Protein 5GNX (pdb70)

Secondary structure (DSSP, 8-state):
-----PPPTT-EEEEE--HHHH---TTGGGPPPBHHHHHHTSTTSSGGG--TTTTT-HHHHHHHHHHHHHHTT-SEEEEE--HHHHSTTSSS---HHHHHHHHHHHHHHHHTT-EEEEEEESS--BHHHHTTTGGGSTTHHHHHHHHHHHHHHHTTTT--EEEEEE-HHIIIIIIIIS-SSTT----HHHHHHHHHHHHHHHHHHHHHHHHH--SEEEEEEE---B----S-HHHHHHHHHHHIIIIITTHHHHTT--S-THHHHHHGGG-----HHHHHHHT---S-EEEE----B-EEE-TTSTTTTEEEPP-TTS-B-TTS-B--THHHHHHHHHHHHHTTT-S-EEEEEE-------SS-BTTB---HHHHHHHHHHHHHHHHHHHTT--EEEEEEE-SB----GGGGGGS---SEEE-TTT--EEE-HHHHHHHHHHHTTTGGGG-/---PPPTT-EEEEE--HHHH---TTGGGPPPBHHHHHHTSTTSSGGG--TTTTT-HHHHHHHHHHHHHHTT-SEEEEE--HHHHSTTSSS---HHHHHHHHHHHHHHHHTT-EEEEEEESS--BHHHHTTTGGGSTTHHHHHHHHHHHHHHHTTTT--EEEEEE-HHIIIIIIIIS-SSTT----HHHHHHHHHHHHHHHHHHHHHHHHH--SEEEEEEE---B--S-S-HHHHHHHHHHHIIIIITTHHHHTTS-S-THHHHHHGGG-----HHHHHHHT---S-EEEE----B-EEE-TTSTTTTEEEPP-TTS-B-TT--B--THHHHHHHHHHHHHHTS-S-EEEEEE-------SS-BTTB---HHHHHHHHHHHHHHHHHHHTT--EEEEEEE-SB----GGGGGGS---SEEE-TTT--EEE-HHHHHHHHHHHTTTGGG--

CATH classification: 3.20.20.80

Structure (mmCIF, N/CA/C/O backbone):
data_5GNX
#
_entry.id   5GNX
#
_cell.length_a   125.247
_cell.length_b   95.697
_cell.length_c   94.976
_cell.angle_alpha   90.00
_cell.angle_beta   125.61
_cell.angle_gamma   90.00
#
_symmetry.space_group_name_H-M   'C 1 2 1'
#
loop_
_entity.id
_entity.type
_entity.pdbx_description
1 polymer Beta-glucosidase
2 non-polymer 'PROPANOIC ACID'
3 non-polymer beta-D-glucopyranose
4 non-polymer GLYCEROL
5 water water
#
loop_
_atom_site.group_PDB
_atom_site.id
_atom_site.type_symbol
_atom_site.label_atom_id
_atom_site.label_alt_id
_atom_site.label_comp_id
_atom_site.label_asym_id
_atom_site.label_entity_id
_atom_site.label_seq_id
_atom_site.pdbx_PDB_ins_code
_atom_site.Cartn_x
_atom_site.Cartn_y
_atom_site.Cartn_z
_atom_site.occupancy
_atom_site.B_iso_or_equiv
_atom_site.auth_seq_id
_atom_site.auth_comp_id
_atom_site.auth_asym_id
_atom_site.auth_atom_id
_atom_site.pdbx_PDB_model_num
ATOM 1 N N . THR A 1 8 ? -34.610 8.100 -28.510 1.00 38.98 5 THR A N 1
ATOM 2 C CA . THR A 1 8 ? -35.817 8.033 -27.627 1.00 33.22 5 THR A CA 1
ATOM 3 C C . THR A 1 8 ? -36.756 9.221 -27.858 1.00 37.92 5 THR A C 1
ATOM 4 O O . THR A 1 8 ? -36.329 10.381 -27.883 1.00 33.42 5 THR A O 1
ATOM 8 N N . ALA A 1 9 ? -38.043 8.932 -28.042 1.00 30.13 6 ALA A N 1
ATOM 9 C CA . ALA A 1 9 ? -39.071 9.969 -28.198 1.00 31.47 6 ALA A CA 1
ATOM 10 C C . ALA A 1 9 ? -39.493 10.425 -26.794 1.00 39.43 6 ALA A C 1
ATOM 11 O O . ALA A 1 9 ? -40.207 9.700 -26.085 1.00 33.23 6 ALA A O 1
ATOM 13 N N . ARG A 1 10 ? -39.034 11.613 -26.400 1.00 35.01 7 ARG A N 1
ATOM 14 C CA . ARG A 1 10 ? -39.169 12.078 -25.029 1.00 33.65 7 ARG A CA 1
ATOM 15 C C . ARG A 1 10 ? -40.151 13.214 -24.925 1.00 35.69 7 ARG A C 1
ATOM 16 O O . ARG A 1 10 ? -40.083 14.166 -25.707 1.00 37.06 7 ARG A O 1
ATOM 24 N N . SER A 1 11 ? -41.047 13.150 -23.938 1.00 32.97 8 SER A N 1
ATOM 25 C CA . SER A 1 11 ? -41.964 14.258 -23.696 1.00 35.71 8 SER A CA 1
ATOM 26 C C . SER A 1 11 ? -41.922 14.667 -22.193 1.00 27.32 8 SER A C 1
ATOM 27 O O . SER A 1 11 ? -41.554 13.840 -21.360 1.00 26.99 8 SER A O 1
ATOM 30 N N . TYR A 1 12 ? -42.237 15.931 -21.895 1.00 23.61 9 TYR A N 1
ATOM 31 C CA . TYR A 1 12 ? -41.897 16.515 -20.582 1.00 21.64 9 TYR A CA 1
ATOM 32 C C . TYR A 1 12 ? -43.062 17.187 -19.885 1.00 21.41 9 TYR A C 1
ATOM 33 O O . TYR A 1 12 ? -42.880 18.103 -19.078 1.00 21.60 9 TYR A O 1
ATOM 42 N N . ARG A 1 13 ? -44.293 16.762 -20.171 1.00 21.11 10 ARG A N 1
ATOM 43 C CA . ARG A 1 13 ? -45.394 17.328 -19.404 1.00 21.05 10 ARG A CA 1
ATOM 44 C C . ARG A 1 13 ? -45.348 16.946 -17.948 1.00 19.93 10 ARG A C 1
ATOM 45 O O . ARG A 1 13 ? -45.178 15.764 -17.596 1.00 18.53 10 ARG A O 1
ATOM 53 N N . PHE A 1 14 ? -45.517 17.912 -17.042 1.00 17.10 11 PHE A N 1
ATOM 54 C CA . PHE A 1 14 ? -45.373 17.613 -15.622 1.00 18.14 11 PHE A CA 1
ATOM 55 C C . PHE A 1 14 ? -46.715 17.172 -14.996 1.00 18.52 11 PHE A C 1
ATOM 56 O O . PHE A 1 14 ? -47.751 17.298 -15.644 1.00 20.20 11 PHE A O 1
ATOM 64 N N . PRO A 1 15 ? -46.683 16.641 -13.773 1.00 18.77 12 PRO A N 1
ATOM 65 C CA . PRO A 1 15 ? -47.929 16.170 -13.144 1.00 19.26 12 PRO A CA 1
ATOM 66 C C . PRO A 1 15 ? -48.908 17.256 -12.820 1.00 23.28 12 PRO A C 1
ATOM 67 O O . PRO A 1 15 ? -48.543 18.430 -12.664 1.00 20.14 12 PRO A O 1
ATOM 71 N N . GLU A 1 16 ? -50.175 16.885 -12.661 1.00 22.17 13 GLU A N 1
ATOM 72 C CA . GLU A 1 16 ? -51.148 17.855 -12.265 1.00 27.00 13 GLU A CA 1
ATOM 73 C C . GLU A 1 16 ? -50.771 18.491 -10.932 1.00 21.94 13 GLU A C 1
ATOM 74 O O . GLU A 1 16 ? -50.320 17.807 -10.013 1.00 23.24 13 GLU A O 1
ATOM 80 N N . GLY A 1 17 ? -50.841 19.806 -10.881 1.00 22.11 14 GLY A N 1
ATOM 81 C CA . GLY A 1 17 ? -50.577 20.512 -9.637 1.00 22.49 14 GLY A CA 1
ATOM 82 C C . GLY A 1 17 ? -49.106 20.777 -9.358 1.00 22.54 14 GLY A C 1
ATOM 83 O O . GLY A 1 17 ? -48.773 21.417 -8.378 1.00 21.55 14 GLY A O 1
ATOM 84 N N . PHE A 1 18 ? -48.244 20.323 -10.237 1.00 18.51 15 PHE A N 1
ATOM 85 C CA . PHE A 1 18 ? -46.782 20.579 -10.052 1.00 18.13 15 PHE A CA 1
ATOM 86 C C . PHE A 1 18 ? -46.610 22.101 -10.058 1.00 16.07 15 PHE A C 1
ATOM 87 O O . PHE A 1 18 ? -47.106 22.777 -10.940 1.00 17.67 15 PHE A O 1
ATOM 95 N N . LEU A 1 19 ? -45.902 22.609 -9.046 1.00 15.22 16 LEU A N 1
ATOM 96 C CA . LEU A 1 19 ? -45.827 24.027 -8.750 1.00 14.62 16 LEU A CA 1
ATOM 97 C C . LEU A 1 19 ? -44.515 24.653 -9.246 1.00 17.11 16 LEU A C 1
ATOM 98 O O . LEU A 1 19 ? -43.439 24.192 -8.836 1.00 17.05 16 LEU A O 1
ATOM 103 N N . TRP A 1 20 ? -44.598 25.707 -10.056 1.00 15.07 17 TRP A N 1
ATOM 104 C CA . TRP A 1 20 ? -43.423 26.348 -10.625 1.00 13.65 17 TRP A CA 1
ATOM 105 C C . TRP A 1 20 ? -43.174 27.723 -9.987 1.00 15.27 17 TRP A C 1
ATOM 106 O O . TRP A 1 20 ? -44.058 28.581 -9.997 1.00 16.34 17 TRP A O 1
ATOM 117 N N . GLY A 1 21 ? -41.958 27.977 -9.510 1.00 14.44 18 GLY A N 1
ATOM 118 C CA . GLY A 1 21 ? -41.696 29.293 -8.986 1.00 14.33 18 GLY A CA 1
ATOM 119 C C . GLY A 1 21 ? -40.245 29.727 -9.098 1.00 15.80 18 GLY A C 1
ATOM 120 O O . GLY A 1 21 ? -39.485 29.178 -9.901 1.00 15.12 18 GLY A O 1
ATOM 121 N N . ALA A 1 22 ? -39.897 30.772 -8.356 1.00 16.01 19 ALA A N 1
ATOM 122 C CA . ALA A 1 22 ? -38.496 31.212 -8.296 1.00 15.24 19 ALA A CA 1
ATOM 123 C C . ALA A 1 22 ? -38.228 31.633 -6.867 1.00 16.40 19 ALA A C 1
ATOM 124 O O . ALA A 1 22 ? -39.159 31.884 -6.094 1.00 15.01 19 ALA A O 1
ATOM 126 N N . ALA A 1 23 ? -36.948 31.694 -6.518 1.00 14.21 20 ALA A N 1
ATOM 127 C CA . ALA A 1 23 ? -36.565 31.854 -5.113 1.00 12.49 20 ALA A CA 1
ATOM 128 C C . ALA A 1 23 ? -35.552 33.007 -4.945 1.00 14.90 20 ALA A C 1
ATOM 129 O O . ALA A 1 23 ? -34.758 33.279 -5.840 1.00 13.95 20 ALA A O 1
ATOM 131 N N . THR A 1 24 ? -35.579 33.614 -3.771 1.00 11.67 21 THR A N 1
ATOM 132 C CA . THR A 1 24 ? -34.597 34.599 -3.278 1.00 14.38 21 THR A CA 1
ATOM 133 C C . THR A 1 24 ? -34.336 34.399 -1.775 1.00 14.69 21 THR A C 1
ATOM 134 O O . THR A 1 24 ? -34.990 33.575 -1.131 1.00 14.87 21 THR A O 1
ATOM 138 N N . ALA A 1 25 ? -33.429 35.183 -1.220 1.00 13.33 22 ALA A N 1
ATOM 139 C CA . ALA A 1 25 ? -33.234 35.245 0.229 1.00 13.67 22 ALA A CA 1
ATOM 140 C C . ALA A 1 25 ? -33.134 36.725 0.664 1.00 13.27 22 ALA A C 1
ATOM 141 O O . ALA A 1 25 ? -32.595 37.537 -0.089 1.00 13.27 22 ALA A O 1
ATOM 143 N N . ALA A 1 26 ? -33.565 37.017 1.882 1.00 12.98 23 ALA A N 1
ATOM 144 C CA . ALA A 1 26 ? -33.682 38.401 2.329 1.00 14.70 23 ALA A CA 1
ATOM 145 C C . ALA A 1 26 ? -32.358 39.196 2.206 1.00 14.57 23 ALA A C 1
ATOM 146 O O . ALA A 1 26 ? -32.334 40.296 1.619 1.00 14.90 23 ALA A O 1
ATOM 148 N N . TYR A 1 27 ? -31.280 38.685 2.767 1.00 12.40 24 TYR A N 1
ATOM 149 C CA . TYR A 1 27 ? -30.047 39.494 2.785 1.00 13.18 24 TYR A CA 1
ATOM 150 C C . TYR A 1 27 ? -29.525 39.694 1.382 1.00 12.51 24 TYR A C 1
ATOM 151 O O . TYR A 1 27 ? -28.894 40.732 1.089 1.00 14.24 24 TYR A O 1
ATOM 160 N N . GLN A 1 28 ? -29.791 38.742 0.488 1.00 13.44 25 GLN A N 1
ATOM 161 C CA . GLN A 1 28 ? -29.190 38.825 -0.836 1.00 13.31 25 GLN A CA 1
ATOM 162 C C . GLN A 1 28 ? -29.892 39.851 -1.726 1.00 13.89 25 GLN A C 1
ATOM 163 O O . GLN A 1 28 ? -29.286 40.291 -2.713 1.00 13.03 25 GLN A O 1
ATOM 169 N N . ILE A 1 29 ? -31.121 40.232 -1.387 1.00 13.68 26 ILE A N 1
ATOM 170 C CA . ILE A 1 29 ? -31.838 41.150 -2.262 1.00 13.93 26 ILE A CA 1
ATOM 171 C C . ILE A 1 29 ? -32.377 42.444 -1.626 1.00 13.93 26 ILE A C 1
ATOM 172 O O . ILE A 1 29 ? -32.605 43.435 -2.343 1.00 14.43 26 ILE A O 1
ATOM 177 N N . GLU A 1 30 ? -32.619 42.457 -0.308 1.00 11.80 27 GLU A N 1
ATOM 178 C CA . GLU A 1 30 ? -33.477 43.500 0.262 1.00 14.39 27 GLU A CA 1
ATOM 179 C C . GLU A 1 30 ? -32.821 44.888 0.360 1.00 14.31 27 GLU A C 1
ATOM 180 O O . GLU A 1 30 ? -33.467 45.878 0.113 1.00 14.68 27 GLU A O 1
ATOM 186 N N . GLY A 1 31 ? -31.564 44.941 0.786 1.00 11.42 28 GLY A N 1
ATOM 187 C CA . GLY A 1 31 ? -30.995 46.243 1.157 1.00 12.85 28 GLY A CA 1
ATOM 188 C C . GLY A 1 31 ? -31.719 46.782 2.397 1.00 14.97 28 GLY A C 1
ATOM 189 O O . GLY A 1 31 ? -32.303 46.004 3.177 1.00 15.60 28 GLY A O 1
ATOM 190 N N . SER A 1 32 ? -31.714 48.093 2.588 1.00 15.55 29 SER A N 1
ATOM 191 C CA . SER A 1 32 ? -32.419 48.727 3.742 1.00 15.17 29 SER A CA 1
ATOM 192 C C . SER A 1 32 ? -32.163 48.023 5.056 1.00 15.91 29 SER A C 1
ATOM 193 O O . SER A 1 32 ? -33.107 47.698 5.796 1.00 16.47 29 SER A O 1
ATOM 196 N N . SER A 1 33 ? -30.881 47.808 5.374 1.00 15.51 30 SER A N 1
ATOM 197 C CA . SER A 1 33 ? -30.501 46.989 6.533 1.00 17.80 30 SER A CA 1
ATOM 198 C C . SER A 1 33 ? -30.894 47.605 7.865 1.00 16.54 30 SER A C 1
ATOM 199 O O . SER A 1 33 ? -31.052 46.901 8.844 1.00 18.54 30 SER A O 1
ATOM 202 N N . MET A 1 34 ? -31.034 48.947 7.897 1.00 16.03 31 MET A N 1
ATOM 203 C CA . MET A 1 34 ? -31.343 49.618 9.147 1.00 18.71 31 MET A CA 1
ATOM 204 C C . MET A 1 34 ? -32.694 50.291 9.096 1.00 19.78 31 MET A C 1
ATOM 205 O O . MET A 1 34 ? -33.022 51.048 9.984 1.00 23.20 31 MET A O 1
ATOM 210 N N . ALA A 1 35 ? -33.487 50.014 8.061 1.00 17.65 32 ALA A N 1
ATOM 211 C CA . ALA A 1 35 ? -34.735 50.725 7.890 1.00 19.08 32 ALA A CA 1
ATOM 212 C C . ALA A 1 35 ? -35.780 50.279 8.905 1.00 18.90 32 ALA A C 1
ATOM 213 O O . ALA A 1 35 ? -35.887 49.100 9.249 1.00 17.11 32 ALA A O 1
ATOM 215 N N . ASP A 1 36 ? -36.613 51.234 9.313 1.00 18.89 33 ASP A N 1
ATOM 216 C CA . ASP A 1 36 ? -37.827 50.943 10.041 1.00 18.36 33 ASP A CA 1
ATOM 217 C C . ASP A 1 36 ? -37.594 50.088 11.291 1.00 18.71 33 ASP A C 1
ATOM 218 O O . ASP A 1 36 ? -38.362 49.189 11.593 1.00 20.41 33 ASP A O 1
ATOM 223 N N . GLY A 1 37 ? -36.530 50.373 12.020 1.00 18.05 34 GLY A N 1
ATOM 224 C CA . GLY A 1 37 ? -36.314 49.687 13.256 1.00 18.87 34 GLY A CA 1
ATOM 225 C C . GLY A 1 37 ? -35.668 48.308 13.200 1.00 19.03 34 GLY A C 1
ATOM 226 O O . GLY A 1 37 ? -35.506 47.674 14.241 1.00 18.00 34 GLY A O 1
ATOM 227 N N . ALA A 1 38 ? -35.260 47.888 11.998 1.00 17.02 35 ALA A N 1
ATOM 228 C CA . ALA A 1 38 ? -34.618 46.577 11.829 1.00 14.53 35 ALA A CA 1
ATOM 229 C C . ALA A 1 38 ? -33.382 46.466 12.715 1.00 15.45 35 ALA A C 1
ATOM 230 O O . ALA A 1 38 ? -32.637 47.440 12.872 1.00 17.73 35 ALA A O 1
ATOM 232 N N . GLY A 1 39 ? -33.176 45.291 13.285 1.00 13.78 36 GLY A N 1
ATOM 233 C CA . GLY A 1 39 ? -31.990 45.015 14.108 1.00 15.04 36 GLY A CA 1
ATOM 234 C C . GLY A 1 39 ? -30.807 44.571 13.260 1.00 17.36 36 GLY A C 1
ATOM 235 O O . GLY A 1 39 ? -30.962 44.133 12.108 1.00 17.67 36 GLY A O 1
ATOM 236 N N . GLU A 1 40 ? -29.621 44.699 13.816 1.00 16.73 37 GLU A N 1
ATOM 237 C CA . GLU A 1 40 ? -28.393 44.293 13.177 1.00 16.03 37 GLU A CA 1
ATOM 238 C C . GLU A 1 40 ? -28.355 42.765 13.067 1.00 16.31 37 GLU A C 1
ATOM 239 O O . GLU A 1 40 ? -28.749 42.065 14.026 1.00 16.91 37 GLU A O 1
ATOM 245 N N . SER A 1 41 ? -27.934 42.239 11.919 1.00 14.08 38 SER A N 1
ATOM 246 C CA . SER A 1 41 ? -27.742 40.752 11.749 1.00 14.44 38 SER A CA 1
ATOM 247 C C . SER A 1 41 ? -26.282 40.394 11.669 1.00 16.09 38 SER A C 1
ATOM 248 O O . SER A 1 41 ? -25.427 41.295 11.542 1.00 15.50 38 SER A O 1
ATOM 251 N N . ILE A 1 42 ? -25.967 39.096 11.767 1.00 13.68 39 ILE A N 1
ATOM 252 C CA . ILE A 1 42 ? -24.561 38.703 11.655 1.00 12.77 39 ILE A CA 1
ATOM 253 C C . ILE A 1 42 ? -23.994 39.057 10.294 1.00 12.39 39 ILE A C 1
ATOM 254 O O . ILE A 1 42 ? -22.798 39.254 10.164 1.00 14.11 39 ILE A O 1
ATOM 259 N N . TRP A 1 43 ? -24.837 39.208 9.268 1.00 11.90 40 TRP A N 1
ATOM 260 C CA . TRP A 1 43 ? -24.307 39.520 7.950 1.00 13.79 40 TRP A CA 1
ATOM 261 C C . TRP A 1 43 ? -24.038 41.011 7.792 1.00 14.74 40 TRP A C 1
ATOM 262 O O . TRP A 1 43 ? -23.126 41.393 7.056 1.00 15.44 40 TRP A O 1
ATOM 273 N N . ASP A 1 44 ? -24.804 41.841 8.509 1.00 14.91 41 ASP A N 1
ATOM 274 C CA . ASP A 1 44 ? -24.518 43.239 8.558 1.00 14.27 41 ASP A CA 1
ATOM 275 C C . ASP A 1 44 ? -23.091 43.432 9.134 1.00 18.70 41 ASP A C 1
ATOM 276 O O . ASP A 1 44 ? -22.319 44.204 8.626 1.00 20.82 41 ASP A O 1
ATOM 281 N N . ARG A 1 45 ? -22.752 42.707 10.197 1.00 14.22 42 ARG A N 1
ATOM 282 C CA . ARG A 1 45 ? -21.433 42.810 10.753 1.00 15.58 42 ARG A CA 1
ATOM 283 C C . ARG A 1 45 ? -20.335 42.229 9.813 1.00 15.60 42 ARG A C 1
ATOM 284 O O . ARG A 1 45 ? -19.319 42.855 9.575 1.00 15.62 42 ARG A O 1
ATOM 292 N N . PHE A 1 46 ? -20.566 40.997 9.367 1.00 14.80 43 PHE A N 1
ATOM 293 C CA . PHE A 1 46 ? -19.603 40.254 8.566 1.00 14.99 43 PHE A CA 1
ATOM 294 C C . PHE A 1 46 ? -19.245 41.005 7.292 1.00 15.55 43 PHE A C 1
ATOM 295 O O . PHE A 1 46 ? -18.074 41.138 6.934 1.00 14.64 43 PHE A O 1
ATOM 303 N N . SER A 1 47 ? -20.258 41.528 6.582 1.00 14.70 44 SER A N 1
ATOM 304 C CA . SER A 1 47 ? -20.003 42.189 5.328 1.00 15.70 44 SER A CA 1
ATOM 305 C C . SER A 1 47 ? -19.275 43.543 5.495 1.00 17.60 44 SER A C 1
ATOM 306 O O . SER A 1 47 ? -18.663 44.039 4.549 1.00 16.74 44 SER A O 1
ATOM 309 N N . HIS A 1 48 ? -19.303 44.119 6.691 1.00 15.08 45 HIS A N 1
ATOM 310 C CA . HIS A 1 48 ? -18.642 45.362 6.953 1.00 17.69 45 HIS A CA 1
ATOM 311 C C . HIS A 1 48 ? -17.302 45.183 7.659 1.00 20.94 45 HIS A C 1
ATOM 312 O O . HIS A 1 48 ? -16.776 46.115 8.296 1.00 24.03 45 HIS A O 1
ATOM 319 N N . THR A 1 49 ? -16.760 43.999 7.533 1.00 17.45 46 THR A N 1
ATOM 320 C CA . THR A 1 49 ? -15.426 43.677 8.077 1.00 15.27 46 THR A CA 1
ATOM 321 C C . THR A 1 49 ? -14.498 43.467 6.863 1.00 18.65 46 THR A C 1
ATOM 322 O O . THR A 1 49 ? -14.789 42.655 5.991 1.00 18.08 46 THR A O 1
ATOM 326 N N . PRO A 1 50 ? -13.371 44.193 6.819 1.00 17.13 47 PRO A N 1
ATOM 327 C CA . PRO A 1 50 ? -12.527 44.133 5.626 1.00 17.76 47 PRO A CA 1
ATOM 328 C C . PRO A 1 50 ? -11.981 42.749 5.371 1.00 19.81 47 PRO A C 1
ATOM 329 O O . PRO A 1 50 ? -11.670 42.029 6.336 1.00 19.78 47 PRO A O 1
ATOM 333 N N . GLY A 1 51 ? -11.888 42.349 4.082 1.00 18.45 48 GLY A N 1
ATOM 334 C CA . GLY A 1 51 ? -11.361 41.063 3.715 1.00 18.82 48 GLY A CA 1
ATOM 335 C C . GLY A 1 51 ? -12.374 39.949 3.560 1.00 18.94 48 GLY A C 1
ATOM 336 O O . GLY A 1 51 ? -12.056 38.920 2.980 1.00 23.92 48 GLY A O 1
ATOM 337 N N . ASN A 1 52 ? -13.573 40.111 4.107 1.00 16.79 49 ASN A N 1
ATOM 338 C CA . ASN A 1 52 ? -14.550 39.004 4.129 1.00 14.93 49 ASN A CA 1
ATOM 339 C C . ASN A 1 52 ? -15.319 38.849 2.776 1.00 16.43 49 ASN A C 1
ATOM 340 O O . ASN A 1 52 ? -15.753 37.748 2.436 1.00 16.62 49 ASN A O 1
ATOM 345 N N . MET A 1 53 ? -15.551 39.970 2.134 1.00 14.96 50 MET A N 1
ATOM 346 C CA . MET A 1 53 ? -16.420 40.022 0.922 1.00 16.24 50 MET A CA 1
ATOM 347 C C . MET A 1 53 ? -15.620 40.385 -0.318 1.00 17.33 50 MET A C 1
ATOM 348 O O . MET A 1 53 ? -14.825 41.343 -0.288 1.00 16.72 50 MET A O 1
ATOM 353 N N . LYS A 1 54 ? -15.868 39.667 -1.410 1.00 17.38 51 LYS A N 1
ATOM 354 C CA . LYS A 1 54 ? -15.208 39.990 -2.695 1.00 19.04 51 LYS A CA 1
ATOM 355 C C . LYS A 1 54 ? -15.465 41.438 -3.027 1.00 19.77 51 LYS A C 1
ATOM 356 O O . LYS A 1 54 ? -16.617 41.921 -2.962 1.00 19.93 51 LYS A O 1
ATOM 362 N N . ASP A 1 55 ? -14.404 42.155 -3.356 1.00 18.64 52 ASP A N 1
ATOM 363 C CA . ASP A 1 55 ? -14.530 43.558 -3.757 1.00 21.49 52 ASP A CA 1
ATOM 364 C C . ASP A 1 55 ? -15.069 44.503 -2.695 1.00 22.43 52 ASP A C 1
ATOM 365 O O . ASP A 1 55 ? -15.370 45.659 -3.003 1.00 22.63 52 ASP A O 1
ATOM 370 N N . GLY A 1 56 ? -15.158 44.051 -1.457 1.00 18.96 53 GLY A N 1
ATOM 371 C CA . GLY A 1 56 ? -15.791 44.808 -0.399 1.00 19.49 53 GLY A CA 1
ATOM 372 C C . GLY A 1 56 ? -17.312 45.002 -0.555 1.00 22.09 53 GLY A C 1
ATOM 373 O O . GLY A 1 56 ? -17.922 45.915 0.061 1.00 18.34 53 GLY A O 1
ATOM 374 N N . ASP A 1 57 ? -17.919 44.162 -1.364 1.00 19.52 54 ASP A N 1
ATOM 375 C CA . ASP A 1 57 ? -19.371 44.225 -1.571 1.00 16.98 54 ASP A CA 1
ATOM 376 C C . ASP A 1 57 ? -20.107 43.987 -0.251 1.00 16.52 54 ASP A C 1
ATOM 377 O O . ASP A 1 57 ? -19.656 43.211 0.588 1.00 16.22 54 ASP A O 1
ATOM 382 N N . THR A 1 58 ? -21.262 44.636 -0.080 1.00 15.60 55 THR A N 1
ATOM 383 C CA . THR A 1 58 ? -22.133 44.420 1.107 1.00 13.24 55 THR A CA 1
ATOM 384 C C . THR A 1 58 ? -23.580 44.290 0.604 1.00 13.56 55 THR A C 1
ATOM 385 O O . THR A 1 58 ? -23.885 44.612 -0.574 1.00 15.03 55 THR A O 1
ATOM 389 N N . GLY A 1 59 ? -24.452 43.832 1.475 1.00 14.84 56 GLY A N 1
ATOM 390 C CA . GLY A 1 59 ? -25.890 43.840 1.183 1.00 16.04 56 GLY A CA 1
ATOM 391 C C . GLY A 1 59 ? -26.584 45.140 1.569 1.00 16.87 56 GLY A C 1
ATOM 392 O O . GLY A 1 59 ? -27.796 45.139 1.744 1.00 16.02 56 GLY A O 1
ATOM 393 N N . ASP A 1 60 ? -25.857 46.260 1.707 1.00 14.62 57 ASP A N 1
ATOM 394 C CA . ASP A 1 60 ? -26.500 47.497 2.191 1.00 16.04 57 ASP A CA 1
ATOM 395 C C . ASP A 1 60 ? -27.586 47.967 1.210 1.00 15.16 57 ASP A C 1
ATOM 396 O O . ASP A 1 60 ? -28.550 48.614 1.611 1.00 17.32 57 ASP A O 1
ATOM 401 N N . VAL A 1 61 ? -27.365 47.731 -0.062 1.00 14.86 58 VAL A N 1
ATOM 402 C CA . VAL A 1 61 ? -28.338 48.078 -1.080 1.00 15.18 58 VAL A CA 1
ATOM 403 C C . VAL A 1 61 ? -28.884 46.839 -1.828 1.00 15.44 58 VAL A C 1
ATOM 404 O O . VAL A 1 61 ? -30.118 46.698 -2.022 1.00 15.98 58 VAL A O 1
ATOM 408 N N . ALA A 1 62 ? -27.973 45.985 -2.269 1.00 14.51 59 ALA A N 1
ATOM 409 C CA . ALA A 1 62 ? -28.332 44.743 -3.011 1.00 15.40 59 ALA A CA 1
ATOM 410 C C . ALA A 1 62 ? -29.260 45.101 -4.219 1.00 13.08 59 ALA A C 1
ATOM 411 O O . ALA A 1 62 ? -28.905 45.952 -5.033 1.00 15.56 59 ALA A O 1
ATOM 413 N N . CYS A 1 63 ? -30.440 44.472 -4.297 1.00 13.21 60 CYS A N 1
ATOM 414 C CA . CYS A 1 63 ? -31.401 44.784 -5.347 1.00 13.94 60 CYS A CA 1
ATOM 415 C C . CYS A 1 63 ? -32.426 45.842 -4.915 1.00 14.97 60 CYS A C 1
ATOM 416 O O . CYS A 1 63 ? -33.407 46.081 -5.629 1.00 15.40 60 CYS A O 1
ATOM 419 N N . ASP A 1 64 ? -32.198 46.450 -3.763 1.00 14.32 61 ASP A N 1
ATOM 420 C CA . ASP A 1 64 ? -33.093 47.489 -3.202 1.00 15.18 61 ASP A CA 1
ATOM 421 C C . ASP A 1 64 ? -34.543 46.959 -3.170 1.00 15.68 61 ASP A C 1
ATOM 422 O O . ASP A 1 64 ? -35.517 47.700 -3.330 1.00 15.51 61 ASP A O 1
ATOM 427 N N . HIS A 1 65 ? -34.687 45.655 -2.959 1.00 14.77 62 HIS A N 1
ATOM 428 C CA . HIS A 1 65 ? -36.029 45.021 -2.996 1.00 14.57 62 HIS A CA 1
ATOM 429 C C . HIS A 1 65 ? -36.941 45.473 -1.874 1.00 16.12 62 HIS A C 1
ATOM 430 O O . HIS A 1 65 ? -38.182 45.495 -2.040 1.00 15.30 62 HIS A O 1
ATOM 437 N N . TYR A 1 66 ? -36.399 45.860 -0.720 1.00 12.96 63 TYR A N 1
ATOM 438 C CA . TYR A 1 66 ? -37.247 46.362 0.366 1.00 15.58 63 TYR A CA 1
ATOM 439 C C . TYR A 1 66 ? -38.086 47.543 -0.147 1.00 17.30 63 TYR A C 1
ATOM 440 O O . TYR A 1 66 ? -39.244 47.725 0.266 1.00 16.88 63 TYR A O 1
ATOM 449 N N . ASN A 1 67 ? -37.495 48.338 -1.019 1.00 16.61 64 ASN A N 1
ATOM 450 C CA . ASN A 1 67 ? -38.215 49.469 -1.613 1.00 17.19 64 ASN A CA 1
ATOM 451 C C . ASN A 1 67 ? -38.913 49.087 -2.901 1.00 17.36 64 ASN A C 1
ATOM 452 O O . ASN A 1 67 ? -39.970 49.657 -3.227 1.00 18.67 64 ASN A O 1
ATOM 457 N N . ARG A 1 68 ? -38.302 48.203 -3.687 1.00 15.40 65 ARG A N 1
ATOM 458 C CA . ARG A 1 68 ? -38.728 47.952 -5.049 1.00 16.04 65 ARG A CA 1
ATOM 459 C C . ARG A 1 68 ? -39.611 46.727 -5.246 1.00 16.95 65 ARG A C 1
ATOM 460 O O . ARG A 1 68 ? -39.843 46.311 -6.378 1.00 17.98 65 ARG A O 1
ATOM 468 N N . TRP A 1 69 ? -40.136 46.186 -4.155 1.00 16.86 66 TRP A N 1
ATOM 469 C CA . TRP A 1 69 ? -40.791 44.879 -4.197 1.00 16.77 66 TRP A CA 1
ATOM 470 C C . TRP A 1 69 ? -41.978 44.853 -5.189 1.00 17.35 66 TRP A C 1
ATOM 471 O O . TRP A 1 69 ? -42.225 43.825 -5.826 1.00 17.04 66 TRP A O 1
ATOM 482 N N . ARG A 1 70 ? -42.640 45.983 -5.345 1.00 16.49 67 ARG A N 1
ATOM 483 C CA . ARG A 1 70 ? -43.780 45.958 -6.283 1.00 18.67 67 ARG A CA 1
ATOM 484 C C . ARG A 1 70 ? -43.362 45.740 -7.712 1.00 19.45 67 ARG A C 1
ATOM 485 O O . ARG A 1 70 ? -44.019 45.023 -8.455 1.00 23.14 67 ARG A O 1
ATOM 493 N N . GLU A 1 71 ? -42.241 46.316 -8.101 1.00 17.32 68 GLU A N 1
ATOM 494 C CA . GLU A 1 71 ? -41.690 46.074 -9.425 1.00 19.40 68 GLU A CA 1
ATOM 495 C C . GLU A 1 71 ? -41.352 44.640 -9.599 1.00 18.34 68 GLU A C 1
ATOM 496 O O . GLU A 1 71 ? -41.537 44.089 -10.673 1.00 18.96 68 GLU A O 1
ATOM 502 N N . ASP A 1 72 ? -40.806 44.030 -8.560 1.00 16.94 69 ASP A N 1
ATOM 503 C CA . ASP A 1 72 ? -40.378 42.663 -8.658 1.00 17.15 69 ASP A CA 1
ATOM 504 C C . ASP A 1 72 ? -41.570 41.692 -8.774 1.00 17.74 69 ASP A C 1
ATOM 505 O O . ASP A 1 72 ? -41.478 40.689 -9.436 1.00 17.74 69 ASP A O 1
ATOM 510 N N . ILE A 1 73 ? -42.675 42.012 -8.150 1.00 16.35 70 ILE A N 1
ATOM 511 C CA . ILE A 1 73 ? -43.879 41.220 -8.311 1.00 15.14 70 ILE A CA 1
ATOM 512 C C . ILE A 1 73 ? -44.370 41.325 -9.739 1.00 18.85 70 ILE A C 1
ATOM 513 O O . ILE A 1 73 ? -44.818 40.322 -10.307 1.00 17.37 70 ILE A O 1
ATOM 518 N N . GLU A 1 74 ? -44.285 42.512 -10.342 1.00 17.09 71 GLU A N 1
ATOM 519 C CA . GLU A 1 74 ? -44.646 42.613 -11.773 1.00 20.19 71 GLU A CA 1
ATOM 520 C C . GLU A 1 74 ? -43.773 41.741 -12.629 1.00 19.29 71 GLU A C 1
ATOM 521 O O . GLU A 1 74 ? -44.238 41.195 -13.612 1.00 18.47 71 GLU A O 1
ATOM 527 N N . LEU A 1 75 ? -42.485 41.636 -12.296 1.00 16.72 72 LEU A N 1
ATOM 528 C CA . LEU A 1 75 ? -41.617 40.746 -13.004 1.00 18.52 72 LEU A CA 1
ATOM 529 C C . LEU A 1 75 ? -42.046 39.287 -12.830 1.00 16.78 72 LEU A C 1
ATOM 530 O O . LEU A 1 75 ? -42.037 38.515 -13.809 1.00 16.58 72 LEU A O 1
ATOM 535 N N . MET A 1 76 ? -42.480 38.905 -11.629 1.00 15.60 73 MET A N 1
ATOM 536 C CA . MET A 1 76 ? -42.959 37.527 -11.411 1.00 16.23 73 MET A CA 1
ATOM 537 C C . MET A 1 76 ? -44.135 37.188 -12.344 1.00 15.23 73 MET A C 1
ATOM 538 O O . MET A 1 76 ? -44.214 36.098 -12.883 1.00 16.44 73 MET A O 1
ATOM 543 N N . LYS A 1 77 ? -45.013 38.145 -12.477 1.00 17.20 74 LYS A N 1
ATOM 544 C CA . LYS A 1 77 ? -46.185 37.964 -13.335 1.00 18.24 74 LYS A CA 1
ATOM 545 C C . LYS A 1 77 ? -45.751 37.804 -14.781 1.00 17.19 74 LYS A C 1
ATOM 546 O O . LYS A 1 77 ? -46.328 36.993 -15.513 1.00 18.47 74 LYS A O 1
ATOM 552 N N . ARG A 1 78 ? -44.789 38.592 -15.231 1.00 19.14 75 ARG A N 1
ATOM 553 C CA . ARG A 1 78 ? -44.325 38.440 -16.604 1.00 20.00 75 ARG A CA 1
ATOM 554 C C . ARG A 1 78 ? -43.684 37.057 -16.842 1.00 18.79 75 ARG A C 1
ATOM 555 O O . ARG A 1 78 ? -43.697 36.555 -17.956 1.00 19.45 75 ARG A O 1
ATOM 563 N N . LEU A 1 79 ? -43.095 36.474 -15.774 1.00 17.39 76 LEU A N 1
ATOM 564 C CA . LEU A 1 79 ? -42.529 35.133 -15.826 1.00 16.18 76 LEU A CA 1
ATOM 565 C C . LEU A 1 79 ? -43.521 34.024 -15.636 1.00 16.59 76 LEU A C 1
ATOM 566 O O . LEU A 1 79 ? -43.140 32.837 -15.662 1.00 17.38 76 LEU A O 1
ATOM 571 N N . ASN A 1 80 ? -44.803 34.377 -15.450 1.00 15.75 77 ASN A N 1
ATOM 572 C CA . ASN A 1 80 ? -45.837 33.386 -15.181 1.00 17.64 77 ASN A CA 1
ATOM 573 C C . ASN A 1 80 ? -45.656 32.593 -13.884 1.00 17.68 77 ASN A C 1
ATOM 574 O O . ASN A 1 80 ? -46.186 31.482 -13.743 1.00 16.79 77 ASN A O 1
ATOM 579 N N . LEU A 1 81 ? -44.913 33.136 -12.919 1.00 16.54 78 LEU A N 1
ATOM 580 C CA . LEU A 1 81 ? -44.628 32.370 -11.723 1.00 16.50 78 LEU A CA 1
ATOM 581 C C . LEU A 1 81 ? -45.875 31.982 -10.975 1.00 16.04 78 LEU A C 1
ATOM 582 O O . LEU A 1 81 ? -46.816 32.785 -10.891 1.00 16.20 78 LEU A O 1
ATOM 587 N N . GLN A 1 82 ? -45.910 30.759 -10.451 1.00 14.65 79 GLN A N 1
ATOM 588 C CA . GLN A 1 82 ? -47.052 30.313 -9.647 1.00 17.05 79 GLN A CA 1
ATOM 589 C C . GLN A 1 82 ? -46.776 30.397 -8.174 1.00 15.31 79 GLN A C 1
ATOM 590 O O . GLN A 1 82 ? -47.684 30.255 -7.334 1.00 15.56 79 GLN A O 1
ATOM 596 N N . ALA A 1 83 ? -45.502 30.616 -7.851 1.00 15.26 80 ALA A N 1
ATOM 597 C CA . ALA A 1 83 ? -45.073 30.620 -6.465 1.00 14.15 80 ALA A CA 1
ATOM 598 C C . ALA A 1 83 ? -43.815 31.478 -6.356 1.00 15.40 80 ALA A C 1
ATOM 599 O O . ALA A 1 83 ? -43.069 31.611 -7.339 1.00 14.59 80 ALA A O 1
ATOM 601 N N . TYR A 1 84 ? -43.611 32.077 -5.180 1.00 13.96 81 TYR A N 1
ATOM 602 C CA . TYR A 1 84 ? -42.385 32.892 -4.957 1.00 13.84 81 TYR A CA 1
ATOM 603 C C . TYR A 1 84 ? -41.842 32.417 -3.589 1.00 15.21 81 TYR A C 1
ATOM 604 O O . TYR A 1 84 ? -42.549 32.495 -2.585 1.00 14.80 81 TYR A O 1
ATOM 613 N N . ARG A 1 85 ? -40.626 31.902 -3.600 1.00 14.13 82 ARG A N 1
ATOM 614 C CA . ARG A 1 85 ? -39.995 31.401 -2.405 1.00 15.05 82 ARG A CA 1
ATOM 615 C C . ARG A 1 85 ? -39.040 32.492 -1.886 1.00 16.16 82 ARG A C 1
ATOM 616 O O . ARG A 1 85 ? -38.118 32.938 -2.604 1.00 15.32 82 ARG A O 1
ATOM 624 N N . PHE A 1 86 ? -39.278 32.952 -0.664 1.00 13.47 83 PHE A N 1
ATOM 625 C CA . PHE A 1 86 ? -38.513 34.078 -0.102 1.00 13.01 83 PHE A CA 1
ATOM 626 C C . PHE A 1 86 ? -38.217 33.799 1.359 1.00 15.49 83 PHE A C 1
ATOM 627 O O . PHE A 1 86 ? -38.902 32.943 1.983 1.00 15.28 83 PHE A O 1
ATOM 635 N N . SER A 1 87 ? -37.239 34.490 1.925 1.00 13.31 84 SER A N 1
ATOM 636 C CA . SER A 1 87 ? -37.015 34.353 3.347 1.00 12.84 84 SER A CA 1
ATOM 637 C C . SER A 1 87 ? -37.431 35.602 4.114 1.00 15.97 84 SER A C 1
ATOM 638 O O . SER A 1 87 ? -37.491 36.709 3.577 1.00 13.53 84 SER A O 1
ATOM 641 N N . VAL A 1 88 ? -37.711 35.404 5.389 1.00 13.73 85 VAL A N 1
ATOM 642 C CA . VAL A 1 88 ? -38.038 36.499 6.270 1.00 13.33 85 VAL A CA 1
ATOM 643 C C . VAL A 1 88 ? -36.790 36.796 7.106 1.00 15.59 85 VAL A C 1
ATOM 644 O O . VAL A 1 88 ? -36.196 35.895 7.696 1.00 13.55 85 VAL A O 1
ATOM 648 N N . SER A 1 89 ? -36.404 38.060 7.154 1.00 13.36 86 SER A N 1
ATOM 649 C CA . SER A 1 89 ? -35.313 38.467 8.021 1.00 14.59 86 SER A CA 1
ATOM 650 C C . SER A 1 89 ? -35.767 38.531 9.513 1.00 15.55 86 SER A C 1
ATOM 651 O O . SER A 1 89 ? -36.532 39.427 9.903 1.00 15.31 86 SER A O 1
ATOM 654 N N . TRP A 1 90 ? -35.230 37.625 10.322 1.00 13.87 87 TRP A N 1
ATOM 655 C CA . TRP A 1 90 ? -35.537 37.560 11.743 1.00 14.13 87 TRP A CA 1
ATOM 656 C C . TRP A 1 90 ? -35.298 38.912 12.368 1.00 16.52 87 TRP A C 1
ATOM 657 O O . TRP A 1 90 ? -36.127 39.386 13.174 1.00 14.59 87 TRP A O 1
ATOM 668 N N . SER A 1 91 ? -34.163 39.522 12.057 1.00 16.44 88 SER A N 1
ATOM 669 C CA . SER A 1 91 ? -33.848 40.767 12.796 1.00 17.34 88 SER A CA 1
ATOM 670 C C . SER A 1 91 ? -34.689 41.955 12.337 1.00 16.86 88 SER A C 1
ATOM 671 O O . SER A 1 91 ? -34.749 42.967 13.032 1.00 16.62 88 SER A O 1
ATOM 674 N N . ARG A 1 92 ? -35.415 41.850 11.219 1.00 16.56 89 ARG A N 1
ATOM 675 C CA . ARG A 1 92 ? -36.430 42.870 10.898 1.00 18.55 89 ARG A CA 1
ATOM 676 C C . ARG A 1 92 ? -37.659 42.785 11.757 1.00 20.10 89 ARG A C 1
ATOM 677 O O . ARG A 1 92 ? -38.290 43.804 12.112 1.00 18.52 89 ARG A O 1
ATOM 685 N N . VAL A 1 93 ? -38.050 41.553 12.055 1.00 15.97 90 VAL A N 1
ATOM 686 C CA . VAL A 1 93 ? -39.297 41.268 12.749 1.00 15.38 90 VAL A CA 1
ATOM 687 C C . VAL A 1 93 ? -39.124 41.346 14.265 1.00 17.29 90 VAL A C 1
ATOM 688 O O . VAL A 1 93 ? -39.988 41.859 14.952 1.00 18.08 90 VAL A O 1
ATOM 692 N N . ILE A 1 94 ? -37.975 40.838 14.763 1.00 14.22 91 ILE A N 1
ATOM 693 C CA . ILE A 1 94 ? -37.667 40.825 16.195 1.00 13.30 91 ILE A CA 1
ATOM 694 C C . ILE A 1 94 ? -36.224 41.351 16.312 1.00 14.25 91 ILE A C 1
ATOM 695 O O . ILE A 1 94 ? -35.283 40.567 16.231 1.00 13.86 91 ILE A O 1
ATOM 700 N N . PRO A 1 95 ? -36.078 42.676 16.449 1.00 15.87 92 PRO A N 1
ATOM 701 C CA . PRO A 1 95 ? -34.742 43.259 16.245 1.00 16.34 92 PRO A CA 1
ATOM 702 C C . PRO A 1 95 ? -33.673 42.709 17.158 1.00 16.54 92 PRO A C 1
ATOM 703 O O . PRO A 1 95 ? -32.512 42.577 16.732 1.00 16.98 92 PRO A O 1
ATOM 707 N N . GLN A 1 96 ? -34.046 42.373 18.378 1.00 14.44 93 GLN A N 1
ATOM 708 C CA . GLN A 1 96 ? -33.079 41.775 19.322 1.00 16.62 93 GLN A CA 1
ATOM 709 C C . GLN A 1 96 ? -33.153 40.262 19.339 1.00 15.30 93 GLN A C 1
ATOM 710 O O . GLN A 1 96 ? -32.513 39.646 20.184 1.00 17.24 93 GLN A O 1
ATOM 716 N N . GLY A 1 97 ? -33.893 39.648 18.407 1.00 12.09 94 GLY A N 1
ATOM 717 C CA . GLY A 1 97 ? -33.909 38.193 18.281 1.00 12.32 94 GLY A CA 1
ATOM 718 C C . GLY A 1 97 ? -34.945 37.577 19.221 1.00 14.48 94 GLY A C 1
ATOM 719 O O . GLY A 1 97 ? -35.623 36.590 18.870 1.00 15.78 94 GLY A O 1
ATOM 720 N N . ARG A 1 98 ? -35.060 38.172 20.411 1.00 14.80 95 ARG A N 1
ATOM 721 C CA . ARG A 1 98 ? -36.084 37.858 21.412 1.00 13.80 95 ARG A CA 1
ATOM 722 C C . ARG A 1 98 ? -36.769 39.159 21.822 1.00 16.88 95 ARG A C 1
ATOM 723 O O . ARG A 1 98 ? -36.273 40.223 21.548 1.00 17.50 95 ARG A O 1
ATOM 731 N N . GLY A 1 99 ? -37.919 39.052 22.483 1.00 17.76 96 GLY A N 1
ATOM 732 C CA . GLY A 1 99 ? -38.578 40.227 23.019 1.00 17.68 96 GLY A CA 1
ATOM 733 C C . GLY A 1 99 ? -39.472 40.963 22.030 1.00 16.88 96 GLY A C 1
ATOM 734 O O . GLY A 1 99 ? -40.315 40.344 21.338 1.00 17.51 96 GLY A O 1
ATOM 735 N N . ALA A 1 100 ? -39.280 42.265 21.936 1.00 15.99 97 ALA A N 1
ATOM 736 C CA . ALA A 1 100 ? -40.221 43.114 21.232 1.00 16.07 97 ALA A CA 1
ATOM 737 C C . ALA A 1 100 ? -40.315 42.792 19.741 1.00 16.86 97 ALA A C 1
ATOM 738 O O . ALA A 1 100 ? -39.300 42.671 19.069 1.00 16.53 97 ALA A O 1
ATOM 740 N N . ILE A 1 101 ? -41.525 42.688 19.248 1.00 15.73 98 ILE A N 1
ATOM 741 C CA . ILE A 1 101 ? -41.786 42.542 17.840 1.00 16.22 98 ILE A CA 1
ATOM 742 C C . ILE A 1 101 ? -41.860 43.902 17.168 1.00 20.33 98 ILE A C 1
ATOM 743 O O . ILE A 1 101 ? -42.506 44.831 17.682 1.00 20.70 98 ILE A O 1
ATOM 748 N N . ASN A 1 102 ? -41.217 44.047 16.033 1.00 17.79 99 ASN A N 1
ATOM 749 C CA . ASN A 1 102 ? -41.164 45.303 15.316 1.00 18.36 99 ASN A CA 1
ATOM 750 C C . ASN A 1 102 ? -42.292 45.345 14.268 1.00 20.86 99 ASN A C 1
ATOM 751 O O . ASN A 1 102 ? -42.199 44.728 13.229 1.00 18.74 99 ASN A O 1
ATOM 756 N N . PRO A 1 103 ? -43.378 46.087 14.544 1.00 19.87 100 PRO A N 1
ATOM 757 C CA . PRO A 1 103 ? -44.505 46.015 13.612 1.00 19.08 100 PRO A CA 1
ATOM 758 C C . PRO A 1 103 ? -44.179 46.544 12.220 1.00 17.15 100 PRO A C 1
ATOM 759 O O . PRO A 1 103 ? -44.789 46.068 11.280 1.00 18.59 100 PRO A O 1
ATOM 763 N N . LYS A 1 104 ? -43.266 47.495 12.098 1.00 18.95 101 LYS A N 1
ATOM 764 C CA . LYS A 1 104 ? -42.931 48.060 10.761 1.00 21.02 101 LYS A CA 1
ATOM 765 C C . LYS A 1 104 ? -42.188 47.051 9.921 1.00 20.54 101 LYS A C 1
ATOM 766 O O . LYS A 1 104 ? -42.395 46.921 8.705 1.00 19.79 101 LYS A O 1
ATOM 772 N N . GLY A 1 105 ? -41.318 46.282 10.571 1.00 19.98 102 GLY A N 1
ATOM 773 C CA . GLY A 1 105 ? -40.589 45.251 9.878 1.00 20.15 102 GLY A CA 1
ATOM 774 C C . GLY A 1 105 ? -41.511 44.146 9.442 1.00 18.22 102 GLY A C 1
ATOM 775 O O . GLY A 1 105 ? -41.436 43.647 8.316 1.00 17.39 102 GLY A O 1
ATOM 776 N N . LEU A 1 106 ? -42.419 43.745 10.324 1.00 18.61 103 LEU A N 1
ATOM 777 C CA . LEU A 1 106 ? -43.361 42.678 9.990 1.00 18.26 103 LEU A CA 1
ATOM 778 C C . LEU A 1 106 ? -44.317 43.158 8.882 1.00 19.54 103 LEU A C 1
ATOM 779 O O . LEU A 1 106 ? -44.714 42.394 8.011 1.00 17.01 103 LEU A O 1
ATOM 784 N N . ALA A 1 107 ? -44.613 44.454 8.873 1.00 16.89 104 ALA A N 1
ATOM 785 C CA . ALA A 1 107 ? -45.519 45.028 7.863 1.00 18.32 104 ALA A CA 1
ATOM 786 C C . ALA A 1 107 ? -44.983 44.900 6.438 1.00 17.52 104 ALA A C 1
ATOM 787 O O . ALA A 1 107 ? -45.764 44.766 5.486 1.00 16.76 104 ALA A O 1
ATOM 789 N N . PHE A 1 108 ? -43.667 44.944 6.266 1.00 16.42 105 PHE A N 1
ATOM 790 C CA . PHE A 1 108 ? -43.103 44.779 4.946 1.00 16.52 105 PHE A CA 1
ATOM 791 C C . PHE A 1 108 ? -43.520 43.397 4.398 1.00 18.28 105 PHE A C 1
ATOM 792 O O . PHE A 1 108 ? -43.973 43.268 3.246 1.00 15.76 105 PHE A O 1
ATOM 800 N N . TYR A 1 109 ? -43.329 42.373 5.215 1.00 14.53 106 TYR A N 1
ATOM 801 C CA . TYR A 1 109 ? -43.676 41.003 4.767 1.00 15.69 106 TYR A CA 1
ATOM 802 C C . TYR A 1 109 ? -45.199 40.868 4.623 1.00 15.87 106 TYR A C 1
ATOM 803 O O . TYR A 1 109 ? -45.685 40.146 3.747 1.00 14.62 106 TYR A O 1
ATOM 812 N N . ASP A 1 110 ? -45.941 41.586 5.464 1.00 17.16 107 ASP A N 1
ATOM 813 C CA . ASP A 1 110 ? -47.404 41.579 5.394 1.00 18.77 107 ASP A CA 1
ATOM 814 C C . ASP A 1 110 ? -47.851 42.131 4.037 1.00 16.60 107 ASP A C 1
ATOM 815 O O . ASP A 1 110 ? -48.682 41.512 3.363 1.00 18.45 107 ASP A O 1
ATOM 820 N N . ARG A 1 111 ? -47.306 43.258 3.609 1.00 20.36 108 ARG A N 1
ATOM 821 C CA . ARG A 1 111 ? -47.705 43.847 2.287 1.00 18.89 108 ARG A CA 1
ATOM 822 C C . ARG A 1 111 ? -47.228 42.954 1.152 1.00 17.41 108 ARG A C 1
ATOM 823 O O . ARG A 1 111 ? -47.930 42.787 0.131 1.00 16.34 108 ARG A O 1
ATOM 831 N N . LEU A 1 112 ? -46.030 42.379 1.304 1.00 15.12 109 LEU A N 1
ATOM 832 C CA . LEU A 1 112 ? -45.460 41.525 0.257 1.00 14.80 109 LEU A CA 1
ATOM 833 C C . LEU A 1 112 ? -46.373 40.282 0.036 1.00 16.91 109 LEU A C 1
ATOM 834 O O . LEU A 1 112 ? -46.721 39.936 -1.105 1.00 16.40 109 LEU A O 1
ATOM 839 N N . VAL A 1 113 ? -46.774 39.654 1.135 1.00 15.61 110 VAL A N 1
ATOM 840 C CA . VAL A 1 113 ? -47.605 38.433 1.063 1.00 17.39 110 VAL A CA 1
ATOM 841 C C . VAL A 1 113 ? -48.952 38.799 0.434 1.00 16.82 110 VAL A C 1
ATOM 842 O O . VAL A 1 113 ? -49.461 38.074 -0.432 1.00 15.15 110 VAL A O 1
ATOM 846 N N . ASP A 1 114 ? -49.536 39.910 0.850 1.00 16.59 111 ASP A N 1
ATOM 847 C CA . ASP A 1 114 ? -50.812 40.323 0.213 1.00 17.64 111 ASP A CA 1
ATOM 848 C C . ASP A 1 114 ? -50.662 40.649 -1.262 1.00 20.04 111 ASP A C 1
ATOM 849 O O . ASP A 1 114 ? -51.545 40.331 -2.062 1.00 19.17 111 ASP A O 1
ATOM 854 N N . GLY A 1 115 ? -49.539 41.270 -1.628 1.00 17.45 112 GLY A N 1
ATOM 855 C CA . GLY A 1 115 ? -49.254 41.572 -3.023 1.00 17.43 112 GLY A CA 1
ATOM 856 C C . GLY A 1 115 ? -49.127 40.284 -3.839 1.00 17.93 112 GLY A C 1
ATOM 857 O O . GLY A 1 115 ? -49.631 40.180 -4.934 1.00 17.61 112 GLY A O 1
ATOM 858 N N . LEU A 1 116 ? -48.447 39.284 -3.276 1.00 14.30 113 LEU A N 1
ATOM 859 C CA . LEU A 1 116 ? -48.286 37.999 -3.965 1.00 16.24 113 LEU A CA 1
ATOM 860 C C . LEU A 1 116 ? -49.654 37.298 -4.170 1.00 16.96 113 LEU A C 1
ATOM 861 O O . LEU A 1 116 ? -49.973 36.929 -5.272 1.00 17.33 113 LEU A O 1
ATOM 866 N N . LEU A 1 117 ? -50.449 37.207 -3.109 1.00 16.33 114 LEU A N 1
ATOM 867 C CA . LEU A 1 117 ? -51.778 36.607 -3.185 1.00 17.34 114 LEU A CA 1
ATOM 868 C C . LEU A 1 117 ? -52.648 37.318 -4.191 1.00 19.28 114 LEU A C 1
ATOM 869 O O . LEU A 1 117 ? -53.348 36.665 -4.990 1.00 20.67 114 LEU A O 1
ATOM 874 N N . GLU A 1 118 ? -52.593 38.639 -4.219 1.00 17.42 115 GLU A N 1
ATOM 875 C CA . GLU A 1 118 ? -53.412 39.385 -5.173 1.00 22.70 115 GLU A CA 1
ATOM 876 C C . GLU A 1 118 ? -52.991 39.115 -6.628 1.00 24.32 115 GLU A C 1
ATOM 877 O O . GLU A 1 118 ? -53.834 39.117 -7.547 1.00 21.63 115 GLU A O 1
ATOM 883 N N . ALA A 1 119 ? -51.702 38.839 -6.846 1.00 21.35 116 ALA A N 1
ATOM 884 C CA . ALA A 1 119 ? -51.184 38.486 -8.147 1.00 21.69 116 ALA A CA 1
ATOM 885 C C . ALA A 1 119 ? -51.417 37.007 -8.521 1.00 18.88 116 ALA A C 1
ATOM 886 O O . ALA A 1 119 ? -51.047 36.598 -9.633 1.00 21.57 116 ALA A O 1
ATOM 888 N N . GLY A 1 120 ? -51.995 36.220 -7.639 1.00 20.08 117 GLY A N 1
ATOM 889 C CA . GLY A 1 120 ? -52.166 34.793 -7.888 1.00 22.25 117 GLY A CA 1
ATOM 890 C C . GLY A 1 120 ? -50.913 33.968 -7.712 1.00 21.80 117 GLY A C 1
ATOM 891 O O . GLY A 1 120 ? -50.789 32.883 -8.266 1.00 22.09 117 GLY A O 1
ATOM 892 N N . ILE A 1 121 ? -49.970 34.480 -6.906 1.00 17.36 118 ILE A N 1
ATOM 893 C CA . ILE A 1 121 ? -48.693 33.775 -6.701 1.00 15.04 118 ILE A CA 1
ATOM 894 C C . ILE A 1 121 ? -48.660 33.208 -5.288 1.00 18.89 118 ILE A C 1
ATOM 895 O O . ILE A 1 121 ? -48.905 33.955 -4.340 1.00 18.63 118 ILE A O 1
ATOM 900 N N . GLU A 1 122 ? -48.338 31.921 -5.115 1.00 16.46 119 GLU A N 1
ATOM 901 C CA . GLU A 1 122 ? -48.335 31.353 -3.783 1.00 17.10 119 GLU A CA 1
ATOM 902 C C . GLU A 1 122 ? -47.070 31.837 -3.035 1.00 16.93 119 GLU A C 1
ATOM 903 O O . GLU A 1 122 ? -45.983 31.599 -3.516 1.00 15.86 119 GLU A O 1
ATOM 909 N N . PRO A 1 123 ? -47.222 32.388 -1.834 1.00 16.40 120 PRO A N 1
ATOM 910 C CA . PRO A 1 123 ? -46.019 32.762 -1.036 1.00 15.07 120 PRO A CA 1
ATOM 911 C C . PRO A 1 123 ? -45.450 31.579 -0.266 1.00 17.31 120 PRO A C 1
ATOM 912 O O . PRO A 1 123 ? -46.137 31.006 0.589 1.00 19.42 120 PRO A O 1
ATOM 916 N N . LEU A 1 124 ? -44.197 31.228 -0.539 1.00 15.91 121 LEU A N 1
ATOM 917 C CA . LEU A 1 124 ? -43.509 30.135 0.131 1.00 16.54 121 LEU A CA 1
ATOM 918 C C . LEU A 1 124 ? -42.434 30.759 1.035 1.00 18.61 121 LEU A C 1
ATOM 919 O O . LEU A 1 124 ? -41.399 31.164 0.561 1.00 18.71 121 LEU A O 1
ATOM 924 N N . ALA A 1 125 ? -42.676 30.816 2.327 1.00 16.37 122 ALA A N 1
ATOM 925 C CA . ALA A 1 125 ? -41.750 31.524 3.220 1.00 14.69 122 ALA A CA 1
ATOM 926 C C . ALA A 1 125 ? -40.771 30.607 3.892 1.00 17.78 122 ALA A C 1
ATOM 927 O O . ALA A 1 125 ? -41.136 29.513 4.353 1.00 16.56 122 ALA A O 1
ATOM 929 N N . THR A 1 126 ? -39.526 31.077 3.975 1.00 15.13 123 THR A N 1
ATOM 930 C CA . THR A 1 126 ? -38.466 30.412 4.741 1.00 16.91 123 THR A CA 1
ATOM 931 C C . THR A 1 126 ? -38.179 31.232 5.995 1.00 17.12 123 THR A C 1
ATOM 932 O O . THR A 1 126 ? -37.901 32.447 5.908 1.00 14.67 123 THR A O 1
ATOM 936 N N . LEU A 1 127 ? -38.194 30.573 7.167 1.00 14.86 124 LEU A N 1
ATOM 937 C CA . LEU A 1 127 ? -37.915 31.297 8.404 1.00 13.74 124 LEU A CA 1
ATOM 938 C C . LEU A 1 127 ? -36.452 31.800 8.483 1.00 15.21 124 LEU A C 1
ATOM 939 O O . LEU A 1 127 ? -36.185 32.908 8.945 1.00 14.40 124 LEU A O 1
ATOM 944 N N . TYR A 1 128 ? -35.517 30.912 8.167 1.00 14.96 125 TYR A N 1
ATOM 945 C CA . TYR A 1 128 ? -34.102 31.214 8.372 1.00 13.37 125 TYR A CA 1
ATOM 946 C C . TYR A 1 128 ? -33.273 30.985 7.131 1.00 15.22 125 TYR A C 1
ATOM 947 O O . TYR A 1 128 ? -33.025 29.838 6.750 1.00 16.14 125 TYR A O 1
ATOM 956 N N . HIS A 1 129 ? -32.727 32.047 6.580 1.00 14.23 126 HIS A N 1
ATOM 957 C CA . HIS A 1 129 ? -31.813 31.927 5.469 1.00 14.07 126 HIS A CA 1
ATOM 958 C C . HIS A 1 129 ? -30.574 32.760 5.807 1.00 16.31 126 HIS A C 1
ATOM 959 O O . HIS A 1 129 ? -30.214 33.657 5.081 1.00 17.33 126 HIS A O 1
ATOM 966 N N . TRP A 1 130 ? -29.977 32.393 6.929 1.00 15.74 127 TRP A N 1
ATOM 967 C CA . TRP A 1 130 ? -28.581 32.662 7.290 1.00 16.74 127 TRP A CA 1
ATOM 968 C C . TRP A 1 130 ? -28.294 33.974 8.051 1.00 17.96 127 TRP A C 1
ATOM 969 O O . TRP A 1 130 ? -27.149 34.198 8.421 1.00 19.39 127 TRP A O 1
ATOM 980 N N . ASP A 1 131 ? -29.323 34.732 8.337 1.00 15.14 128 ASP A N 1
ATOM 981 C CA . ASP A 1 131 ? -29.232 36.060 8.875 1.00 17.45 128 ASP A CA 1
ATOM 982 C C . ASP A 1 131 ? -29.593 36.123 10.368 1.00 15.90 128 ASP A C 1
ATOM 983 O O . ASP A 1 131 ? -30.495 36.796 10.723 1.00 19.38 128 ASP A O 1
ATOM 988 N N . LEU A 1 132 ? -28.929 35.364 11.210 1.00 14.84 129 LEU A N 1
ATOM 989 C CA . LEU A 1 132 ? -29.154 35.445 12.631 1.00 14.55 129 LEU A CA 1
ATOM 990 C C . LEU A 1 132 ? -29.056 36.888 13.150 1.00 13.54 129 LEU A C 1
ATOM 991 O O . LEU A 1 132 ? -28.108 37.602 12.804 1.00 15.07 129 LEU A O 1
ATOM 996 N N . PRO A 1 133 ? -29.999 37.328 14.022 1.00 15.30 130 PRO A N 1
ATOM 997 C CA . PRO A 1 133 ? -29.820 38.624 14.689 1.00 14.97 130 PRO A CA 1
ATOM 998 C C . PRO A 1 133 ? -28.518 38.665 15.486 1.00 15.02 130 PRO A C 1
ATOM 999 O O . PRO A 1 133 ? -28.167 37.710 16.173 1.00 16.23 130 PRO A O 1
ATOM 1003 N N . ALA A 1 134 ? -27.814 39.770 15.396 1.00 15.07 131 ALA A N 1
ATOM 1004 C CA . ALA A 1 134 ? -26.541 39.873 16.076 1.00 17.46 131 ALA A CA 1
ATOM 1005 C C . ALA A 1 134 ? -26.681 39.815 17.579 1.00 14.33 131 ALA A C 1
ATOM 1006 O O . ALA A 1 134 ? -25.786 39.332 18.269 1.00 16.64 131 ALA A O 1
ATOM 1008 N N . ALA A 1 135 ? -27.799 40.306 18.106 1.00 15.81 132 ALA A N 1
ATOM 1009 C CA . ALA A 1 135 ? -28.074 40.176 19.555 1.00 16.77 132 ALA A CA 1
ATOM 1010 C C . ALA A 1 135 ? -28.065 38.708 19.989 1.00 17.43 132 ALA A C 1
ATOM 1011 O O . ALA A 1 135 ? -27.700 38.398 21.101 1.00 16.95 132 ALA A O 1
ATOM 1013 N N . LEU A 1 136 ? -28.461 37.783 19.105 1.00 14.27 133 LEU A N 1
ATOM 1014 C CA . LEU A 1 136 ? -28.427 36.379 19.477 1.00 15.01 133 LEU A CA 1
ATOM 1015 C C . LEU A 1 136 ? -27.040 35.762 19.273 1.00 14.87 133 LEU A C 1
ATOM 1016 O O . LEU A 1 136 ? -26.629 34.897 20.030 1.00 17.72 133 LEU A O 1
ATOM 1021 N N . ASP A 1 137 ? -26.322 36.225 18.275 1.00 16.47 134 ASP A N 1
ATOM 1022 C CA . ASP A 1 137 ? -24.927 35.825 18.121 1.00 16.69 134 ASP A CA 1
ATOM 1023 C C . ASP A 1 137 ? -24.102 36.222 19.350 1.00 15.42 134 ASP A C 1
ATOM 1024 O O . ASP A 1 137 ? -23.183 35.469 19.790 1.00 17.80 134 ASP A O 1
ATOM 1029 N N . ASP A 1 138 ? -24.399 37.378 19.907 1.00 15.33 135 ASP A N 1
ATOM 1030 C CA . ASP A 1 138 ? -23.733 37.837 21.136 1.00 15.98 135 ASP A CA 1
ATOM 1031 C C . ASP A 1 138 ? -24.087 36.956 22.346 1.00 17.40 135 ASP A C 1
ATOM 1032 O O . ASP A 1 138 ? -23.418 37.039 23.373 1.00 14.61 135 ASP A O 1
ATOM 1037 N N . ARG A 1 139 ? -25.077 36.062 22.199 1.00 15.41 136 ARG A N 1
ATOM 1038 C CA . ARG A 1 139 ? -25.464 35.115 23.233 1.00 13.84 136 ARG A CA 1
ATOM 1039 C C . ARG A 1 139 ? -25.128 33.678 22.772 1.00 17.85 136 ARG A C 1
ATOM 1040 O O . ARG A 1 139 ? -25.627 32.709 23.308 1.00 18.34 136 ARG A O 1
ATOM 1048 N N . GLY A 1 140 ? -24.222 33.591 21.783 1.00 14.73 137 GLY A N 1
ATOM 1049 C CA . GLY A 1 140 ? -23.679 32.305 21.364 1.00 16.32 137 GLY A CA 1
ATOM 1050 C C . GLY A 1 140 ? -24.208 31.794 20.038 1.00 17.35 137 GLY A C 1
ATOM 1051 O O . GLY A 1 140 ? -23.716 30.809 19.513 1.00 17.58 137 GLY A O 1
ATOM 1052 N N . GLY A 1 141 ? -25.276 32.426 19.559 1.00 15.17 138 GLY A N 1
ATOM 1053 C CA . GLY A 1 141 ? -25.873 32.020 18.310 1.00 15.68 138 GLY A CA 1
ATOM 1054 C C . GLY A 1 141 ? -26.206 30.561 18.268 1.00 14.70 138 GLY A C 1
ATOM 1055 O O . GLY A 1 141 ? -26.786 30.038 19.195 1.00 14.24 138 GLY A O 1
ATOM 1056 N N . TRP A 1 142 ? -25.822 29.875 17.199 1.00 14.07 139 TRP A N 1
ATOM 1057 C CA . TRP A 1 142 ? -26.161 28.445 17.062 1.00 13.34 139 TRP A CA 1
ATOM 1058 C C . TRP A 1 142 ? -25.401 27.545 18.023 1.00 14.51 139 TRP A C 1
ATOM 1059 O O . TRP A 1 142 ? -25.650 26.334 18.062 1.00 16.04 139 TRP A O 1
ATOM 1070 N N . LEU A 1 143 ? -24.462 28.085 18.818 1.00 12.56 140 LEU A N 1
ATOM 1071 C CA . LEU A 1 143 ? -23.836 27.305 19.856 1.00 12.22 140 LEU A CA 1
ATOM 1072 C C . LEU A 1 143 ? -24.635 27.228 21.157 1.00 15.64 140 LEU A C 1
ATOM 1073 O O . LEU A 1 143 ? -24.325 26.417 22.033 1.00 15.91 140 LEU A O 1
ATOM 1078 N N . ASN A 1 144 ? -25.606 28.094 21.310 1.00 14.04 141 ASN A N 1
ATOM 1079 C CA . ASN A 1 144 ? -26.387 28.136 22.536 1.00 14.72 141 ASN A CA 1
ATOM 1080 C C . ASN A 1 144 ? -27.628 27.273 22.391 1.00 14.29 141 ASN A C 1
ATOM 1081 O O . ASN A 1 144 ? -28.456 27.515 21.506 1.00 14.65 141 ASN A O 1
ATOM 1086 N N . PRO A 1 145 ? -27.751 26.237 23.219 1.00 15.41 142 PRO A N 1
ATOM 1087 C CA . PRO A 1 145 ? -28.906 25.334 23.067 1.00 15.66 142 PRO A CA 1
ATOM 1088 C C . PRO A 1 145 ? -30.250 26.054 23.146 1.00 17.88 142 PRO A C 1
ATOM 1089 O O . PRO A 1 145 ? -31.250 25.586 22.543 1.00 17.37 142 PRO A O 1
ATOM 1093 N N . ASP A 1 146 ? -30.304 27.194 23.808 1.00 14.05 143 ASP A N 1
ATOM 1094 C CA . ASP A 1 146 ? -31.564 27.918 23.912 1.00 16.50 143 ASP A CA 1
ATOM 1095 C C . ASP A 1 146 ? -32.051 28.449 22.560 1.00 15.78 143 ASP A C 1
ATOM 1096 O O . ASP A 1 146 ? -33.212 28.859 22.434 1.00 16.49 143 ASP A O 1
ATOM 1101 N N . ILE A 1 147 ? -31.188 28.445 21.552 1.00 14.14 144 ILE A N 1
ATOM 1102 C CA . ILE A 1 147 ? -31.574 28.966 20.239 1.00 15.03 144 ILE A CA 1
ATOM 1103 C C . ILE A 1 147 ? -32.751 28.176 19.676 1.00 13.74 144 ILE A C 1
ATOM 1104 O O . ILE A 1 147 ? -33.520 28.729 18.881 1.00 16.39 144 ILE A O 1
ATOM 1109 N N . ALA A 1 148 ? -32.912 26.917 20.057 1.00 15.57 145 ALA A N 1
ATOM 1110 C CA . ALA A 1 148 ? -34.058 26.165 19.505 1.00 14.09 145 ALA A CA 1
ATOM 1111 C C . ALA A 1 148 ? -35.346 26.844 19.967 1.00 17.56 145 ALA A C 1
ATOM 1112 O O . ALA A 1 148 ? -36.306 26.976 19.213 1.00 14.98 145 ALA A O 1
ATOM 1114 N N . ASP A 1 149 ? -35.386 27.247 21.223 1.00 15.21 146 ASP A N 1
ATOM 1115 C CA . ASP A 1 149 ? -36.569 27.907 21.788 1.00 16.90 146 ASP A CA 1
ATOM 1116 C C . ASP A 1 149 ? -36.742 29.296 21.211 1.00 15.20 146 ASP A C 1
ATOM 1117 O O . ASP A 1 149 ? -37.850 29.689 20.883 1.00 16.07 146 ASP A O 1
ATOM 1122 N N . TRP A 1 150 ? -35.635 30.041 21.090 1.00 14.76 147 TRP A N 1
ATOM 1123 C CA . TRP A 1 150 ? -35.700 31.381 20.503 1.00 13.58 147 TRP A CA 1
ATOM 1124 C C . TRP A 1 150 ? -36.258 31.300 19.050 1.00 14.75 147 TRP A C 1
ATOM 1125 O O . TRP A 1 150 ? -37.069 32.127 18.649 1.00 14.03 147 TRP A O 1
ATOM 1136 N N . PHE A 1 151 ? -35.802 30.308 18.320 1.00 13.90 148 PHE A N 1
ATOM 1137 C CA . PHE A 1 151 ? -36.245 30.131 16.939 1.00 13.88 148 PHE A CA 1
ATOM 1138 C C . PHE A 1 151 ? -37.705 29.772 16.853 1.00 13.14 148 PHE A C 1
ATOM 1139 O O . PHE A 1 151 ? -38.446 30.295 15.978 1.00 13.24 148 PHE A O 1
ATOM 1147 N N . ALA A 1 152 ? -38.143 28.865 17.693 1.00 15.04 149 ALA A N 1
ATOM 1148 C CA . ALA A 1 152 ? -39.601 28.497 17.755 1.00 14.71 149 ALA A CA 1
ATOM 1149 C C . ALA A 1 152 ? -40.456 29.719 18.078 1.00 14.90 149 ALA A C 1
ATOM 1150 O O . ALA A 1 152 ? -41.553 29.883 17.507 1.00 13.60 149 ALA A O 1
ATOM 1152 N N . ASP A 1 153 ? -40.013 30.574 19.012 1.00 13.66 150 ASP A N 1
ATOM 1153 C CA . ASP A 1 153 ? -40.778 31.797 19.331 1.00 15.73 150 ASP A CA 1
ATOM 1154 C C . ASP A 1 153 ? -40.856 32.752 18.152 1.00 16.54 150 ASP A C 1
ATOM 1155 O O . ASP A 1 153 ? -41.918 33.346 17.876 1.00 13.72 150 ASP A O 1
ATOM 1160 N N . TYR A 1 154 ? -39.769 32.857 17.385 1.00 13.93 151 TYR A N 1
ATOM 1161 C CA . TYR A 1 154 ? -39.784 33.659 16.191 1.00 14.32 151 TYR A CA 1
ATOM 1162 C C . TYR A 1 154 ? -40.734 33.068 15.161 1.00 13.72 151 TYR A C 1
ATOM 1163 O O . TYR A 1 154 ? -41.547 33.790 14.571 1.00 15.19 151 TYR A O 1
ATOM 1172 N N . GLY A 1 155 ? -40.634 31.763 14.940 1.00 14.10 152 GLY A N 1
ATOM 1173 C CA . GLY A 1 155 ? -41.561 31.060 14.024 1.00 15.48 152 GLY A CA 1
ATOM 1174 C C . GLY A 1 155 ? -43.005 31.349 14.352 1.00 15.28 152 GLY A C 1
ATOM 1175 O O . GLY A 1 155 ? -43.811 31.636 13.447 1.00 13.06 152 GLY A O 1
ATOM 1176 N N . GLN A 1 156 ? -43.347 31.239 15.637 1.00 14.27 153 GLN A N 1
ATOM 1177 C CA . GLN A 1 156 ? -44.725 31.517 16.074 1.00 14.40 153 GLN A CA 1
ATOM 1178 C C . GLN A 1 156 ? -45.222 32.873 15.630 1.00 15.77 153 GLN A C 1
ATOM 1179 O O . GLN A 1 156 ? -46.380 33.002 15.179 1.00 15.32 153 GLN A O 1
ATOM 1185 N N . VAL A 1 157 ? -44.369 33.891 15.709 1.00 13.66 154 VAL A N 1
ATOM 1186 C CA . VAL A 1 157 ? -44.782 35.237 15.284 1.00 14.52 154 VAL A CA 1
ATOM 1187 C C . VAL A 1 157 ? -45.268 35.175 13.843 1.00 15.26 154 VAL A C 1
ATOM 1188 O O . VAL A 1 157 ? -46.344 35.697 13.496 1.00 16.95 154 VAL A O 1
ATOM 1192 N N . LEU A 1 158 ? -44.501 34.509 12.995 1.00 14.09 155 LEU A N 1
ATOM 1193 C CA . LEU A 1 158 ? -44.857 34.419 11.580 1.00 13.26 155 LEU A CA 1
ATOM 1194 C C . LEU A 1 158 ? -46.021 33.465 11.326 1.00 14.46 155 LEU A C 1
ATOM 1195 O O . LEU A 1 158 ? -46.909 33.799 10.508 1.00 16.27 155 LEU A O 1
ATOM 1200 N N . PHE A 1 159 ? -46.014 32.298 11.965 1.00 14.37 156 PHE A N 1
ATOM 1201 C CA . PHE A 1 159 ? -47.117 31.317 11.778 1.00 16.29 156 PHE A CA 1
ATOM 1202 C C . PHE A 1 159 ? -48.458 31.981 12.075 1.00 16.82 156 PHE A C 1
ATOM 1203 O O . PHE A 1 159 ? -49.439 31.786 11.362 1.00 17.64 156 PHE A O 1
ATOM 1211 N N . GLU A 1 160 ? -48.516 32.760 13.153 1.00 15.77 157 GLU A N 1
ATOM 1212 C CA . GLU A 1 160 ? -49.756 33.419 13.505 1.00 16.80 157 GLU A CA 1
ATOM 1213 C C . GLU A 1 160 ? -50.110 34.599 12.604 1.00 18.27 157 GLU A C 1
ATOM 1214 O O . GLU A 1 160 ? -51.270 34.736 12.180 1.00 18.28 157 GLU A O 1
ATOM 1220 N N . LYS A 1 161 ? -49.125 35.411 12.240 1.00 14.86 158 LYS A N 1
ATOM 1221 C CA . LYS A 1 161 ? -49.359 36.604 11.437 1.00 16.46 158 LYS A CA 1
ATOM 1222 C C . LYS A 1 161 ? -49.866 36.216 10.058 1.00 19.18 158 LYS A C 1
ATOM 1223 O O . LYS A 1 161 ? -50.782 36.861 9.528 1.00 18.11 158 LYS A O 1
ATOM 1229 N N . PHE A 1 162 ? -49.333 35.130 9.497 1.00 17.15 159 PHE A N 1
ATOM 1230 C CA . PHE A 1 162 ? -49.651 34.786 8.123 1.00 18.33 159 PHE A CA 1
ATOM 1231 C C . PHE A 1 162 ? -50.566 33.585 8.030 1.00 18.11 159 PHE A C 1
ATOM 1232 O O . PHE A 1 162 ? -50.703 32.983 6.953 1.00 18.96 159 PHE A O 1
ATOM 1240 N N . LYS A 1 163 ? -51.260 33.262 9.117 1.00 17.99 160 LYS A N 1
ATOM 1241 C CA . LYS A 1 163 ? -52.115 32.078 9.161 1.00 18.29 160 LYS A CA 1
ATOM 1242 C C . LYS A 1 163 ? -53.185 32.191 8.052 1.00 19.01 160 LYS A C 1
ATOM 1243 O O . LYS A 1 163 ? -53.847 33.213 7.923 1.00 21.34 160 LYS A O 1
ATOM 1249 N N . GLY A 1 164 ? -53.277 31.165 7.238 1.00 20.89 161 GLY A N 1
ATOM 1250 C CA . GLY A 1 164 ? -54.215 31.112 6.133 1.00 20.22 161 GLY A CA 1
ATOM 1251 C C . GLY A 1 164 ? -53.750 31.778 4.857 1.00 23.20 161 GLY A C 1
ATOM 1252 O O . GLY A 1 164 ? -54.449 31.726 3.848 1.00 25.58 161 GLY A O 1
ATOM 1253 N N . ARG A 1 165 ? -52.597 32.454 4.900 1.00 17.91 162 ARG A N 1
ATOM 1254 C CA . ARG A 1 165 ? -52.055 33.171 3.751 1.00 16.87 162 ARG A CA 1
ATOM 1255 C C . ARG A 1 165 ? -50.786 32.513 3.250 1.00 18.36 162 ARG A C 1
ATOM 1256 O O . ARG A 1 165 ? -50.663 32.167 2.058 1.00 18.82 162 ARG A O 1
ATOM 1264 N N . VAL A 1 166 ? -49.820 32.321 4.154 1.00 17.18 163 VAL A N 1
ATOM 1265 C CA . VAL A 1 166 ? -48.677 31.479 3.828 1.00 14.97 163 VAL A CA 1
ATOM 1266 C C . VAL A 1 166 ? -49.008 30.088 4.339 1.00 15.82 163 VAL A C 1
ATOM 1267 O O . VAL A 1 166 ? -49.208 29.909 5.550 1.00 18.61 163 VAL A O 1
ATOM 1271 N N . LYS A 1 167 ? -49.070 29.116 3.432 1.00 17.88 164 LYS A N 1
ATOM 1272 C CA . LYS A 1 167 ? -49.454 27.773 3.771 1.00 20.38 164 LYS A CA 1
ATOM 1273 C C . LYS A 1 167 ? -48.358 26.734 3.606 1.00 23.49 164 LYS A C 1
ATOM 1274 O O . LYS A 1 167 ? -48.477 25.626 4.128 1.00 23.32 164 LYS A O 1
ATOM 1280 N N . THR A 1 168 ? -47.275 27.100 2.935 1.00 18.28 165 THR A N 1
ATOM 1281 C CA . THR A 1 168 ? -46.132 26.201 2.812 1.00 18.36 165 THR A CA 1
ATOM 1282 C C . THR A 1 168 ? -44.923 26.866 3.418 1.00 17.48 165 THR A C 1
ATOM 1283 O O . THR A 1 168 ? -44.498 27.901 2.931 1.00 18.79 165 THR A O 1
ATOM 1287 N N . TRP A 1 169 ? -44.367 26.246 4.434 1.00 17.69 166 TRP A N 1
ATOM 1288 C CA . TRP A 1 169 ? -43.325 26.854 5.235 1.00 17.10 166 TRP A CA 1
ATOM 1289 C C . TRP A 1 169 ? -42.051 26.055 5.216 1.00 17.33 166 TRP A C 1
ATOM 1290 O O . TRP A 1 169 ? -42.075 24.835 5.310 1.00 14.76 166 TRP A O 1
ATOM 1301 N N . GLY A 1 170 ? -40.920 26.761 5.170 1.00 15.32 167 GLY A N 1
ATOM 1302 C CA . GLY A 1 170 ? -39.633 26.152 5.368 1.00 16.39 167 GLY A CA 1
ATOM 1303 C C . GLY A 1 170 ? -39.000 26.694 6.636 1.00 16.23 167 GLY A C 1
ATOM 1304 O O . GLY A 1 170 ? -39.121 27.871 6.951 1.00 17.21 167 GLY A O 1
ATOM 1305 N N . THR A 1 171 ? -38.312 25.819 7.358 1.00 14.41 168 THR A N 1
ATOM 1306 C CA . THR A 1 171 ? -37.708 26.190 8.621 1.00 14.27 168 THR A CA 1
ATOM 1307 C C . THR A 1 171 ? -36.325 26.762 8.375 1.00 16.65 168 THR A C 1
ATOM 1308 O O . THR A 1 171 ? -36.137 27.971 8.400 1.00 16.44 168 THR A O 1
ATOM 1312 N N . ILE A 1 172 ? -35.380 25.877 8.121 1.00 17.18 169 ILE A N 1
ATOM 1313 C CA . ILE A 1 172 ? -33.973 26.223 7.945 1.00 15.77 169 ILE A CA 1
ATOM 1314 C C . ILE A 1 172 ? -33.574 25.990 6.508 1.00 15.80 169 ILE A C 1
ATOM 1315 O O . ILE A 1 172 ? -33.806 24.914 5.974 1.00 17.78 169 ILE A O 1
ATOM 1320 N N . ASN A 1 173 ? -32.976 26.986 5.878 1.00 13.27 170 ASN A N 1
ATOM 1321 C CA . ASN A 1 173 ? -32.437 26.791 4.542 1.00 14.19 170 ASN A CA 1
ATOM 1322 C C . ASN A 1 173 ? -30.999 26.287 4.612 1.00 17.79 170 ASN A C 1
ATOM 1323 O O . ASN A 1 173 ? -30.107 27.019 5.017 1.00 16.79 170 ASN A O 1
ATOM 1328 N N . GLN A 1 174 ? -30.775 25.031 4.283 1.00 17.52 171 GLN A N 1
ATOM 1329 C CA . GLN A 1 174 ? -29.397 24.474 4.154 1.00 16.66 171 GLN A CA 1
ATOM 1330 C C . GLN A 1 174 ? -28.529 24.492 5.426 1.00 16.24 171 GLN A C 1
ATOM 1331 O O . GLN A 1 174 ? -27.549 25.241 5.489 1.00 16.69 171 GLN A O 1
ATOM 1337 N N . PRO A 1 175 ? -28.838 23.646 6.387 1.00 14.32 172 PRO A N 1
ATOM 1338 C CA . PRO A 1 175 ? -28.013 23.496 7.610 1.00 15.02 172 PRO A CA 1
ATOM 1339 C C . PRO A 1 175 ? -26.545 23.324 7.306 1.00 14.25 172 PRO A C 1
ATOM 1340 O O . PRO A 1 175 ? -25.679 23.880 8.006 1.00 15.43 172 PRO A O 1
ATOM 1344 N N . TRP A 1 176 ? -26.220 22.535 6.270 1.00 14.65 173 TRP A N 1
ATOM 1345 C CA . TRP A 1 176 ? -24.804 22.299 5.998 1.00 15.25 173 TRP A CA 1
ATOM 1346 C C . TRP A 1 176 ? -24.036 23.577 5.624 1.00 16.03 173 TRP A C 1
ATOM 1347 O O . TRP A 1 176 ? -22.949 23.807 6.130 1.00 14.95 173 TRP A O 1
ATOM 1358 N N . VAL A 1 177 ? -24.624 24.435 4.777 1.00 14.20 174 VAL A N 1
ATOM 1359 C CA . VAL A 1 177 ? -23.957 25.692 4.427 1.00 15.48 174 VAL A CA 1
ATOM 1360 C C . VAL A 1 177 ? -23.832 26.606 5.644 1.00 15.36 174 VAL A C 1
ATOM 1361 O O . VAL A 1 177 ? -22.764 27.185 5.888 1.00 16.26 174 VAL A O 1
ATOM 1365 N N . ILE A 1 178 ? -24.892 26.690 6.439 1.00 14.33 175 ILE A N 1
ATOM 1366 C CA . ILE A 1 178 ? -24.888 27.503 7.657 1.00 15.18 175 ILE A CA 1
ATOM 1367 C C . ILE A 1 178 ? -23.704 27.083 8.548 1.00 15.79 175 ILE A C 1
ATOM 1368 O O . ILE A 1 178 ? -22.965 27.926 9.066 1.00 15.72 175 ILE A O 1
ATOM 1373 N N . VAL A 1 179 ? -23.543 25.786 8.745 1.00 14.52 176 VAL A N 1
ATOM 1374 C CA . VAL A 1 179 ? -22.554 25.269 9.689 1.00 13.27 176 VAL A CA 1
ATOM 1375 C C . VAL A 1 179 ? -21.179 25.085 9.069 1.00 15.69 176 VAL A C 1
ATOM 1376 O O . VAL A 1 179 ? -20.149 25.490 9.657 1.00 15.85 176 VAL A O 1
ATOM 1380 N N . ASP A 1 180 ? -21.132 24.468 7.892 1.00 14.75 177 ASP A N 1
ATOM 1381 C CA . ASP A 1 180 ? -19.838 24.273 7.227 1.00 16.61 177 ASP A CA 1
ATOM 1382 C C . ASP A 1 180 ? -19.176 25.616 6.885 1.00 19.14 177 ASP A C 1
ATOM 1383 O O . ASP A 1 180 ? -17.987 25.813 7.127 1.00 15.45 177 ASP A O 1
ATOM 1388 N N . GLY A 1 181 ? -19.955 26.557 6.354 1.00 16.51 178 GLY A N 1
ATOM 1389 C CA . GLY A 1 181 ? -19.450 27.853 6.045 1.00 15.48 178 GLY A CA 1
ATOM 1390 C C . GLY A 1 181 ? -19.282 28.797 7.199 1.00 17.11 178 GLY A C 1
ATOM 1391 O O . GLY A 1 181 ? -18.295 29.531 7.253 1.00 17.31 178 GLY A O 1
ATOM 1392 N N . GLY A 1 182 ? -20.239 28.814 8.128 1.00 15.10 179 GLY A N 1
ATOM 1393 C CA . GLY A 1 182 ? -20.265 29.795 9.215 1.00 14.45 179 GLY A CA 1
ATOM 1394 C C . GLY A 1 182 ? -19.446 29.408 10.442 1.00 16.98 179 GLY A C 1
ATOM 1395 O O . GLY A 1 182 ? -19.000 30.295 11.164 1.00 15.26 179 GLY A O 1
ATOM 1396 N N . TYR A 1 183 ? -19.295 28.106 10.704 1.00 14.12 180 TYR A N 1
ATOM 1397 C CA . TYR A 1 183 ? -18.644 27.614 11.924 1.00 13.48 180 TYR A CA 1
ATOM 1398 C C . TYR A 1 183 ? -17.443 26.712 11.724 1.00 15.90 180 TYR A C 1
ATOM 1399 O O . TYR A 1 183 ? -16.520 26.715 12.545 1.00 15.66 180 TYR A O 1
ATOM 1408 N N . LEU A 1 184 ? -17.450 25.916 10.651 1.00 14.43 181 LEU A N 1
ATOM 1409 C CA . LEU A 1 184 ? -16.351 24.995 10.418 1.00 14.77 181 LEU A CA 1
ATOM 1410 C C . LEU A 1 184 ? -15.190 25.686 9.728 1.00 16.79 181 LEU A C 1
ATOM 1411 O O . LEU A 1 184 ? -14.014 25.567 10.168 1.00 16.38 181 LEU A O 1
ATOM 1416 N N . HIS A 1 185 ? -15.482 26.368 8.636 1.00 14.79 182 HIS A N 1
ATOM 1417 C CA . HIS A 1 185 ? -14.443 27.002 7.841 1.00 15.10 182 HIS A CA 1
ATOM 1418 C C . HIS A 1 185 ? -14.362 28.518 7.933 1.00 17.16 182 HIS A C 1
ATOM 1419 O O . HIS A 1 185 ? -13.350 29.105 7.536 1.00 17.25 182 HIS A O 1
ATOM 1426 N N . GLY A 1 186 ? -15.414 29.149 8.419 1.00 16.68 183 GLY A N 1
ATOM 1427 C CA . GLY A 1 186 ? -15.433 30.601 8.584 1.00 15.26 183 GLY A CA 1
ATOM 1428 C C . GLY A 1 186 ? -15.579 31.474 7.375 1.00 18.63 183 GLY A C 1
ATOM 1429 O O . GLY A 1 186 ? -15.335 32.686 7.489 1.00 19.44 183 GLY A O 1
ATOM 1430 N N . ALA A 1 187 ? -15.964 30.936 6.214 1.00 14.57 184 ALA A N 1
ATOM 1431 C CA . ALA A 1 187 ? -16.031 31.726 5.012 1.00 22.26 184 ALA A CA 1
ATOM 1432 C C . ALA A 1 187 ? -17.325 32.547 4.916 1.00 18.20 184 ALA A C 1
ATOM 1433 O O . ALA A 1 187 ? -17.412 33.498 4.157 1.00 16.90 184 ALA A O 1
ATOM 1435 N N . LEU A 1 188 ? -18.292 32.193 5.751 1.00 14.00 185 LEU A N 1
ATOM 1436 C CA . LEU A 1 188 ? -19.575 32.862 5.841 1.00 15.11 185 LEU A CA 1
ATOM 1437 C C . LEU A 1 188 ? -19.791 33.331 7.301 1.00 14.14 185 LEU A C 1
ATOM 1438 O O . LEU A 1 188 ? -19.169 32.817 8.219 1.00 14.84 185 LEU A O 1
ATOM 1443 N N . ALA A 1 189 ? -20.668 34.307 7.471 1.00 13.55 186 ALA A N 1
ATOM 1444 C CA . ALA A 1 189 ? -21.076 34.743 8.815 1.00 13.82 186 ALA A CA 1
ATOM 1445 C C . ALA A 1 189 ? -21.567 33.571 9.653 1.00 14.29 186 ALA A C 1
ATOM 1446 O O . ALA A 1 189 ? -22.294 32.684 9.153 1.00 15.39 186 ALA A O 1
ATOM 1448 N N . PRO A 1 190 ? -21.186 33.517 10.929 1.00 13.08 187 PRO A N 1
ATOM 1449 C CA . PRO A 1 190 ? -20.470 34.546 11.710 1.00 13.70 187 PRO A CA 1
ATOM 1450 C C . PRO A 1 190 ? -18.964 34.420 11.679 1.00 17.05 187 PRO A C 1
ATOM 1451 O O . PRO A 1 190 ? -18.296 35.040 12.537 1.00 16.99 187 PRO A O 1
ATOM 1455 N N . GLY A 1 191 ? -18.405 33.631 10.746 1.00 15.12 188 GLY A N 1
ATOM 1456 C CA . GLY A 1 191 ? -16.955 33.582 10.559 1.00 17.29 188 GLY A CA 1
ATOM 1457 C C . GLY A 1 191 ? -16.141 32.840 11.599 1.00 18.29 188 GLY A C 1
ATOM 1458 O O . GLY A 1 191 ? -15.020 33.254 11.900 1.00 20.72 188 GLY A O 1
ATOM 1459 N N . HIS A 1 192 ? -16.683 31.778 12.166 1.00 15.07 189 HIS A N 1
ATOM 1460 C CA . HIS A 1 192 ? -15.898 30.935 13.068 1.00 14.93 189 HIS A CA 1
ATOM 1461 C C . HIS A 1 192 ? -15.253 29.803 12.309 1.00 16.09 189 HIS A C 1
ATOM 1462 O O . HIS A 1 192 ? -15.767 29.338 11.290 1.00 15.26 189 HIS A O 1
ATOM 1469 N N . ARG A 1 193 ? -14.116 29.314 12.818 1.00 14.57 190 ARG A N 1
ATOM 1470 C CA . ARG A 1 193 ? -13.441 28.186 12.227 1.00 14.88 190 ARG A CA 1
ATOM 1471 C C . ARG A 1 193 ? -13.053 27.167 13.321 1.00 16.62 190 ARG A C 1
ATOM 1472 O O . ARG A 1 193 ? -12.021 27.311 14.014 1.00 16.41 190 ARG A O 1
ATOM 1480 N N . SER A 1 194 ? -13.891 26.173 13.530 1.00 14.50 191 SER A N 1
ATOM 1481 C CA . SER A 1 194 ? -13.731 25.216 14.625 1.00 14.64 191 SER A CA 1
ATOM 1482 C C . SER A 1 194 ? -14.568 23.943 14.379 1.00 16.19 191 SER A C 1
ATOM 1483 O O . SER A 1 194 ? -15.793 24.047 14.210 1.00 15.61 191 SER A O 1
ATOM 1486 N N . ALA A 1 195 ? -13.959 22.772 14.395 1.00 14.54 192 ALA A N 1
ATOM 1487 C CA . ALA A 1 195 ? -14.741 21.536 14.310 1.00 15.15 192 ALA A CA 1
ATOM 1488 C C . ALA A 1 195 ? -15.604 21.360 15.559 1.00 16.39 192 ALA A C 1
ATOM 1489 O O . ALA A 1 195 ? -16.712 20.777 15.503 1.00 13.65 192 ALA A O 1
ATOM 1491 N N . TYR A 1 196 ? -15.107 21.826 16.720 1.00 14.85 193 TYR A N 1
ATOM 1492 C CA . TYR A 1 196 ? -15.830 21.692 17.973 1.00 16.30 193 TYR A CA 1
ATOM 1493 C C . TYR A 1 196 ? -17.123 22.438 17.877 1.00 15.48 193 TYR A C 1
ATOM 1494 O O . TYR A 1 196 ? -18.187 21.930 18.234 1.00 16.22 193 TYR A O 1
ATOM 1503 N N . GLU A 1 197 ? -17.042 23.674 17.388 1.00 15.56 194 GLU A N 1
ATOM 1504 C CA . GLU A 1 197 ? -18.209 24.475 17.238 1.00 15.69 194 GLU A CA 1
ATOM 1505 C C . GLU A 1 197 ? -19.097 23.939 16.148 1.00 15.78 194 GLU A C 1
ATOM 1506 O O . GLU A 1 197 ? -20.303 24.003 16.280 1.00 16.62 194 GLU A O 1
ATOM 1512 N N . ALA A 1 198 ? -18.516 23.436 15.074 1.00 14.10 195 ALA A N 1
ATOM 1513 C CA . ALA A 1 198 ? -19.371 22.980 13.950 1.00 16.12 195 ALA A CA 1
ATOM 1514 C C . ALA A 1 198 ? -20.276 21.824 14.410 1.00 13.65 195 ALA A C 1
ATOM 1515 O O . ALA A 1 198 ? -21.451 21.767 14.014 1.00 14.16 195 ALA A O 1
ATOM 1517 N N . VAL A 1 199 ? -19.736 20.904 15.207 1.00 13.33 196 VAL A N 1
ATOM 1518 C CA . VAL A 1 199 ? -20.502 19.776 15.720 1.00 13.28 196 VAL A CA 1
ATOM 1519 C C . VAL A 1 199 ? -21.666 20.251 16.563 1.00 16.18 196 VAL A C 1
ATOM 1520 O O . VAL A 1 199 ? -22.801 19.827 16.381 1.00 14.87 196 VAL A O 1
ATOM 1524 N N . ILE A 1 200 ? -21.410 21.195 17.442 1.00 14.50 197 ILE A N 1
ATOM 1525 C CA . ILE A 1 200 ? -22.465 21.762 18.294 1.00 14.75 197 ILE A CA 1
ATOM 1526 C C . ILE A 1 200 ? -23.503 22.573 17.504 1.00 14.64 197 ILE A C 1
ATOM 1527 O O . ILE A 1 200 ? -24.740 22.404 17.689 1.00 14.88 197 ILE A O 1
ATOM 1532 N N . ALA A 1 201 ? -23.046 23.432 16.601 1.00 14.57 198 ALA A N 1
ATOM 1533 C CA . ALA A 1 201 ? -23.975 24.244 15.813 1.00 14.25 198 ALA A CA 1
ATOM 1534 C C . ALA A 1 201 ? -24.886 23.375 14.978 1.00 15.29 198 ALA A C 1
ATOM 1535 O O . ALA A 1 201 ? -26.081 23.671 14.844 1.00 14.86 198 ALA A O 1
ATOM 1537 N N . GLY A 1 202 ? -24.349 22.315 14.373 1.00 14.48 199 GLY A N 1
ATOM 1538 C CA . GLY A 1 202 ? -25.175 21.461 13.526 1.00 14.45 199 GLY A CA 1
ATOM 1539 C C . GLY A 1 202 ? -26.260 20.842 14.345 1.00 14.99 199 GLY A C 1
ATOM 1540 O O . GLY A 1 202 ? -27.438 20.748 13.902 1.00 14.84 199 GLY A O 1
ATOM 1541 N N . HIS A 1 203 ? -25.913 20.448 15.558 1.00 13.04 200 HIS A N 1
ATOM 1542 C CA . HIS A 1 203 ? -26.890 19.820 16.426 1.00 14.73 200 HIS A CA 1
ATOM 1543 C C . HIS A 1 203 ? -27.987 20.803 16.823 1.00 14.88 200 HIS A C 1
ATOM 1544 O O . HIS A 1 203 ? -29.159 20.457 16.806 1.00 14.37 200 HIS A O 1
ATOM 1551 N N . ASN A 1 204 ? -27.624 22.044 17.140 1.00 13.63 201 ASN A N 1
ATOM 1552 C CA . ASN A 1 204 ? -28.610 23.020 17.513 1.00 14.10 201 ASN A CA 1
ATOM 1553 C C . ASN A 1 204 ? -29.456 23.508 16.347 1.00 14.11 201 ASN A C 1
ATOM 1554 O O . ASN A 1 204 ? -30.633 23.872 16.525 1.00 14.20 201 ASN A O 1
ATOM 1559 N N . VAL A 1 205 ? -28.893 23.544 15.141 1.00 12.12 202 VAL A N 1
ATOM 1560 C CA . VAL A 1 205 ? -29.724 23.876 13.968 1.00 12.98 202 VAL A CA 1
ATOM 1561 C C . VAL A 1 205 ? -30.799 22.812 13.808 1.00 13.45 202 VAL A C 1
ATOM 1562 O O . VAL A 1 205 ? -31.980 23.135 13.545 1.00 15.08 202 VAL A O 1
ATOM 1566 N N . LEU A 1 206 ? -30.426 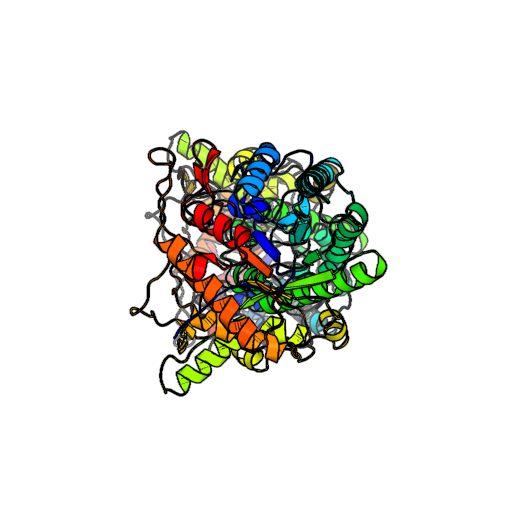21.548 13.930 1.00 11.75 203 LEU A N 1
ATOM 1567 C CA . LEU A 1 206 ? -31.420 20.474 13.872 1.00 13.60 203 LEU A CA 1
ATOM 1568 C C . LEU A 1 206 ? -32.476 20.587 14.962 1.00 13.37 203 LEU A C 1
ATOM 1569 O O . LEU A 1 206 ? -33.665 20.395 14.717 1.00 14.32 203 LEU A O 1
ATOM 1574 N N . ARG A 1 207 ? -32.053 20.865 16.193 1.00 11.82 204 ARG A N 1
ATOM 1575 C CA . ARG A 1 207 ? -32.982 20.986 17.309 1.00 13.70 204 ARG A CA 1
ATOM 1576 C C . ARG A 1 207 ? -33.941 22.139 17.067 1.00 14.45 204 ARG A C 1
ATOM 1577 O O . ARG A 1 207 ? -35.146 22.042 17.330 1.00 15.00 204 ARG A O 1
ATOM 1585 N N . ALA A 1 208 ? -33.434 23.252 16.534 1.00 12.91 205 ALA A N 1
ATOM 1586 C CA . ALA A 1 208 ? -34.250 24.418 16.267 1.00 14.38 205 ALA A CA 1
ATOM 1587 C C . ALA A 1 208 ? -35.302 24.111 15.200 1.00 14.29 205 ALA A C 1
ATOM 1588 O O . ALA A 1 208 ? -36.466 24.524 15.321 1.00 12.91 205 ALA A O 1
ATOM 1590 N N . HIS A 1 209 ? -34.898 23.402 14.162 1.00 13.83 206 HIS A N 1
ATOM 1591 C CA . HIS A 1 209 ? -35.876 22.921 13.161 1.00 13.76 206 HIS A CA 1
ATOM 1592 C C . HIS A 1 209 ? -37.012 22.135 13.852 1.00 14.89 206 HIS A C 1
ATOM 1593 O O . HIS A 1 209 ? -38.193 22.391 13.606 1.00 13.20 206 HIS A O 1
ATOM 1600 N N . GLY A 1 210 ? -36.641 21.198 14.706 1.00 14.64 207 GLY A N 1
ATOM 1601 C CA . GLY A 1 210 ? -37.607 20.306 15.354 1.00 13.87 207 GLY A CA 1
ATOM 1602 C C . GLY A 1 210 ? -38.522 21.141 16.234 1.00 14.88 207 GLY A C 1
ATOM 1603 O O . GLY A 1 210 ? -39.733 20.935 16.290 1.00 13.30 207 GLY A O 1
ATOM 1604 N N . ALA A 1 211 ? -37.945 22.110 16.944 1.00 15.07 208 ALA A N 1
ATOM 1605 C CA . ALA A 1 211 ? -38.746 22.958 17.829 1.00 14.60 208 ALA A CA 1
ATOM 1606 C C . ALA A 1 211 ? -39.729 23.817 17.076 1.00 14.54 208 ALA A C 1
ATOM 1607 O O . ALA A 1 211 ? -40.863 24.035 17.512 1.00 15.51 208 ALA A O 1
ATOM 1609 N N . ALA A 1 212 ? -39.328 24.313 15.910 1.00 14.18 209 ALA A N 1
ATOM 1610 C CA . ALA A 1 212 ? -40.228 25.088 15.055 1.00 13.29 209 ALA A CA 1
ATOM 1611 C C . ALA A 1 212 ? -41.369 24.235 14.502 1.00 12.93 209 ALA A C 1
ATOM 1612 O O . ALA A 1 212 ? -42.512 24.703 14.405 1.00 14.83 209 ALA A O 1
ATOM 1614 N N . VAL A 1 213 ? -41.076 22.994 14.168 1.00 13.91 210 VAL A N 1
ATOM 1615 C CA . VAL A 1 213 ? -42.136 22.112 13.683 1.00 14.07 210 VAL A CA 1
ATOM 1616 C C . VAL A 1 213 ? -43.122 21.826 14.810 1.00 14.98 210 VAL A C 1
ATOM 1617 O O . VAL A 1 213 ? -44.332 21.884 14.617 1.00 15.31 210 VAL A O 1
ATOM 1621 N N . ARG A 1 214 ? -42.621 21.543 16.007 1.00 14.12 211 ARG A N 1
ATOM 1622 C CA . ARG A 1 214 ? -43.513 21.342 17.146 1.00 16.29 211 ARG A CA 1
ATOM 1623 C C . ARG A 1 214 ? -44.399 22.528 17.375 1.00 17.33 211 ARG A C 1
ATOM 1624 O O . ARG A 1 214 ? -45.606 22.376 17.623 1.00 16.69 211 ARG A O 1
ATOM 1632 N N . ARG A 1 215 ? -43.836 23.733 17.253 1.00 13.69 212 ARG A N 1
ATOM 1633 C CA . ARG A 1 215 ? -44.602 24.965 17.465 1.00 15.03 212 ARG A CA 1
ATOM 1634 C C . ARG A 1 215 ? -45.641 25.147 16.352 1.00 16.48 212 ARG A C 1
ATOM 1635 O O . ARG A 1 215 ? -46.781 25.525 16.593 1.00 16.84 212 ARG A O 1
ATOM 1643 N N . PHE A 1 216 ? -45.238 24.815 15.142 1.00 13.96 213 PHE A N 1
ATOM 1644 C CA . PHE A 1 216 ? -46.164 24.864 14.014 1.00 14.22 213 PHE A CA 1
ATOM 1645 C C . PHE A 1 216 ? -47.393 23.952 14.224 1.00 15.98 213 PHE A C 1
ATOM 1646 O O . PHE A 1 216 ? -48.515 24.327 13.852 1.00 16.58 213 PHE A O 1
ATOM 1654 N N . ARG A 1 217 ? -47.194 22.789 14.804 1.00 15.31 214 ARG A N 1
ATOM 1655 C CA . ARG A 1 217 ? -48.317 21.881 15.122 1.00 16.03 214 ARG A CA 1
ATOM 1656 C C . ARG A 1 217 ? -49.275 22.587 16.102 1.00 19.87 214 ARG A C 1
ATOM 1657 O O . ARG A 1 217 ? -50.489 22.383 16.059 1.00 19.60 214 ARG A O 1
ATOM 1665 N N . GLU A 1 218 ? -48.742 23.401 16.996 1.00 17.39 215 GLU A N 1
ATOM 1666 C CA . GLU A 1 218 ? -49.579 24.059 18.022 1.00 19.59 215 GLU A CA 1
ATOM 1667 C C . GLU A 1 218 ? -50.322 25.280 17.513 1.00 21.32 215 GLU A C 1
ATOM 1668 O O . GLU A 1 218 ? -51.464 25.500 17.916 1.00 22.81 215 GLU A O 1
ATOM 1674 N N . VAL A 1 219 ? -49.718 26.089 16.637 1.00 16.85 216 VAL A N 1
ATOM 1675 C CA . VAL A 1 219 ? -50.272 27.381 16.280 1.00 18.00 216 VAL A CA 1
ATOM 1676 C C . VAL A 1 219 ? -50.403 27.657 14.785 1.00 20.93 216 VAL A C 1
ATOM 1677 O O . VAL A 1 219 ? -50.964 28.711 14.411 1.00 21.87 216 VAL A O 1
ATOM 1681 N N . GLY A 1 220 ? -49.837 26.790 13.939 1.00 18.63 217 GLY A N 1
ATOM 1682 C CA . GLY A 1 220 ? -49.743 27.067 12.520 1.00 18.93 217 GLY A CA 1
ATOM 1683 C C . GLY A 1 220 ? -50.820 26.384 11.700 1.00 21.50 217 GLY A C 1
ATOM 1684 O O . GLY A 1 220 ? -51.580 25.590 12.211 1.00 21.20 217 GLY A O 1
ATOM 1685 N N . GLU A 1 221 ? -50.874 26.700 10.412 1.00 18.05 218 GLU A N 1
ATOM 1686 C CA . GLU A 1 221 ? -51.785 26.057 9.460 1.00 21.09 218 GLU A CA 1
ATOM 1687 C C . GLU A 1 221 ? -51.047 25.868 8.144 1.00 19.37 218 GLU A C 1
ATOM 1688 O O . GLU A 1 221 ? -50.416 26.812 7.650 1.00 21.03 218 GLU A O 1
ATOM 1694 N N . GLY A 1 222 ? -51.067 24.660 7.619 1.00 19.92 219 GLY A N 1
ATOM 1695 C CA . GLY A 1 222 ? -50.402 24.368 6.378 1.00 20.78 219 GLY A CA 1
ATOM 1696 C C . GLY A 1 222 ? -49.393 23.218 6.480 1.00 21.61 219 GLY A C 1
ATOM 1697 O O . GLY A 1 222 ? -49.596 22.299 7.257 1.00 19.26 219 GLY A O 1
ATOM 1698 N N . GLN A 1 223 ? -48.317 23.300 5.672 1.00 19.16 220 GLN A N 1
ATOM 1699 C CA . GLN A 1 223 ? -47.300 22.271 5.567 1.00 20.81 220 GLN A CA 1
ATOM 1700 C C . GLN A 1 223 ? -45.921 22.862 5.872 1.00 17.83 220 GLN A C 1
ATOM 1701 O O . GLN A 1 223 ? -45.589 23.929 5.348 1.00 20.01 220 GLN A O 1
ATOM 1707 N N . ILE A 1 224 ? -45.160 22.179 6.677 1.00 15.52 221 ILE A N 1
ATOM 1708 C CA . ILE A 1 224 ? -43.852 22.651 7.096 1.00 13.14 221 ILE A CA 1
ATOM 1709 C C . ILE A 1 224 ? -42.746 21.609 6.832 1.00 16.81 221 ILE A C 1
ATOM 1710 O O . ILE A 1 224 ? -42.967 20.402 6.943 1.00 15.84 221 ILE A O 1
ATOM 1715 N N . GLY A 1 225 ? -41.552 22.100 6.491 1.00 15.92 222 GLY A N 1
ATOM 1716 C CA . GLY A 1 225 ? -40.436 21.195 6.258 1.00 15.86 222 GLY A CA 1
ATOM 1717 C C . GLY A 1 225 ? -39.087 21.905 6.306 1.00 15.16 222 GLY A C 1
ATOM 1718 O O . GLY A 1 225 ? -39.030 23.137 6.352 1.00 14.61 222 GLY A O 1
ATOM 1719 N N . ILE A 1 226 ? -38.027 21.138 6.249 1.00 11.94 223 ILE A N 1
ATOM 1720 C CA . ILE A 1 226 ? -36.684 21.694 6.180 1.00 12.87 223 ILE A CA 1
ATOM 1721 C C . ILE A 1 226 ? -36.230 21.702 4.721 1.00 14.48 223 ILE A C 1
ATOM 1722 O O . ILE A 1 226 ? -36.822 21.007 3.870 1.00 14.75 223 ILE A O 1
ATOM 1727 N N . VAL A 1 227 ? -35.188 22.486 4.421 1.00 12.00 224 VAL A N 1
ATOM 1728 C CA . VAL A 1 227 ? -34.559 22.506 3.095 1.00 13.13 224 VAL A CA 1
ATOM 1729 C C . VAL A 1 227 ? -33.129 22.092 3.194 1.00 14.72 224 VAL A C 1
ATOM 1730 O O . VAL A 1 227 ? -32.356 22.732 3.930 1.00 15.49 224 VAL A O 1
ATOM 1734 N N . LEU A 1 228 ? -32.763 21.011 2.499 1.00 13.64 225 LEU A N 1
ATOM 1735 C CA . LEU A 1 228 ? -31.383 20.498 2.542 1.00 14.62 225 LEU A CA 1
ATOM 1736 C C . LEU A 1 228 ? -30.707 20.718 1.200 1.00 16.03 225 LEU A C 1
ATOM 1737 O O . LEU A 1 228 ? -31.347 20.653 0.165 1.00 16.42 225 LEU A O 1
ATOM 1742 N N . ASN A 1 229 ? -29.396 20.971 1.230 1.00 15.23 226 ASN A N 1
ATOM 1743 C CA . ASN A 1 229 ? -28.632 20.923 -0.008 1.00 18.75 226 ASN A CA 1
ATOM 1744 C C . ASN A 1 229 ? -27.967 19.564 -0.043 1.00 20.11 226 ASN A C 1
ATOM 1745 O O . ASN A 1 229 ? -27.549 19.052 0.997 1.00 18.43 226 ASN A O 1
ATOM 1750 N N . ILE A 1 230 ? -27.898 18.945 -1.222 1.00 15.90 227 ILE A N 1
ATOM 1751 C CA . ILE A 1 230 ? -27.216 17.659 -1.354 1.00 17.79 227 ILE A CA 1
ATOM 1752 C C . ILE A 1 230 ? -26.284 17.809 -2.519 1.00 18.81 227 ILE A C 1
ATOM 1753 O O . ILE A 1 230 ? -26.681 18.344 -3.534 1.00 19.27 227 ILE A O 1
ATOM 1758 N N . GLU A 1 231 ? -25.055 17.367 -2.375 1.00 16.32 228 GLU A N 1
ATOM 1759 C CA . GLU A 1 231 ? -24.133 17.335 -3.508 1.00 16.24 228 GLU A CA 1
ATOM 1760 C C . GLU A 1 231 ? -23.606 15.885 -3.614 1.00 14.71 228 GLU A C 1
ATOM 1761 O O . GLU A 1 231 ? -22.697 15.466 -2.862 1.00 15.59 228 GLU A O 1
ATOM 1767 N N . PRO A 1 232 ? -24.177 15.107 -4.534 1.00 14.83 229 PRO A N 1
ATOM 1768 C CA . PRO A 1 232 ? -23.817 13.673 -4.563 1.00 15.82 229 PRO A CA 1
ATOM 1769 C C . PRO A 1 232 ? -22.336 13.457 -4.854 1.00 18.66 229 PRO A C 1
ATOM 1770 O O . PRO A 1 232 ? -21.755 14.241 -5.642 1.00 17.25 229 PRO A O 1
ATOM 1774 N N . LYS A 1 233 ? -21.729 12.475 -4.207 1.00 17.97 230 LYS A N 1
ATOM 1775 C CA . LYS A 1 233 ? -20.300 12.164 -4.370 1.00 15.41 230 LYS A CA 1
ATOM 1776 C C . LYS A 1 233 ? -20.081 10.885 -5.162 1.00 17.44 230 LYS A C 1
ATOM 1777 O O . LYS A 1 233 ? -20.580 9.826 -4.776 1.00 18.14 230 LYS A O 1
ATOM 1783 N N . TYR A 1 234 ? -19.371 11.023 -6.281 1.00 17.48 231 TYR A N 1
ATOM 1784 C CA . TYR A 1 234 ? -19.106 9.952 -7.222 1.00 18.80 231 TYR A CA 1
ATOM 1785 C C . TYR A 1 234 ? -17.649 9.511 -7.108 1.00 18.32 231 TYR A C 1
ATOM 1786 O O . TYR A 1 234 ? -16.771 10.287 -6.708 1.00 18.86 231 TYR A O 1
ATOM 1795 N N . PRO A 1 235 ? -17.386 8.247 -7.462 1.00 21.34 232 PRO A N 1
ATOM 1796 C CA . PRO A 1 235 ? -16.038 7.648 -7.347 1.00 24.98 232 PRO A CA 1
ATOM 1797 C C . PRO A 1 235 ? -14.965 8.265 -8.270 1.00 20.15 232 PRO A C 1
ATOM 1798 O O . PRO A 1 235 ? -15.222 8.466 -9.475 1.00 20.48 232 PRO A O 1
ATOM 1802 N N . ALA A 1 236 ? -13.802 8.569 -7.713 1.00 20.89 233 ALA A N 1
ATOM 1803 C CA . ALA A 1 236 ? -12.693 9.175 -8.428 1.00 21.41 233 ALA A CA 1
ATOM 1804 C C . ALA A 1 236 ? -11.759 8.120 -9.086 1.00 26.68 233 ALA A C 1
ATOM 1805 O O . ALA A 1 236 ? -10.936 8.477 -9.957 1.00 25.37 233 ALA A O 1
ATOM 1807 N N . SER A 1 237 ? -11.817 6.876 -8.588 1.00 22.48 234 SER A N 1
ATOM 1808 C CA . SER A 1 237 ? -10.852 5.818 -8.953 1.00 23.46 234 SER A CA 1
ATOM 1809 C C . SER A 1 237 ? -11.283 4.505 -8.330 1.00 30.81 234 SER A C 1
ATOM 1810 O O . SER A 1 237 ? -12.284 4.452 -7.636 1.00 28.93 234 SER A O 1
ATOM 1813 N N . ASP A 1 238 ? -10.491 3.450 -8.504 1.00 27.90 235 ASP A N 1
ATOM 1814 C CA . ASP A 1 238 ? -10.780 2.235 -7.758 1.00 32.00 235 ASP A CA 1
ATOM 1815 C C . ASP A 1 238 ? -9.957 2.039 -6.525 1.00 33.14 235 ASP A C 1
ATOM 1816 O O . ASP A 1 238 ? -9.967 0.953 -5.935 1.00 32.97 235 ASP A O 1
ATOM 1821 N N . LYS A 1 239 ? -9.237 3.070 -6.118 1.00 26.85 236 LYS A N 1
ATOM 1822 C CA . LYS A 1 239 ? -8.384 2.961 -4.930 1.00 25.81 236 LYS A CA 1
ATOM 1823 C C . LYS A 1 239 ? -9.245 2.972 -3.675 1.00 28.73 236 LYS A C 1
ATOM 1824 O O . LYS A 1 239 ? -10.156 3.828 -3.541 1.00 26.48 236 LYS A O 1
ATOM 1830 N N . PRO A 1 240 ? -8.980 2.049 -2.745 1.00 26.98 237 PRO A N 1
ATOM 1831 C CA . PRO A 1 240 ? -9.777 2.053 -1.529 1.00 25.63 237 PRO A CA 1
ATOM 1832 C C . PRO A 1 240 ? -9.675 3.382 -0.766 1.00 22.77 237 PRO A C 1
ATOM 1833 O O . PRO A 1 240 ? -10.660 3.763 -0.125 1.00 24.39 237 PRO A O 1
ATOM 1837 N N . GLU A 1 241 ? -8.516 4.051 -0.789 1.00 24.00 238 GLU A N 1
ATOM 1838 C CA . GLU A 1 241 ? -8.366 5.276 -0.029 1.00 24.54 238 GLU A CA 1
ATOM 1839 C C . GLU A 1 241 ? -9.334 6.341 -0.609 1.00 23.94 238 GLU A C 1
ATOM 1840 O O . GLU A 1 241 ? -9.802 7.221 0.120 1.00 22.60 238 GLU A O 1
ATOM 1846 N N . ASP A 1 242 ? -9.641 6.232 -1.897 1.00 20.45 239 ASP A N 1
ATOM 1847 C CA . ASP A 1 242 ? -10.541 7.203 -2.526 1.00 25.81 239 ASP A CA 1
ATOM 1848 C C . ASP A 1 242 ? -11.985 6.887 -2.209 1.00 25.65 239 ASP A C 1
ATOM 1849 O O . ASP A 1 242 ? -12.805 7.811 -2.068 1.00 20.33 239 ASP A O 1
ATOM 1854 N N . GLU A 1 243 ? -12.319 5.613 -2.078 1.00 20.52 240 GLU A N 1
ATOM 1855 C CA . GLU A 1 243 ? -13.676 5.278 -1.657 1.00 21.00 240 GLU A CA 1
ATOM 1856 C C . GLU A 1 243 ? -13.929 5.698 -0.221 1.00 20.91 240 GLU A C 1
ATOM 1857 O O . GLU A 1 243 ? -15.023 6.205 0.111 1.00 20.25 240 GLU A O 1
ATOM 1863 N N . ALA A 1 244 ? -12.917 5.542 0.642 1.00 18.96 241 ALA A N 1
ATOM 1864 C CA . ALA A 1 244 ? -13.074 5.977 2.026 1.00 18.55 241 ALA A CA 1
ATOM 1865 C C . ALA A 1 244 ? -13.239 7.510 2.029 1.00 17.05 241 ALA A C 1
ATOM 1866 O O . ALA A 1 244 ? -14.070 8.031 2.779 1.00 20.89 241 ALA A O 1
ATOM 1868 N N . ALA A 1 245 ? -12.509 8.185 1.168 1.00 14.21 242 ALA A N 1
ATOM 1869 C CA . ALA A 1 245 ? -12.646 9.662 1.066 1.00 18.23 242 ALA A CA 1
ATOM 1870 C C . ALA A 1 245 ? -14.049 10.079 0.617 1.00 19.05 242 ALA A C 1
ATOM 1871 O O . ALA A 1 245 ? -14.655 11.024 1.162 1.00 19.69 242 ALA A O 1
ATOM 1873 N N . ARG A 1 246 ? -14.554 9.400 -0.390 1.00 18.95 243 ARG A N 1
ATOM 1874 C CA . ARG A 1 246 ? -15.911 9.600 -0.852 1.00 18.38 243 ARG A CA 1
ATOM 1875 C C . ARG A 1 246 ? -16.914 9.422 0.269 1.00 19.42 243 ARG A C 1
ATOM 1876 O O . ARG A 1 246 ? -17.810 10.250 0.412 1.00 19.14 243 ARG A O 1
ATOM 1884 N N . ARG A 1 247 ? -16.791 8.353 1.040 1.00 18.49 244 ARG A N 1
ATOM 1885 C CA . ARG A 1 247 ? -17.701 8.145 2.172 1.00 20.69 244 ARG A CA 1
ATOM 1886 C C . ARG A 1 247 ? -17.626 9.265 3.241 1.00 16.75 244 ARG A C 1
ATOM 1887 O O . ARG A 1 247 ? -18.644 9.716 3.728 1.00 16.89 244 ARG A O 1
ATOM 1895 N N . ARG A 1 248 ? -16.426 9.702 3.610 1.00 18.20 245 ARG A N 1
ATOM 1896 C CA . ARG A 1 248 ? -16.306 10.838 4.499 1.00 17.80 245 ARG A CA 1
ATOM 1897 C C . ARG A 1 248 ? -16.962 12.101 3.964 1.00 16.60 245 ARG A C 1
ATOM 1898 O O . ARG A 1 248 ? -17.644 12.822 4.710 1.00 17.74 245 ARG A O 1
ATOM 1906 N N . ALA A 1 249 ? -16.734 12.405 2.697 1.00 14.81 246 ALA A N 1
ATOM 1907 C CA . ALA A 1 249 ? -17.289 13.617 2.085 1.00 17.14 246 ALA A CA 1
ATOM 1908 C C . ALA A 1 249 ? -18.803 13.526 2.039 1.00 18.43 246 ALA A C 1
ATOM 1909 O O . ALA A 1 249 ? -19.513 14.489 2.354 1.00 16.77 246 ALA A O 1
ATOM 1911 N N . GLU A 1 250 ? -19.283 12.378 1.653 1.00 15.00 247 GLU A N 1
ATOM 1912 C CA . GLU A 1 250 ? -20.727 12.165 1.561 1.00 17.46 247 GLU A CA 1
ATOM 1913 C C . GLU A 1 250 ? -21.420 12.190 2.960 1.00 17.61 247 GLU A C 1
ATOM 1914 O O . GLU A 1 250 ? -22.493 12.717 3.117 1.00 18.00 247 GLU A O 1
ATOM 1920 N N . ALA A 1 251 ? -20.787 11.616 3.967 1.00 16.39 248 ALA A N 1
ATOM 1921 C CA . ALA A 1 251 ? -21.374 11.593 5.299 1.00 16.29 248 ALA A CA 1
ATOM 1922 C C . ALA A 1 251 ? -21.475 13.042 5.800 1.00 17.70 248 ALA A C 1
ATOM 1923 O O . ALA A 1 251 ? -22.481 13.438 6.355 1.00 16.61 248 ALA A O 1
ATOM 1925 N N . GLN A 1 252 ? -20.397 13.804 5.642 1.00 14.65 249 GLN A N 1
ATOM 1926 C CA . GLN A 1 252 ? -20.324 15.136 6.228 1.00 16.39 249 GLN A CA 1
ATOM 1927 C C . GLN A 1 252 ? -21.235 16.116 5.512 1.00 20.92 249 GLN A C 1
ATOM 1928 O O . GLN A 1 252 ? -21.807 17.003 6.135 1.00 16.79 249 GLN A O 1
ATOM 1934 N N . MET A 1 253 ? -21.430 15.943 4.205 1.00 16.58 250 MET A N 1
ATOM 1935 C CA . MET A 1 253 ? -22.168 16.902 3.462 1.00 17.23 250 MET A CA 1
ATOM 1936 C C . MET A 1 253 ? -23.630 16.510 3.285 1.00 19.01 250 MET A C 1
ATOM 1937 O O . MET A 1 253 ? -24.471 17.343 3.363 1.00 17.35 250 MET A O 1
ATOM 1942 N N . ASN A 1 254 ? -23.881 15.256 3.022 1.00 14.93 251 ASN A N 1
ATOM 1943 C CA . ASN A 1 254 ? -25.224 14.802 2.610 1.00 14.79 251 ASN A CA 1
ATOM 1944 C C . ASN A 1 254 ? -26.023 14.004 3.629 1.00 17.49 251 ASN A C 1
ATOM 1945 O O . ASN A 1 254 ? -27.266 13.940 3.532 1.00 17.36 251 ASN A O 1
ATOM 1950 N N . ARG A 1 255 ? -25.373 13.386 4.604 1.00 13.83 252 ARG A N 1
ATOM 1951 C CA . ARG A 1 255 ? -26.051 12.598 5.580 1.00 14.27 252 ARG A CA 1
ATOM 1952 C C . ARG A 1 255 ? -26.074 13.162 6.998 1.00 17.88 252 ARG A C 1
ATOM 1953 O O . ARG A 1 255 ? -26.839 12.706 7.821 1.00 14.85 252 ARG A O 1
ATOM 1961 N N . TRP A 1 256 ? -25.205 14.150 7.247 1.00 13.90 253 TRP A N 1
ATOM 1962 C CA . TRP A 1 256 ? -25.073 14.721 8.597 1.00 14.75 253 TRP A CA 1
ATOM 1963 C C . TRP A 1 256 ? -26.400 15.161 9.157 1.00 15.43 253 TRP A C 1
ATOM 1964 O O . TRP A 1 256 ? -26.711 14.934 10.331 1.00 16.87 253 TRP A O 1
ATOM 1975 N N . PHE A 1 257 ? -27.221 15.796 8.306 1.00 14.82 254 PHE A N 1
ATOM 1976 C CA . PHE A 1 257 ? -28.507 16.315 8.729 1.00 14.14 254 PHE A CA 1
ATOM 1977 C C . PHE A 1 257 ? -29.628 15.366 8.361 1.00 14.40 254 PHE A C 1
ATOM 1978 O O . PHE A 1 257 ? -30.510 15.089 9.189 1.00 13.87 254 PHE A O 1
ATOM 1986 N N . LEU A 1 258 ? -29.579 14.837 7.146 1.00 14.57 255 LEU A N 1
ATOM 1987 C CA . LEU A 1 258 ? -30.666 13.964 6.710 1.00 15.10 255 LEU A CA 1
ATOM 1988 C C . LEU A 1 258 ? -30.863 12.734 7.639 1.00 15.08 255 LEU A C 1
ATOM 1989 O O . LEU A 1 258 ? -32.020 12.384 7.983 1.00 14.11 255 LEU A O 1
ATOM 1994 N N . ASP A 1 259 ? -29.813 12.063 8.050 1.00 13.76 256 ASP A N 1
ATOM 1995 C CA . ASP A 1 259 ? -29.990 10.823 8.820 1.00 14.93 256 ASP A CA 1
ATOM 1996 C C . ASP A 1 259 ? -30.715 11.066 10.161 1.00 14.75 256 ASP A C 1
ATOM 1997 O O . ASP A 1 259 ? -31.687 10.434 10.451 1.00 15.88 256 ASP A O 1
ATOM 2002 N N . PRO A 1 260 ? -30.217 12.087 10.961 1.00 16.27 257 PRO A N 1
ATOM 2003 C CA . PRO A 1 260 ? -30.982 12.360 12.210 1.00 15.57 257 PRO A CA 1
ATOM 2004 C C . PRO A 1 260 ? -32.424 12.845 11.957 1.00 14.56 257 PRO A C 1
ATOM 2005 O O . PRO A 1 260 ? -33.321 12.513 12.689 1.00 14.35 257 PRO A O 1
ATOM 2009 N N . LEU A 1 261 ? -32.646 13.605 10.915 1.00 13.24 258 LEU A N 1
ATOM 2010 C CA . LEU A 1 261 ? -33.982 14.040 10.574 1.00 13.95 258 LEU A CA 1
ATOM 2011 C C . LEU A 1 261 ? -34.897 12.834 10.373 1.00 16.12 258 LEU A C 1
ATOM 2012 O O . LEU A 1 261 ? -36.100 12.935 10.608 1.00 14.90 258 LEU A O 1
ATOM 2017 N N . MET A 1 262 ? -34.367 11.757 9.830 1.00 15.80 259 MET A N 1
ATOM 2018 C CA . MET A 1 262 ? -35.124 10.524 9.552 1.00 15.73 259 MET A CA 1
ATOM 2019 C C . MET A 1 262 ? -35.026 9.509 10.704 1.00 19.16 259 MET A C 1
ATOM 2020 O O . MET A 1 262 ? -35.420 8.351 10.536 1.00 20.19 259 MET A O 1
ATOM 2025 N N . GLY A 1 263 ? -34.458 9.910 11.849 1.00 15.74 260 GLY A N 1
ATOM 2026 C CA . GLY A 1 263 ? -34.415 9.039 13.000 1.00 18.37 260 GLY A CA 1
ATOM 2027 C C . GLY A 1 263 ? -33.304 8.009 12.997 1.00 19.42 260 GLY A C 1
ATOM 2028 O O . GLY A 1 263 ? -33.332 7.081 13.818 1.00 16.57 260 GLY A O 1
ATOM 2029 N N . ARG A 1 264 ? -32.314 8.185 12.111 1.00 16.45 261 ARG A N 1
ATOM 2030 C CA . ARG A 1 264 ? -31.209 7.235 11.944 1.00 15.91 261 ARG A CA 1
ATOM 2031 C C . ARG A 1 264 ? -29.950 7.621 12.741 1.00 15.80 261 ARG A C 1
ATOM 2032 O O . ARG A 1 264 ? -28.906 6.952 12.632 1.00 19.21 261 ARG A O 1
ATOM 2040 N N . GLY A 1 265 ? -30.056 8.629 13.571 1.00 16.56 262 GLY A N 1
ATOM 2041 C CA . GLY A 1 265 ? -28.867 9.085 14.307 1.00 16.34 262 GLY A CA 1
ATOM 2042 C C . GLY A 1 265 ? -27.895 9.756 13.360 1.00 18.69 262 GLY A C 1
ATOM 2043 O O . GLY A 1 265 ? -28.163 9.950 12.195 1.00 18.11 262 GLY A O 1
ATOM 2044 N N . TYR A 1 266 ? -26.725 10.112 13.863 1.00 15.12 263 TYR A N 1
ATOM 2045 C CA . TYR A 1 266 ? -25.719 10.658 13.020 1.00 14.55 263 TYR A CA 1
ATOM 2046 C C . TYR A 1 266 ? -24.924 9.578 12.283 1.00 15.31 263 TYR A C 1
ATOM 2047 O O . TYR A 1 266 ? -24.716 8.515 12.842 1.00 18.13 263 TYR A O 1
ATOM 2056 N N . PRO A 1 267 ? -24.441 9.877 11.057 1.00 16.78 264 PRO A N 1
ATOM 2057 C CA . PRO A 1 267 ? -23.579 8.928 10.345 1.00 17.30 264 PRO A CA 1
ATOM 2058 C C . PRO A 1 267 ? -22.371 8.509 11.189 1.00 19.81 264 PRO A C 1
ATOM 2059 O O . PRO A 1 267 ? -21.682 9.362 11.782 1.00 16.75 264 PRO A O 1
ATOM 2063 N N . GLU A 1 268 ? -22.065 7.204 11.210 1.00 19.71 265 GLU A N 1
ATOM 2064 C CA . GLU A 1 268 ? -20.874 6.706 11.951 1.00 22.65 265 GLU A CA 1
ATOM 2065 C C . GLU A 1 268 ? -19.579 7.338 11.457 1.00 20.50 265 GLU A C 1
ATOM 2066 O O . GLU A 1 268 ? -18.638 7.550 12.244 1.00 22.01 265 GLU A O 1
ATOM 2068 N N . GLU A 1 269 ? -19.524 7.696 10.171 1.00 19.81 266 GLU A N 1
ATOM 2069 C CA . GLU A 1 269 ? -18.337 8.278 9.600 1.00 19.97 266 GLU A CA 1
ATOM 2070 C C . GLU A 1 269 ? -17.941 9.616 10.267 1.00 19.50 266 GLU A C 1
ATOM 2071 O O . GLU A 1 269 ? -16.804 10.040 10.139 1.00 21.83 266 GLU A O 1
ATOM 2077 N N . LEU A 1 270 ? -18.861 10.265 10.968 1.00 18.89 267 LEU A N 1
ATOM 2078 C CA . LEU A 1 270 ? -18.560 11.557 11.509 1.00 17.03 267 LEU A CA 1
ATOM 2079 C C . LEU A 1 270 ? -17.587 11.448 12.689 1.00 20.11 267 LEU A C 1
ATOM 2080 O O . LEU A 1 270 ? -16.886 12.406 12.980 1.00 18.59 267 LEU A O 1
ATOM 2085 N N . THR A 1 271 ? -17.479 10.276 13.308 1.00 19.29 268 THR A N 1
ATOM 2086 C CA . THR A 1 271 ? -16.456 10.141 14.362 1.00 22.44 268 THR A CA 1
ATOM 2087 C C . THR A 1 271 ? -15.077 10.171 13.718 1.00 23.17 268 THR A C 1
ATOM 2088 O O . THR A 1 271 ? -14.101 10.640 14.303 1.00 24.02 268 THR A O 1
ATOM 2092 N N . ASP A 1 272 ? -14.965 9.670 12.501 1.00 20.67 269 ASP A N 1
ATOM 2093 C CA . ASP A 1 272 ? -13.709 9.688 11.778 1.00 25.12 269 ASP A CA 1
ATOM 2094 C C . ASP A 1 272 ? -13.404 11.110 11.247 1.00 27.40 269 ASP A C 1
ATOM 2095 O O . ASP A 1 272 ? -12.285 11.611 11.356 1.00 27.48 269 ASP A O 1
ATOM 2100 N N . VAL A 1 273 ? -14.407 11.784 10.696 1.00 18.87 270 VAL A N 1
ATOM 2101 C CA . VAL A 1 273 ? -14.214 13.156 10.190 1.00 16.96 270 VAL A CA 1
ATOM 2102 C C . VAL A 1 273 ? -13.898 14.152 11.307 1.00 19.20 270 VAL A C 1
ATOM 2103 O O . VAL A 1 273 ? -12.970 14.978 11.182 1.00 21.42 270 VAL A O 1
ATOM 2107 N N . TYR A 1 274 ? -14.645 14.105 12.417 1.00 17.55 271 TYR A N 1
ATOM 2108 C CA . TYR A 1 274 ? -14.522 15.177 13.408 1.00 19.09 271 TYR A CA 1
ATOM 2109 C C . TYR A 1 274 ? -13.647 14.770 14.583 1.00 20.75 271 TYR A C 1
ATOM 2110 O O . TYR A 1 274 ? -13.231 15.634 15.363 1.00 18.58 271 TYR A O 1
ATOM 2119 N N . GLY A 1 275 ? -13.343 13.476 14.689 1.00 19.26 272 GLY A N 1
ATOM 2120 C CA . GLY A 1 275 ? -12.387 13.036 15.702 1.00 20.46 272 GLY A CA 1
ATOM 2121 C C . GLY A 1 275 ? -12.739 13.508 17.082 1.00 19.83 272 GLY A C 1
ATOM 2122 O O . GLY A 1 275 ? -13.847 13.299 17.561 1.00 19.37 272 GLY A O 1
ATOM 2123 N N . ALA A 1 276 ? -11.797 14.176 17.753 1.00 21.65 273 ALA A N 1
ATOM 2124 C CA . ALA A 1 276 ? -11.972 14.533 19.130 1.00 22.94 273 ALA A CA 1
ATOM 2125 C C . ALA A 1 276 ? -13.007 15.660 19.351 1.00 19.42 273 ALA A C 1
ATOM 2126 O O . ALA A 1 276 ? -13.419 15.906 20.480 1.00 21.42 273 ALA A O 1
ATOM 2128 N N . ALA A 1 277 ? -13.442 16.314 18.269 1.00 17.93 274 ALA A N 1
ATOM 2129 C CA . ALA A 1 277 ? -14.501 17.325 18.329 1.00 17.53 274 ALA A CA 1
ATOM 2130 C C . ALA A 1 277 ? -15.892 16.687 18.349 1.00 20.80 274 ALA A C 1
ATOM 2131 O O . ALA A 1 277 ? -16.863 17.330 18.673 1.00 21.06 274 ALA A O 1
ATOM 2133 N N . TRP A 1 278 ? -15.971 15.415 17.990 1.00 18.09 275 TRP A N 1
ATOM 2134 C CA . TRP A 1 278 ? -17.269 14.717 17.963 1.00 18.15 275 TRP A CA 1
ATOM 2135 C C . TRP A 1 278 ? -17.796 14.553 19.375 1.00 20.45 275 TRP A C 1
ATOM 2136 O O . TRP A 1 278 ? -17.029 14.417 20.310 1.00 20.44 275 TRP A O 1
ATOM 2147 N N . ARG A 1 279 ? -19.111 14.623 19.524 1.00 18.80 276 ARG A N 1
ATOM 2148 C CA . ARG A 1 279 ? -19.771 14.567 20.834 1.00 23.69 276 ARG A CA 1
ATOM 2149 C C . ARG A 1 279 ? -20.985 13.651 20.755 1.00 26.06 276 ARG A C 1
ATOM 2150 O O . ARG A 1 279 ? -21.638 13.581 19.711 1.00 24.04 276 ARG A O 1
ATOM 2158 N N . GLU A 1 280 ? -21.324 13.011 21.870 1.00 23.74 277 GLU A N 1
ATOM 2159 C CA . GLU A 1 280 ? -22.592 12.314 21.962 1.00 27.77 277 GLU A CA 1
ATOM 2160 C C . GLU A 1 280 ? -23.603 13.288 22.596 1.00 29.00 277 GLU A C 1
ATOM 2161 O O . GLU A 1 280 ? -23.240 14.234 23.332 1.00 32.51 277 GLU A O 1
ATOM 2167 N N . PHE A 1 281 ? -24.853 13.168 22.198 1.00 23.35 278 PHE A N 1
ATOM 2168 C CA . PHE A 1 281 ? -25.885 14.072 22.688 1.00 22.53 278 PHE A CA 1
ATOM 2169 C C . PHE A 1 281 ? -27.002 13.265 23.330 1.00 23.22 278 PHE A C 1
ATOM 2170 O O . PHE A 1 281 ? -27.136 12.092 23.036 1.00 24.81 278 PHE A O 1
ATOM 2178 N N . PRO A 1 282 ? -27.809 13.898 24.186 1.00 27.89 279 PRO A N 1
ATOM 2179 C CA . PRO A 1 282 ? -28.911 13.196 24.870 1.00 28.23 279 PRO A CA 1
ATOM 2180 C C . PRO A 1 282 ? -29.923 12.593 23.903 1.00 27.96 279 PRO A C 1
ATOM 2181 O O . PRO A 1 282 ? -30.265 13.232 22.919 1.00 22.15 279 PRO A O 1
ATOM 2185 N N . LYS A 1 283 ? -30.455 11.408 24.201 1.00 25.88 280 LYS A N 1
ATOM 2186 C CA . LYS A 1 283 ? -31.531 10.824 23.387 1.00 23.54 280 LYS A CA 1
ATOM 2187 C C . LYS A 1 283 ? -32.733 11.683 23.118 1.00 24.55 280 LYS A C 1
ATOM 2188 O O . LYS A 1 283 ? -33.325 11.598 22.039 1.00 25.57 280 LYS A O 1
ATOM 2194 N N . GLU A 1 284 ? -33.155 12.494 24.088 1.00 21.34 281 GLU A N 1
ATOM 2195 C CA . GLU A 1 284 ? -34.358 13.301 23.892 1.00 22.86 281 GLU A CA 1
ATOM 2196 C C . GLU A 1 284 ? -34.150 14.319 22.761 1.00 22.08 281 GLU A C 1
ATOM 2197 O O . GLU A 1 284 ? -35.102 14.747 22.115 1.00 19.27 281 GLU A O 1
ATOM 2203 N N . ASP A 1 285 ? -32.900 14.713 22.533 1.00 20.54 282 ASP A N 1
ATOM 2204 C CA . ASP A 1 285 ? -32.579 15.642 21.462 1.00 20.32 282 ASP A CA 1
ATOM 2205 C C . ASP A 1 285 ? -32.941 15.038 20.121 1.00 18.41 282 ASP A C 1
ATOM 2206 O O . ASP A 1 285 ? -33.459 15.725 19.247 1.00 16.88 282 ASP A O 1
ATOM 2211 N N . PHE A 1 286 ? -32.678 13.755 19.944 1.00 15.53 283 PHE A N 1
ATOM 2212 C CA . PHE A 1 286 ? -32.949 13.122 18.664 1.00 16.16 283 PHE A CA 1
ATOM 2213 C C . PHE A 1 286 ? -34.424 12.990 18.424 1.00 16.34 283 PHE A C 1
ATOM 2214 O O . PHE A 1 286 ? -34.869 13.003 17.265 1.00 16.87 283 PHE A O 1
ATOM 2222 N N . GLU A 1 287 ? -35.203 12.860 19.493 1.00 18.77 284 GLU A N 1
ATOM 2223 C CA . GLU A 1 287 ? -36.671 12.859 19.386 1.00 19.89 284 GLU A CA 1
ATOM 2224 C C . GLU A 1 287 ? -37.183 14.174 18.841 1.00 18.27 284 GLU A C 1
ATOM 2225 O O . GLU A 1 287 ? -38.017 14.209 17.964 1.00 17.79 284 GLU A O 1
ATOM 2231 N N . LEU A 1 288 ? -36.616 15.256 19.362 1.00 16.24 285 LEU A N 1
ATOM 2232 C CA . LEU A 1 288 ? -36.955 16.588 18.922 1.00 16.50 285 LEU A CA 1
ATOM 2233 C C . LEU A 1 288 ? -36.599 16.794 17.432 1.00 16.24 285 LEU A C 1
ATOM 2234 O O . LEU A 1 288 ? -37.431 17.232 16.620 1.00 16.14 285 LEU A O 1
ATOM 2239 N N . ILE A 1 289 ? -35.394 16.394 17.085 1.00 15.09 286 ILE A N 1
ATOM 2240 C CA . ILE A 1 289 ? -34.860 16.577 15.723 1.00 12.61 286 ILE A CA 1
ATOM 2241 C C . ILE A 1 289 ? -35.717 15.885 14.674 1.00 15.70 286 ILE A C 1
ATOM 2242 O O . ILE A 1 289 ? -36.004 16.455 13.590 1.00 17.46 286 ILE A O 1
ATOM 2247 N N . ALA A 1 290 ? -36.194 14.693 15.029 1.00 17.36 287 ALA A N 1
ATOM 2248 C CA . ALA A 1 290 ? -36.962 13.851 14.128 1.00 18.15 287 ALA A CA 1
ATOM 2249 C C . ALA A 1 290 ? -38.459 14.132 14.102 1.00 19.71 287 ALA A C 1
ATOM 2250 O O . ALA A 1 290 ? -39.227 13.364 13.537 1.00 17.89 287 ALA A O 1
ATOM 2252 N N . GLU A 1 291 ? -38.903 15.217 14.717 1.00 16.28 288 GLU A N 1
ATOM 2253 C CA . GLU A 1 291 ? -40.325 15.619 14.668 1.00 19.16 288 GLU A CA 1
ATOM 2254 C C . GLU A 1 291 ? -40.854 15.555 13.222 1.00 18.19 288 GLU A C 1
ATOM 2255 O O . GLU A 1 291 ? -40.287 16.184 12.345 1.00 18.20 288 GLU A O 1
ATOM 2261 N N . PRO A 1 292 ? -41.932 14.814 12.990 1.00 17.45 289 PRO A N 1
ATOM 2262 C CA . PRO A 1 292 ? -42.404 14.580 11.606 1.00 19.48 289 PRO A CA 1
ATOM 2263 C C . PRO A 1 292 ? -42.738 15.839 10.836 1.00 18.11 289 PRO A C 1
ATOM 2264 O O . PRO A 1 292 ? -43.475 16.693 11.338 1.00 18.18 289 PRO A O 1
ATOM 2268 N N . THR A 1 293 ? -42.244 15.929 9.589 1.00 15.60 290 THR A N 1
ATOM 2269 C CA . THR A 1 293 ? -42.488 17.065 8.742 1.00 16.15 290 THR A CA 1
ATOM 2270 C C . THR A 1 293 ? -43.462 16.688 7.629 1.00 17.59 290 THR A C 1
ATOM 2271 O O . THR A 1 293 ? -43.812 15.502 7.477 1.00 17.25 290 THR A O 1
ATOM 2275 N N . ASP A 1 294 ? -43.931 17.683 6.886 1.00 14.26 291 ASP A N 1
ATOM 2276 C CA . ASP A 1 294 ? -44.892 17.485 5.829 1.00 14.61 291 ASP A CA 1
ATOM 2277 C C . ASP A 1 294 ? -44.302 17.363 4.444 1.00 15.94 291 ASP A C 1
ATOM 2278 O O . ASP A 1 294 ? -44.962 16.848 3.513 1.00 16.06 291 ASP A O 1
ATOM 2283 N N . TRP A 1 295 ? -43.147 17.972 4.245 1.00 13.85 292 TRP A N 1
ATOM 2284 C CA . TRP A 1 295 ? -42.501 18.013 2.929 1.00 14.69 292 TRP A CA 1
ATOM 2285 C C . TRP A 1 295 ? -41.036 18.276 3.182 1.00 13.69 292 TRP A C 1
ATOM 2286 O O . TRP A 1 295 ? -40.663 18.601 4.303 1.00 14.66 292 TRP A O 1
ATOM 2297 N N . MET A 1 296 ? -40.209 18.110 2.150 1.00 13.32 293 MET A N 1
ATOM 2298 C CA . MET A 1 296 ? -38.783 18.465 2.300 1.00 14.95 293 MET A CA 1
ATOM 2299 C C . MET A 1 296 ? -38.299 19.156 1.032 1.00 15.60 293 MET A C 1
ATOM 2300 O O . MET A 1 296 ? -38.680 18.739 -0.112 1.00 16.11 293 MET A O 1
ATOM 2305 N N . GLY A 1 297 ? -37.491 20.219 1.199 1.00 14.40 294 GLY A N 1
ATOM 2306 C CA . GLY A 1 297 ? -36.936 20.914 0.048 1.00 13.88 294 GLY A CA 1
ATOM 2307 C C . GLY A 1 297 ? -35.574 20.412 -0.305 1.00 13.28 294 GLY A C 1
ATOM 2308 O O . GLY A 1 297 ? -34.792 20.088 0.602 1.00 13.59 294 GLY A O 1
ATOM 2309 N N . LEU A 1 298 ? -35.275 20.282 -1.592 1.00 12.76 295 LEU A N 1
ATOM 2310 C CA . LEU A 1 298 ? -33.930 19.968 -2.040 1.00 15.46 295 LEU A CA 1
ATOM 2311 C C . LEU A 1 298 ? -33.363 21.189 -2.799 1.00 14.42 295 LEU A C 1
ATOM 2312 O O . LEU A 1 298 ? -33.962 21.639 -3.799 1.00 16.00 295 LEU A O 1
ATOM 2317 N N . ASN A 1 299 ? -32.226 21.700 -2.310 1.00 13.82 296 ASN A N 1
ATOM 2318 C CA . ASN A 1 299 ? -31.399 22.638 -3.043 1.00 14.08 296 ASN A CA 1
ATOM 2319 C C . ASN A 1 299 ? -30.303 21.889 -3.726 1.00 14.45 296 ASN A C 1
ATOM 2320 O O . ASN A 1 299 ? -29.508 21.209 -3.074 1.00 14.92 296 ASN A O 1
ATOM 2325 N N . TRP A 1 300 ? -30.212 21.990 -5.057 1.00 14.68 297 TRP A N 1
ATOM 2326 C CA . TRP A 1 300 ? -29.293 21.173 -5.797 1.00 13.50 297 TRP A CA 1
ATOM 2327 C C . TRP A 1 300 ? -28.665 21.944 -6.965 1.00 12.65 297 TRP A C 1
ATOM 2328 O O . TRP A 1 300 ? -29.365 22.572 -7.740 1.00 14.87 297 TRP A O 1
ATOM 2339 N N . TYR A 1 301 ? -27.343 21.830 -7.110 1.00 13.62 298 TYR A N 1
ATOM 2340 C CA . TYR A 1 301 ? -26.633 22.518 -8.207 1.00 14.59 298 TYR A CA 1
ATOM 2341 C C . TYR A 1 301 ? -25.663 21.648 -8.954 1.00 15.57 298 TYR A C 1
ATOM 2342 O O . TYR A 1 301 ? -25.455 21.871 -10.130 1.00 16.69 298 TYR A O 1
ATOM 2351 N N . THR A 1 302 ? -25.018 20.684 -8.262 1.00 14.80 299 THR A N 1
ATOM 2352 C CA . THR A 1 302 ? -23.906 19.982 -8.869 1.00 16.13 299 THR A CA 1
ATOM 2353 C C . THR A 1 302 ? -23.560 18.697 -8.117 1.00 16.38 299 THR A C 1
ATOM 2354 O O . THR A 1 302 ? -24.237 18.346 -7.119 1.00 14.58 299 THR A O 1
ATOM 2358 N N . ARG A 1 303 ? -22.582 17.948 -8.628 1.00 15.23 300 ARG A N 1
ATOM 2359 C CA . ARG A 1 303 ? -22.019 16.795 -7.939 1.00 16.77 300 ARG A CA 1
ATOM 2360 C C . ARG A 1 303 ? -20.541 17.061 -7.670 1.00 16.65 300 ARG A C 1
ATOM 2361 O O . ARG A 1 303 ? -19.987 18.078 -8.095 1.00 18.63 300 ARG A O 1
ATOM 2369 N N . ALA A 1 304 ? -19.889 16.114 -6.987 1.00 15.64 301 ALA A N 1
ATOM 2370 C CA . ALA A 1 304 ? -18.449 16.167 -6.823 1.00 17.23 301 ALA A CA 1
ATOM 2371 C C . ALA A 1 304 ? -17.851 14.755 -7.012 1.00 18.60 301 ALA A C 1
ATOM 2372 O O . ALA A 1 304 ? -18.550 13.758 -6.816 1.00 17.61 301 ALA A O 1
ATOM 2374 N N . VAL A 1 305 ? -16.559 14.700 -7.323 1.00 17.03 302 VAL A N 1
ATOM 2375 C CA . VAL A 1 305 ? -15.853 13.435 -7.483 1.00 17.63 302 VAL A CA 1
ATOM 2376 C C . VAL A 1 305 ? -14.637 13.449 -6.544 1.00 18.82 302 VAL A C 1
ATOM 2377 O O . VAL A 1 305 ? -13.566 13.850 -6.940 1.00 20.14 302 VAL A O 1
ATOM 2381 N N . PRO A 1 306 ? -14.848 13.104 -5.277 1.00 17.75 303 PRO A N 1
ATOM 2382 C CA . PRO A 1 306 ? -13.768 13.305 -4.301 1.00 17.97 303 PRO A CA 1
ATOM 2383 C C . PRO A 1 306 ? -12.673 12.249 -4.342 1.00 20.65 303 PRO A C 1
ATOM 2384 O O . PRO A 1 306 ? -12.942 11.094 -4.564 1.00 21.99 303 PRO A O 1
ATOM 2388 N N . GLU A 1 307 ? -11.441 12.686 -4.097 1.00 19.02 304 GLU A N 1
ATOM 2389 C CA . GLU A 1 307 ? -10.327 11.752 -3.836 1.00 18.73 304 GLU A CA 1
ATOM 2390 C C . GLU A 1 307 ? -9.759 12.008 -2.466 1.00 19.90 304 GLU A C 1
ATOM 2391 O O . GLU A 1 307 ? -10.024 13.051 -1.839 1.00 18.61 304 GLU A O 1
ATOM 2397 N N . ASN A 1 308 ? -8.939 11.070 -2.008 1.00 19.31 305 ASN A N 1
ATOM 2398 C CA . ASN A 1 308 ? -8.266 11.214 -0.732 1.00 20.33 305 ASN A CA 1
ATOM 2399 C C . ASN A 1 308 ? -7.323 12.413 -0.723 1.00 21.33 305 ASN A C 1
ATOM 2400 O O . ASN A 1 308 ? -6.641 12.670 -1.719 1.00 22.47 305 ASN A O 1
ATOM 2405 N N . ALA A 1 309 ? -7.320 13.162 0.383 1.00 19.57 306 ALA A N 1
ATOM 2406 C CA . ALA A 1 309 ? -6.525 14.390 0.512 1.00 20.87 306 ALA A CA 1
ATOM 2407 C C . ALA A 1 309 ? -6.240 14.593 1.986 1.00 23.57 306 ALA A C 1
ATOM 2408 O O . ALA A 1 309 ? -6.989 15.263 2.674 1.00 21.69 306 ALA A O 1
ATOM 2410 N N . PRO A 1 310 ? -5.194 13.941 2.488 1.00 25.16 307 PRO A N 1
ATOM 2411 C CA . PRO A 1 310 ? -4.951 13.875 3.927 1.00 26.33 307 PRO A CA 1
ATOM 2412 C C . PRO A 1 310 ? -4.837 15.210 4.634 1.00 26.89 307 PRO A C 1
ATOM 2413 O O . PRO A 1 310 ? -5.122 15.296 5.843 1.00 29.20 307 PRO A O 1
ATOM 2417 N N . ASP A 1 311 ? -4.511 16.256 3.900 1.00 25.43 308 ASP A N 1
ATOM 2418 C CA . ASP A 1 311 ? -4.363 17.554 4.509 1.00 29.08 308 ASP A CA 1
ATOM 2419 C C . ASP A 1 311 ? -5.599 18.444 4.394 1.00 29.31 308 ASP A C 1
ATOM 2420 O O . ASP A 1 311 ? -5.597 19.590 4.857 1.00 29.97 308 ASP A O 1
ATOM 2425 N N . ALA A 1 312 ? -6.639 17.936 3.729 1.00 21.24 309 ALA A N 1
ATOM 2426 C CA . ALA A 1 312 ? -7.834 18.698 3.496 1.00 21.09 309 ALA A CA 1
ATOM 2427 C C . ALA A 1 312 ? -8.804 18.585 4.691 1.00 24.31 309 ALA A C 1
ATOM 2428 O O . ALA A 1 312 ? -9.802 17.879 4.611 1.00 22.32 309 ALA A O 1
ATOM 2430 N N . TRP A 1 313 ? -8.588 19.379 5.730 1.00 22.20 310 TRP A N 1
ATOM 2431 C CA . TRP A 1 313 ? -9.337 19.236 6.990 1.00 20.20 310 TRP A CA 1
ATOM 2432 C C . TRP A 1 313 ? -10.795 19.724 6.866 1.00 18.08 310 TRP A C 1
ATOM 2433 O O . TRP A 1 313 ? -11.035 20.767 6.222 1.00 16.38 310 TRP A O 1
ATOM 2444 N N . PRO A 1 314 ? -11.765 19.017 7.488 1.00 16.23 311 PRO A N 1
ATOM 2445 C CA . PRO A 1 314 ? -11.632 17.769 8.245 1.00 16.76 311 PRO A CA 1
ATOM 2446 C C . PRO A 1 314 ? -12.019 16.499 7.460 1.00 17.43 311 PRO A C 1
ATOM 2447 O O . PRO A 1 314 ? -11.844 15.400 8.010 1.00 19.13 311 PRO A O 1
ATOM 2451 N N . THR A 1 315 ? -12.576 16.614 6.237 1.00 16.92 312 THR A N 1
ATOM 2452 C CA . THR A 1 315 ? -13.033 15.415 5.574 1.00 17.19 312 THR A CA 1
ATOM 2453 C C . THR A 1 315 ? -11.905 14.632 4.932 1.00 19.26 312 THR A C 1
ATOM 2454 O O . THR A 1 315 ? -12.089 13.471 4.567 1.00 18.73 312 THR A O 1
ATOM 2458 N N . ARG A 1 316 ? -10.732 15.268 4.812 1.00 17.64 313 ARG A N 1
ATOM 2459 C CA . ARG A 1 316 ? -9.577 14.634 4.129 1.00 19.07 313 ARG A CA 1
ATOM 2460 C C . ARG A 1 316 ? -9.952 14.158 2.741 1.00 20.92 313 ARG A C 1
ATOM 2461 O O . ARG A 1 316 ? -9.613 13.034 2.319 1.00 18.13 313 ARG A O 1
ATOM 2469 N N . SER A 1 317 ? -10.639 15.024 2.027 1.00 19.29 314 SER A N 1
ATOM 2470 C CA . SER A 1 317 ? -11.037 14.748 0.660 1.00 20.08 314 SER A CA 1
ATOM 2471 C C . SER A 1 317 ? -11.044 16.021 -0.145 1.00 20.47 314 SER A C 1
ATOM 2472 O O . SER A 1 317 ? -11.167 17.128 0.412 1.00 20.59 314 SER A O 1
ATOM 2475 N N . ARG A 1 318 ? -10.908 15.902 -1.475 1.00 19.98 315 ARG A N 1
ATOM 2476 C CA . ARG A 1 318 ? -10.988 17.077 -2.351 1.00 19.80 315 ARG A CA 1
ATOM 2477 C C . ARG A 1 318 ? -11.525 16.632 -3.691 1.00 19.12 315 ARG A C 1
ATOM 2478 O O . ARG A 1 318 ? -11.270 15.493 -4.130 1.00 18.85 315 ARG A O 1
ATOM 2486 N N . PRO A 1 319 ? -12.290 17.486 -4.343 1.00 21.86 316 PRO A N 1
ATOM 2487 C CA . PRO A 1 319 ? -12.921 17.120 -5.615 1.00 19.14 316 PRO A CA 1
ATOM 2488 C C . PRO A 1 319 ? -11.933 17.082 -6.786 1.00 21.10 316 PRO A C 1
ATOM 2489 O O . PRO A 1 319 ? -11.061 17.944 -6.887 1.00 22.74 316 PRO A O 1
ATOM 2493 N N . VAL A 1 320 ? -12.103 16.110 -7.661 1.00 19.56 317 VAL A N 1
ATOM 2494 C CA . VAL A 1 320 ? -11.271 15.969 -8.862 1.00 19.38 317 VAL A CA 1
ATOM 2495 C C . VAL A 1 320 ? -11.949 16.735 -10.019 1.00 18.88 317 VAL A C 1
ATOM 2496 O O . VAL A 1 320 ? -13.109 16.518 -10.309 1.00 19.96 317 VAL A O 1
ATOM 2500 N N . ARG A 1 321 ? -11.237 17.643 -10.671 1.00 17.99 318 ARG A N 1
ATOM 2501 C CA . ARG A 1 321 ? -11.903 18.437 -11.701 1.00 22.13 318 ARG A CA 1
ATOM 2502 C C . ARG A 1 321 ? -12.382 17.568 -12.868 1.00 19.47 318 ARG A C 1
ATOM 2503 O O . ARG A 1 321 ? -11.585 16.815 -13.469 1.00 21.39 318 ARG A O 1
ATOM 2511 N N . GLN A 1 322 ? -13.668 17.674 -13.221 1.00 19.35 319 GLN A N 1
ATOM 2512 C CA . GLN A 1 322 ? -14.243 16.871 -14.300 1.00 16.33 319 GLN A CA 1
ATOM 2513 C C . GLN A 1 322 ? -14.204 17.641 -15.636 1.00 19.13 319 GLN A C 1
ATOM 2514 O O . GLN A 1 322 ? -15.198 18.253 -16.046 1.00 18.22 319 GLN A O 1
ATOM 2520 N N . THR A 1 323 ? -13.066 17.592 -16.313 1.00 19.83 320 THR A N 1
ATOM 2521 C CA . THR A 1 323 ? -12.807 18.484 -17.429 1.00 21.64 320 THR A CA 1
ATOM 2522 C C . THR A 1 323 ? -13.666 18.167 -18.646 1.00 21.46 320 THR A C 1
ATOM 2523 O O . THR A 1 323 ? -13.728 18.959 -19.582 1.00 19.91 320 THR A O 1
ATOM 2527 N N . GLN A 1 324 ? -14.356 17.025 -18.619 1.00 19.06 321 GLN A N 1
ATOM 2528 C CA . GLN A 1 324 ? -15.211 16.620 -19.734 1.00 18.35 321 GLN A CA 1
ATOM 2529 C C . GLN A 1 324 ? -16.517 17.395 -19.817 1.00 18.46 321 GLN A C 1
ATOM 2530 O O . GLN A 1 324 ? -17.237 17.328 -20.831 1.00 16.58 321 GLN A O 1
ATOM 2536 N N . HIS A 1 325 ? -16.858 18.127 -18.758 1.00 16.45 322 HIS A N 1
ATOM 2537 C CA . HIS A 1 325 ? -18.141 18.826 -18.709 1.00 14.00 322 HIS A CA 1
ATOM 2538 C C . HIS A 1 325 ? -17.974 20.323 -18.503 1.00 16.14 322 HIS A C 1
ATOM 2539 O O . HIS A 1 325 ? -16.946 20.787 -18.014 1.00 15.14 322 HIS A O 1
ATOM 2546 N N . ALA A 1 326 ? -19.013 21.069 -18.842 1.00 14.64 323 ALA A N 1
ATOM 2547 C CA . ALA A 1 326 ? -19.002 22.511 -18.609 1.00 16.40 323 ALA A CA 1
ATOM 2548 C C . ALA A 1 326 ? -18.969 22.789 -17.113 1.00 16.39 323 ALA A C 1
ATOM 2549 O O . ALA A 1 326 ? -19.397 21.951 -16.325 1.00 15.27 323 ALA A O 1
ATOM 2551 N N . HIS A 1 327 ? -18.426 23.942 -16.738 1.00 15.09 324 HIS A N 1
ATOM 2552 C CA . HIS A 1 327 ? -18.454 24.393 -15.381 1.00 14.04 324 HIS A CA 1
ATOM 2553 C C . HIS A 1 327 ? -19.005 25.827 -15.345 1.00 14.86 324 HIS A C 1
ATOM 2554 O O . HIS A 1 327 ? -18.655 26.647 -16.184 1.00 16.96 324 HIS A O 1
ATOM 2561 N N . THR A 1 328 ? -19.768 26.133 -14.301 1.00 14.86 325 THR A N 1
ATOM 2562 C CA . THR A 1 328 ? -20.328 27.480 -14.116 1.00 14.81 325 THR A CA 1
ATOM 2563 C C . THR A 1 328 ? -19.287 28.468 -13.606 1.00 16.13 325 THR A C 1
ATOM 2564 O O . THR A 1 328 ? -18.173 28.069 -13.239 1.00 16.16 325 THR A O 1
ATOM 2568 N N . GLU A 1 329 ? -19.701 29.725 -13.439 1.00 17.66 326 GLU A N 1
ATOM 2569 C CA . GLU A 1 329 ? -18.785 30.736 -12.947 1.00 20.35 326 GLU A CA 1
ATOM 2570 C C . GLU A 1 329 ? -18.403 30.515 -11.487 1.00 20.95 326 GLU A C 1
ATOM 2571 O O . GLU A 1 329 ? -17.363 31.059 -11.039 1.00 23.45 326 GLU A O 1
ATOM 2577 N N . THR A 1 330 ? -19.169 29.720 -10.738 1.00 16.58 327 THR A N 1
ATOM 2578 C CA . THR A 1 330 ? -18.778 29.364 -9.396 1.00 17.81 327 THR A CA 1
ATOM 2579 C C . THR A 1 330 ? -17.879 28.137 -9.345 1.00 20.04 327 THR A C 1
ATOM 2580 O O . THR A 1 330 ? -17.535 27.635 -8.254 1.00 19.81 327 THR A O 1
ATOM 2584 N N . GLY A 1 331 ? -17.535 27.619 -10.509 1.00 17.07 328 GLY A N 1
ATOM 2585 C CA . GLY A 1 331 ? -16.679 26.442 -10.594 1.00 19.21 328 GLY A CA 1
ATOM 2586 C C . GLY A 1 331 ? -17.373 25.129 -10.440 1.00 19.29 328 GLY A C 1
ATOM 2587 O O . GLY A 1 331 ? -16.713 24.121 -10.132 1.00 19.75 328 GLY A O 1
ATOM 2588 N N . TRP A 1 332 ? -18.697 25.102 -10.618 1.00 15.51 329 TRP A N 1
ATOM 2589 C CA . TRP A 1 332 ? -19.453 23.885 -10.377 1.00 16.48 329 TRP A CA 1
ATOM 2590 C C . TRP A 1 332 ? -19.721 23.118 -11.652 1.00 15.02 329 TRP A C 1
ATOM 2591 O O . TRP A 1 332 ? -20.198 23.693 -12.650 1.00 16.09 329 TRP A O 1
ATOM 2602 N N . GLU A 1 333 ? -19.488 21.814 -11.615 1.00 13.55 330 GLU A N 1
ATOM 2603 C CA . GLU A 1 333 ? -19.692 20.995 -12.795 1.00 14.73 330 GLU A CA 1
ATOM 2604 C C . GLU A 1 333 ? -21.162 21.010 -13.213 1.00 15.27 330 GLU A C 1
ATOM 2605 O O . GLU A 1 333 ? -22.066 20.990 -12.337 1.00 16.15 330 GLU A O 1
ATOM 2611 N N . VAL A 1 334 ? -21.403 20.998 -14.515 1.00 11.59 331 VAL A N 1
ATOM 2612 C CA . VAL A 1 334 ? -22.748 20.871 -15.071 1.00 13.79 331 VAL A CA 1
ATOM 2613 C C . VAL A 1 334 ? -22.981 19.388 -15.430 1.00 15.50 331 VAL A C 1
ATOM 2614 O O . VAL A 1 334 ? -22.366 18.885 -16.370 1.00 14.45 331 VAL A O 1
ATOM 2618 N N . TYR A 1 335 ? -23.849 18.708 -14.673 1.00 14.10 332 TYR A N 1
ATOM 2619 C CA . TYR A 1 335 ? -24.082 17.267 -14.885 1.00 14.81 332 TYR A CA 1
ATOM 2620 C C . TYR A 1 335 ? -25.504 16.843 -14.435 1.00 15.67 332 TYR A C 1
ATOM 2621 O O . TYR A 1 335 ? -25.708 16.306 -13.339 1.00 15.65 332 TYR A O 1
ATOM 2630 N N . PRO A 1 336 ? -26.493 17.100 -15.294 1.00 16.41 333 PRO A N 1
ATOM 2631 C CA . PRO A 1 336 ? -27.903 16.928 -14.950 1.00 17.53 333 PRO A CA 1
ATOM 2632 C C . PRO A 1 336 ? -28.288 15.502 -14.552 1.00 16.10 333 PRO A C 1
ATOM 2633 O O . PRO A 1 336 ? -29.175 15.353 -13.707 1.00 15.91 333 PRO A O 1
ATOM 2637 N N . PRO A 1 337 ? -27.634 14.454 -15.090 1.00 16.29 334 PRO A N 1
ATOM 2638 C CA . PRO A 1 337 ? -28.061 13.118 -14.583 1.00 15.47 334 PRO A CA 1
ATOM 2639 C C . PRO A 1 337 ? -27.927 12.960 -13.059 1.00 16.50 334 PRO A C 1
ATOM 2640 O O . PRO A 1 337 ? -28.681 12.208 -12.420 1.00 16.90 334 PRO A O 1
ATOM 2644 N N . ALA A 1 338 ? -26.968 13.662 -12.447 1.00 15.50 335 ALA A N 1
ATOM 2645 C CA . ALA A 1 338 ? -26.787 13.527 -11.007 1.00 14.57 335 ALA A CA 1
ATOM 2646 C C . ALA A 1 338 ? -27.942 14.151 -10.206 1.00 15.19 335 ALA A C 1
ATOM 2647 O O . ALA A 1 338 ? -28.166 13.763 -9.048 1.00 16.97 335 ALA A O 1
ATOM 2649 N N . LEU A 1 339 ? -28.693 15.078 -10.829 1.00 13.63 336 LEU A N 1
ATOM 2650 C CA . LEU A 1 339 ? -29.928 15.577 -10.207 1.00 15.84 336 LEU A CA 1
ATOM 2651 C C . LEU A 1 339 ? -30.966 14.436 -10.118 1.00 15.13 336 LEU A C 1
ATOM 2652 O O . LEU A 1 339 ? -31.591 14.217 -9.078 1.00 13.53 336 LEU A O 1
ATOM 2657 N N . THR A 1 340 ? -31.167 13.749 -11.228 1.00 13.82 337 THR A N 1
ATOM 2658 C CA . THR A 1 340 ? -32.071 12.588 -11.216 1.00 16.35 337 THR A CA 1
ATOM 2659 C C . THR A 1 340 ? -31.610 11.590 -10.154 1.00 17.11 337 THR A C 1
ATOM 2660 O O . THR A 1 340 ? -32.412 11.151 -9.327 1.00 17.53 337 THR A O 1
ATOM 2664 N N . ASP A 1 341 ? -30.316 11.249 -10.157 1.00 16.60 338 ASP A N 1
ATOM 2665 C CA . ASP A 1 341 ? -29.778 10.300 -9.213 1.00 19.92 338 ASP A CA 1
ATOM 2666 C C . ASP A 1 341 ? -30.020 10.719 -7.766 1.00 16.09 338 ASP A C 1
ATOM 2667 O O . ASP A 1 341 ? -30.362 9.891 -6.914 1.00 15.35 338 ASP A O 1
ATOM 2672 N N . THR A 1 342 ? -29.814 12.000 -7.476 1.00 15.45 339 THR A N 1
ATOM 2673 C CA . THR A 1 342 ? -29.980 12.508 -6.119 1.00 13.78 339 THR A CA 1
ATOM 2674 C C . THR A 1 342 ? -31.412 12.472 -5.680 1.00 13.63 339 THR A C 1
ATOM 2675 O O . THR A 1 342 ? -31.707 12.211 -4.536 1.00 14.39 339 THR A O 1
ATOM 2679 N N . LEU A 1 343 ? -32.327 12.811 -6.595 1.00 13.98 340 LEU A N 1
ATOM 2680 C CA . LEU A 1 343 ? -33.730 12.779 -6.246 1.00 13.54 340 LEU A CA 1
ATOM 2681 C C . LEU A 1 343 ? -34.186 11.339 -5.931 1.00 15.83 340 LEU A C 1
ATOM 2682 O O . LEU A 1 343 ? -34.959 11.104 -4.996 1.00 15.41 340 LEU A O 1
ATOM 2687 N N . VAL A 1 344 ? -33.713 10.376 -6.705 1.00 14.52 341 VAL A N 1
ATOM 2688 C CA . VAL A 1 344 ? -33.988 8.968 -6.399 1.00 13.55 341 VAL A CA 1
ATOM 2689 C C . VAL A 1 344 ? -33.469 8.569 -5.034 1.00 14.78 341 VAL A C 1
ATOM 2690 O O . VAL A 1 344 ? -34.194 7.966 -4.178 1.00 15.59 341 VAL A O 1
ATOM 2694 N N . TRP A 1 345 ? -32.215 8.890 -4.799 1.00 14.66 342 TRP A N 1
ATOM 2695 C CA . TRP A 1 345 ? -31.602 8.640 -3.477 1.00 16.81 342 TRP A CA 1
ATOM 2696 C C . TRP A 1 345 ? -32.378 9.320 -2.323 1.00 15.97 342 TRP A C 1
ATOM 2697 O O . TRP A 1 345 ? -32.592 8.705 -1.271 1.00 15.40 342 TRP A O 1
ATOM 2708 N N . LEU A 1 346 ? -32.741 10.597 -2.485 1.00 14.54 343 LEU A N 1
ATOM 2709 C CA . LEU A 1 346 ? -33.437 11.316 -1.428 1.00 14.27 343 LEU A CA 1
ATOM 2710 C C . LEU A 1 346 ? -34.811 10.707 -1.147 1.00 15.26 343 LEU A C 1
ATOM 2711 O O . LEU A 1 346 ? -35.223 10.557 0.006 1.00 14.58 343 LEU A O 1
ATOM 2716 N N . SER A 1 347 ? -35.491 10.310 -2.204 1.00 14.89 344 SER A N 1
ATOM 2717 C CA . SER A 1 347 ? -36.776 9.616 -2.069 1.00 18.03 344 SER A CA 1
ATOM 2718 C C . SER A 1 347 ? -36.593 8.317 -1.275 1.00 17.90 344 SER A C 1
ATOM 2719 O O . SER A 1 347 ? -37.279 8.079 -0.280 1.00 16.78 344 SER A O 1
ATOM 2722 N N . GLU A 1 348 ? -35.628 7.507 -1.655 1.00 15.83 345 GLU A N 1
ATOM 2723 C CA . GLU A 1 348 ? -35.343 6.272 -0.919 1.00 16.43 345 GLU A CA 1
ATOM 2724 C C . GLU A 1 348 ? -35.014 6.543 0.550 1.00 18.82 345 GLU A C 1
ATOM 2725 O O . GLU A 1 348 ? -35.524 5.862 1.463 1.00 17.09 345 GLU A O 1
ATOM 2731 N N . GLN A 1 349 ? -34.157 7.534 0.756 1.00 15.43 346 GLN A N 1
ATOM 2732 C CA . GLN A 1 349 ? -33.616 7.829 2.087 1.00 16.69 346 GLN A CA 1
ATOM 2733 C C . GLN A 1 349 ? -34.605 8.612 2.951 1.00 17.54 346 GLN A C 1
ATOM 2734 O O . GLN A 1 349 ? -34.330 8.887 4.135 1.00 18.57 346 GLN A O 1
ATOM 2740 N N . THR A 1 350 ? -35.770 8.920 2.405 1.00 15.16 347 THR A N 1
ATOM 2741 C CA . THR A 1 350 ? -36.868 9.476 3.190 1.00 17.91 347 THR A CA 1
ATOM 2742 C C . THR A 1 350 ? -38.076 8.532 3.216 1.00 20.67 347 THR A C 1
ATOM 2743 O O . THR A 1 350 ? -39.143 8.893 3.686 1.00 21.05 347 THR A O 1
ATOM 2747 N N . GLY A 1 351 ? -37.908 7.328 2.680 1.00 17.84 348 GLY A N 1
ATOM 2748 C CA . GLY A 1 351 ? -38.956 6.298 2.720 1.00 19.90 348 GLY A CA 1
ATOM 2749 C C . GLY A 1 351 ? -39.993 6.365 1.647 1.00 23.70 348 GLY A C 1
ATOM 2750 O O . GLY A 1 351 ? -40.939 5.558 1.635 1.00 20.81 348 GLY A O 1
ATOM 2751 N N . GLY A 1 352 ? -39.873 7.338 0.750 1.00 19.06 349 GLY A N 1
ATOM 2752 C CA . GLY A 1 352 ? -40.751 7.510 -0.395 1.00 20.53 349 GLY A CA 1
ATOM 2753 C C . GLY A 1 352 ? -42.078 8.137 -0.085 1.00 24.14 349 GLY A C 1
ATOM 2754 O O . GLY A 1 352 ? -42.863 8.359 -0.969 1.00 30.22 349 GLY A O 1
ATOM 2755 N N . LYS A 1 353 ? -42.283 8.470 1.168 1.00 21.48 350 LYS A N 1
ATOM 2756 C CA . LYS A 1 353 ? -43.572 8.971 1.635 1.00 26.21 350 LYS A CA 1
ATOM 2757 C C . LYS A 1 353 ? -43.519 10.436 2.074 1.00 26.05 350 LYS A C 1
ATOM 2758 O O . LYS A 1 353 ? -44.486 10.924 2.628 1.00 26.68 350 LYS A O 1
ATOM 2764 N N . LEU A 1 354 ? -42.417 11.122 1.792 1.00 18.74 351 LEU A N 1
ATOM 2765 C CA . LEU A 1 354 ? -42.288 12.522 2.156 1.00 17.91 351 LEU A CA 1
ATOM 2766 C C . LEU A 1 354 ? -42.298 13.328 0.861 1.00 17.99 351 LEU A C 1
ATOM 2767 O O . LEU A 1 354 ? -41.366 13.174 0.057 1.00 19.15 351 LEU A O 1
ATOM 2772 N N . PRO A 1 355 ? -43.332 14.133 0.623 1.00 18.29 352 PRO A N 1
ATOM 2773 C CA . PRO A 1 355 ? -43.326 14.960 -0.608 1.00 17.08 352 PRO A CA 1
ATOM 2774 C C . PRO A 1 355 ? -42.053 15.844 -0.696 1.00 17.51 352 PRO A C 1
ATOM 2775 O O . PRO A 1 355 ? -41.654 16.454 0.311 1.00 17.23 352 PRO A O 1
ATOM 2779 N N . LEU A 1 356 ? -41.454 15.905 -1.884 1.00 16.43 353 LEU A N 1
ATOM 2780 C CA . LEU A 1 356 ? -40.242 16.708 -2.122 1.00 13.79 353 LEU A CA 1
ATOM 2781 C C . LEU A 1 356 ? -40.564 17.847 -3.045 1.00 15.61 353 LEU A C 1
ATOM 2782 O O . LEU A 1 356 ? -41.461 17.766 -3.887 1.00 16.48 353 LEU A O 1
ATOM 2787 N N . MET A 1 357 ? -39.791 18.953 -2.925 1.00 15.13 354 MET A N 1
ATOM 2788 C CA . MET A 1 357 ? -39.797 20.018 -3.921 1.00 15.02 354 MET A CA 1
ATOM 2789 C C . MET A 1 357 ? -38.334 20.429 -4.140 1.00 15.00 354 MET A C 1
ATOM 2790 O O . MET A 1 357 ? -37.526 20.416 -3.179 1.00 15.59 354 MET A O 1
ATOM 2795 N N . VAL A 1 358 ? -37.991 20.752 -5.371 1.00 15.27 355 VAL A N 1
ATOM 2796 C CA . VAL A 1 358 ? -36.678 21.364 -5.602 1.00 14.01 355 VAL A CA 1
ATOM 2797 C C . VAL A 1 358 ? -36.886 22.841 -5.325 1.00 15.70 355 VAL A C 1
ATOM 2798 O O . VAL A 1 358 ? -37.559 23.547 -6.055 1.00 16.74 355 VAL A O 1
ATOM 2802 N N . THR A 1 359 ? -36.321 23.287 -4.219 1.00 13.05 356 THR A N 1
ATOM 2803 C CA . THR A 1 359 ? -36.538 24.624 -3.747 1.00 12.82 356 THR A CA 1
ATOM 2804 C C . THR A 1 359 ? -35.475 25.608 -4.230 1.00 13.96 356 THR A C 1
ATOM 2805 O O . THR A 1 359 ? -35.669 26.818 -4.146 1.00 14.99 356 THR A O 1
ATOM 2809 N N . GLU A 1 360 ? -34.352 25.097 -4.724 1.00 13.10 357 GLU A N 1
ATOM 2810 C CA . GLU A 1 360 ? -33.372 25.909 -5.436 1.00 15.62 357 GLU A CA 1
ATOM 2811 C C . GLU A 1 360 ? -32.629 25.075 -6.446 1.00 14.64 357 GLU A C 1
ATOM 2812 O O . GLU A 1 360 ? -32.124 23.991 -6.121 1.00 16.25 357 GLU A O 1
ATOM 2818 N N . ASN A 1 361 ? -32.555 25.586 -7.666 1.00 15.50 358 ASN A N 1
ATOM 2819 C CA . ASN A 1 361 ? -31.701 25.005 -8.684 1.00 13.11 358 ASN A CA 1
ATOM 2820 C C . ASN A 1 361 ? -31.455 26.100 -9.690 1.00 13.86 358 ASN A C 1
ATOM 2821 O O . ASN A 1 361 ? -32.382 26.847 -10.035 1.00 13.73 358 ASN A O 1
ATOM 2826 N N . GLY A 1 362 ? -30.231 26.191 -10.211 1.00 14.95 359 GLY A N 1
ATOM 2827 C CA . GLY A 1 362 ? -29.908 27.287 -11.117 1.00 15.21 359 GLY A CA 1
ATOM 2828 C C . GLY A 1 362 ? -28.431 27.361 -11.366 1.00 14.08 359 GLY A C 1
ATOM 2829 O O . GLY A 1 362 ? -27.696 26.450 -10.975 1.00 15.53 359 GLY A O 1
ATOM 2830 N N . SER A 1 363 ? -27.964 28.408 -12.047 1.00 14.18 360 SER A N 1
ATOM 2831 C CA . SER A 1 363 ? -26.570 28.455 -12.425 1.00 13.53 360 SER A CA 1
ATOM 2832 C C . SER A 1 363 ? -26.089 29.885 -12.653 1.00 13.43 360 SER A C 1
ATOM 2833 O O . SER A 1 363 ? -26.853 30.732 -13.077 1.00 13.68 360 SER A O 1
ATOM 2836 N N . ALA A 1 364 ? -24.810 30.071 -12.355 1.00 14.04 361 ALA A N 1
ATOM 2837 C CA . ALA A 1 364 ? -24.108 31.352 -12.522 1.00 13.32 361 ALA A CA 1
ATOM 2838 C C . ALA A 1 364 ? -23.243 31.342 -13.749 1.00 13.86 361 ALA A C 1
ATOM 2839 O O . ALA A 1 364 ? -22.443 30.430 -13.894 1.00 14.67 361 ALA A O 1
ATOM 2841 N N . TRP A 1 365 ? -23.369 32.382 -14.584 1.00 14.37 362 TRP A N 1
ATOM 2842 C CA . TRP A 1 365 ? -22.580 32.552 -15.786 1.00 14.12 362 TRP A CA 1
ATOM 2843 C C . TRP A 1 365 ? -22.292 34.042 -15.874 1.00 15.19 362 TRP A C 1
ATOM 2844 O O . TRP A 1 365 ? -23.026 34.835 -15.307 1.00 14.30 362 TRP A O 1
ATOM 2855 N N . TYR A 1 366 ? -21.244 34.423 -16.588 1.00 16.12 363 TYR A N 1
ATOM 2856 C CA . TYR A 1 366 ? -20.985 35.845 -16.747 1.00 15.58 363 TYR A CA 1
ATOM 2857 C C . TYR A 1 366 ? -22.087 36.500 -17.568 1.00 15.21 363 TYR A C 1
ATOM 2858 O O . TYR A 1 366 ? -22.416 36.002 -18.636 1.00 15.17 363 TYR A O 1
ATOM 2867 N N . ASP A 1 367 ? -22.622 37.623 -17.101 1.00 13.56 364 ASP A N 1
ATOM 2868 C CA . ASP A 1 367 ? -23.477 38.479 -17.921 1.00 14.16 364 ASP A CA 1
ATOM 2869 C C . ASP A 1 367 ? -22.844 39.872 -17.872 1.00 14.08 364 ASP A C 1
ATOM 2870 O O . ASP A 1 367 ? -22.230 40.206 -16.856 1.00 13.73 364 ASP A O 1
ATOM 2875 N N . PRO A 1 368 ? -22.978 40.681 -18.930 1.00 14.48 365 PRO A N 1
ATOM 2876 C CA . PRO A 1 368 ? -22.485 42.073 -18.863 1.00 13.58 365 PRO A CA 1
ATOM 2877 C C . PRO A 1 368 ? -23.206 42.840 -17.752 1.00 15.27 365 PRO A C 1
ATOM 2878 O O . PRO A 1 368 ? -24.278 42.417 -17.325 1.00 14.09 365 PRO A O 1
ATOM 2882 N N . PRO A 1 369 ? -22.637 43.964 -17.278 1.00 14.88 366 PRO A N 1
ATOM 2883 C CA . PRO A 1 369 ? -23.239 44.653 -16.120 1.00 14.90 366 PRO A CA 1
ATOM 2884 C C . PRO A 1 369 ? -24.520 45.461 -16.496 1.00 15.97 366 PRO A C 1
ATOM 2885 O O . PRO A 1 369 ? -25.276 45.889 -15.607 1.00 15.52 366 PRO A O 1
ATOM 2889 N N . HIS A 1 370 ? -24.739 45.616 -17.793 1.00 15.90 367 HIS A N 1
ATOM 2890 C CA . HIS A 1 370 ? -25.938 46.283 -18.299 1.00 16.21 367 HIS A CA 1
ATOM 2891 C C . HIS A 1 370 ? -26.545 45.445 -19.434 1.00 15.53 367 HIS A C 1
ATOM 2892 O O . HIS A 1 370 ? -25.866 44.676 -20.073 1.00 16.75 367 HIS A O 1
ATOM 2899 N N . ALA A 1 371 ? -27.843 45.592 -19.668 1.00 14.58 368 ALA A N 1
ATOM 2900 C CA . ALA A 1 371 ? -28.503 44.957 -20.807 1.00 15.29 368 ALA A CA 1
ATOM 2901 C C . ALA A 1 371 ? -27.951 45.509 -22.104 1.00 17.51 368 ALA A C 1
ATOM 2902 O O . ALA A 1 371 ? -27.423 46.636 -22.133 1.00 18.87 368 ALA A O 1
ATOM 2904 N N . ILE A 1 372 ? -28.005 44.694 -23.161 1.00 15.64 369 ILE A N 1
ATOM 2905 C CA . ILE A 1 372 ? -27.543 45.105 -24.482 1.00 19.90 369 ILE A CA 1
ATOM 2906 C C . ILE A 1 372 ? -28.777 45.066 -25.382 1.00 22.00 369 ILE A C 1
ATOM 2907 O O . ILE A 1 372 ? -29.366 44.023 -25.611 1.00 21.03 369 ILE A O 1
ATOM 2912 N N . ASP A 1 373 ? -29.194 46.261 -25.787 1.00 24.09 370 ASP A N 1
ATOM 2913 C CA . ASP A 1 373 ? -30.447 46.450 -26.557 1.00 27.99 370 ASP A CA 1
ATOM 2914 C C . ASP A 1 373 ? -31.636 45.793 -25.879 1.00 27.48 370 ASP A C 1
ATOM 2915 O O . ASP A 1 373 ? -32.474 45.178 -26.512 1.00 26.95 370 ASP A O 1
ATOM 2920 N N . GLY A 1 374 ? -31.715 45.927 -24.546 1.00 21.10 371 GLY A N 1
ATOM 2921 C CA . GLY A 1 374 ? -32.848 45.499 -23.814 1.00 22.50 371 GLY A CA 1
ATOM 2922 C C . GLY A 1 374 ? -32.904 44.019 -23.577 1.00 21.30 371 GLY A C 1
ATOM 2923 O O . GLY A 1 374 ? -33.913 43.498 -23.091 1.00 21.26 371 GLY A O 1
ATOM 2924 N N . ARG A 1 375 ? -31.789 43.338 -23.850 1.00 18.63 372 ARG A N 1
ATOM 2925 C CA . ARG A 1 375 ? -31.727 41.902 -23.688 1.00 17.01 372 ARG A CA 1
ATOM 2926 C C . ARG A 1 375 ? -30.492 41.451 -22.918 1.00 16.98 372 ARG A C 1
ATOM 2927 O O . ARG A 1 375 ? -29.516 42.172 -22.846 1.00 17.38 372 ARG A O 1
ATOM 2935 N N . ILE A 1 376 ? -30.562 40.236 -22.380 1.00 14.19 373 ILE A N 1
ATOM 2936 C CA . ILE A 1 376 ? -29.410 39.542 -21.842 1.00 14.77 373 ILE A CA 1
ATOM 2937 C C . ILE A 1 376 ? -29.460 38.131 -22.389 1.00 15.98 373 ILE A C 1
ATOM 2938 O O . ILE A 1 376 ? -30.354 37.324 -22.030 1.00 17.24 373 ILE A O 1
ATOM 2943 N N . HIS A 1 377 ? -28.539 37.827 -23.295 1.00 15.69 374 HIS A N 1
ATOM 2944 C CA . HIS A 1 377 ? -28.462 36.503 -23.917 1.00 17.16 374 HIS A CA 1
ATOM 2945 C C . HIS A 1 377 ? -27.548 35.589 -23.121 1.00 15.44 374 HIS A C 1
ATOM 2946 O O . HIS A 1 377 ? -26.313 35.781 -23.127 1.00 16.40 374 HIS A O 1
ATOM 2953 N N . ASP A 1 378 ? -28.138 34.593 -22.457 1.00 14.42 375 ASP A N 1
ATOM 2954 C CA . ASP A 1 378 ? -27.412 33.734 -21.530 1.00 14.68 375 ASP A CA 1
ATOM 2955 C C . ASP A 1 378 ? -27.600 32.261 -21.881 1.00 14.79 375 ASP A C 1
ATOM 2956 O O . ASP A 1 378 ? -28.217 31.504 -21.117 1.00 14.54 375 ASP A O 1
ATOM 2961 N N . PRO A 1 379 ? -27.037 31.849 -23.027 1.00 14.50 376 PRO A N 1
ATOM 2962 C CA . PRO A 1 379 ? -27.349 30.491 -23.545 1.00 14.82 376 PRO A CA 1
ATOM 2963 C C . PRO A 1 379 ? -26.891 29.366 -22.634 1.00 15.60 376 PRO A C 1
ATOM 2964 O O . PRO A 1 379 ? -27.496 28.277 -22.686 1.00 15.88 376 PRO A O 1
ATOM 2968 N N . MET A 1 380 ? -25.808 29.528 -21.861 1.00 14.80 377 MET A N 1
ATOM 2969 C CA . MET A 1 380 ? -25.465 28.430 -21.001 1.00 15.38 377 MET A CA 1
ATOM 2970 C C . MET A 1 380 ? -26.412 28.320 -19.815 1.00 15.63 377 MET A C 1
ATOM 2971 O O . MET A 1 380 ? -26.667 27.224 -19.304 1.00 13.24 377 MET A O 1
ATOM 2976 N N . ARG A 1 381 ? -26.954 29.450 -19.385 1.00 12.32 378 ARG A N 1
ATOM 2977 C CA . ARG A 1 381 ? -27.922 29.419 -18.273 1.00 13.93 378 ARG A CA 1
ATOM 2978 C C . ARG A 1 381 ? -29.243 28.809 -18.794 1.00 12.46 378 ARG A C 1
ATOM 2979 O O . ARG A 1 381 ? -29.911 28.011 -18.100 1.00 12.99 378 ARG A O 1
ATOM 2987 N N . VAL A 1 382 ? -29.571 29.141 -20.024 1.00 13.76 379 VAL A N 1
ATOM 2988 C CA . VAL A 1 382 ? -30.717 28.517 -20.738 1.00 14.20 379 VAL A CA 1
ATOM 2989 C C . VAL A 1 382 ? -30.515 26.990 -20.827 1.00 14.64 379 VAL A C 1
ATOM 2990 O O . VAL A 1 382 ? -31.418 26.196 -20.481 1.00 15.91 379 VAL A O 1
ATOM 2994 N N . HIS A 1 383 ? -29.345 26.571 -21.271 1.00 14.80 380 HIS A N 1
ATOM 2995 C CA . HIS A 1 383 ? -29.013 25.151 -21.378 1.00 15.11 380 HIS A CA 1
ATOM 2996 C C . HIS A 1 383 ? -29.143 24.438 -20.042 1.00 16.12 380 HIS A C 1
ATOM 2997 O O . HIS A 1 383 ? -29.717 23.330 -19.928 1.00 16.14 380 HIS A O 1
ATOM 3004 N N . TYR A 1 384 ? -28.569 25.036 -19.013 1.00 14.61 381 TYR A N 1
ATOM 3005 C CA . TYR A 1 384 ? -28.615 24.458 -17.696 1.00 15.38 381 TYR A CA 1
ATOM 3006 C C . TYR A 1 384 ? -30.076 24.262 -17.232 1.00 14.80 381 TYR A C 1
ATOM 3007 O O . TYR A 1 384 ? -30.467 23.204 -16.690 1.00 15.79 381 TYR A O 1
ATOM 3016 N N . LEU A 1 385 ? -30.836 25.301 -17.452 1.00 14.82 382 LEU A N 1
ATOM 3017 C CA . LEU A 1 385 ? -32.218 25.318 -17.029 1.00 16.99 382 LEU A CA 1
ATOM 3018 C C . LEU A 1 385 ? -32.985 24.184 -17.694 1.00 17.58 382 LEU A C 1
ATOM 3019 O O . LEU A 1 385 ? -33.615 23.360 -17.017 1.00 16.18 382 LEU A O 1
ATOM 3024 N N . GLN A 1 386 ? -32.921 24.107 -19.008 1.00 15.85 383 GLN A N 1
ATOM 3025 C CA . GLN A 1 386 ? -33.782 23.157 -19.682 1.00 17.71 383 GLN A CA 1
ATOM 3026 C C . GLN A 1 386 ? -33.308 21.738 -19.415 1.00 18.17 383 GLN A C 1
ATOM 3027 O O . GLN A 1 386 ? -34.150 20.850 -19.178 1.00 17.61 383 GLN A O 1
ATOM 3033 N N . THR A 1 387 ? -31.992 21.485 -19.327 1.00 15.47 384 THR A N 1
ATOM 3034 C CA . THR A 1 387 ? -31.536 20.101 -19.069 1.00 15.92 384 THR A CA 1
ATOM 3035 C C . THR A 1 387 ? -31.839 19.659 -17.631 1.00 17.30 384 THR A C 1
ATOM 3036 O O . THR A 1 387 ? -32.119 18.474 -17.380 1.00 15.67 384 THR A O 1
ATOM 3040 N N . HIS A 1 388 ? -31.800 20.582 -16.671 1.00 15.50 385 HIS A N 1
ATOM 3041 C CA . HIS A 1 388 ? -32.106 20.207 -15.291 1.00 14.85 385 HIS A CA 1
ATOM 3042 C C . HIS A 1 388 ? -33.608 20.051 -15.055 1.00 15.82 385 HIS A C 1
ATOM 3043 O O . HIS A 1 388 ? -34.037 19.166 -14.298 1.00 15.32 385 HIS A O 1
ATOM 3050 N N . ILE A 1 389 ? -34.415 20.839 -15.742 1.00 14.57 386 ILE A N 1
ATOM 3051 C CA . ILE A 1 389 ? -35.866 20.620 -15.651 1.00 16.09 386 ILE A CA 1
ATOM 3052 C C . ILE A 1 389 ? -36.200 19.219 -16.251 1.00 15.69 386 ILE A C 1
ATOM 3053 O O . ILE A 1 389 ? -37.004 18.448 -15.672 1.00 16.65 386 ILE A O 1
ATOM 3058 N N . LYS A 1 390 ? -35.583 18.874 -17.372 1.00 13.75 387 LYS A N 1
ATOM 3059 C CA . LYS A 1 390 ? -35.785 17.506 -17.925 1.00 15.52 387 LYS A CA 1
ATOM 3060 C C . LYS A 1 390 ? -35.386 16.401 -16.933 1.00 15.29 387 LYS A C 1
ATOM 3061 O O . LYS A 1 390 ? -36.080 15.395 -16.798 1.00 16.12 387 LYS A O 1
ATOM 3067 N N . ALA A 1 391 ? -34.275 16.586 -16.240 1.00 15.32 388 ALA A N 1
ATOM 3068 C CA . ALA A 1 391 ? -33.818 15.654 -15.262 1.00 14.87 388 ALA A CA 1
ATOM 3069 C C . ALA A 1 391 ? -34.799 15.468 -14.108 1.00 16.09 388 ALA A C 1
ATOM 3070 O O . ALA A 1 391 ? -34.901 14.367 -13.561 1.00 16.92 388 ALA A O 1
ATOM 3072 N N . LEU A 1 392 ? -35.521 16.536 -13.739 1.00 15.54 389 LEU A N 1
ATOM 3073 C CA . LEU A 1 392 ? -36.587 16.426 -12.753 1.00 17.24 389 LEU A CA 1
ATOM 3074 C C . LEU A 1 392 ? -37.648 15.480 -13.260 1.00 17.61 389 LEU A C 1
ATOM 3075 O O . LEU A 1 392 ? -38.174 14.656 -12.499 1.00 16.60 389 LEU A O 1
ATOM 3080 N N . HIS A 1 393 ? -38.027 15.673 -14.515 1.00 16.96 390 HIS A N 1
ATOM 3081 C CA . HIS A 1 393 ? -39.077 14.856 -15.130 1.00 16.74 390 HIS A CA 1
ATOM 3082 C C . HIS A 1 393 ? -38.646 13.388 -15.127 1.00 18.21 390 HIS A C 1
ATOM 3083 O O . HIS A 1 393 ? -39.448 12.491 -14.807 1.00 20.21 390 HIS A O 1
ATOM 3090 N N . ASP A 1 394 ? -37.381 13.124 -15.423 1.00 18.72 391 ASP A N 1
ATOM 3091 C CA . ASP A 1 394 ? -36.836 11.769 -15.375 1.00 19.41 391 ASP A CA 1
ATOM 3092 C C . ASP A 1 394 ? -36.997 11.164 -13.946 1.00 18.73 391 ASP A C 1
ATOM 3093 O O . ASP A 1 394 ? -37.329 9.985 -13.796 1.00 17.38 391 ASP A O 1
ATOM 3098 N N . ALA A 1 395 ? -36.777 11.972 -12.913 1.00 15.93 392 ALA A N 1
ATOM 3099 C CA . ALA A 1 395 ? -36.911 11.490 -11.534 1.00 15.05 392 ALA A CA 1
ATOM 3100 C C . ALA A 1 395 ? -38.351 11.124 -11.207 1.00 17.30 392 ALA A C 1
ATOM 3101 O O . ALA A 1 395 ? -38.589 10.102 -10.562 1.00 15.89 392 ALA A O 1
ATOM 3103 N N . ILE A 1 396 ? -39.273 11.983 -11.618 1.00 16.17 393 ILE A N 1
ATOM 3104 C CA . ILE A 1 396 ? -40.704 11.694 -11.433 1.00 17.76 393 ILE A CA 1
ATOM 3105 C C . ILE A 1 396 ? -41.055 10.364 -12.088 1.00 19.47 393 ILE A C 1
ATOM 3106 O O . ILE A 1 396 ? -41.817 9.559 -11.512 1.00 17.89 393 ILE A O 1
ATOM 3111 N N . GLY A 1 397 ? -40.491 10.126 -13.253 1.00 16.13 394 GLY A N 1
ATOM 3112 C CA . GLY A 1 397 ? -40.693 8.848 -13.947 1.00 17.84 394 GLY A CA 1
ATOM 3113 C C . GLY A 1 397 ? -40.136 7.631 -13.270 1.00 19.03 394 GLY A C 1
ATOM 3114 O O . GLY A 1 397 ? -40.488 6.498 -13.608 1.00 20.52 394 GLY A O 1
ATOM 3115 N N . LYS A 1 398 ? -39.228 7.818 -12.304 1.00 16.02 395 LYS A N 1
ATOM 3116 C CA . LYS A 1 398 ? -38.680 6.739 -11.528 1.00 18.48 395 LYS A CA 1
ATOM 3117 C C . LYS A 1 398 ? -39.404 6.556 -10.209 1.00 20.53 395 LYS A C 1
ATOM 3118 O O . LYS A 1 398 ? -38.976 5.748 -9.356 1.00 19.98 395 LYS A O 1
ATOM 3124 N N . GLY A 1 399 ? -40.474 7.294 -10.033 1.00 17.34 396 GLY A N 1
ATOM 3125 C CA . GLY A 1 399 ? -41.307 7.188 -8.854 1.00 17.66 396 GLY A CA 1
ATOM 3126 C C . GLY A 1 399 ? -41.110 8.187 -7.733 1.00 20.45 396 GLY A C 1
ATOM 3127 O O . GLY A 1 399 ? -41.707 8.063 -6.683 1.00 19.10 396 GLY A O 1
ATOM 3128 N N . VAL A 1 400 ? -40.274 9.198 -7.963 1.00 19.04 397 VAL A N 1
ATOM 3129 C CA . VAL A 1 400 ? -40.057 10.218 -6.926 1.00 16.55 397 VAL A CA 1
ATOM 3130 C C . VAL A 1 400 ? -41.254 11.149 -6.804 1.00 17.90 397 VAL A C 1
ATOM 3131 O O . VAL A 1 400 ? -41.756 11.650 -7.796 1.00 17.38 397 VAL A O 1
ATOM 3135 N N . ASP A 1 401 ? -41.717 11.375 -5.568 1.00 17.17 398 ASP A N 1
ATOM 3136 C CA . ASP A 1 401 ? -42.874 12.245 -5.337 1.00 17.71 398 ASP A CA 1
ATOM 3137 C C . ASP A 1 401 ? -42.437 13.723 -5.274 1.00 18.17 398 ASP A C 1
ATOM 3138 O O . ASP A 1 401 ? -42.352 14.327 -4.202 1.00 18.45 398 ASP A O 1
ATOM 3143 N N . LEU A 1 402 ? -42.133 14.278 -6.431 1.00 16.05 399 LEU A N 1
ATOM 3144 C CA . LEU A 1 402 ? -41.704 15.673 -6.559 1.00 15.71 399 LEU A CA 1
ATOM 3145 C C . LEU A 1 402 ? -42.889 16.552 -6.925 1.00 20.87 399 LEU A C 1
ATOM 3146 O O . LEU A 1 402 ? -43.624 16.266 -7.878 1.00 20.66 399 LEU A O 1
ATOM 3151 N N . ARG A 1 403 ? -43.072 17.641 -6.185 1.00 17.41 400 ARG A N 1
ATOM 3152 C CA . ARG A 1 403 ? -44.240 18.480 -6.307 1.00 17.17 400 ARG A CA 1
ATOM 3153 C C . ARG A 1 403 ? -44.005 19.906 -6.775 1.00 16.87 400 ARG A C 1
ATOM 3154 O O . ARG A 1 403 ? -44.972 20.699 -6.938 1.00 15.60 400 ARG A O 1
ATOM 3162 N N . GLY A 1 404 ? -42.760 20.263 -7.028 1.00 15.13 401 GLY A N 1
ATOM 3163 C CA . GLY A 1 404 ? -42.499 21.566 -7.561 1.00 15.54 401 GLY A CA 1
ATOM 3164 C C . GLY A 1 404 ? -41.027 21.846 -7.799 1.00 13.76 401 GLY A C 1
ATOM 3165 O O . GLY A 1 404 ? -40.159 21.049 -7.436 1.00 14.40 401 GLY A O 1
ATOM 3166 N N . TYR A 1 405 ? -40.783 23.006 -8.387 1.00 14.61 402 TYR A N 1
ATOM 3167 C CA . TYR A 1 405 ? -39.440 23.457 -8.774 1.00 14.03 402 TYR A CA 1
ATOM 3168 C C . TYR A 1 405 ? -39.398 24.974 -8.637 1.00 14.90 402 TYR A C 1
ATOM 3169 O O . TYR A 1 405 ? -40.226 25.670 -9.231 1.00 13.72 402 TYR A O 1
ATOM 3178 N N . MET A 1 406 ? -38.405 25.470 -7.879 1.00 12.29 403 MET A N 1
ATOM 3179 C CA . MET A 1 406 ? -38.155 26.932 -7.736 1.00 14.39 403 MET A CA 1
ATOM 3180 C C . MET A 1 406 ? -36.792 27.266 -8.343 1.00 16.05 403 MET A C 1
ATOM 3181 O O . MET A 1 406 ? -35.730 26.712 -7.900 1.00 16.23 403 MET A O 1
ATOM 3186 N N . ALA A 1 407 ? -36.772 28.143 -9.329 1.00 15.81 404 ALA A N 1
ATOM 3187 C CA . ALA A 1 407 ? -35.493 28.550 -9.913 1.00 16.24 404 ALA A CA 1
ATOM 3188 C C . ALA A 1 407 ? -34.708 29.442 -8.955 1.00 14.43 404 ALA A C 1
ATOM 3189 O O . ALA A 1 407 ? -35.249 30.452 -8.430 1.00 15.44 404 ALA A O 1
ATOM 3191 N N . TRP A 1 408 ? -33.445 29.092 -8.696 1.00 13.45 405 TRP A N 1
ATOM 3192 C CA . TRP A 1 408 ? -32.544 30.052 -7.993 1.00 14.04 405 TRP A CA 1
ATOM 3193 C C . TRP A 1 408 ? -31.802 30.801 -9.084 1.00 12.83 405 TRP A C 1
ATOM 3194 O O . TRP A 1 408 ? -30.993 30.170 -9.795 1.00 14.48 405 TRP A O 1
ATOM 3205 N N . SER A 1 409 ? -31.975 32.112 -9.225 1.00 12.44 406 SER A N 1
ATOM 3206 C CA . SER A 1 409 ? -32.768 33.000 -8.395 1.00 12.06 406 SER A CA 1
ATOM 3207 C C . SER A 1 409 ? -33.665 33.827 -9.295 1.00 14.18 406 SER A C 1
ATOM 3208 O O . SER A 1 409 ? -33.373 33.983 -10.483 1.00 15.87 406 SER A O 1
ATOM 3211 N N . LEU A 1 410 ? -34.705 34.426 -8.728 1.00 15.04 407 LEU A N 1
ATOM 3212 C CA . LEU A 1 410 ? -35.516 35.369 -9.503 1.00 15.15 407 LEU A CA 1
ATOM 3213 C C . LEU A 1 410 ? -34.621 36.494 -10.038 1.00 14.72 407 LEU A C 1
ATOM 3214 O O . LEU A 1 410 ? -34.771 36.903 -11.185 1.00 13.87 407 LEU A O 1
ATOM 3219 N N . LEU A 1 411 ? -33.697 36.987 -9.200 1.00 12.02 408 LEU A N 1
ATOM 3220 C CA . LEU A 1 411 ? -32.919 38.162 -9.499 1.00 13.42 408 LEU A CA 1
ATOM 3221 C C . LEU A 1 411 ? -31.450 37.916 -9.306 1.00 13.89 408 LEU A C 1
ATOM 3222 O O . LEU A 1 411 ? -31.109 37.175 -8.397 1.00 14.50 408 LEU A O 1
ATOM 3227 N N . ASP A 1 412 ? -30.598 38.543 -10.133 1.00 11.62 409 ASP A N 1
ATOM 3228 C CA . ASP A 1 412 ? -29.178 38.623 -9.794 1.00 11.53 409 ASP A CA 1
ATOM 3229 C C . ASP A 1 412 ? -29.117 39.277 -8.418 1.00 13.55 409 ASP A C 1
ATOM 3230 O O . ASP A 1 412 ? -29.847 40.253 -8.160 1.00 14.44 409 ASP A O 1
ATOM 3235 N N . ASN A 1 413 ? -28.175 38.837 -7.572 1.00 13.81 410 ASN A N 1
ATOM 3236 C CA . ASN A 1 413 ? -28.182 39.300 -6.217 1.00 14.14 410 ASN A CA 1
ATOM 3237 C C . ASN A 1 413 ? -26.815 39.160 -5.562 1.00 15.72 410 ASN A C 1
ATOM 3238 O O . ASN A 1 413 ? -25.825 38.880 -6.239 1.00 13.33 410 ASN A O 1
ATOM 3243 N N . LEU A 1 414 ? -26.730 39.476 -4.283 1.00 14.24 411 LEU A N 1
ATOM 3244 C CA . LEU A 1 414 ? -25.447 39.351 -3.590 1.00 13.69 411 LEU A CA 1
ATOM 3245 C C . LEU A 1 414 ? -25.182 37.860 -3.292 1.00 14.65 411 LEU A C 1
ATOM 3246 O O . LEU A 1 414 ? -25.835 37.279 -2.440 1.00 15.30 411 LEU A O 1
ATOM 3251 N N . GLU A 1 415 ? -24.171 37.282 -3.927 1.00 12.76 412 GLU A N 1
ATOM 3252 C CA . GLU A 1 415 ? -23.840 35.870 -3.690 1.00 13.45 412 GLU A CA 1
ATOM 3253 C C . GLU A 1 415 ? -22.942 35.779 -2.459 1.00 16.76 412 GLU A C 1
ATOM 3254 O O . GLU A 1 415 ? -21.770 35.417 -2.546 1.00 14.36 412 GLU A O 1
ATOM 3260 N N . TRP A 1 416 ? -23.492 36.210 -1.329 1.00 14.21 413 TRP A N 1
ATOM 3261 C CA . TRP A 1 416 ? -22.758 36.132 -0.048 1.00 13.15 413 TRP A CA 1
ATOM 3262 C C . TRP A 1 416 ? -21.325 36.655 -0.200 1.00 14.23 413 TRP A C 1
ATOM 3263 O O . TRP A 1 416 ? -21.124 37.784 -0.703 1.00 15.11 413 TRP A O 1
ATOM 3274 N N A SER A 1 417 ? -20.336 35.876 0.251 0.50 16.15 414 SER A N 1
ATOM 3275 N N B SER A 1 417 ? -20.334 35.876 0.263 0.50 16.21 414 SER A N 1
ATOM 3276 C CA A SER A 1 417 ? -18.970 36.377 0.307 0.50 16.70 414 SER A CA 1
ATOM 3277 C CA B SER A 1 417 ? -18.953 36.360 0.308 0.50 16.92 414 SER A CA 1
ATOM 3278 C C A SER A 1 417 ? -18.313 36.514 -1.075 0.50 17.70 414 SER A C 1
ATOM 3279 C C B SER A 1 417 ? -18.347 36.568 -1.085 0.50 17.75 414 SER A C 1
ATOM 3280 O O A SER A 1 417 ? -17.215 37.090 -1.217 0.50 16.65 414 SER A O 1
ATOM 3281 O O B SER A 1 417 ? -17.306 37.235 -1.241 0.50 16.78 414 SER A O 1
ATOM 3286 N N . LEU A 1 418 ? -18.976 35.965 -2.097 1.00 17.41 415 LEU A N 1
ATOM 3287 C CA . LEU A 1 418 ? -18.526 36.133 -3.468 1.00 17.58 415 LEU A CA 1
ATOM 3288 C C . LEU A 1 418 ? -19.052 37.433 -4.084 1.00 19.48 415 LEU A C 1
ATOM 3289 O O . LEU A 1 418 ? -18.653 37.840 -5.184 1.00 20.13 415 LEU A O 1
ATOM 3294 N N . GLY A 1 419 ? -19.950 38.090 -3.378 1.00 16.94 416 GLY A N 1
ATOM 3295 C CA . GLY A 1 419 ? -20.407 39.415 -3.783 1.00 17.95 416 GLY A CA 1
ATOM 3296 C C . GLY A 1 419 ? -21.296 39.387 -5.030 1.00 16.77 416 GLY A C 1
ATOM 3297 O O . GLY A 1 419 ? -21.900 38.355 -5.320 1.00 16.61 416 GLY A O 1
ATOM 3298 N N . TYR A 1 420 ? -21.327 40.481 -5.748 1.00 14.08 417 TYR A N 1
ATOM 3299 C CA . TYR A 1 420 ? -22.283 40.662 -6.885 1.00 14.66 417 TYR A CA 1
ATOM 3300 C C . TYR A 1 420 ? -21.712 40.026 -8.147 1.00 18.66 417 TYR A C 1
ATOM 3301 O O . TYR A 1 420 ? -22.415 39.988 -9.175 1.00 21.24 417 TYR A O 1
ATOM 3310 N N . SER A 1 421 ? -20.508 39.462 -8.047 1.00 20.94 418 SER A N 1
ATOM 3311 C CA . SER A 1 421 ? -19.786 38.921 -9.217 1.00 25.21 418 SER A CA 1
ATOM 3312 C C . SER A 1 421 ? -20.378 37.624 -9.756 1.00 22.97 418 SER A C 1
ATOM 3313 O O . SER A 1 421 ? -20.117 37.242 -10.907 1.00 27.09 418 SER A O 1
ATOM 3316 N N . LYS A 1 422 ? -21.167 36.928 -8.962 1.00 16.62 419 LYS A N 1
ATOM 3317 C CA . LYS A 1 422 ? -21.723 35.661 -9.396 1.00 15.83 419 LYS A CA 1
ATOM 3318 C C . LYS A 1 422 ? -23.221 35.862 -9.600 1.00 16.11 419 LYS A C 1
ATOM 3319 O O . LYS A 1 422 ? -23.956 35.980 -8.625 1.00 19.69 419 LYS A O 1
ATOM 3325 N N . ARG A 1 423 ? -23.645 35.878 -10.838 1.00 15.08 420 ARG A N 1
ATOM 3326 C CA . ARG A 1 423 ? -25.035 36.113 -11.184 1.00 12.82 420 ARG A CA 1
ATOM 3327 C C . ARG A 1 423 ? -25.859 34.843 -11.375 1.00 13.81 420 ARG A C 1
ATOM 3328 O O . ARG A 1 423 ? -25.591 34.108 -12.295 1.00 13.17 420 ARG A O 1
ATOM 3336 N N . PHE A 1 424 ? -26.863 34.597 -10.508 1.00 13.28 421 PHE A N 1
ATOM 3337 C CA . PHE A 1 424 ? -27.754 33.463 -10.645 1.00 13.92 421 PHE A CA 1
ATOM 3338 C C . PHE A 1 424 ? -29.140 33.825 -11.162 1.00 14.39 421 PHE A C 1
ATOM 3339 O O . PHE A 1 424 ? -29.990 32.954 -11.314 1.00 14.69 421 PHE A O 1
ATOM 3347 N N . GLY A 1 425 ? -29.387 35.093 -11.443 1.00 13.01 422 GLY A N 1
ATOM 3348 C CA . GLY A 1 425 ? -30.731 35.521 -11.818 1.00 13.10 422 GLY A CA 1
ATOM 3349 C C . GLY A 1 425 ? -31.192 34.985 -13.145 1.00 13.33 422 GLY A C 1
ATOM 3350 O O . GLY A 1 425 ? -30.394 34.863 -14.085 1.00 13.88 422 GLY A O 1
ATOM 3351 N N . ILE A 1 426 ? -32.484 34.676 -13.257 1.00 12.35 423 ILE A N 1
ATOM 3352 C CA . ILE A 1 426 ? -33.156 34.583 -14.550 1.00 13.02 423 ILE A CA 1
ATOM 3353 C C . ILE A 1 426 ? -33.668 35.963 -14.991 1.00 13.89 423 ILE A C 1
ATOM 3354 O O . ILE A 1 426 ? -34.061 36.153 -16.135 1.00 14.95 423 ILE A O 1
ATOM 3359 N N . VAL A 1 427 ? -33.618 36.922 -14.080 1.00 13.47 424 VAL A N 1
ATOM 3360 C CA . VAL A 1 427 ? -33.804 38.359 -14.365 1.00 12.68 424 VAL A CA 1
ATOM 3361 C C . VAL A 1 427 ? -32.483 39.043 -14.029 1.00 12.18 424 VAL A C 1
ATOM 3362 O O . VAL A 1 427 ? -31.982 38.864 -12.920 1.00 13.85 424 VAL A O 1
ATOM 3366 N N . HIS A 1 428 ? -31.968 39.811 -14.979 1.00 12.68 425 HIS A N 1
ATOM 3367 C CA . HIS A 1 428 ? -30.734 40.554 -14.800 1.00 13.69 425 HIS A CA 1
ATOM 3368 C C . HIS A 1 428 ? -30.982 41.779 -13.960 1.00 13.25 425 HIS A C 1
ATOM 3369 O O . HIS A 1 428 ? -31.994 42.452 -14.161 1.00 13.52 425 HIS A O 1
ATOM 3376 N N . VAL A 1 429 ? -30.072 42.090 -13.036 1.00 11.74 426 VAL A N 1
ATOM 3377 C CA . VAL A 1 429 ? -30.135 43.381 -12.327 1.00 13.51 426 VAL A CA 1
ATOM 3378 C C . VAL A 1 429 ? -28.877 44.149 -12.642 1.00 15.11 426 VAL A C 1
ATOM 3379 O O . VAL A 1 429 ? -27.770 43.654 -12.415 1.00 13.93 426 VAL A O 1
ATOM 3383 N N . ASN A 1 430 ? -29.063 45.359 -13.140 1.00 14.55 427 ASN A N 1
ATOM 3384 C CA . ASN A 1 430 ? -27.961 46.316 -13.339 1.00 13.75 427 ASN A CA 1
ATOM 3385 C C . ASN A 1 430 ? -27.719 46.987 -11.996 1.00 15.19 427 ASN A C 1
ATOM 3386 O O . ASN A 1 430 ? -28.508 47.771 -11.553 1.00 14.84 427 ASN A O 1
ATOM 3391 N N . PHE A 1 431 ? -26.655 46.603 -11.285 1.00 14.23 428 PHE A N 1
ATOM 3392 C CA . PHE A 1 431 ? -26.532 47.127 -9.948 1.00 15.76 428 PHE A CA 1
ATOM 3393 C C . PHE A 1 431 ? -26.172 48.589 -9.935 1.00 16.54 428 PHE A C 1
ATOM 3394 O O . PHE A 1 431 ? -26.346 49.244 -8.904 1.00 17.65 428 PHE A O 1
ATOM 3402 N N . ALA A 1 432 ? -25.718 49.120 -11.063 1.00 15.47 429 ALA A N 1
ATOM 3403 C CA . ALA A 1 432 ? -25.431 50.557 -11.134 1.00 17.06 429 ALA A CA 1
ATOM 3404 C C . ALA A 1 432 ? -26.703 51.389 -11.275 1.00 18.45 429 ALA A C 1
ATOM 3405 O O . ALA A 1 432 ? -26.702 52.577 -10.954 1.00 18.62 429 ALA A O 1
ATOM 3407 N N . THR A 1 433 ? -27.768 50.798 -11.768 1.00 15.23 430 THR A N 1
ATOM 3408 C CA . THR A 1 433 ? -29.009 51.555 -12.093 1.00 16.07 430 THR A CA 1
ATOM 3409 C C . THR A 1 433 ? -30.287 50.997 -11.499 1.00 15.49 430 THR A C 1
ATOM 3410 O O . THR A 1 433 ? -31.340 51.657 -11.588 1.00 15.39 430 THR A O 1
ATOM 3414 N N . GLN A 1 434 ? -30.219 49.769 -10.957 1.00 15.23 431 GLN A N 1
ATOM 3415 C CA . GLN A 1 434 ? -31.330 48.993 -10.468 1.00 14.33 431 GLN A CA 1
ATOM 3416 C C . GLN A 1 434 ? -32.334 48.576 -11.571 1.00 15.54 431 GLN A C 1
ATOM 3417 O O . GLN A 1 434 ? -33.376 47.987 -11.290 1.00 16.34 431 GLN A O 1
ATOM 3423 N N . GLU A 1 435 ? -31.967 48.777 -12.819 1.00 14.11 432 GLU A N 1
ATOM 3424 C CA . GLU A 1 435 ? -32.819 48.315 -13.907 1.00 16.52 432 GLU A CA 1
ATOM 3425 C C . GLU A 1 435 ? -32.858 46.763 -13.955 1.00 15.49 432 GLU A C 1
ATOM 3426 O O . GLU A 1 435 ? -31.826 46.143 -13.907 1.00 15.72 432 GLU A O 1
ATOM 3432 N N . ARG A 1 436 ? -34.049 46.203 -14.084 1.00 14.51 433 ARG A N 1
ATOM 3433 C CA . ARG A 1 436 ? -34.217 44.741 -14.279 1.00 14.46 433 ARG A CA 1
ATOM 3434 C C . ARG A 1 436 ? -34.518 44.412 -15.718 1.00 15.02 433 ARG A C 1
ATOM 3435 O O . ARG A 1 436 ? -35.319 45.094 -16.361 1.00 16.70 433 ARG A O 1
ATOM 3443 N N . THR A 1 437 ? -33.903 43.352 -16.218 1.00 15.52 434 THR A N 1
ATOM 3444 C CA . THR A 1 437 ? -34.072 42.919 -17.597 1.00 14.32 434 THR A CA 1
ATOM 3445 C C . THR A 1 437 ? -34.228 41.404 -17.604 1.00 12.27 434 THR A C 1
ATOM 3446 O O . THR A 1 437 ? -33.364 40.693 -17.106 1.00 14.48 434 THR A O 1
ATOM 3450 N N . ILE A 1 438 ? -35.330 40.864 -18.126 1.00 12.25 435 ILE A N 1
ATOM 3451 C CA . ILE A 1 438 ? -35.520 39.412 -18.075 1.00 12.77 435 ILE A CA 1
ATOM 3452 C C . ILE A 1 438 ? -34.513 38.769 -19.012 1.00 14.06 435 ILE A C 1
ATOM 3453 O O . ILE A 1 438 ? -34.352 39.207 -20.181 1.00 16.15 435 ILE A O 1
ATOM 3458 N N . LYS A 1 439 ? -33.788 37.775 -18.609 1.00 13.62 436 LYS A N 1
ATOM 3459 C CA . LYS A 1 439 ? -32.780 37.151 -19.428 1.00 14.93 436 LYS A CA 1
ATOM 3460 C C . LYS A 1 439 ? -33.434 36.094 -20.367 1.00 15.86 436 LYS A C 1
ATOM 3461 O O . LYS A 1 439 ? -34.593 35.725 -20.184 1.00 16.28 436 LYS A O 1
ATOM 3467 N N . ASP A 1 440 ? -32.695 35.621 -21.356 1.00 15.03 437 ASP A N 1
ATOM 3468 C CA . ASP A 1 440 ? -33.258 34.567 -22.215 1.00 16.35 437 ASP A CA 1
ATOM 3469 C C . ASP A 1 440 ? -33.663 33.349 -21.388 1.00 14.05 437 ASP A 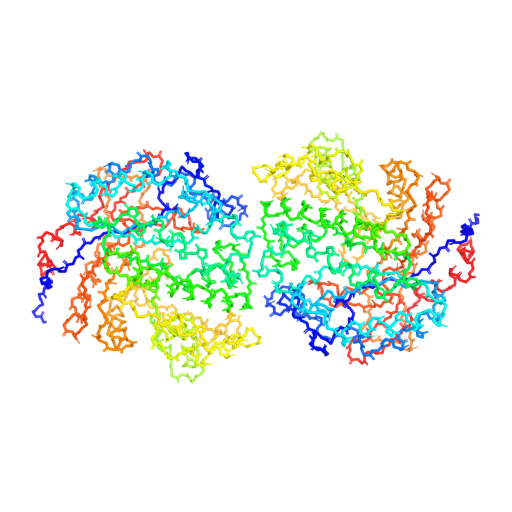C 1
ATOM 3470 O O . ASP A 1 440 ? -34.611 32.651 -21.724 1.00 15.09 437 ASP A O 1
ATOM 3475 N N . SER A 1 441 ? -32.917 33.065 -20.317 1.00 13.54 438 SER A N 1
ATOM 3476 C CA . SER A 1 441 ? -33.287 31.992 -19.414 1.00 14.49 438 SER A CA 1
ATOM 3477 C C . SER A 1 441 ? -34.643 32.235 -18.763 1.00 15.05 438 SER A C 1
ATOM 3478 O O . SER A 1 441 ? -35.467 31.298 -18.695 1.00 16.80 438 SER A O 1
ATOM 3481 N N . GLY A 1 442 ? -34.913 33.462 -18.323 1.00 13.62 439 GLY A N 1
ATOM 3482 C CA . GLY A 1 442 ? -36.229 33.772 -17.783 1.00 14.35 439 GLY A CA 1
ATOM 3483 C C . GLY A 1 442 ? -37.313 33.674 -18.835 1.00 15.31 439 GLY A C 1
ATOM 3484 O O . GLY A 1 442 ? -38.442 33.221 -18.550 1.00 14.97 439 GLY A O 1
ATOM 3485 N N . LEU A 1 443 ? -36.989 34.066 -20.069 1.00 15.84 440 LEU A N 1
ATOM 3486 C CA . LEU A 1 443 ? -38.005 34.006 -21.126 1.00 16.16 440 LEU A CA 1
ATOM 3487 C C . LEU A 1 443 ? -38.388 32.546 -21.427 1.00 17.18 440 LEU A C 1
ATOM 3488 O O . LEU A 1 443 ? -39.569 32.260 -21.652 1.00 18.01 440 LEU A O 1
ATOM 3493 N N . LEU A 1 444 ? -37.415 31.650 -21.417 1.00 14.41 441 LEU A N 1
ATOM 3494 C CA . LEU A 1 444 ? -37.680 30.221 -21.616 1.00 17.51 441 LEU A CA 1
ATOM 3495 C C . LEU A 1 444 ? -38.458 29.717 -20.434 1.00 16.37 441 LEU A C 1
ATOM 3496 O O . LEU A 1 444 ? -39.462 29.004 -20.602 1.00 18.51 441 LEU A O 1
ATOM 3501 N N . TYR A 1 445 ? -37.991 30.017 -19.209 1.00 14.47 442 TYR A N 1
ATOM 3502 C CA . TYR A 1 445 ? -38.699 29.552 -18.027 1.00 15.23 442 TYR A CA 1
ATOM 3503 C C . TYR A 1 445 ? -40.171 29.910 -18.055 1.00 16.00 442 TYR A C 1
ATOM 3504 O O . TYR A 1 445 ? -41.026 29.061 -17.722 1.00 15.71 442 TYR A O 1
ATOM 3513 N N . ALA A 1 446 ? -40.503 31.133 -18.454 1.00 14.81 443 ALA A N 1
ATOM 3514 C CA . ALA A 1 446 ? -41.896 31.565 -18.517 1.00 16.20 443 ALA A CA 1
ATOM 3515 C C . ALA A 1 446 ? -42.722 30.624 -19.430 1.00 18.82 443 ALA A C 1
ATOM 3516 O O . ALA A 1 446 ? -43.901 30.316 -19.146 1.00 18.61 443 ALA A O 1
ATOM 3518 N N . GLU A 1 447 ? -42.101 30.197 -20.508 1.00 19.41 444 GLU A N 1
ATOM 3519 C CA . GLU A 1 447 ? -42.768 29.290 -21.473 1.00 18.85 444 GLU A CA 1
ATOM 3520 C C . GLU A 1 447 ? -42.845 27.888 -20.942 1.00 18.85 444 GLU A C 1
ATOM 3521 O O . GLU A 1 447 ? -43.812 27.161 -21.210 1.00 19.61 444 GLU A O 1
ATOM 3527 N N . VAL A 1 448 ? -41.825 27.446 -20.191 1.00 15.84 445 VAL A N 1
ATOM 3528 C CA . VAL A 1 448 ? -41.912 26.155 -19.535 1.00 16.55 445 VAL A CA 1
ATOM 3529 C C . VAL A 1 448 ? -43.134 26.127 -18.628 1.00 17.08 445 VAL A C 1
ATOM 3530 O O . VAL A 1 448 ? -43.872 25.148 -18.599 1.00 17.90 445 VAL A O 1
ATOM 3534 N N . ILE A 1 449 ? -43.332 27.173 -17.844 1.00 16.52 446 ILE A N 1
ATOM 3535 C CA . ILE A 1 449 ? -44.429 27.207 -16.923 1.00 14.59 446 ILE A CA 1
ATOM 3536 C C . ILE A 1 449 ? -45.751 27.223 -17.735 1.00 16.83 446 ILE A C 1
ATOM 3537 O O . ILE A 1 449 ? -46.686 26.472 -17.439 1.00 18.26 446 ILE A O 1
ATOM 3542 N N . LYS A 1 450 ? -45.790 28.052 -18.735 1.00 17.54 447 LYS A N 1
ATOM 3543 C CA . LYS A 1 450 ? -47.086 28.257 -19.459 1.00 20.68 447 LYS A CA 1
ATOM 3544 C C . LYS A 1 450 ? -47.517 26.920 -20.077 1.00 20.54 447 LYS A C 1
ATOM 3545 O O . LYS A 1 450 ? -48.717 26.602 -20.109 1.00 22.07 447 LYS A O 1
ATOM 3551 N N . THR A 1 451 ? -46.564 26.139 -20.552 1.00 18.64 448 THR A N 1
ATOM 3552 C CA . THR A 1 451 ? -46.838 24.908 -21.271 1.00 20.03 448 THR A CA 1
ATOM 3553 C C . THR A 1 451 ? -46.723 23.703 -20.375 1.00 20.10 448 THR A C 1
ATOM 3554 O O . THR A 1 451 ? -46.797 22.539 -20.833 1.00 19.01 448 THR A O 1
ATOM 3558 N N . HIS A 1 452 ? -46.497 23.953 -19.086 1.00 18.42 449 HIS A N 1
ATOM 3559 C CA . HIS A 1 452 ? -46.315 22.885 -18.103 1.00 19.24 449 HIS A CA 1
ATOM 3560 C C . HIS A 1 452 ? -45.324 21.815 -18.565 1.00 18.27 449 HIS A C 1
ATOM 3561 O O . HIS A 1 452 ? -45.492 20.618 -18.306 1.00 19.26 449 HIS A O 1
ATOM 3568 N N . GLY A 1 453 ? -44.251 22.262 -19.219 1.00 16.27 450 GLY A N 1
ATOM 3569 C CA . GLY A 1 453 ? -43.179 21.395 -19.629 1.00 18.24 450 GLY A CA 1
ATOM 3570 C C . GLY A 1 453 ? -43.134 21.077 -21.130 1.00 19.05 450 GLY A C 1
ATOM 3571 O O . GLY A 1 453 ? -42.077 20.708 -21.646 1.00 20.78 450 GLY A O 1
ATOM 3572 N N . ASP A 1 454 ? -44.273 21.223 -21.809 1.00 18.70 451 ASP A N 1
ATOM 3573 C CA . ASP A 1 454 ? -44.399 20.766 -23.186 1.00 20.29 451 ASP A CA 1
ATOM 3574 C C . ASP A 1 454 ? -43.381 21.404 -24.134 1.00 20.88 451 ASP A C 1
ATOM 3575 O O . ASP A 1 454 ? -43.000 20.794 -25.120 1.00 24.27 451 ASP A O 1
ATOM 3580 N N . VAL A 1 455 ? -42.989 22.663 -23.863 1.00 22.38 452 VAL A N 1
ATOM 3581 C CA . VAL A 1 455 ? -42.055 23.385 -24.704 1.00 21.49 452 VAL A CA 1
ATOM 3582 C C . VAL A 1 455 ? -40.745 22.627 -24.808 1.00 21.17 452 VAL A C 1
ATOM 3583 O O . VAL A 1 455 ? -40.033 22.724 -25.814 1.00 25.49 452 VAL A O 1
ATOM 3587 N N . LEU A 1 456 ? -40.423 21.817 -23.797 1.00 21.03 453 LEU A N 1
ATOM 3588 C CA . LEU A 1 456 ? -39.124 21.126 -23.760 1.00 19.89 453 LEU A CA 1
ATOM 3589 C C . LEU A 1 456 ? -39.114 19.932 -24.739 1.00 21.65 453 LEU A C 1
ATOM 3590 O O . LEU A 1 456 ? -38.068 19.328 -24.986 1.00 28.15 453 LEU A O 1
ATOM 3595 N N . ASN A 1 457 ? -40.273 19.598 -25.277 1.00 23.76 454 ASN A N 1
ATOM 3596 C CA . ASN A 1 457 ? -40.399 18.422 -26.148 1.00 29.00 454 ASN A CA 1
ATOM 3597 C C . ASN A 1 457 ? -39.607 18.712 -27.455 1.00 29.74 454 ASN A C 1
ATOM 3598 O O . ASN A 1 457 ? -38.957 17.834 -27.980 1.00 40.32 454 ASN A O 1
ATOM 3603 N N . THR A 1 458 ? -39.693 19.964 -27.932 1.00 35.49 455 THR A N 1
ATOM 3604 C CA . THR A 1 458 ? -39.143 20.434 -29.227 1.00 48.14 455 THR A CA 1
ATOM 3605 C C . THR A 1 458 ? -37.845 21.280 -29.085 1.00 51.17 455 THR A C 1
ATOM 3606 O O . THR A 1 458 ? -37.739 22.185 -28.225 1.00 51.84 455 THR A O 1
ATOM 3608 N N . ARG B 1 10 ? 26.396 54.226 41.821 1.00 46.51 7 ARG B N 1
ATOM 3609 C CA . ARG B 1 10 ? 24.934 54.058 41.894 1.00 49.13 7 ARG B CA 1
ATOM 3610 C C . ARG B 1 10 ? 24.563 52.811 42.736 1.00 36.51 7 ARG B C 1
ATOM 3611 O O . ARG B 1 10 ? 25.040 51.722 42.484 1.00 44.48 7 ARG B O 1
ATOM 3613 N N . SER B 1 11 ? 23.722 53.019 43.742 1.00 38.89 8 SER B N 1
ATOM 3614 C CA . SER B 1 11 ? 23.126 51.930 44.529 1.00 33.27 8 SER B CA 1
ATOM 3615 C C . SER B 1 11 ? 21.819 51.507 43.851 1.00 30.26 8 SER B C 1
ATOM 3616 O O . SER B 1 11 ? 21.031 52.354 43.486 1.00 28.00 8 SER B O 1
ATOM 3619 N N . TYR B 1 12 ? 21.628 50.218 43.669 1.00 25.73 9 TYR B N 1
ATOM 3620 C CA . TYR B 1 12 ? 20.328 49.725 43.162 1.00 25.42 9 TYR B CA 1
ATOM 3621 C C . TYR B 1 12 ? 19.548 48.990 44.241 1.00 24.83 9 TYR B C 1
ATOM 3622 O O . TYR B 1 12 ? 18.758 48.096 43.957 1.00 23.63 9 TYR B O 1
ATOM 3631 N N . ARG B 1 13 ? 19.756 49.351 45.521 1.00 25.30 10 ARG B N 1
ATOM 3632 C CA . ARG B 1 13 ? 18.974 48.738 46.569 1.00 23.08 10 ARG B CA 1
ATOM 3633 C C . ARG B 1 13 ? 17.518 49.168 46.479 1.00 21.85 10 ARG B C 1
ATOM 3634 O O . ARG B 1 13 ? 17.241 50.356 46.320 1.00 22.22 10 ARG B O 1
ATOM 3642 N N . PHE B 1 14 ? 16.593 48.221 46.559 1.00 20.68 11 PHE B N 1
ATOM 3643 C CA . PHE B 1 14 ? 15.197 48.543 46.403 1.00 20.85 11 PHE B CA 1
ATOM 3644 C C . PHE B 1 14 ? 14.549 48.917 47.758 1.00 23.57 11 PHE B C 1
ATOM 3645 O O . PHE B 1 14 ? 15.153 48.717 48.817 1.00 20.49 11 PHE B O 1
ATOM 3653 N N . PRO B 1 15 ? 13.331 49.468 47.717 1.00 21.88 12 PRO B N 1
ATOM 3654 C CA . PRO B 1 15 ? 12.679 49.916 48.952 1.00 22.67 12 PRO B CA 1
ATOM 3655 C C . PRO B 1 15 ? 12.380 48.763 49.894 1.00 23.88 12 PRO B C 1
ATOM 3656 O O . PRO B 1 15 ? 12.201 47.595 49.468 1.00 18.72 12 PRO B O 1
ATOM 3660 N N . GLU B 1 16 ? 12.263 49.090 51.175 1.00 22.46 13 GLU B N 1
ATOM 3661 C CA . GLU B 1 16 ? 11.793 48.122 52.168 1.00 26.09 13 GLU B CA 1
ATOM 3662 C C . GLU B 1 16 ? 10.464 47.533 51.732 1.00 23.29 13 GLU B C 1
ATOM 3663 O O . GLU B 1 16 ? 9.562 48.266 51.342 1.00 23.66 13 GLU B O 1
ATOM 3665 N N . GLY B 1 17 ? 10.378 46.208 51.777 1.00 23.50 14 GLY B N 1
ATOM 3666 C CA . GLY B 1 17 ? 9.133 45.504 51.476 1.00 22.11 14 GLY B CA 1
ATOM 3667 C C . GLY B 1 17 ? 8.839 45.264 49.991 1.00 20.92 14 GLY B C 1
ATOM 3668 O O . GLY B 1 17 ? 7.845 44.626 49.670 1.00 20.16 14 GLY B O 1
ATOM 3669 N N . PHE B 1 18 ? 9.715 45.777 49.118 1.00 19.44 15 PHE B N 1
ATOM 3670 C CA . PHE B 1 18 ? 9.577 45.523 47.665 1.00 17.36 15 PHE B CA 1
ATOM 3671 C C . PHE B 1 18 ? 9.553 44.024 47.432 1.00 17.26 15 PHE B C 1
ATOM 3672 O O . PHE B 1 18 ? 10.445 43.306 47.885 1.00 16.90 15 PHE B O 1
ATOM 3680 N N . LEU B 1 19 ? 8.562 43.535 46.708 1.00 16.07 16 LEU B N 1
ATOM 3681 C CA . LEU B 1 19 ? 8.323 42.106 46.603 1.00 16.58 16 LEU B CA 1
ATOM 3682 C C . LEU B 1 19 ? 8.833 41.528 45.276 1.00 15.79 16 LEU B C 1
ATOM 3683 O O . LEU B 1 19 ? 8.451 42.024 44.204 1.00 16.69 16 LEU B O 1
ATOM 3688 N N . TRP B 1 20 ? 9.634 40.478 45.326 1.00 15.11 17 TRP B N 1
ATOM 3689 C CA . TRP B 1 20 ? 10.198 39.848 44.127 1.00 15.50 17 TRP B CA 1
ATOM 3690 C C . TRP B 1 20 ? 9.574 38.498 43.857 1.00 16.28 17 TRP B C 1
ATOM 3691 O O . TRP B 1 20 ? 9.577 37.642 44.744 1.00 16.66 17 TRP B O 1
ATOM 3702 N N . GLY B 1 21 ? 9.081 38.272 42.636 1.00 14.00 18 GLY B N 1
ATOM 3703 C CA . GLY B 1 21 ? 8.584 36.981 42.283 1.00 15.61 18 GLY B CA 1
ATOM 3704 C C . GLY B 1 21 ? 8.724 36.597 40.823 1.00 12.93 18 GLY B C 1
ATOM 3705 O O . GLY B 1 21 ? 9.542 37.176 40.080 1.00 13.46 18 GLY B O 1
ATOM 3706 N N . ALA B 1 22 ? 7.964 35.565 40.424 1.00 15.01 19 ALA B N 1
ATOM 3707 C CA . ALA B 1 22 ? 7.938 35.133 39.033 1.00 12.89 19 ALA B CA 1
ATOM 3708 C C . ALA B 1 22 ? 6.489 34.738 38.704 1.00 15.22 19 ALA B C 1
ATOM 3709 O O . ALA B 1 22 ? 5.724 34.457 39.606 1.00 15.45 19 ALA B O 1
ATOM 3711 N N . ALA B 1 23 ? 6.162 34.729 37.433 1.00 13.94 20 ALA B N 1
ATOM 3712 C CA . ALA B 1 23 ? 4.768 34.605 37.005 1.00 12.42 20 ALA B CA 1
ATOM 3713 C C . ALA B 1 23 ? 4.606 33.490 35.957 1.00 14.76 20 ALA B C 1
ATOM 3714 O O . ALA B 1 23 ? 5.530 33.213 35.183 1.00 14.38 20 ALA B O 1
ATOM 3716 N N . THR B 1 24 ? 3.421 32.892 35.941 1.00 13.62 21 THR B N 1
ATOM 3717 C CA . THR B 1 24 ? 2.986 31.947 34.942 1.00 12.41 21 THR B CA 1
ATOM 3718 C C . THR B 1 24 ? 1.496 32.134 34.667 1.00 12.45 21 THR B C 1
ATOM 3719 O O . THR B 1 24 ? 0.826 32.958 35.347 1.00 12.90 21 THR B O 1
ATOM 3723 N N . ALA B 1 25 ? 0.981 31.350 33.749 1.00 13.91 22 ALA B N 1
ATOM 3724 C CA . ALA B 1 25 ? -0.485 31.287 33.503 1.00 14.46 22 ALA B CA 1
ATOM 3725 C C . ALA B 1 25 ? -0.901 29.827 33.354 1.00 13.04 22 ALA B C 1
ATOM 3726 O O . ALA B 1 25 ? -0.124 29.029 32.834 1.00 14.23 22 ALA B O 1
ATOM 3728 N N . ALA B 1 26 ? -2.145 29.506 33.732 1.00 12.81 23 ALA B N 1
ATOM 3729 C CA . ALA B 1 26 ? -2.614 28.115 33.811 1.00 13.72 23 ALA B CA 1
ATOM 3730 C C . ALA B 1 26 ? -2.475 27.358 32.471 1.00 15.71 23 ALA B C 1
ATOM 3731 O O . ALA B 1 26 ? -1.837 26.276 32.408 1.00 14.48 23 ALA B O 1
ATOM 3733 N N . TYR B 1 27 ? -3.031 27.899 31.388 1.00 14.60 24 TYR B N 1
ATOM 3734 C CA . TYR B 1 27 ? -2.996 27.155 30.132 1.00 13.34 24 TYR B CA 1
ATOM 3735 C C . TYR B 1 27 ? -1.558 26.983 29.634 1.00 13.78 24 TYR B C 1
ATOM 3736 O O . TYR B 1 27 ? -1.234 25.986 28.978 1.00 14.27 24 TYR B O 1
ATOM 3745 N N . GLN B 1 28 ? -0.687 27.926 29.958 1.00 13.59 25 GLN B N 1
ATOM 3746 C CA . GLN B 1 28 ? 0.663 27.893 29.410 1.00 12.97 25 GLN B CA 1
ATOM 3747 C C . GLN B 1 28 ? 1.553 26.867 30.083 1.00 15.05 25 GLN B C 1
ATOM 3748 O O . GLN B 1 28 ? 2.522 26.444 29.452 1.00 14.33 25 GLN B O 1
ATOM 3754 N N . ILE B 1 29 ? 1.219 26.431 31.309 1.00 12.93 26 ILE B N 1
ATOM 3755 C CA . ILE B 1 29 ? 2.071 25.495 31.979 1.00 13.23 26 ILE B CA 1
ATOM 3756 C C . ILE B 1 29 ? 1.444 24.204 32.460 1.00 14.04 26 ILE B C 1
ATOM 3757 O O . ILE B 1 29 ? 2.168 23.209 32.719 1.00 14.05 26 ILE B O 1
ATOM 3762 N N . GLU B 1 30 ? 0.130 24.152 32.653 1.00 13.21 27 GLU B N 1
ATOM 3763 C CA . GLU B 1 30 ? -0.409 23.084 33.506 1.00 14.96 27 GLU B CA 1
ATOM 3764 C C . GLU B 1 30 ? -0.479 21.726 32.838 1.00 15.46 27 GLU B C 1
ATOM 3765 O O . GLU B 1 30 ? -0.234 20.685 33.517 1.00 15.92 27 GLU B O 1
ATOM 3771 N N . GLY B 1 31 ? -0.869 21.686 31.559 1.00 13.64 28 GLY B N 1
ATOM 3772 C CA . GLY B 1 31 ? -1.235 20.432 30.927 1.00 13.97 28 GLY B CA 1
ATOM 3773 C C . GLY B 1 31 ? -2.448 19.828 31.639 1.00 16.43 28 GLY B C 1
ATOM 3774 O O . GLY B 1 31 ? -3.259 20.556 32.215 1.00 15.40 28 GLY B O 1
ATOM 3775 N N . SER B 1 32 ? -2.567 18.489 31.612 1.00 18.06 29 SER B N 1
ATOM 3776 C CA . SER B 1 32 ? -3.674 17.830 32.309 1.00 18.91 29 SER B CA 1
ATOM 3777 C C . SER B 1 32 ? -5.029 18.472 32.007 1.00 18.83 29 SER B C 1
ATOM 3778 O O . SER B 1 32 ? -5.802 18.767 32.895 1.00 17.47 29 SER B O 1
ATOM 3781 N N . SER B 1 33 ? -5.324 18.646 30.726 1.00 19.44 30 SER B N 1
ATOM 3782 C CA . SER B 1 33 ? -6.455 19.462 30.335 1.00 21.13 30 SER B CA 1
ATOM 3783 C C . SER B 1 33 ? -7.815 18.830 30.674 1.00 24.99 30 SER B C 1
ATOM 3784 O O . SER B 1 33 ? -8.791 19.543 30.839 1.00 23.71 30 SER B O 1
ATOM 3787 N N . MET B 1 34 ? -7.850 17.501 30.821 1.00 24.07 31 MET B N 1
ATOM 3788 C CA . MET B 1 34 ? -9.101 16.804 31.166 1.00 26.02 31 MET B CA 1
ATOM 3789 C C . MET B 1 34 ? -9.125 16.223 32.546 1.00 29.52 31 MET B C 1
ATOM 3790 O O . MET B 1 34 ? -10.162 15.653 32.959 1.00 30.20 31 MET B O 1
ATOM 3795 N N . ALA B 1 35 ? -8.035 16.384 33.288 1.00 23.82 32 ALA B N 1
ATOM 3796 C CA . ALA B 1 35 ? -7.867 15.741 34.549 1.00 26.11 32 ALA B CA 1
ATOM 3797 C C . ALA B 1 35 ? -8.888 16.170 35.590 1.00 28.12 32 ALA B C 1
ATOM 3798 O O . ALA B 1 35 ? -9.284 17.322 35.628 1.00 24.98 32 ALA B O 1
ATOM 3800 N N . ASP B 1 36 ? -9.291 15.229 36.455 1.00 27.43 33 ASP B N 1
ATOM 3801 C CA . ASP B 1 36 ? -10.078 15.568 37.612 1.00 26.64 33 ASP B CA 1
ATOM 3802 C C . ASP B 1 36 ? -11.340 16.307 37.276 1.00 22.41 33 ASP B C 1
ATOM 3803 O O . ASP B 1 36 ? -11.752 17.190 38.023 1.00 28.41 33 ASP B O 1
ATOM 3808 N N . GLY B 1 37 ? -11.963 15.962 36.171 1.00 20.15 34 GLY B N 1
ATOM 3809 C CA . GLY B 1 37 ? -13.265 16.504 35.827 1.00 20.82 34 GLY B CA 1
ATOM 3810 C C . GLY B 1 37 ? -13.260 17.951 35.339 1.00 22.76 34 GLY B C 1
ATOM 3811 O O . GLY B 1 37 ? -14.306 18.539 35.216 1.00 20.68 34 GLY B O 1
ATOM 3812 N N . ALA B 1 38 ? -12.083 18.469 35.019 1.00 21.67 35 ALA B N 1
ATOM 3813 C CA . ALA B 1 38 ? -11.965 19.790 34.369 1.00 21.55 35 ALA B CA 1
ATOM 3814 C C . ALA B 1 38 ? -12.811 19.892 33.117 1.00 22.35 35 ALA B C 1
ATOM 3815 O O . ALA B 1 38 ? -12.893 18.940 32.328 1.00 21.23 35 ALA B O 1
ATOM 3817 N N . GLY B 1 39 ? -13.449 21.052 32.932 1.00 18.16 36 GLY B N 1
ATOM 3818 C CA . GLY B 1 39 ? -14.213 21.357 31.733 1.00 16.75 36 GLY B CA 1
ATOM 3819 C C . GLY B 1 39 ? -13.332 21.819 30.567 1.00 17.83 36 GLY B C 1
ATOM 3820 O O . GLY B 1 39 ? -12.202 22.241 30.738 1.00 20.38 36 GLY B O 1
ATOM 3821 N N . GLU B 1 40 ? -13.861 21.713 29.365 1.00 16.34 37 GLU B N 1
ATOM 3822 C CA . GLU B 1 40 ? -13.202 22.197 28.156 1.00 17.78 37 GLU B CA 1
ATOM 3823 C C . GLU B 1 40 ? -13.127 23.761 28.176 1.00 18.23 37 GLU B C 1
ATOM 3824 O O . GLU B 1 40 ? -14.124 24.423 28.494 1.00 18.23 37 GLU B O 1
ATOM 3830 N N . SER B 1 41 ? -11.967 24.332 27.833 1.00 16.16 38 SER B N 1
ATOM 3831 C CA . SER B 1 41 ? -11.822 25.813 27.677 1.00 13.68 38 SER B CA 1
ATOM 3832 C C . SER B 1 41 ? -11.765 26.201 26.212 1.00 14.55 38 SER B C 1
ATOM 3833 O O . SER B 1 41 ? -11.564 25.315 25.332 1.00 15.88 38 SER B O 1
ATOM 3836 N N . ILE B 1 42 ? -11.887 27.509 25.913 1.00 13.38 39 ILE B N 1
ATOM 3837 C CA . ILE B 1 42 ? -11.697 27.964 24.557 1.00 13.57 39 ILE B CA 1
ATOM 3838 C C . ILE B 1 42 ? -10.334 27.619 23.972 1.00 15.35 39 ILE B C 1
ATOM 3839 O O . ILE B 1 42 ? -10.203 27.508 22.752 1.00 16.48 39 ILE B O 1
ATOM 3844 N N . TRP B 1 43 ? -9.298 27.470 24.809 1.00 12.53 40 TRP B N 1
ATOM 3845 C CA . TRP B 1 43 ? -7.989 27.181 24.314 1.00 14.28 40 TRP B CA 1
ATOM 3846 C C . TRP B 1 43 ? -7.815 25.700 23.996 1.00 15.24 40 TRP B C 1
ATOM 3847 O O . TRP B 1 43 ? -7.038 25.329 23.110 1.00 17.10 40 TRP B O 1
ATOM 3858 N N . ASP B 1 44 ? -8.534 24.839 24.700 1.00 16.56 41 ASP B N 1
ATOM 3859 C CA . ASP B 1 44 ? -8.570 23.435 24.336 1.00 16.19 41 ASP B CA 1
ATOM 3860 C C . ASP B 1 44 ? -9.098 23.300 22.904 1.00 19.41 41 ASP B C 1
ATOM 3861 O O . ASP B 1 44 ? -8.519 22.572 22.112 1.00 20.37 41 ASP B O 1
ATOM 3866 N N . ARG B 1 45 ? -10.169 24.011 22.568 1.00 16.29 42 ARG B N 1
ATOM 3867 C CA . ARG B 1 45 ? -10.665 23.950 21.216 1.00 18.00 42 ARG B CA 1
ATOM 3868 C C . ARG B 1 45 ? -9.712 24.579 20.177 1.00 17.20 42 ARG B C 1
ATOM 3869 O O . ARG B 1 45 ? -9.373 23.981 19.147 1.00 17.03 42 ARG B O 1
ATOM 3877 N N . PHE B 1 46 ? -9.309 25.818 20.461 1.00 15.70 43 PHE B N 1
ATOM 3878 C CA . PHE B 1 46 ? -8.511 26.602 19.559 1.00 15.71 43 PHE B CA 1
ATOM 3879 C C . PHE B 1 46 ? -7.196 25.912 19.224 1.00 17.62 43 PHE B C 1
ATOM 3880 O O . PHE B 1 46 ? -6.778 25.912 18.056 1.00 16.21 43 PHE B O 1
ATOM 3888 N N . SER B 1 47 ? -6.554 25.298 20.215 1.00 16.21 44 SER B N 1
ATOM 3889 C CA . SER B 1 47 ? -5.232 24.762 19.959 1.00 18.08 44 SER B CA 1
ATOM 3890 C C . SER B 1 47 ? -5.312 23.452 19.182 1.00 20.09 44 SER B C 1
ATOM 3891 O O . SER B 1 47 ? -4.333 23.013 18.599 1.00 18.26 44 SER B O 1
ATOM 3894 N N . HIS B 1 48 ? -6.489 22.844 19.131 1.00 17.44 45 HIS B N 1
ATOM 3895 C CA . HIS B 1 48 ? -6.663 21.591 18.364 1.00 21.42 45 HIS B CA 1
ATOM 3896 C C . HIS B 1 48 ? -7.310 21.815 17.009 1.00 21.38 45 HIS B C 1
ATOM 3897 O O . HIS B 1 48 ? -7.781 20.881 16.392 1.00 21.94 45 HIS B O 1
ATOM 3904 N N . THR B 1 49 ? -7.248 23.027 16.528 1.00 17.59 46 THR B N 1
ATOM 3905 C CA . THR B 1 49 ? -7.750 23.368 15.208 1.00 17.69 46 THR B CA 1
ATOM 3906 C C . THR B 1 49 ? -6.532 23.622 14.319 1.00 17.63 46 THR B C 1
ATOM 3907 O O . THR B 1 49 ? -5.683 24.451 14.649 1.00 19.17 46 THR B O 1
ATOM 3911 N N . PRO B 1 50 ? -6.418 22.926 13.184 1.00 18.67 47 PRO B N 1
ATOM 3912 C CA . PRO B 1 50 ? -5.183 23.071 12.374 1.00 19.21 47 PRO B CA 1
ATOM 3913 C C . PRO B 1 50 ? -4.993 24.458 11.823 1.00 21.42 47 PRO B C 1
ATOM 3914 O O . PRO B 1 50 ? -5.948 25.114 11.425 1.00 22.62 47 PRO B O 1
ATOM 3918 N N . GLY B 1 51 ? -3.747 24.927 11.846 1.00 19.20 48 GLY B N 1
ATOM 3919 C CA . GLY B 1 51 ? -3.448 26.212 11.310 1.00 19.96 48 GLY B CA 1
ATOM 3920 C C . GLY B 1 51 ? -3.339 27.294 12.374 1.00 19.71 48 GLY B C 1
ATOM 3921 O O . GLY B 1 51 ? -2.742 28.330 12.132 1.00 21.20 48 GLY B O 1
ATOM 3922 N N . ASN B 1 52 ? -3.932 27.067 13.542 1.00 17.23 49 ASN B N 1
ATOM 3923 C CA . ASN B 1 52 ? -3.998 28.086 14.584 1.00 17.64 49 ASN B CA 1
ATOM 3924 C C . ASN B 1 52 ? -2.691 28.221 15.382 1.00 16.93 49 ASN B C 1
ATOM 3925 O O . ASN B 1 52 ? -2.391 29.323 15.825 1.00 18.60 49 ASN B O 1
ATOM 3930 N N . MET B 1 53 ? -1.994 27.102 15.594 1.00 15.00 50 MET B N 1
ATOM 3931 C CA . MET B 1 53 ? -0.831 27.086 16.502 1.00 15.59 50 MET B CA 1
ATOM 3932 C C . MET B 1 53 ? 0.451 26.785 15.712 1.00 18.11 50 MET B C 1
ATOM 3933 O O . MET B 1 53 ? 0.435 25.866 14.881 1.00 18.92 50 MET B O 1
ATOM 3938 N N . LYS B 1 54 ? 1.523 27.534 15.975 1.00 16.62 51 LYS B N 1
ATOM 3939 C CA . LYS B 1 54 ? 2.820 27.237 15.382 1.00 19.24 51 LYS B CA 1
ATOM 3940 C C . LYS B 1 54 ? 3.169 25.759 15.615 1.00 21.75 51 LYS B C 1
ATOM 3941 O O . LYS B 1 54 ? 3.084 25.242 16.735 1.00 20.59 51 LYS B O 1
ATOM 3947 N N . ASP B 1 55 ? 3.529 25.078 14.546 1.00 19.33 52 ASP B N 1
ATOM 3948 C CA . ASP B 1 55 ? 3.916 23.660 14.600 1.00 23.88 52 ASP B CA 1
ATOM 3949 C C . ASP B 1 55 ? 2.856 22.698 15.126 1.00 22.69 52 ASP B C 1
ATOM 3950 O O . ASP B 1 55 ? 3.156 21.540 15.434 1.00 23.44 52 ASP B O 1
ATOM 3955 N N . GLY B 1 56 ? 1.612 23.144 15.205 1.00 21.94 53 GLY B N 1
ATOM 3956 C CA . GLY B 1 56 ? 0.547 22.350 15.723 1.00 21.44 53 GLY B CA 1
ATOM 3957 C C . GLY B 1 56 ? 0.703 22.114 17.225 1.00 24.94 53 GLY B C 1
ATOM 3958 O O . GLY B 1 56 ? 0.103 21.186 17.774 1.00 23.81 53 GLY B O 1
ATOM 3959 N N . ASP B 1 57 ? 1.503 22.943 17.888 1.00 20.75 54 ASP B N 1
ATOM 3960 C CA . ASP B 1 57 ? 1.692 22.821 19.330 1.00 20.24 54 ASP B CA 1
ATOM 3961 C C . ASP B 1 57 ? 0.356 22.995 20.079 1.00 21.67 54 ASP B C 1
ATOM 3962 O O . ASP B 1 57 ? -0.484 23.792 19.656 1.00 20.16 54 ASP B O 1
ATOM 3967 N N . THR B 1 58 ? 0.166 22.276 21.191 1.00 19.94 55 THR B N 1
ATOM 3968 C CA . THR B 1 58 ? -1.019 22.496 22.062 1.00 18.96 55 THR B CA 1
ATOM 3969 C C . THR B 1 58 ? -0.569 22.576 23.512 1.00 17.68 55 THR B C 1
ATOM 3970 O O . THR B 1 58 ? 0.546 22.215 23.830 1.00 17.95 55 THR B O 1
ATOM 3974 N N . GLY B 1 59 ? -1.472 23.014 24.393 1.00 16.89 56 GLY B N 1
ATOM 3975 C CA . GLY B 1 59 ? -1.219 22.928 25.830 1.00 15.52 56 GLY B CA 1
ATOM 3976 C C . GLY B 1 59 ? -1.628 21.629 26.498 1.00 17.90 56 GLY B C 1
ATOM 3977 O O . GLY B 1 59 ? -1.766 21.592 27.712 1.00 16.68 56 GLY B O 1
ATOM 3978 N N . ASP B 1 60 ? -1.771 20.530 25.751 1.00 17.14 57 ASP B N 1
ATOM 3979 C CA . ASP B 1 60 ? -2.181 19.303 26.389 1.00 16.74 57 ASP B CA 1
ATOM 3980 C C . ASP B 1 60 ? -1.205 18.820 27.453 1.00 18.89 57 ASP B C 1
ATOM 3981 O O . ASP B 1 60 ? -1.621 18.303 28.495 1.00 19.43 57 ASP B O 1
ATOM 3986 N N . VAL B 1 61 ? 0.080 19.026 27.217 1.00 15.92 58 VAL B N 1
ATOM 3987 C CA . VAL B 1 61 ? 1.083 18.648 28.208 1.00 18.32 58 VAL B CA 1
ATOM 3988 C C . VAL B 1 61 ? 1.780 19.884 28.779 1.00 16.22 58 VAL B C 1
ATOM 3989 O O . VAL B 1 61 ? 1.903 19.993 30.013 1.00 19.25 58 VAL B O 1
ATOM 3993 N N . ALA B 1 62 ? 2.279 20.778 27.914 1.00 16.07 59 ALA B N 1
ATOM 3994 C CA . ALA B 1 62 ? 2.948 22.003 28.373 1.00 15.79 59 ALA B CA 1
ATOM 3995 C C . ALA B 1 62 ? 4.101 21.646 29.315 1.00 15.02 59 ALA B C 1
ATOM 3996 O O . ALA B 1 62 ? 4.930 20.811 28.941 1.00 15.82 59 ALA B O 1
ATOM 3998 N N . CYS B 1 63 ? 4.155 22.276 30.485 1.00 14.81 60 CYS B N 1
ATOM 3999 C CA . CYS B 1 63 ? 5.201 21.933 31.484 1.00 14.03 60 CYS B CA 1
ATOM 4000 C C . CYS B 1 63 ? 4.753 20.868 32.458 1.00 14.16 60 CYS B C 1
ATOM 4001 O O . CYS B 1 63 ? 5.437 20.637 33.458 1.00 15.41 60 CYS B O 1
ATOM 4004 N N . ASP B 1 64 ? 3.578 20.258 32.222 1.00 15.96 61 ASP B N 1
ATOM 4005 C CA . ASP B 1 64 ? 3.066 19.199 33.098 1.00 15.70 61 ASP B CA 1
ATOM 4006 C C . ASP B 1 64 ? 3.002 19.673 34.550 1.00 16.26 61 ASP B C 1
ATOM 4007 O O . ASP B 1 64 ? 3.199 18.908 35.526 1.00 16.04 61 ASP B O 1
ATOM 4012 N N . HIS B 1 65 ? 2.713 20.968 34.736 1.00 15.26 62 HIS B N 1
ATOM 4013 C CA . HIS B 1 65 ? 2.820 21.556 36.078 1.00 14.32 62 HIS B CA 1
ATOM 4014 C C . HIS B 1 65 ? 1.702 21.085 37.000 1.00 15.48 62 HIS B C 1
ATOM 4015 O O . HIS B 1 65 ? 1.877 20.999 38.178 1.00 14.78 62 HIS B O 1
ATOM 4022 N N . TYR B 1 66 ? 0.523 20.747 36.449 1.00 14.21 63 TYR B N 1
ATOM 4023 C CA . TYR B 1 66 ? -0.549 20.187 37.275 1.00 16.09 63 TYR B CA 1
ATOM 4024 C C . TYR B 1 66 ? -0.051 18.940 38.065 1.00 19.77 63 TYR B C 1
ATOM 4025 O O . TYR B 1 66 ? -0.437 18.722 39.225 1.00 18.59 63 TYR B O 1
ATOM 4034 N N . ASN B 1 67 ? 0.799 18.154 37.434 1.00 16.44 64 ASN B N 1
ATOM 4035 C CA . ASN B 1 67 ? 1.396 16.967 38.073 1.00 20.72 64 ASN B CA 1
ATOM 4036 C C . ASN B 1 67 ? 2.724 17.247 38.719 1.00 18.39 64 ASN B C 1
ATOM 4037 O O . ASN B 1 67 ? 3.135 16.516 39.618 1.00 23.29 64 ASN B O 1
ATOM 4042 N N . ARG B 1 68 ? 3.443 18.268 38.288 1.00 15.99 65 ARG B N 1
ATOM 4043 C CA . ARG B 1 68 ? 4.790 18.538 38.787 1.00 14.85 65 ARG B CA 1
ATOM 4044 C C . ARG B 1 68 ? 4.921 19.735 39.743 1.00 14.67 65 ARG B C 1
ATOM 4045 O O . ARG B 1 68 ? 6.034 20.231 39.987 1.00 17.20 65 ARG B O 1
ATOM 4053 N N . TRP B 1 69 ? 3.806 20.180 40.305 1.00 16.28 66 TRP B N 1
ATOM 4054 C CA . TRP B 1 69 ? 3.806 21.413 41.108 1.00 16.29 66 TRP B CA 1
ATOM 4055 C C . TRP B 1 69 ? 4.764 21.356 42.320 1.00 18.15 66 TRP B C 1
ATOM 4056 O O . TRP B 1 69 ? 5.396 22.347 42.665 1.00 18.15 66 TRP B O 1
ATOM 4067 N N . ARG B 1 70 ? 4.887 20.180 42.928 1.00 16.70 67 ARG B N 1
ATOM 4068 C CA . ARG B 1 70 ? 5.805 20.073 44.071 1.00 17.28 67 ARG B CA 1
ATOM 4069 C C . ARG B 1 70 ? 7.234 20.419 43.711 1.00 17.89 67 ARG B C 1
ATOM 4070 O O . ARG B 1 70 ? 7.896 21.193 44.402 1.00 16.67 67 ARG B O 1
ATOM 4078 N N . GLU B 1 71 ? 7.728 19.837 42.610 1.00 19.49 68 GLU B N 1
ATOM 4079 C CA . GLU B 1 71 ? 9.066 20.121 42.157 1.00 18.26 68 GLU B CA 1
ATOM 4080 C C . GLU B 1 71 ? 9.193 21.611 41.806 1.00 18.37 68 GLU B C 1
ATOM 4081 O O . GLU B 1 71 ? 10.216 22.235 42.032 1.00 18.45 68 GLU B O 1
ATOM 4087 N N . ASP B 1 72 ? 8.134 22.185 41.252 1.00 15.08 69 ASP B N 1
ATOM 4088 C CA . ASP B 1 72 ? 8.236 23.572 40.815 1.00 16.48 69 ASP B CA 1
ATOM 4089 C C . ASP B 1 72 ? 8.299 24.500 42.033 1.00 17.81 69 ASP B C 1
ATOM 4090 O O . ASP B 1 72 ? 8.985 25.507 42.007 1.00 17.07 69 ASP B O 1
ATOM 4095 N N . ILE B 1 73 ? 7.654 24.131 43.137 1.00 16.31 70 ILE B N 1
ATOM 4096 C CA . ILE B 1 73 ? 7.777 24.974 44.299 1.00 16.66 70 ILE B CA 1
ATOM 4097 C C . ILE B 1 73 ? 9.224 24.862 44.846 1.00 19.05 70 ILE B C 1
ATOM 4098 O O . ILE B 1 73 ? 9.792 25.842 45.305 1.00 16.25 70 ILE B O 1
ATOM 4103 N N . GLU B 1 74 ? 9.823 23.690 44.790 1.00 17.96 71 GLU B N 1
ATOM 4104 C CA . GLU B 1 74 ? 11.245 23.596 45.172 1.00 20.45 71 GLU B CA 1
ATOM 4105 C C . GLU B 1 74 ? 12.132 24.477 44.323 1.00 19.92 71 GLU B C 1
ATOM 4106 O O . GLU B 1 74 ? 13.091 25.099 44.827 1.00 18.41 71 GLU B O 1
ATOM 4112 N N . LEU B 1 75 ? 11.840 24.576 43.039 1.00 18.78 72 LEU B N 1
ATOM 4113 C CA . LEU B 1 75 ? 12.581 25.469 42.158 1.00 18.88 72 LEU B CA 1
ATOM 4114 C C . LEU B 1 75 ? 12.428 26.923 42.564 1.00 17.69 72 LEU B C 1
ATOM 4115 O O . LEU B 1 75 ? 13.397 27.679 42.557 1.00 18.35 72 LEU B O 1
ATOM 4120 N N . MET B 1 76 ? 11.191 27.305 42.944 1.00 17.72 73 MET B N 1
ATOM 4121 C CA . MET B 1 76 ? 10.957 28.656 43.418 1.00 17.96 73 MET B CA 1
ATOM 4122 C C . MET B 1 76 ? 11.843 28.999 44.607 1.00 17.43 73 MET B C 1
ATOM 4123 O O . MET B 1 76 ? 12.398 30.099 44.718 1.00 16.07 73 MET B O 1
ATOM 4128 N N . LYS B 1 77 ? 11.948 28.060 45.522 1.00 17.90 74 LYS B N 1
ATOM 4129 C CA . LYS B 1 77 ? 12.802 28.283 46.687 1.00 20.81 74 LYS B CA 1
ATOM 4130 C C . LYS B 1 77 ? 14.251 28.437 46.307 1.00 19.09 74 LYS B C 1
ATOM 4131 O O . LYS B 1 77 ? 14.995 29.270 46.892 1.00 19.63 74 LYS B O 1
ATOM 4137 N N . ARG B 1 78 ? 14.721 27.615 45.363 1.00 17.64 75 ARG B N 1
ATOM 4138 C CA . ARG B 1 78 ? 16.113 27.758 44.848 1.00 20.48 75 ARG B CA 1
ATOM 4139 C C . ARG B 1 78 ? 16.385 29.124 44.237 1.00 22.26 75 ARG B C 1
ATOM 4140 O O . ARG B 1 78 ? 17.489 29.625 44.305 1.00 19.50 75 ARG B O 1
ATOM 4148 N N . LEU B 1 79 ? 15.344 29.729 43.640 1.00 18.21 76 LEU B N 1
ATOM 4149 C CA . LEU B 1 79 ? 15.434 31.084 43.084 1.00 17.25 76 LEU B CA 1
ATOM 4150 C C . LEU B 1 79 ? 15.215 32.195 44.092 1.00 17.19 76 LEU B C 1
ATOM 4151 O O . LEU B 1 79 ? 15.249 33.356 43.741 1.00 15.85 76 LEU B O 1
ATOM 4156 N N . ASN B 1 80 ? 14.949 31.845 45.352 1.00 16.92 77 ASN B N 1
ATOM 4157 C CA . ASN B 1 80 ? 14.717 32.805 46.438 1.00 18.42 77 ASN B CA 1
ATOM 4158 C C . ASN B 1 80 ? 13.418 33.597 46.236 1.00 16.06 77 ASN B C 1
ATOM 4159 O O . ASN B 1 80 ? 13.261 34.665 46.799 1.00 16.06 77 ASN B O 1
ATOM 4164 N N . LEU B 1 81 ? 12.487 33.069 45.453 1.00 15.61 78 LEU B N 1
ATOM 4165 C CA . LEU B 1 81 ? 11.288 33.855 45.175 1.00 14.76 78 LEU B CA 1
ATOM 4166 C C . LEU B 1 81 ? 10.514 34.188 46.432 1.00 14.00 78 LEU B C 1
ATOM 4167 O O . LEU B 1 81 ? 10.415 33.340 47.313 1.00 15.96 78 LEU B O 1
ATOM 4172 N N . GLN B 1 82 ? 9.981 35.402 46.517 1.00 14.92 79 GLN B N 1
ATOM 4173 C CA . GLN B 1 82 ? 9.152 35.846 47.638 1.00 15.26 79 GLN B CA 1
ATOM 4174 C C . GLN B 1 82 ? 7.655 35.775 47.327 1.00 16.66 79 GLN B C 1
ATOM 4175 O O . GLN B 1 82 ? 6.802 35.908 48.223 1.00 16.58 79 GLN B O 1
ATOM 4181 N N . ALA B 1 83 ? 7.352 35.581 46.068 1.00 14.41 80 ALA B N 1
ATOM 4182 C CA . ALA B 1 83 ? 5.964 35.584 45.600 1.00 13.98 80 ALA B CA 1
ATOM 4183 C C . ALA B 1 83 ? 5.892 34.762 44.351 1.00 15.09 80 ALA B C 1
ATOM 4184 O O . ALA B 1 83 ? 6.872 34.680 43.577 1.00 14.72 80 ALA B O 1
ATOM 4186 N N . TYR B 1 84 ? 4.735 34.144 44.096 1.00 14.22 81 TYR B N 1
ATOM 4187 C CA . TYR B 1 84 ? 4.543 33.450 42.851 1.00 14.48 81 TYR B CA 1
ATOM 4188 C C . TYR B 1 84 ? 3.180 33.877 42.284 1.00 15.05 81 TYR B C 1
ATOM 4189 O O . TYR B 1 84 ? 2.162 33.742 42.964 1.00 14.85 81 TYR B O 1
ATOM 4198 N N . ARG B 1 85 ? 3.207 34.412 41.086 1.00 12.92 82 ARG B N 1
ATOM 4199 C CA . ARG B 1 85 ? 1.970 34.894 40.431 1.00 13.26 82 ARG B CA 1
ATOM 4200 C C . ARG B 1 85 ? 1.499 33.852 39.427 1.00 13.79 82 ARG B C 1
ATOM 4201 O O . ARG B 1 85 ? 2.240 33.434 38.551 1.00 15.26 82 ARG B O 1
ATOM 4209 N N . PHE B 1 86 ? 0.257 33.398 39.559 1.00 13.78 83 PHE B N 1
ATOM 4210 C CA . PHE B 1 86 ? -0.242 32.289 38.790 1.00 13.38 83 PHE B CA 1
ATOM 4211 C C . PHE B 1 86 ? -1.698 32.570 38.473 1.00 13.29 83 PHE B C 1
ATOM 4212 O O . PHE B 1 86 ? -2.328 33.410 39.160 1.00 14.06 83 PHE B O 1
ATOM 4220 N N . SER B 1 87 ? -2.223 31.915 37.472 1.00 13.58 84 SER B N 1
ATOM 4221 C CA . SER B 1 87 ? -3.655 32.012 37.221 1.00 12.93 84 SER B CA 1
ATOM 4222 C C . SER B 1 87 ? -4.391 30.735 37.576 1.00 14.70 84 SER B C 1
ATOM 4223 O O . SER B 1 87 ? -3.836 29.645 37.569 1.00 15.04 84 SER B O 1
ATOM 4226 N N . VAL B 1 88 ? -5.678 30.912 37.835 1.00 14.35 85 VAL B N 1
ATOM 4227 C CA . VAL B 1 88 ? -6.576 29.814 38.125 1.00 14.06 85 VAL B CA 1
ATOM 4228 C C . VAL B 1 88 ? -7.396 29.524 36.877 1.00 15.65 85 VAL B C 1
ATOM 4229 O O . VAL B 1 88 ? -7.932 30.453 36.277 1.00 15.63 85 VAL B O 1
ATOM 4233 N N . SER B 1 89 ? -7.428 28.282 36.469 1.00 14.19 86 SER B N 1
ATOM 4234 C CA . SER B 1 89 ? -8.246 27.882 35.308 1.00 14.49 86 SER B CA 1
ATOM 4235 C C . SER B 1 89 ? -9.719 27.788 35.707 1.00 16.53 86 SER B C 1
ATOM 4236 O O . SER B 1 89 ? -10.136 26.873 36.408 1.00 14.41 86 SER B O 1
ATOM 4239 N N . TRP B 1 90 ? -10.522 28.720 35.197 1.00 15.76 87 TRP B N 1
ATOM 4240 C CA . TRP B 1 90 ? -11.948 28.761 35.439 1.00 14.73 87 TRP B CA 1
ATOM 4241 C C . TRP B 1 90 ? -12.603 27.386 35.147 1.00 15.67 87 TRP B C 1
ATOM 4242 O O . TRP B 1 90 ? -13.417 26.919 35.944 1.00 15.95 87 TRP B O 1
ATOM 4253 N N A SER B 1 91 ? -12.213 26.779 34.022 0.50 15.85 88 SER B N 1
ATOM 4254 N N B SER B 1 91 ? -12.247 26.755 34.034 0.50 15.83 88 SER B N 1
ATOM 4255 C CA A SER B 1 91 ? -12.753 25.499 33.567 0.50 16.95 88 SER B CA 1
ATOM 4256 C CA B SER B 1 91 ? -12.910 25.514 33.660 0.50 16.92 88 SER B CA 1
ATOM 4257 C C A SER B 1 91 ? -12.492 24.359 34.545 0.50 17.21 88 SER B C 1
ATOM 4258 C C B SER B 1 91 ? -12.485 24.318 34.531 0.50 17.19 88 SER B C 1
ATOM 4259 O O A SER B 1 91 ? -13.238 23.388 34.594 0.50 17.58 88 SER B O 1
ATOM 4260 O O B SER B 1 91 ? -13.128 23.274 34.512 0.50 17.50 88 SER B O 1
ATOM 4265 N N . ARG B 1 92 ? -11.406 24.458 35.309 1.00 14.67 89 ARG B N 1
ATOM 4266 C CA . ARG B 1 92 ? -11.138 23.452 36.342 1.00 18.10 89 ARG B CA 1
ATOM 4267 C C . ARG B 1 92 ? -12.050 23.556 37.518 1.00 21.03 89 ARG B C 1
ATOM 4268 O O . ARG B 1 92 ? -12.408 22.552 38.154 1.00 22.09 89 ARG B O 1
ATOM 4276 N N . VAL B 1 93 ? -12.371 24.797 37.862 1.00 17.94 90 VAL B N 1
ATOM 4277 C CA . VAL B 1 93 ? -13.055 25.084 39.096 1.00 18.42 90 VAL B CA 1
ATOM 4278 C C . VAL B 1 93 ? -14.556 24.982 38.894 1.00 17.57 90 VAL B C 1
ATOM 4279 O O . VAL B 1 93 ? -15.256 24.454 39.764 1.00 19.23 90 VAL B O 1
ATOM 4283 N N . ILE B 1 94 ? -15.051 25.503 37.768 1.00 15.98 91 ILE B N 1
ATOM 4284 C CA . ILE B 1 94 ? -16.476 25.442 37.438 1.00 16.86 91 ILE B CA 1
ATOM 4285 C C . ILE B 1 94 ? -16.549 24.949 35.974 1.00 18.04 91 ILE B C 1
ATOM 4286 O O . ILE B 1 94 ? -16.499 25.754 35.045 1.00 16.50 91 ILE B O 1
ATOM 4291 N N . PRO B 1 95 ? -16.649 23.637 35.786 1.00 17.25 92 PRO B N 1
ATOM 4292 C CA . PRO B 1 95 ? -16.448 23.081 34.437 1.00 18.00 92 PRO B CA 1
ATOM 4293 C C . PRO B 1 95 ? -17.399 23.622 33.383 1.00 17.91 92 PRO B C 1
ATOM 4294 O O . PRO B 1 95 ? -16.989 23.768 32.223 1.00 18.67 92 PRO B O 1
ATOM 4298 N N . GLN B 1 96 ? -18.625 23.952 33.770 1.00 16.04 93 GLN B N 1
ATOM 4299 C CA . GLN B 1 96 ? -19.569 24.517 32.838 1.00 16.67 93 GLN B CA 1
ATOM 4300 C C . GLN B 1 96 ? -19.576 26.057 32.916 1.00 18.37 93 GLN B C 1
ATOM 4301 O O . GLN B 1 96 ? -20.467 26.719 32.329 1.00 17.71 93 GLN B O 1
ATOM 4307 N N . GLY B 1 97 ? -18.622 26.627 33.649 1.00 16.28 94 GLY B N 1
ATOM 4308 C CA . GLY B 1 97 ? -18.531 28.097 33.727 1.00 14.65 94 GLY B CA 1
ATOM 4309 C C . GLY B 1 97 ? -19.434 28.717 34.783 1.00 17.55 94 GLY B C 1
ATOM 4310 O O . GLY B 1 97 ? -19.045 29.543 35.582 1.00 17.30 94 GLY B O 1
ATOM 4311 N N . ARG B 1 98 ? -20.698 28.292 34.770 1.00 19.71 95 ARG B N 1
ATOM 4312 C CA . ARG B 1 98 ? -21.608 28.583 35.864 1.00 20.48 95 ARG B CA 1
ATOM 4313 C C . ARG B 1 98 ? -22.229 27.258 36.309 1.00 22.29 95 ARG B C 1
ATOM 4314 O O . ARG B 1 98 ? -22.275 26.288 35.511 1.00 26.68 95 ARG B O 1
ATOM 4322 N N . GLY B 1 99 ? -22.694 27.194 37.550 1.00 22.20 96 GLY B N 1
ATOM 4323 C CA . GLY B 1 99 ? -23.267 25.983 38.120 1.00 26.10 96 GLY B CA 1
ATOM 4324 C C . GLY B 1 99 ? -22.338 25.297 39.095 1.00 22.62 96 GLY B C 1
ATOM 4325 O O . GLY B 1 99 ? -21.787 25.935 39.976 1.00 25.22 96 GLY B O 1
ATOM 4326 N N . ALA B 1 100 ? -22.165 23.982 38.952 1.00 23.31 97 ALA B N 1
ATOM 4327 C CA . ALA B 1 100 ? -21.518 23.182 39.972 1.00 23.43 97 ALA B CA 1
ATOM 4328 C C . ALA B 1 100 ? -20.016 23.437 40.063 1.00 21.57 97 ALA B C 1
ATOM 4329 O O . ALA B 1 100 ? -19.321 23.481 39.055 1.00 20.32 97 ALA B O 1
ATOM 4331 N N . ILE B 1 101 ? -19.519 23.595 41.274 1.00 21.36 98 ILE B N 1
ATOM 4332 C CA . ILE B 1 101 ? -18.107 23.645 41.515 1.00 22.33 98 ILE B CA 1
ATOM 4333 C C . ILE B 1 101 ? -17.502 22.250 41.449 1.00 26.74 98 ILE B C 1
ATOM 4334 O O . ILE B 1 101 ? -18.127 21.275 41.830 1.00 28.02 98 ILE B O 1
ATOM 4339 N N . ASN B 1 102 ? -16.295 22.139 40.925 1.00 22.20 99 ASN B N 1
ATOM 4340 C CA . ASN B 1 102 ? -15.590 20.883 40.818 1.00 21.93 99 ASN B CA 1
ATOM 4341 C C . ASN B 1 102 ? -14.553 20.811 41.934 1.00 21.86 99 ASN B C 1
ATOM 4342 O O . ASN B 1 102 ? -13.483 21.368 41.823 1.00 19.48 99 ASN B O 1
ATOM 4347 N N . PRO B 1 103 ? -14.867 20.097 43.021 1.00 22.71 100 PRO B N 1
ATOM 4348 C CA . PRO B 1 103 ? -13.967 20.068 44.174 1.00 23.07 100 PRO B CA 1
ATOM 4349 C C . PRO B 1 103 ? -12.560 19.575 43.860 1.00 21.02 100 PRO B C 1
ATOM 4350 O O . PRO B 1 103 ? -11.604 20.069 44.446 1.00 22.06 100 PRO B O 1
ATOM 4354 N N . LYS B 1 104 ? -12.427 18.587 42.979 1.00 21.63 101 LYS B N 1
ATOM 4355 C CA . LYS B 1 104 ? -11.132 18.081 42.597 1.00 22.98 101 LYS B CA 1
ATOM 4356 C C . LYS B 1 104 ? -10.226 19.093 41.905 1.00 23.37 101 LYS B C 1
ATOM 4357 O O . LYS B 1 104 ? -9.035 19.177 42.200 1.00 21.66 101 LYS B O 1
ATOM 4363 N N . GLY B 1 105 ? -10.794 19.871 40.994 1.00 20.98 102 GLY B N 1
ATOM 4364 C CA . GLY B 1 105 ? -10.078 20.938 40.331 1.00 20.75 102 GLY B CA 1
ATOM 4365 C C . GLY B 1 105 ? -9.704 22.092 41.235 1.00 19.41 102 GLY B C 1
ATOM 4366 O O . GLY B 1 105 ? -8.575 22.603 41.214 1.00 21.13 102 GLY B O 1
ATOM 4367 N N . LEU B 1 106 ? -10.631 22.470 42.116 1.00 18.72 103 LEU B N 1
ATOM 4368 C CA . LEU B 1 106 ? -10.330 23.492 43.097 1.00 17.18 103 LEU B CA 1
ATOM 4369 C C . LEU B 1 106 ? -9.258 23.005 44.075 1.00 19.81 103 LEU B C 1
ATOM 4370 O O . LEU B 1 106 ? -8.437 23.795 44.553 1.00 18.87 103 LEU B O 1
ATOM 4375 N N . ALA B 1 107 ? -9.212 21.690 44.335 1.00 18.04 104 ALA B N 1
ATOM 4376 C CA . ALA B 1 107 ? -8.267 21.138 45.310 1.00 21.25 104 ALA B CA 1
ATOM 4377 C C . ALA B 1 107 ? -6.839 21.301 44.854 1.00 19.04 104 ALA B C 1
ATOM 4378 O O . ALA B 1 107 ? -5.911 21.396 45.672 1.00 18.56 104 ALA B O 1
ATOM 4380 N N . PHE B 1 108 ? -6.636 21.236 43.537 1.00 19.21 105 PHE B N 1
ATOM 4381 C CA . PHE B 1 108 ? -5.305 21.471 43.006 1.00 17.08 105 PHE B CA 1
ATOM 4382 C C . PHE B 1 108 ? -4.773 22.802 43.478 1.00 18.24 105 PHE B C 1
ATOM 4383 O O . PHE B 1 108 ? -3.646 22.899 43.976 1.00 16.23 105 PHE B O 1
ATOM 4391 N N . TYR B 1 109 ? -5.576 23.849 43.326 1.00 15.74 106 TYR B N 1
ATOM 4392 C CA . TYR B 1 109 ? -5.139 25.194 43.723 1.00 16.24 106 TYR B CA 1
ATOM 4393 C C . TYR B 1 109 ? -5.031 25.326 45.244 1.00 16.13 106 TYR B C 1
ATOM 4394 O O . TYR B 1 109 ? -4.151 26.012 45.768 1.00 16.38 106 TYR B O 1
ATOM 4403 N N . ASP B 1 110 ? -5.896 24.588 45.937 1.00 19.03 107 ASP B N 1
ATOM 4404 C CA . ASP B 1 110 ? -5.862 24.591 47.400 1.00 18.61 107 ASP B CA 1
ATOM 4405 C C . ASP B 1 110 ? -4.537 24.034 47.887 1.00 18.37 107 ASP B C 1
ATOM 4406 O O . ASP B 1 110 ? -3.916 24.635 48.756 1.00 17.83 107 ASP B O 1
ATOM 4411 N N . ARG B 1 111 ? -4.090 22.887 47.334 1.00 17.76 108 ARG B N 1
ATOM 4412 C CA . ARG B 1 111 ? -2.791 22.316 47.741 1.00 19.58 108 ARG B CA 1
ATOM 4413 C C . ARG B 1 111 ? -1.620 23.178 47.287 1.00 20.15 108 ARG B C 1
ATOM 4414 O O . ARG B 1 111 ? -0.604 23.288 47.982 1.00 16.73 108 ARG B O 1
ATOM 4422 N N . LEU B 1 112 ? -1.736 23.739 46.079 1.00 17.11 109 LEU B N 1
ATOM 4423 C CA . LEU B 1 112 ? -0.696 24.636 45.584 1.00 16.57 109 LEU B CA 1
ATOM 4424 C C . LEU B 1 112 ? -0.491 25.827 46.508 1.00 16.33 109 LEU B C 1
ATOM 4425 O O . LEU B 1 112 ? 0.651 26.166 46.871 1.00 14.86 109 LEU B O 1
ATOM 4430 N N . VAL B 1 113 ? -1.597 26.495 46.844 1.00 16.88 110 VAL B N 1
ATOM 4431 C CA . VAL B 1 113 ? -1.516 27.647 47.731 1.00 15.06 110 VAL B CA 1
ATOM 4432 C C . VAL B 1 113 ? -0.916 27.268 49.113 1.00 16.73 110 VAL B C 1
ATOM 4433 O O . VAL B 1 113 ? -0.021 27.946 49.619 1.00 16.04 110 VAL B O 1
ATOM 4437 N N . ASP B 1 114 ? -1.379 26.178 49.705 1.00 17.29 111 ASP B N 1
ATOM 4438 C CA . ASP B 1 114 ? -0.774 25.739 50.959 1.00 19.15 111 ASP B CA 1
ATOM 4439 C C . ASP B 1 114 ? 0.719 25.460 50.824 1.00 19.12 111 ASP B C 1
ATOM 4440 O O . ASP B 1 114 ? 1.523 25.821 51.728 1.00 18.97 111 ASP B O 1
ATOM 4445 N N . GLY B 1 115 ? 1.116 24.873 49.693 1.00 17.35 112 GLY B N 1
ATOM 4446 C CA . GLY B 1 115 ? 2.538 24.588 49.450 1.00 19.64 112 GLY B CA 1
ATOM 4447 C C . GLY B 1 115 ? 3.355 25.849 49.377 1.00 18.05 112 GLY B C 1
ATOM 4448 O O . GLY B 1 115 ? 4.474 25.971 49.934 1.00 18.90 112 GLY B O 1
ATOM 4449 N N . LEU B 1 116 ? 2.801 26.855 48.711 1.00 16.39 113 LEU B N 1
ATOM 4450 C CA . LEU B 1 116 ? 3.491 28.113 48.599 1.00 16.38 113 LEU B CA 1
ATOM 4451 C C . LEU B 1 116 ? 3.632 28.784 49.958 1.00 17.68 113 LEU B C 1
ATOM 4452 O O . LEU B 1 116 ? 4.723 29.246 50.303 1.00 19.21 113 LEU B O 1
ATOM 4457 N N . LEU B 1 117 ? 2.546 28.807 50.739 1.00 16.12 114 LEU B N 1
ATOM 4458 C CA . LEU B 1 117 ? 2.600 29.456 52.040 1.00 20.70 114 LEU B CA 1
ATOM 4459 C C . LEU B 1 117 ? 3.599 28.749 52.954 1.00 19.21 114 LEU B C 1
ATOM 4460 O O . LEU B 1 117 ? 4.328 29.390 53.693 1.00 19.72 114 LEU B O 1
ATOM 4465 N N . GLU B 1 118 ? 3.616 27.433 52.879 1.00 20.53 115 GLU B N 1
ATOM 4466 C CA . GLU B 1 118 ? 4.552 26.634 53.685 1.00 23.68 115 GLU B CA 1
ATOM 4467 C C . GLU B 1 118 ? 5.987 26.937 53.328 1.00 24.70 115 GLU B C 1
ATOM 4468 O O . GLU B 1 118 ? 6.878 26.916 54.193 1.00 22.49 115 GLU B O 1
ATOM 4474 N N . ALA B 1 119 ? 6.243 27.235 52.052 1.00 21.05 116 ALA B N 1
ATOM 4475 C CA . ALA B 1 119 ? 7.560 27.617 51.575 1.00 19.22 116 ALA B CA 1
ATOM 4476 C C . ALA B 1 119 ? 7.933 29.073 51.849 1.00 21.01 116 ALA B C 1
ATOM 4477 O O . ALA B 1 119 ? 9.032 29.499 51.523 1.00 22.84 116 ALA B O 1
ATOM 4479 N N . GLY B 1 120 ? 7.017 29.858 52.416 1.00 19.59 117 GLY B N 1
ATOM 4480 C CA . GLY B 1 120 ? 7.255 31.260 52.645 1.00 20.69 117 GLY B CA 1
ATOM 4481 C C . GLY B 1 120 ? 7.150 32.118 51.401 1.00 20.67 117 GLY B C 1
ATOM 4482 O O . GLY B 1 120 ? 7.787 33.161 51.299 1.00 21.15 117 GLY B O 1
ATOM 4483 N N . ILE B 1 121 ? 6.289 31.703 50.480 1.00 18.05 118 ILE B N 1
ATOM 4484 C CA . ILE B 1 121 ? 6.141 32.391 49.190 1.00 17.91 118 ILE B CA 1
ATOM 4485 C C . ILE B 1 121 ? 4.742 32.942 49.088 1.00 19.65 118 ILE B C 1
ATOM 4486 O O . ILE B 1 121 ? 3.765 32.190 49.301 1.00 20.85 118 ILE B O 1
ATOM 4491 N N . GLU B 1 122 ? 4.599 34.236 48.783 1.00 16.77 119 GLU B N 1
ATOM 4492 C CA . GLU B 1 122 ? 3.275 34.848 48.749 1.00 19.41 119 GLU B CA 1
ATOM 4493 C C . GLU B 1 122 ? 2.526 34.456 47.455 1.00 16.64 119 GLU B C 1
ATOM 4494 O O . GLU B 1 122 ? 3.058 34.656 46.369 1.00 18.66 119 GLU B O 1
ATOM 4500 N N . PRO B 1 123 ? 1.316 33.888 47.576 1.00 16.43 120 PRO B N 1
ATOM 4501 C CA . PRO B 1 123 ? 0.586 33.505 46.382 1.00 17.31 120 PRO B CA 1
ATOM 4502 C C . PRO B 1 123 ? -0.225 34.685 45.828 1.00 19.33 120 PRO B C 1
ATOM 4503 O O . PRO B 1 123 ? -1.027 35.280 46.537 1.00 19.61 120 PRO B O 1
ATOM 4507 N N . LEU B 1 124 ? 0.010 35.012 44.574 1.00 15.98 121 LEU B N 1
ATOM 4508 C CA . LEU B 1 124 ? -0.637 36.127 43.891 1.00 15.84 121 LEU B CA 1
ATOM 4509 C C . LEU B 1 124 ? -1.480 35.482 42.796 1.00 17.20 121 LEU B C 1
ATOM 4510 O O . LEU B 1 124 ? -0.960 35.068 41.784 1.00 16.35 121 LEU B O 1
ATOM 4515 N N . ALA B 1 125 ? -2.784 35.423 42.997 1.00 16.49 122 ALA B N 1
ATOM 4516 C CA . ALA B 1 125 ? -3.663 34.758 42.051 1.00 15.45 122 ALA B CA 1
ATOM 4517 C C . ALA B 1 125 ? -4.353 35.719 41.085 1.00 15.46 122 ALA B C 1
ATOM 4518 O O . ALA B 1 125 ? -4.796 36.826 41.448 1.00 15.67 122 ALA B O 1
ATOM 4520 N N . THR B 1 126 ? -4.407 35.280 39.824 1.00 15.47 123 THR B N 1
ATOM 4521 C CA . THR B 1 126 ? -5.126 35.938 38.775 1.00 16.56 123 THR B CA 1
ATOM 4522 C C . THR B 1 126 ? -6.379 35.133 38.424 1.00 14.79 123 THR B C 1
ATOM 4523 O O . THR B 1 126 ? -6.259 33.938 38.130 1.00 15.59 123 THR B O 1
ATOM 4527 N N . LEU B 1 127 ? -7.543 35.775 38.404 1.00 13.63 124 LEU B N 1
ATOM 4528 C CA . LEU B 1 127 ? -8.776 35.058 38.122 1.00 13.89 124 LEU B CA 1
ATOM 4529 C C . LEU B 1 127 ? -8.852 34.632 36.658 1.00 15.85 124 LEU B C 1
ATOM 4530 O O . LEU B 1 127 ? -9.249 33.495 36.356 1.00 15.10 124 LEU B O 1
ATOM 4535 N N . TYR B 1 128 ? -8.523 35.547 35.739 1.00 13.68 125 TYR B N 1
ATOM 4536 C CA . TYR B 1 128 ? -8.692 35.250 34.324 1.00 14.59 125 TYR B CA 1
ATOM 4537 C C . TYR B 1 128 ? -7.433 35.544 33.486 1.00 14.91 125 TYR B C 1
ATOM 4538 O O . TYR B 1 128 ? -7.084 36.699 33.293 1.00 16.34 125 TYR B O 1
ATOM 4547 N N . HIS B 1 129 ? -6.808 34.483 32.990 1.00 14.30 126 HIS B N 1
ATOM 4548 C CA . HIS B 1 129 ? -5.686 34.595 32.094 1.00 14.24 126 HIS B CA 1
ATOM 4549 C C . HIS B 1 129 ? -5.986 33.802 30.802 1.00 15.47 126 HIS B C 1
ATOM 4550 O O . HIS B 1 129 ? -5.288 32.879 30.408 1.00 16.68 126 HIS B O 1
ATOM 4557 N N . TRP B 1 130 ? -7.115 34.184 30.198 1.00 16.81 127 TRP B N 1
ATOM 4558 C CA . TRP B 1 130 ? -7.475 33.987 28.816 1.00 14.89 127 TRP B CA 1
ATOM 4559 C C . TRP B 1 130 ? -8.177 32.662 28.487 1.00 17.43 127 TRP B C 1
ATOM 4560 O O . TRP B 1 130 ? -8.508 32.430 27.319 1.00 20.58 127 TRP B O 1
ATOM 4571 N N . ASP B 1 131 ? -8.467 31.862 29.494 1.00 16.12 128 ASP B N 1
ATOM 4572 C CA . ASP B 1 131 ? -8.976 30.511 29.298 1.00 16.26 128 ASP B CA 1
ATOM 4573 C C . ASP B 1 131 ? -10.468 30.376 29.659 1.00 17.75 128 ASP B C 1
ATOM 4574 O O . ASP B 1 131 ? -10.849 29.608 30.541 1.00 18.97 128 ASP B O 1
ATOM 4579 N N . LEU B 1 132 ? -11.317 31.159 28.982 1.00 15.39 129 LEU B N 1
ATOM 4580 C CA . LEU B 1 132 ? -12.743 31.070 29.173 1.00 14.08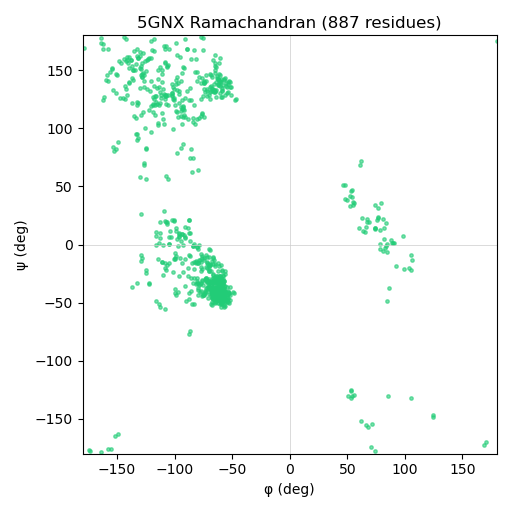 129 LEU B CA 1
ATOM 4581 C C . LEU B 1 132 ? -13.248 29.637 29.046 1.00 14.30 129 LEU B C 1
ATOM 4582 O O . LEU B 1 132 ? -12.893 28.950 28.096 1.00 15.42 129 LEU B O 1
ATOM 4587 N N . PRO B 1 133 ? -14.143 29.202 29.963 1.00 16.21 130 PRO B N 1
ATOM 4588 C CA . PRO B 1 133 ? -14.754 27.875 29.724 1.00 15.28 130 PRO B CA 1
ATOM 4589 C C . PRO B 1 133 ? -15.544 27.848 28.419 1.00 16.11 130 PRO B C 1
ATOM 4590 O O . PRO B 1 133 ? -16.260 28.776 28.096 1.00 17.05 130 PRO B O 1
ATOM 4594 N N . ALA B 1 134 ? -15.391 26.787 27.675 1.00 15.32 131 ALA B N 1
ATOM 4595 C CA . ALA B 1 134 ? -16.066 26.665 26.376 1.00 17.92 131 ALA B CA 1
ATOM 4596 C C . ALA B 1 134 ? -17.585 26.725 26.525 1.00 15.75 131 ALA B C 1
ATOM 4597 O O . ALA B 1 134 ? -18.267 27.232 25.623 1.00 15.78 131 ALA B O 1
ATOM 4599 N N . ALA B 1 135 ? -18.132 26.251 27.656 1.00 14.94 132 ALA B N 1
ATOM 4600 C CA . ALA B 1 135 ? -19.561 26.325 27.873 1.00 18.87 132 ALA B CA 1
ATOM 4601 C C . ALA B 1 135 ? -20.067 27.782 27.913 1.00 16.44 132 ALA B C 1
ATOM 4602 O O . ALA B 1 135 ? -21.212 28.064 27.533 1.00 16.61 132 ALA B O 1
ATOM 4604 N N . LEU B 1 136 ? -19.238 28.701 28.389 1.00 15.58 133 LEU B N 1
ATOM 4605 C CA . LEU B 1 136 ? -19.629 30.098 28.373 1.00 15.10 133 LEU B CA 1
ATOM 4606 C C . LEU B 1 136 ? -19.419 30.746 27.008 1.00 15.93 133 LEU B C 1
ATOM 4607 O O . LEU B 1 136 ? -20.200 31.595 26.594 1.00 17.56 133 LEU B O 1
ATOM 4612 N N . ASP B 1 137 ? -18.397 30.308 26.285 1.00 17.09 134 ASP B N 1
ATOM 4613 C CA . ASP B 1 137 ? -18.200 30.745 24.908 1.00 17.63 134 ASP B CA 1
ATOM 4614 C C . ASP B 1 137 ? -19.388 30.362 24.032 1.00 17.98 134 ASP B C 1
ATOM 4615 O O . ASP B 1 137 ? -19.779 31.129 23.143 1.00 18.76 134 ASP B O 1
ATOM 4620 N N . ASP B 1 138 ? -19.939 29.193 24.293 1.00 15.88 135 ASP B N 1
ATOM 4621 C CA . ASP B 1 138 ? -21.138 28.729 23.566 1.00 15.84 135 ASP B CA 1
ATOM 4622 C C . ASP B 1 138 ? -22.345 29.573 23.909 1.00 15.94 135 ASP B C 1
ATOM 4623 O O . ASP B 1 138 ? -23.357 29.525 23.192 1.00 16.52 135 ASP B O 1
ATOM 4628 N N . ARG B 1 139 ? -22.261 30.370 24.959 1.00 13.63 136 ARG B N 1
ATOM 4629 C CA . ARG B 1 139 ? -23.298 31.307 25.309 1.00 15.46 136 ARG B CA 1
ATOM 4630 C C . ARG B 1 139 ? -22.880 32.761 25.037 1.00 17.00 136 ARG B C 1
ATOM 4631 O O . ARG B 1 139 ? -23.477 33.662 25.542 1.00 15.14 136 ARG B O 1
ATOM 4639 N N . GLY B 1 140 ? -21.892 32.906 24.174 1.00 16.00 137 GLY B N 1
ATOM 4640 C CA . GLY B 1 140 ? -21.473 34.193 23.661 1.00 15.68 137 GLY B CA 1
ATOM 4641 C C . GLY B 1 140 ? -20.189 34.751 24.221 1.00 16.06 137 GLY B C 1
ATOM 4642 O O . GLY B 1 140 ? -19.657 35.752 23.711 1.00 15.94 137 GLY B O 1
ATOM 4643 N N . GLY B 1 141 ? -19.689 34.078 25.255 1.00 14.91 138 GLY B N 1
ATOM 4644 C CA . GLY B 1 141 ? -18.473 34.511 25.910 1.00 15.15 138 GLY B CA 1
ATOM 4645 C C . GLY B 1 141 ? -18.475 35.978 26.290 1.00 14.29 138 GLY B C 1
ATOM 4646 O O . GLY B 1 141 ? -19.423 36.459 26.926 1.00 14.26 138 GLY B O 1
ATOM 4647 N N . TRP B 1 142 ? -17.419 36.701 25.930 1.00 12.42 139 TRP B N 1
ATOM 4648 C CA . TRP B 1 142 ? -17.316 38.095 26.308 1.00 13.31 139 TRP B CA 1
ATOM 4649 C C . TRP B 1 142 ? -18.315 38.976 25.595 1.00 14.93 139 TRP B C 1
ATOM 4650 O O . TRP B 1 142 ? -18.398 40.209 25.852 1.00 13.66 139 TRP B O 1
ATOM 4661 N N . LEU B 1 143 ? -19.075 38.396 24.672 1.00 12.20 140 LEU B N 1
ATOM 4662 C CA . LEU B 1 143 ? -20.110 39.184 23.999 1.00 13.71 140 LEU B CA 1
ATOM 4663 C C . LEU B 1 143 ? -21.439 39.249 24.768 1.00 14.34 140 LEU B C 1
ATOM 4664 O O . LEU B 1 143 ? -22.303 40.088 24.460 1.00 16.29 140 LEU B O 1
ATOM 4669 N N . ASN B 1 144 ? -21.604 38.361 25.716 1.00 14.77 141 ASN B N 1
ATOM 4670 C CA . ASN B 1 144 ? -22.829 38.260 26.498 1.00 13.43 141 ASN B CA 1
ATOM 4671 C C . ASN B 1 144 ? -22.685 39.092 27.734 1.00 13.93 141 ASN B C 1
ATOM 4672 O O . ASN B 1 144 ? -21.803 38.829 28.562 1.00 15.81 141 ASN B O 1
ATOM 4677 N N . PRO B 1 145 ? -23.515 40.124 27.879 1.00 14.11 142 PRO B N 1
ATOM 4678 C CA . PRO B 1 145 ? -23.372 40.989 29.063 1.00 14.17 142 PRO B CA 1
ATOM 4679 C C . PRO B 1 145 ? -23.531 40.245 30.404 1.00 15.03 142 PRO B C 1
ATOM 4680 O O . PRO B 1 145 ? -22.986 40.724 31.435 1.00 16.84 142 PRO B O 1
ATOM 4684 N N . ASP B 1 146 ? -24.189 39.095 30.415 1.00 14.72 143 ASP B N 1
ATOM 4685 C CA . ASP B 1 146 ? -24.292 38.302 31.635 1.00 14.61 143 ASP B CA 1
ATOM 4686 C C . ASP B 1 146 ? -22.933 37.822 32.144 1.00 13.22 143 ASP B C 1
ATOM 4687 O O . ASP B 1 146 ? -22.837 37.365 33.305 1.00 15.73 143 ASP B O 1
ATOM 4692 N N . ILE B 1 147 ? -21.911 37.886 31.299 1.00 13.98 144 ILE B N 1
ATOM 4693 C CA . ILE B 1 147 ? -20.589 37.387 31.750 1.00 13.65 144 ILE B CA 1
ATOM 4694 C C . ILE B 1 147 ? -20.076 38.172 32.935 1.00 14.96 144 ILE B C 1
ATOM 4695 O O . ILE B 1 147 ? -19.233 37.660 33.699 1.00 14.41 144 ILE B O 1
ATOM 4700 N N . ALA B 1 148 ? -20.470 39.441 33.085 1.00 13.91 145 ALA B N 1
ATOM 4701 C CA . ALA B 1 148 ? -20.066 40.179 34.304 1.00 15.67 145 ALA B CA 1
ATOM 4702 C C . ALA B 1 148 ? -20.483 39.408 35.557 1.00 16.41 145 ALA B C 1
ATOM 4703 O O . ALA B 1 148 ? -19.698 39.268 36.501 1.00 15.70 145 ALA B O 1
ATOM 4705 N N . ASP B 1 149 ? -21.711 38.909 35.559 1.00 16.29 146 ASP B N 1
ATOM 4706 C CA . ASP B 1 149 ? -22.243 38.144 36.702 1.00 18.14 146 ASP B CA 1
ATOM 4707 C C . ASP B 1 149 ? -21.621 36.769 36.804 1.00 16.40 146 ASP B C 1
ATOM 4708 O O . ASP B 1 149 ? -21.315 36.298 37.906 1.00 17.22 146 ASP B O 1
ATOM 4713 N N . TRP B 1 150 ? -21.427 36.096 35.650 1.00 15.09 147 TRP B N 1
ATOM 4714 C CA . TRP B 1 150 ? -20.794 34.778 35.674 1.00 14.46 147 TRP B CA 1
ATOM 4715 C C . TRP B 1 150 ? -19.373 34.928 36.277 1.00 14.15 147 TRP B C 1
ATOM 4716 O O . TRP B 1 150 ? -18.940 34.104 37.083 1.00 13.47 147 TRP B O 1
ATOM 4727 N N . PHE B 1 151 ? -18.683 35.960 35.851 1.00 13.05 148 PHE B N 1
ATOM 4728 C CA . PHE B 1 151 ? -17.311 36.172 36.337 1.00 12.92 148 PHE B CA 1
ATOM 4729 C C . PHE B 1 151 ? -17.284 36.540 37.808 1.00 13.69 148 PHE B C 1
ATOM 4730 O O . PHE B 1 151 ? -16.436 36.062 38.569 1.00 14.28 148 PHE B O 1
ATOM 4738 N N . ALA B 1 152 ? -18.210 37.398 38.250 1.00 13.98 149 ALA B N 1
ATOM 4739 C CA . ALA B 1 152 ? -18.251 37.717 39.688 1.00 13.39 149 ALA B CA 1
ATOM 4740 C C . ALA B 1 152 ? -18.522 36.474 40.537 1.00 14.95 149 ALA B C 1
ATOM 4741 O O . ALA B 1 152 ? -17.908 36.268 41.588 1.00 14.30 149 ALA B O 1
ATOM 4743 N N . ASP B 1 153 ? -19.418 35.605 40.073 1.00 15.62 150 ASP B N 1
ATOM 4744 C CA . ASP B 1 153 ? -19.726 34.355 40.797 1.00 16.04 150 ASP B CA 1
ATOM 4745 C C . ASP B 1 153 ? -18.534 33.421 40.876 1.00 16.16 150 ASP B C 1
ATOM 4746 O O . ASP B 1 153 ? -18.285 32.770 41.894 1.00 15.20 150 ASP B O 1
ATOM 4751 N N . TYR B 1 154 ? -17.765 33.337 39.789 1.00 13.01 151 TYR B N 1
ATOM 4752 C CA . TYR B 1 154 ? -16.547 32.553 39.781 1.00 13.22 151 TYR B CA 1
ATOM 4753 C C . TYR B 1 154 ? -15.525 33.142 40.737 1.00 15.19 151 TYR B C 1
ATOM 4754 O O . TYR B 1 154 ? -14.953 32.417 41.547 1.00 14.76 151 TYR B O 1
ATOM 4763 N N . GLY B 1 155 ? -15.344 34.454 40.677 1.00 14.02 152 GLY B N 1
ATOM 4764 C CA . GLY B 1 155 ? -14.434 35.114 41.607 1.00 14.60 152 GLY B CA 1
ATOM 4765 C C . GLY B 1 155 ? -14.814 34.831 43.043 1.00 14.39 152 GLY B C 1
ATOM 4766 O O . GLY B 1 155 ? -13.948 34.543 43.887 1.00 13.61 152 GLY B O 1
ATOM 4767 N N . GLN B 1 156 ? -16.094 34.894 43.347 1.00 13.79 153 GLN B N 1
ATOM 4768 C CA . GLN B 1 156 ? -16.557 34.596 44.708 1.00 15.15 153 GLN B CA 1
ATOM 4769 C C . GLN B 1 156 ? -16.102 33.217 45.201 1.00 16.27 153 GLN B C 1
ATOM 4770 O O . GLN B 1 156 ? -15.692 33.077 46.369 1.00 17.50 153 GLN B O 1
ATOM 4776 N N . VAL B 1 157 ? -16.143 32.213 44.334 1.00 15.51 154 VAL B N 1
ATOM 4777 C CA . VAL B 1 157 ? -15.686 30.866 44.709 1.00 14.54 154 VAL B CA 1
ATOM 4778 C C . VAL B 1 157 ? -14.268 30.922 45.203 1.00 15.20 154 VAL B C 1
ATOM 4779 O O . VAL B 1 157 ? -13.929 30.393 46.280 1.00 15.58 154 VAL B O 1
ATOM 4783 N N . LEU B 1 158 ? -13.417 31.616 44.464 1.00 13.94 155 LEU B N 1
ATOM 4784 C CA . LEU B 1 158 ? -12.003 31.708 44.836 1.00 14.71 155 LEU B CA 1
ATOM 4785 C C . LEU B 1 158 ? -11.779 32.631 46.017 1.00 14.16 155 LEU B C 1
ATOM 4786 O O . LEU B 1 158 ? -10.948 32.313 46.898 1.00 15.60 155 LEU B O 1
ATOM 4791 N N . PHE B 1 159 ? -12.443 33.782 46.048 1.00 14.58 156 PHE B N 1
ATOM 4792 C CA . PHE B 1 159 ? -12.269 34.712 47.178 1.00 15.11 156 PHE B CA 1
ATOM 4793 C C . PHE B 1 159 ? -12.590 34.005 48.487 1.00 16.29 156 PHE B C 1
ATOM 4794 O O . PHE B 1 159 ? -11.947 34.270 49.510 1.00 17.10 156 PHE B O 1
ATOM 4802 N N . GLU B 1 160 ? -13.636 33.194 48.488 1.00 14.96 157 GLU B N 1
ATOM 4803 C CA . GLU B 1 160 ? -14.016 32.492 49.703 1.00 18.05 157 GLU B CA 1
ATOM 4804 C C . GLU B 1 160 ? -13.077 31.314 49.994 1.00 19.14 157 GLU B C 1
ATOM 4805 O O . GLU B 1 160 ? -12.612 31.129 51.143 1.00 18.52 157 GLU B O 1
ATOM 4811 N N . LYS B 1 161 ? -12.735 30.541 48.982 1.00 16.11 158 LYS B N 1
ATOM 4812 C CA . LYS B 1 161 ? -11.891 29.360 49.216 1.00 16.49 158 LYS B CA 1
ATOM 4813 C C . LYS B 1 161 ? -10.528 29.719 49.751 1.00 17.16 158 LYS B C 1
ATOM 4814 O O . LYS B 1 161 ? -9.971 28.988 50.575 1.00 16.62 158 LYS B O 1
ATOM 4820 N N . PHE B 1 162 ? -9.974 30.836 49.286 1.00 17.71 159 PHE B N 1
ATOM 4821 C CA . PHE B 1 162 ? -8.610 31.269 49.627 1.00 15.51 159 PHE B CA 1
ATOM 4822 C C . PHE B 1 162 ? -8.578 32.450 50.588 1.00 15.82 159 PHE B C 1
ATOM 4823 O O . PHE B 1 162 ? -7.550 33.122 50.757 1.00 16.97 159 PHE B O 1
ATOM 4831 N N . LYS B 1 163 ? -9.700 32.663 51.280 1.00 15.67 160 LYS B N 1
ATOM 4832 C CA . LYS B 1 163 ? -9.813 33.809 52.180 1.00 16.71 160 LYS B CA 1
ATOM 4833 C C . LYS B 1 163 ? -8.738 33.715 53.234 1.00 16.89 160 LYS B C 1
ATOM 4834 O O . LYS B 1 163 ? -8.596 32.664 53.875 1.00 18.84 160 LYS B O 1
ATOM 4840 N N . GLY B 1 164 ? -7.970 34.780 53.382 1.00 18.34 161 GLY B N 1
ATOM 4841 C CA . GLY B 1 164 ? -6.884 34.836 54.340 1.00 20.07 161 GLY B CA 1
ATOM 4842 C C . GLY B 1 164 ? -5.598 34.184 53.919 1.00 19.81 161 GLY B C 1
ATOM 4843 O O . GLY B 1 164 ? -4.585 34.308 54.622 1.00 23.13 161 GLY B O 1
ATOM 4844 N N . ARG B 1 165 ? -5.599 33.511 52.752 1.00 15.90 162 ARG B N 1
ATOM 4845 C CA . ARG B 1 165 ? -4.406 32.865 52.225 1.00 15.90 162 ARG B CA 1
ATOM 4846 C C . ARG B 1 165 ? -3.855 33.596 51.031 1.00 18.80 162 ARG B C 1
ATOM 4847 O O . ARG B 1 165 ? -2.699 33.980 51.000 1.00 20.91 162 ARG B O 1
ATOM 4855 N N . VAL B 1 166 ? -4.698 33.785 50.020 1.00 15.19 163 VAL B N 1
ATOM 4856 C CA . VAL B 1 166 ? -4.325 34.681 48.901 1.00 15.65 163 VAL B CA 1
ATOM 4857 C C . VAL B 1 166 ? -4.889 36.071 49.264 1.00 16.30 163 VAL B C 1
ATOM 4858 O O . VAL B 1 166 ? -6.095 36.228 49.460 1.00 17.08 163 VAL B O 1
ATOM 4862 N N . LYS B 1 167 ? -3.993 37.046 49.391 1.00 16.15 164 LYS B N 1
ATOM 4863 C CA . LYS B 1 167 ? -4.387 38.365 49.774 1.00 17.81 164 LYS B CA 1
ATOM 4864 C C . LYS B 1 167 ? -4.245 39.414 48.662 1.00 18.15 164 LYS B C 1
ATOM 4865 O O . LYS B 1 167 ? -4.788 40.507 48.793 1.00 21.21 164 LYS B O 1
ATOM 4871 N N . THR B 1 168 ? -3.511 39.082 47.606 1.00 16.06 165 THR B N 1
ATOM 4872 C CA . THR B 1 168 ? -3.330 40.017 46.499 1.00 19.40 165 THR B CA 1
ATOM 4873 C C . THR B 1 168 ? -3.890 39.400 45.261 1.00 16.62 165 THR B C 1
ATOM 4874 O O . THR B 1 168 ? -3.434 38.334 44.835 1.00 18.69 165 THR B O 1
ATOM 4878 N N . TRP B 1 169 ? -4.950 39.998 44.740 1.00 15.72 166 TRP B N 1
ATOM 4879 C CA . TRP B 1 169 ? -5.772 39.405 43.686 1.00 13.99 166 TRP B CA 1
ATOM 4880 C C . TRP B 1 169 ? -5.752 40.241 42.412 1.00 13.41 166 TRP B C 1
ATOM 4881 O O . TRP B 1 169 ? -5.854 41.476 42.491 1.00 14.23 166 TRP B O 1
ATOM 4892 N N . GLY B 1 170 ? -5.629 39.579 41.248 1.00 13.27 167 GLY B N 1
ATOM 4893 C CA . GLY B 1 170 ? -5.806 40.215 39.958 1.00 14.22 167 GLY B CA 1
ATOM 4894 C C . GLY B 1 170 ? -7.077 39.666 39.344 1.00 13.73 167 GLY B C 1
ATOM 4895 O O . GLY B 1 170 ? -7.357 38.464 39.416 1.00 16.98 167 GLY B O 1
ATOM 4896 N N . THR B 1 171 ? -7.838 40.535 38.702 1.00 13.33 168 THR B N 1
ATOM 4897 C CA . THR B 1 171 ? -9.075 40.138 38.080 1.00 13.65 168 THR B CA 1
ATOM 4898 C C . THR B 1 171 ? -8.821 39.626 36.656 1.00 15.46 168 THR B C 1
ATOM 4899 O O . THR B 1 171 ? -8.855 38.419 36.394 1.00 16.52 168 THR B O 1
ATOM 4903 N N . ILE B 1 172 ? -8.553 40.549 35.752 1.00 15.15 169 ILE B N 1
ATOM 4904 C CA . ILE B 1 172 ? -8.370 40.220 34.359 1.00 15.79 169 ILE B CA 1
ATOM 4905 C C . ILE B 1 172 ? -6.917 40.471 34.000 1.00 15.26 169 ILE B C 1
ATOM 4906 O O . ILE B 1 172 ? -6.380 41.544 34.311 1.00 16.22 169 ILE B O 1
ATOM 4911 N N . ASN B 1 173 ? -6.255 39.524 33.341 1.00 14.40 170 ASN B N 1
ATOM 4912 C CA . ASN B 1 173 ? -4.909 39.750 32.854 1.00 15.50 170 ASN B CA 1
ATOM 4913 C C . ASN B 1 173 ? -4.940 40.282 31.419 1.00 15.79 170 ASN B C 1
ATOM 4914 O O . ASN B 1 173 ? -5.343 39.561 30.508 1.00 16.79 170 ASN B O 1
ATOM 4919 N N . GLN B 1 174 ? -4.564 41.534 31.222 1.00 15.87 171 GLN B N 1
ATOM 4920 C CA . GLN B 1 174 ? -4.402 42.077 29.836 1.00 16.51 171 GLN B CA 1
ATOM 4921 C C . GLN B 1 174 ? -5.692 42.056 28.992 1.00 15.83 171 GLN B C 1
ATOM 4922 O O . GLN B 1 174 ? -5.756 41.355 27.983 1.00 15.48 171 GLN B O 1
ATOM 4928 N N . PRO B 1 175 ? -6.675 42.875 29.361 1.00 15.11 172 PRO B N 1
ATOM 4929 C CA . PRO B 1 175 ? -7.909 43.061 28.548 1.00 15.59 172 PRO B CA 1
ATOM 4930 C C . PRO B 1 175 ? -7.574 43.317 27.068 1.00 14.36 172 PRO B C 1
ATOM 4931 O O . PRO B 1 175 ? -8.275 42.782 26.191 1.00 13.34 172 PRO B O 1
ATOM 4935 N N . TRP B 1 176 ? -6.568 44.123 26.769 1.00 14.42 173 TRP B N 1
ATOM 4936 C CA . TRP B 1 176 ? -6.230 44.374 25.342 1.00 16.88 173 TRP B CA 1
ATOM 4937 C C . TRP B 1 176 ? -5.891 43.118 24.541 1.00 15.90 173 TRP B C 1
ATOM 4938 O O . TRP B 1 176 ? -6.422 42.908 23.427 1.00 15.86 173 TRP B O 1
ATOM 4949 N N . VAL B 1 177 ? -5.053 42.225 25.089 1.00 13.95 174 VAL B N 1
ATOM 4950 C CA . VAL B 1 177 ? -4.728 41.011 24.336 1.00 16.57 174 VAL B CA 1
ATOM 4951 C C . VAL B 1 177 ? -5.934 40.107 24.189 1.00 17.74 174 VAL B C 1
ATOM 4952 O O . VAL B 1 177 ? -6.182 39.578 23.121 1.00 15.18 174 VAL B O 1
ATOM 4956 N N . ILE B 1 178 ? -6.718 39.987 25.249 1.00 14.41 175 ILE B N 1
ATOM 4957 C CA . ILE B 1 178 ? -7.930 39.186 25.197 1.00 13.81 175 ILE B CA 1
ATOM 4958 C C . ILE B 1 178 ? -8.808 39.618 24.034 1.00 15.04 175 ILE B C 1
ATOM 4959 O O . ILE B 1 178 ? -9.343 38.793 23.290 1.00 14.56 175 ILE B O 1
ATOM 4964 N N . VAL B 1 179 ? -8.970 40.921 23.913 1.00 13.98 176 VAL B N 1
ATOM 4965 C CA . VAL B 1 179 ? -9.970 41.458 22.957 1.00 13.40 176 VAL B CA 1
ATOM 4966 C C . VAL B 1 179 ? -9.306 41.680 21.606 1.00 13.96 176 VAL B C 1
ATOM 4967 O O . VAL B 1 179 ? -9.848 41.245 20.550 1.00 15.89 176 VAL B O 1
ATOM 4971 N N . ASP B 1 180 ? -8.160 42.334 21.584 1.00 12.35 177 ASP B N 1
ATOM 4972 C CA . ASP B 1 180 ? -7.482 42.563 20.290 1.00 15.20 177 ASP B CA 1
ATOM 4973 C C . ASP B 1 180 ? -7.127 41.239 19.604 1.00 16.35 177 ASP B C 1
ATOM 4974 O O . ASP B 1 180 ? -7.298 41.081 18.378 1.00 15.49 177 ASP B O 1
ATOM 4979 N N . GLY B 1 181 ? -6.603 40.288 20.372 1.00 13.97 178 GLY B N 1
ATOM 4980 C CA . GLY B 1 181 ? -6.208 39.014 19.813 1.00 14.55 178 GLY B CA 1
ATOM 4981 C C . GLY B 1 181 ? -7.376 38.046 19.593 1.00 14.93 178 GLY B C 1
ATOM 4982 O O . GLY B 1 181 ? -7.409 37.298 18.614 1.00 16.28 178 GLY B O 1
ATOM 4983 N N . GLY B 1 182 ? -8.310 38.023 20.531 1.00 12.95 179 GLY B N 1
ATOM 4984 C CA . GLY B 1 182 ? -9.374 37.031 20.490 1.00 14.46 179 GLY B CA 1
ATOM 4985 C C . GLY B 1 182 ? -10.621 37.411 19.683 1.00 14.84 179 GLY B C 1
ATOM 4986 O O . GLY B 1 182 ? -11.316 36.524 19.188 1.00 16.17 179 GLY B O 1
ATOM 4987 N N . TYR B 1 183 ? -10.893 38.714 19.563 1.00 14.46 180 TYR B N 1
ATOM 4988 C CA . TYR B 1 183 ? -12.104 39.203 18.941 1.00 13.33 180 TYR B CA 1
ATOM 4989 C C . TYR B 1 183 ? -11.877 40.123 17.756 1.00 15.94 180 TYR B C 1
ATOM 4990 O O . TYR B 1 183 ? -12.700 40.151 16.829 1.00 14.34 180 TYR B O 1
ATOM 4999 N N . LEU B 1 184 ? -10.825 40.926 17.789 1.00 13.55 181 LEU B N 1
ATOM 5000 C CA . LEU B 1 184 ? -10.611 41.908 16.710 1.00 12.19 181 LEU B CA 1
ATOM 5001 C C . LEU B 1 184 ? -9.879 41.269 15.528 1.00 14.81 181 LEU B C 1
ATOM 5002 O O . LEU B 1 184 ? -10.332 41.360 14.404 1.00 16.01 181 LEU B O 1
ATOM 5007 N N . HIS B 1 185 ? -8.754 40.590 15.785 1.00 15.34 182 HIS B N 1
ATOM 5008 C CA . HIS B 1 185 ? -7.952 40.004 14.710 1.00 13.57 182 HIS B CA 1
ATOM 5009 C C . HIS B 1 185 ? -8.025 38.474 14.627 1.00 16.56 182 HIS B C 1
ATOM 5010 O O . HIS B 1 185 ? -7.647 37.890 13.622 1.00 17.42 182 HIS B O 1
ATOM 5017 N N . GLY B 1 186 ? -8.426 37.844 15.711 1.00 15.92 183 GLY B N 1
ATOM 5018 C CA . GLY B 1 186 ? -8.619 36.410 15.713 1.00 16.23 183 GLY B CA 1
ATOM 5019 C C . GLY B 1 186 ? -7.376 35.534 15.757 1.00 18.17 183 GLY B C 1
ATOM 5020 O O . GLY B 1 186 ? -7.460 34.327 15.514 1.00 19.10 183 GLY B O 1
ATOM 5021 N N . ALA B 1 187 ? -6.259 36.080 16.203 1.00 15.31 184 ALA B N 1
ATOM 5022 C CA . ALA B 1 187 ? -5.032 35.298 16.318 1.00 18.37 184 ALA B CA 1
ATOM 5023 C C . ALA B 1 187 ? -4.979 34.428 17.568 1.00 16.85 184 ALA B C 1
ATOM 5024 O O . ALA B 1 187 ? -4.182 33.496 17.643 1.00 18.07 184 ALA B O 1
ATOM 5026 N N . LEU B 1 188 ? -5.844 34.709 18.518 1.00 15.57 185 LEU B N 1
ATOM 5027 C CA . LEU B 1 188 ? -5.947 34.001 19.799 1.00 16.63 185 LEU B CA 1
ATOM 5028 C C . LEU B 1 188 ? -7.378 33.499 20.008 1.00 14.70 185 LEU B C 1
ATOM 5029 O O . LEU B 1 188 ? -8.302 34.003 19.370 1.00 15.96 185 LEU B O 1
ATOM 5034 N N . ALA B 1 189 ? -7.556 32.491 20.842 1.00 14.51 186 ALA B N 1
ATOM 5035 C CA . ALA B 1 189 ? -8.894 32.048 21.194 1.00 13.23 186 ALA B CA 1
ATOM 5036 C C . ALA B 1 189 ? -9.768 33.200 21.699 1.00 15.43 186 ALA B C 1
ATOM 5037 O O . ALA B 1 189 ? -9.288 34.074 22.443 1.00 14.49 186 ALA B O 1
ATOM 5039 N N . PRO B 1 190 ? -11.063 33.234 21.316 1.00 14.04 187 PRO B N 1
ATOM 5040 C CA . PRO B 1 190 ? -11.812 32.214 20.532 1.00 16.47 187 PRO B CA 1
ATOM 5041 C C . PRO B 1 190 ? -11.722 32.392 19.018 1.00 17.59 187 PRO B C 1
ATOM 5042 O O . PRO B 1 190 ? -12.511 31.774 18.292 1.00 17.90 187 PRO B O 1
ATOM 5046 N N . GLY B 1 191 ? -10.856 33.280 18.531 1.00 14.47 188 GLY B N 1
ATOM 5047 C CA . GLY B 1 191 ? -10.513 33.326 17.113 1.00 14.78 188 GLY B CA 1
ATOM 5048 C C . GLY B 1 191 ? -11.571 34.025 16.268 1.00 17.53 188 GLY B C 1
ATOM 5049 O O . GLY B 1 191 ? -11.826 33.609 15.128 1.00 20.44 188 GLY B O 1
ATOM 5050 N N . HIS B 1 192 ? -12.194 35.061 16.817 1.00 15.63 189 HIS B N 1
ATOM 5051 C CA . HIS B 1 192 ? -13.108 35.917 16.071 1.00 15.79 189 HIS B CA 1
ATOM 5052 C C . HIS B 1 192 ? -12.372 37.107 15.474 1.00 17.13 189 HIS B C 1
ATOM 5053 O O . HIS B 1 192 ? -11.345 37.544 16.017 1.00 15.10 189 HIS B O 1
ATOM 5060 N N . ARG B 1 193 ? -12.885 37.641 14.343 1.00 13.51 190 ARG B N 1
ATOM 5061 C CA . ARG B 1 193 ? -12.313 38.807 13.717 1.00 12.90 190 ARG B CA 1
ATOM 5062 C C . ARG B 1 193 ? -13.422 39.785 13.364 1.00 14.48 190 ARG B C 1
ATOM 5063 O O . ARG B 1 193 ? -14.092 39.674 12.311 1.00 15.34 190 ARG B O 1
ATOM 5071 N N . SER B 1 194 ? -13.654 40.726 14.233 1.00 14.35 191 SER B N 1
ATOM 5072 C CA . SER B 1 194 ? -14.772 41.651 14.051 1.00 14.47 191 SER B CA 1
ATOM 5073 C C . SER B 1 194 ? -14.548 42.880 14.915 1.00 15.33 191 SER B C 1
ATOM 5074 O O . SER B 1 194 ? -14.392 42.730 16.123 1.00 15.26 191 SER B O 1
ATOM 5077 N N . ALA B 1 195 ? -14.596 44.061 14.338 1.00 14.78 192 ALA B N 1
ATOM 5078 C CA . ALA B 1 195 ? -14.562 45.300 15.163 1.00 15.58 192 ALA B CA 1
ATOM 5079 C C . ALA B 1 195 ? -15.814 45.416 15.980 1.00 14.65 192 ALA B C 1
ATOM 5080 O O . ALA B 1 195 ? -15.794 45.919 17.103 1.00 11.89 192 ALA B O 1
ATOM 5082 N N . TYR B 1 196 ? -16.979 45.017 15.398 1.00 14.20 193 TYR B N 1
ATOM 5083 C CA . TYR B 1 196 ? -18.218 45.083 16.132 1.00 16.73 193 TYR B CA 1
ATOM 5084 C C . TYR B 1 196 ? -18.124 44.290 17.434 1.00 15.11 193 TYR B C 1
ATOM 5085 O O . TYR B 1 196 ? -18.534 44.761 18.497 1.00 12.75 193 TYR B O 1
ATOM 5094 N N . GLU B 1 197 ? -17.613 43.055 17.335 1.00 13.67 194 GLU B N 1
ATOM 5095 C CA . GLU B 1 197 ? -17.452 42.241 18.501 1.00 13.89 194 GLU B CA 1
ATOM 5096 C C . GLU B 1 197 ? -16.410 42.762 19.466 1.00 14.31 194 GLU B C 1
ATOM 5097 O O . GLU B 1 197 ? -16.598 42.672 20.688 1.00 15.79 194 GLU B O 1
ATOM 5103 N N . ALA B 1 198 ? -15.319 43.270 18.924 1.00 12.53 195 ALA B N 1
ATOM 5104 C CA . ALA B 1 198 ? -14.212 43.763 19.772 1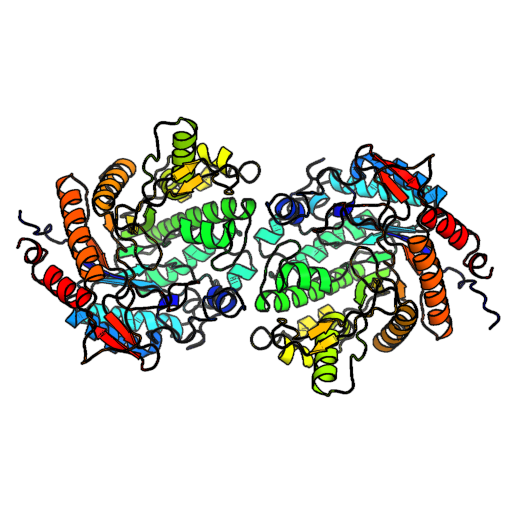.00 13.94 195 ALA B CA 1
ATOM 5105 C C . ALA B 1 198 ? -14.684 44.880 20.706 1.00 14.95 195 ALA B C 1
ATOM 5106 O O . ALA B 1 198 ? -14.305 44.945 21.867 1.00 13.51 195 ALA B O 1
ATOM 5108 N N . VAL B 1 199 ? -15.527 45.750 20.186 1.00 12.71 196 VAL B N 1
ATOM 5109 C CA . VAL B 1 199 ? -16.023 46.876 20.969 1.00 12.87 196 VAL B CA 1
ATOM 5110 C C . VAL B 1 199 ? -16.847 46.391 22.122 1.00 14.52 196 VAL B C 1
ATOM 5111 O O . VAL B 1 199 ? -16.736 46.875 23.263 1.00 13.74 196 VAL B O 1
ATOM 5115 N N . ILE B 1 200 ? -17.722 45.438 21.835 1.00 12.24 197 ILE B N 1
ATOM 5116 C CA . ILE B 1 200 ? -18.573 44.861 22.863 1.00 12.50 197 ILE B CA 1
ATOM 5117 C C . ILE B 1 200 ? -17.760 44.050 23.866 1.00 15.21 197 ILE B C 1
ATOM 5118 O O . ILE B 1 200 ? -17.972 44.163 25.102 1.00 14.99 197 ILE B O 1
ATOM 5123 N N . ALA B 1 201 ? -16.837 43.226 23.385 1.00 13.08 198 ALA B N 1
ATOM 5124 C CA . ALA B 1 201 ? -16.091 42.333 24.283 1.00 14.01 198 ALA B CA 1
ATOM 5125 C C . ALA B 1 201 ? -15.226 43.163 25.250 1.00 14.31 198 ALA B C 1
ATOM 5126 O O . ALA B 1 201 ? -15.184 42.878 26.463 1.00 15.36 198 ALA B O 1
ATOM 5128 N N . GLY B 1 202 ? -14.634 44.233 24.749 1.00 12.35 199 GLY B N 1
ATOM 5129 C CA . GLY B 1 202 ? -13.836 45.126 25.603 1.00 12.78 199 GLY B CA 1
ATOM 5130 C C . GLY B 1 202 ? -14.698 45.725 26.724 1.00 12.18 199 GLY B C 1
ATOM 5131 O O . GLY B 1 202 ? -14.286 45.813 27.887 1.00 13.39 199 GLY B O 1
ATOM 5132 N N . HIS B 1 203 ? -15.923 46.071 26.374 1.00 11.51 200 HIS B N 1
ATOM 5133 C CA . HIS B 1 203 ? -16.815 46.641 27.351 1.00 13.07 200 HIS B CA 1
ATOM 5134 C C . HIS B 1 203 ? -17.202 45.621 28.414 1.00 14.74 200 HIS B C 1
ATOM 5135 O O . HIS B 1 203 ? -17.245 45.949 29.603 1.00 15.22 200 HIS B O 1
ATOM 5142 N N . ASN B 1 204 ? -17.494 44.396 28.027 1.00 12.62 201 ASN B N 1
ATOM 5143 C CA . ASN B 1 204 ? -17.891 43.397 28.996 1.00 13.25 201 ASN B CA 1
ATOM 5144 C C . ASN B 1 204 ? -16.731 42.922 29.845 1.00 13.17 201 ASN B C 1
ATOM 5145 O O . ASN B 1 204 ? -16.918 42.625 31.024 1.00 13.94 201 ASN B O 1
ATOM 5150 N N . VAL B 1 205 ? -15.531 42.910 29.286 1.00 13.79 202 VAL B N 1
ATOM 5151 C CA . VAL B 1 205 ? -14.341 42.603 30.094 1.00 13.58 202 VAL B CA 1
ATOM 5152 C C . VAL B 1 205 ? -14.207 43.626 31.218 1.00 14.42 202 VAL B C 1
ATOM 5153 O O . VAL B 1 205 ? -13.966 43.261 32.386 1.00 13.97 202 VAL B O 1
ATOM 5157 N N . LEU B 1 206 ? -14.352 44.911 30.894 1.00 12.74 203 LEU B N 1
ATOM 5158 C CA . LEU B 1 206 ? -14.302 45.994 31.895 1.00 13.41 203 LEU B CA 1
ATOM 5159 C C . LEU B 1 206 ? -15.421 45.818 32.960 1.00 14.48 203 LEU B C 1
ATOM 5160 O O . LEU B 1 206 ? -15.191 45.906 34.139 1.00 13.64 203 LEU B O 1
ATOM 5165 N N . ARG B 1 207 ? -16.658 45.530 32.499 1.00 13.00 204 ARG B N 1
ATOM 5166 C CA . ARG B 1 207 ? -17.768 45.334 33.422 1.00 14.15 204 ARG B CA 1
ATOM 5167 C C . ARG B 1 207 ? -17.530 44.151 34.333 1.00 14.62 204 ARG B C 1
ATOM 5168 O O . ARG B 1 207 ? -17.835 44.215 35.549 1.00 14.61 204 ARG B O 1
ATOM 5176 N N . ALA B 1 208 ? -16.986 43.057 33.798 1.00 12.55 205 ALA B N 1
ATOM 5177 C CA . ALA B 1 208 ? -16.705 41.885 34.609 1.00 13.00 205 ALA B CA 1
ATOM 5178 C C . ALA B 1 208 ? -15.651 42.208 35.687 1.00 13.44 205 ALA B C 1
ATOM 5179 O O . ALA B 1 208 ? -15.780 41.783 36.828 1.00 14.30 205 ALA B O 1
ATOM 5181 N N . HIS B 1 209 ? -14.622 42.947 35.306 1.00 12.71 206 HIS B N 1
ATOM 5182 C CA . HIS B 1 209 ? -13.644 43.407 36.274 1.00 11.65 206 HIS B CA 1
ATOM 5183 C C . HIS B 1 209 ? -14.349 44.129 37.441 1.00 13.58 206 HIS B C 1
ATOM 5184 O O . HIS B 1 209 ? -14.136 43.810 38.608 1.00 14.41 206 HIS B O 1
ATOM 5191 N N . GLY B 1 210 ? -15.233 45.095 37.111 1.00 13.15 207 GLY B N 1
ATOM 5192 C CA . GLY B 1 210 ? -15.845 45.873 38.138 1.00 13.62 207 GLY B CA 1
ATOM 5193 C C . GLY B 1 210 ? -16.794 45.045 38.984 1.00 14.48 207 GLY B C 1
ATOM 5194 O O . GLY B 1 210 ? -16.916 45.248 40.203 1.00 14.05 207 GLY B O 1
ATOM 5195 N N . ALA B 1 211 ? -17.474 44.089 38.353 1.00 14.06 208 ALA B N 1
ATOM 5196 C CA . ALA B 1 211 ? -18.380 43.215 39.102 1.00 15.48 208 ALA B CA 1
ATOM 5197 C C . ALA B 1 211 ? -17.617 42.309 40.058 1.00 15.90 208 ALA B C 1
ATOM 5198 O O . ALA B 1 211 ? -18.063 42.069 41.195 1.00 15.19 208 ALA B O 1
ATOM 5200 N N . ALA B 1 212 ? -16.446 41.852 39.636 1.00 13.22 209 ALA B N 1
ATOM 5201 C CA . ALA B 1 212 ? -15.608 41.075 40.526 1.00 13.65 209 ALA B CA 1
ATOM 5202 C C . ALA B 1 212 ? -15.101 41.910 41.690 1.00 13.91 209 ALA B C 1
ATOM 5203 O O . ALA B 1 212 ? -15.013 41.406 42.807 1.00 15.62 209 ALA B O 1
ATOM 5205 N N . VAL B 1 213 ? -14.759 43.164 41.458 1.00 12.38 210 VAL B N 1
ATOM 5206 C CA . VAL B 1 213 ? -14.293 44.005 42.550 1.00 13.13 210 VAL B CA 1
ATOM 5207 C C . VAL B 1 213 ? -15.446 44.203 43.549 1.00 14.10 210 VAL B C 1
ATOM 5208 O O . VAL B 1 213 ? -15.289 44.124 44.756 1.00 14.41 210 VAL B O 1
ATOM 5212 N N . ARG B 1 214 ? -16.644 44.435 43.042 1.00 12.59 211 ARG B N 1
ATOM 5213 C CA . ARG B 1 214 ? -17.769 44.609 43.935 1.00 14.91 211 ARG B CA 1
ATOM 5214 C C . ARG B 1 214 ? -18.010 43.380 44.771 1.00 16.36 211 ARG B C 1
ATOM 5215 O O . ARG B 1 214 ? -18.303 43.473 45.968 1.00 15.12 211 ARG B O 1
ATOM 5223 N N . ARG B 1 215 ? -17.868 42.211 44.165 1.00 14.66 212 ARG B N 1
ATOM 5224 C CA . ARG B 1 215 ? -18.098 40.947 44.868 1.00 12.55 212 ARG B CA 1
ATOM 5225 C C . ARG B 1 215 ? -17.000 40.765 45.909 1.00 14.92 212 ARG B C 1
ATOM 5226 O O . ARG B 1 215 ? -17.231 40.299 47.031 1.00 16.19 212 ARG B O 1
ATOM 5234 N N . PHE B 1 216 ? -15.803 41.176 45.557 1.00 14.58 213 PHE B N 1
ATOM 5235 C CA . PHE B 1 216 ? -14.681 41.125 46.511 1.00 13.31 213 PHE B CA 1
ATOM 5236 C C . PHE B 1 216 ? -14.932 41.960 47.761 1.00 15.62 213 PHE B C 1
ATOM 5237 O O . PHE B 1 216 ? -14.591 41.539 48.897 1.00 16.46 213 PHE B O 1
ATOM 5245 N N . ARG B 1 217 ? -15.531 43.122 47.584 1.00 14.34 214 ARG B N 1
ATOM 5246 C CA . ARG B 1 217 ? -15.859 43.963 48.751 1.00 16.44 214 ARG B CA 1
ATOM 5247 C C . ARG B 1 217 ? -16.892 43.267 49.645 1.00 18.49 214 ARG B C 1
ATOM 5248 O O . ARG B 1 217 ? -16.863 43.433 50.860 1.00 19.47 214 ARG B O 1
ATOM 5256 N N . GLU B 1 218 ? -17.772 42.463 49.056 1.00 17.34 215 GLU B N 1
ATOM 5257 C CA . GLU B 1 218 ? -18.793 41.736 49.826 1.00 17.09 215 GLU B CA 1
ATOM 5258 C C . GLU B 1 218 ? -18.241 40.563 50.622 1.00 19.27 215 GLU B C 1
ATOM 5259 O O . GLU B 1 218 ? -18.713 40.321 51.721 1.00 16.82 215 GLU B O 1
ATOM 5265 N N . VAL B 1 219 ? -17.295 39.789 50.072 1.00 15.33 216 VAL B N 1
ATOM 5266 C CA . VAL B 1 219 ? -16.907 38.513 50.676 1.00 17.16 216 VAL B CA 1
ATOM 5267 C C . VAL B 1 219 ? -15.424 38.288 50.893 1.00 16.05 216 VAL B C 1
ATOM 5268 O O . VAL B 1 219 ? -15.048 37.353 51.589 1.00 16.46 216 VAL B O 1
ATOM 5272 N N . GLY B 1 220 ? -14.595 39.125 50.259 1.00 17.24 217 GLY B N 1
ATOM 5273 C CA . GLY B 1 220 ? -13.164 38.899 50.215 1.00 16.53 217 GLY B CA 1
ATOM 5274 C C . GLY B 1 220 ? -12.359 39.526 51.316 1.00 18.11 217 GLY B C 1
ATOM 5275 O O . GLY B 1 220 ? -12.858 40.237 52.174 1.00 18.05 217 GLY B O 1
ATOM 5276 N N . GLU B 1 221 ? -11.056 39.246 51.278 1.00 14.78 218 GLU B N 1
ATOM 5277 C CA . GLU B 1 221 ? -10.107 39.820 52.219 1.00 16.96 218 GLU B CA 1
ATOM 5278 C C . GLU B 1 221 ? -8.794 40.109 51.473 1.00 15.89 218 GLU B C 1
ATOM 5279 O O . GLU B 1 221 ? -8.255 39.211 50.846 1.00 16.68 218 GLU B O 1
ATOM 5285 N N . GLY B 1 222 ? -8.319 41.343 51.528 1.00 15.76 219 GLY B N 1
ATOM 5286 C CA . GLY B 1 222 ? -7.072 41.675 50.858 1.00 16.55 219 GLY B CA 1
ATOM 5287 C C . GLY B 1 222 ? -7.194 42.814 49.877 1.00 18.02 219 GLY B C 1
ATOM 5288 O O . GLY B 1 222 ? -8.014 43.701 50.082 1.00 17.71 219 GLY B O 1
ATOM 5289 N N . GLN B 1 223 ? -6.419 42.750 48.799 1.00 17.09 220 GLN B N 1
ATOM 5290 C CA . GLN B 1 223 ? -6.313 43.851 47.843 1.00 15.88 220 GLN B CA 1
ATOM 5291 C C . GLN B 1 223 ? -6.599 43.297 46.444 1.00 16.76 220 GLN B C 1
ATOM 5292 O O . GLN B 1 223 ? -6.073 42.238 46.067 1.00 18.48 220 GLN B O 1
ATOM 5298 N N . ILE B 1 224 ? -7.395 44.012 45.684 1.00 14.50 221 ILE B N 1
ATOM 5299 C CA . ILE B 1 224 ? -7.749 43.544 44.324 1.00 12.87 221 ILE B CA 1
ATOM 5300 C C . ILE B 1 224 ? -7.482 44.602 43.269 1.00 14.67 221 ILE B C 1
ATOM 5301 O O . ILE B 1 224 ? -7.588 45.812 43.541 1.00 14.87 221 ILE B O 1
ATOM 5306 N N . GLY B 1 225 ? -7.111 44.163 42.052 1.00 12.52 222 GLY B N 1
ATOM 5307 C CA . GLY B 1 225 ? -6.884 45.105 40.991 1.00 13.12 222 GLY B CA 1
ATOM 5308 C C . GLY B 1 225 ? -6.859 44.416 39.641 1.00 13.36 222 GLY B C 1
ATOM 5309 O O . GLY B 1 225 ? -6.894 43.170 39.574 1.00 15.53 222 GLY B O 1
ATOM 5310 N N . ILE B 1 226 ? -6.783 45.205 38.584 1.00 13.88 223 ILE B N 1
ATOM 5311 C CA . ILE B 1 226 ? -6.638 44.695 37.222 1.00 13.16 223 ILE B CA 1
ATOM 5312 C C . ILE B 1 226 ? -5.186 44.676 36.802 1.00 14.33 223 ILE B C 1
ATOM 5313 O O . ILE B 1 226 ? -4.344 45.342 37.436 1.00 15.07 223 ILE B O 1
ATOM 5318 N N . VAL B 1 227 ? -4.861 43.904 35.764 1.00 12.70 224 VAL B N 1
ATOM 5319 C CA . VAL B 1 227 ? -3.484 43.904 35.202 1.00 13.97 224 VAL B CA 1
ATOM 5320 C C . VAL B 1 227 ? -3.547 44.364 33.771 1.00 14.71 224 VAL B C 1
ATOM 5321 O O . VAL B 1 227 ? -4.265 43.760 32.970 1.00 14.87 224 VAL B O 1
ATOM 5325 N N . LEU B 1 228 ? -2.843 45.452 33.449 1.00 13.89 225 LEU B N 1
ATOM 5326 C CA . LEU B 1 228 ? -2.836 45.963 32.097 1.00 14.07 225 LEU B CA 1
ATOM 5327 C C . LEU B 1 228 ? -1.493 45.772 31.445 1.00 15.66 225 LEU B C 1
ATOM 5328 O O . LEU B 1 228 ? -0.457 45.883 32.086 1.00 15.30 225 LEU B O 1
ATOM 5333 N N . ASN B 1 229 ? -1.504 45.613 30.130 1.00 14.19 226 ASN B N 1
ATOM 5334 C CA . ASN B 1 229 ? -0.266 45.785 29.361 1.00 16.86 226 ASN B CA 1
ATOM 5335 C C . ASN B 1 229 ? -0.271 47.145 28.728 1.00 17.47 226 ASN B C 1
ATOM 5336 O O . ASN B 1 229 ? -1.310 47.602 28.224 1.00 19.36 226 ASN B O 1
ATOM 5341 N N . ILE B 1 230 ? 0.837 47.853 28.835 1.00 16.97 227 ILE B N 1
ATOM 5342 C CA . ILE B 1 230 ? 0.982 49.152 28.143 1.00 17.75 227 ILE B CA 1
ATOM 5343 C C . ILE B 1 230 ? 2.197 49.022 27.229 1.00 20.21 227 ILE B C 1
ATOM 5344 O O . ILE B 1 230 ? 3.249 48.574 27.679 1.00 22.46 227 ILE B O 1
ATOM 5349 N N . GLU B 1 231 ? 2.086 49.424 25.977 1.00 15.78 228 GLU B N 1
ATOM 5350 C CA . GLU B 1 231 ? 3.233 49.456 25.059 1.00 14.73 228 GLU B CA 1
ATOM 5351 C C . GLU B 1 231 ? 3.385 50.923 24.594 1.00 14.01 228 GLU B C 1
ATOM 5352 O O . GLU B 1 231 ? 2.613 51.369 23.717 1.00 14.71 228 GLU B O 1
ATOM 5358 N N . PRO B 1 232 ? 4.264 51.673 25.218 1.00 14.12 229 PRO B N 1
ATOM 5359 C CA . PRO B 1 232 ? 4.306 53.126 24.996 1.00 13.95 229 PRO B CA 1
ATOM 5360 C C . PRO B 1 232 ? 4.573 53.420 23.516 1.00 16.63 229 PRO B C 1
ATOM 5361 O O . PRO B 1 232 ? 5.367 52.715 22.883 1.00 14.17 229 PRO B O 1
ATOM 5365 N N . LYS B 1 233 ? 3.892 54.419 22.965 1.00 16.13 230 LYS B N 1
ATOM 5366 C CA . LYS B 1 233 ? 4.033 54.749 21.555 1.00 15.11 230 LYS B CA 1
ATOM 5367 C C . LYS B 1 233 ? 4.848 56.025 21.397 1.00 17.21 230 LYS B C 1
ATOM 5368 O O . LYS B 1 233 ? 4.470 57.073 21.929 1.00 19.06 230 LYS B O 1
ATOM 5374 N N . TYR B 1 234 ? 5.983 55.933 20.699 1.00 16.57 231 TYR B N 1
ATOM 5375 C CA . TYR B 1 234 ? 6.886 57.063 20.465 1.00 19.07 231 TYR B CA 1
ATOM 5376 C C . TYR B 1 234 ? 6.770 57.568 18.996 1.00 18.79 231 TYR B C 1
ATOM 5377 O O . TYR B 1 234 ? 6.361 56.819 18.105 1.00 17.40 231 TYR B O 1
ATOM 5386 N N . PRO B 1 235 ? 7.094 58.847 18.779 1.00 20.92 232 PRO B N 1
ATOM 5387 C CA . PRO B 1 235 ? 6.960 59.486 17.449 1.00 23.55 232 PRO B CA 1
ATOM 5388 C C . PRO B 1 235 ? 7.885 58.895 16.392 1.00 20.92 232 PRO B C 1
ATOM 5389 O O . PRO B 1 235 ? 9.091 58.755 16.623 1.00 21.45 232 PRO B O 1
ATOM 5393 N N . ALA B 1 236 ? 7.341 58.576 15.233 1.00 18.34 233 ALA B N 1
ATOM 5394 C CA . ALA B 1 236 ? 8.140 58.126 14.106 1.00 19.33 233 ALA B CA 1
ATOM 5395 C C . ALA B 1 236 ? 8.735 59.303 13.305 1.00 23.34 233 ALA B C 1
ATOM 5396 O O . ALA B 1 236 ? 9.698 59.119 12.570 1.00 23.82 233 ALA B O 1
ATOM 5398 N N . SER B 1 237 ? 8.124 60.472 13.455 1.00 21.65 234 SER B N 1
ATOM 5399 C CA . SER B 1 237 ? 8.476 61.651 12.666 1.00 25.54 234 SER B CA 1
ATOM 5400 C C . SER B 1 237 ? 7.721 62.849 13.189 1.00 30.13 234 SER B C 1
ATOM 5401 O O . SER B 1 237 ? 6.956 62.723 14.130 1.00 29.66 234 SER B O 1
ATOM 5404 N N . ASP B 1 238 ? 7.870 64.015 12.557 1.00 28.45 235 ASP B N 1
ATOM 5405 C CA . ASP B 1 238 ? 7.103 65.165 13.011 1.00 33.35 235 ASP B CA 1
ATOM 5406 C C . ASP B 1 238 ? 5.938 65.451 12.058 1.00 31.87 235 ASP B C 1
ATOM 5407 O O . ASP B 1 238 ? 5.281 66.476 12.158 1.00 34.76 235 ASP B O 1
ATOM 5412 N N . LYS B 1 239 ? 5.663 64.517 11.163 1.00 27.07 236 LYS B N 1
ATOM 5413 C CA . LYS B 1 239 ? 4.550 64.675 10.264 1.00 25.44 236 LYS B CA 1
ATOM 5414 C C . LYS B 1 239 ? 3.231 64.580 10.997 1.00 31.10 236 LYS B C 1
ATOM 5415 O O . LYS B 1 239 ? 3.025 63.663 11.819 1.00 26.72 236 LYS B O 1
ATOM 5421 N N . PRO B 1 240 ? 2.304 65.486 10.694 1.00 26.92 237 PRO B N 1
ATOM 5422 C CA . PRO B 1 240 ? 1.017 65.418 11.373 1.00 25.92 237 PRO B CA 1
ATOM 5423 C C . PRO B 1 240 ? 0.303 64.066 11.190 1.00 24.75 237 PRO B C 1
ATOM 5424 O O . PRO B 1 240 ? -0.324 63.600 12.147 1.00 25.54 237 PRO B O 1
ATOM 5428 N N . GLU B 1 241 ? 0.373 63.462 10.026 1.00 24.12 238 GLU B N 1
ATOM 5429 C CA . GLU B 1 241 ? -0.341 62.205 9.817 1.00 26.74 238 GLU B CA 1
ATOM 5430 C C . GLU B 1 241 ? 0.261 61.080 10.688 1.00 24.60 238 GLU B C 1
ATOM 5431 O O . GLU B 1 241 ? -0.445 60.125 11.017 1.00 24.08 238 GLU B O 1
ATOM 5437 N N . ASP B 1 242 ? 1.537 61.196 11.044 1.00 22.08 239 ASP B N 1
ATOM 5438 C CA . ASP B 1 242 ? 2.161 60.183 11.909 1.00 23.65 239 ASP B CA 1
ATOM 5439 C C . ASP B 1 242 ? 1.813 60.405 13.351 1.00 22.81 239 ASP B C 1
ATOM 5440 O O . ASP B 1 242 ? 1.667 59.442 14.111 1.00 21.07 239 ASP B O 1
ATOM 5445 N N . GLU B 1 243 ? 1.622 61.660 13.741 1.00 21.06 240 GLU B N 1
ATOM 5446 C CA . GLU B 1 243 ? 1.212 61.940 15.111 1.00 21.26 240 GLU B CA 1
ATOM 5447 C C . GLU B 1 243 ? -0.218 61.483 15.328 1.00 20.51 240 GLU B C 1
ATOM 5448 O O . GLU B 1 243 ? -0.578 61.002 16.408 1.00 20.31 240 GLU B O 1
ATOM 5454 N N . ALA B 1 244 ? -1.066 61.643 14.307 1.00 18.24 241 ALA B N 1
ATOM 5455 C CA . ALA B 1 244 ? -2.414 61.186 14.423 1.00 18.20 241 ALA B CA 1
ATOM 5456 C C . ALA B 1 244 ? -2.425 59.649 14.558 1.00 20.66 241 ALA B C 1
ATOM 5457 O O . ALA B 1 244 ? -3.192 59.102 15.352 1.00 19.59 241 ALA B O 1
ATOM 5459 N N . ALA B 1 245 ? -1.602 58.984 13.762 1.00 17.97 242 ALA B N 1
ATOM 5460 C CA . ALA B 1 245 ? -1.438 57.521 13.810 1.00 16.04 242 ALA B CA 1
ATOM 5461 C C . ALA B 1 245 ? -0.956 57.060 15.179 1.00 16.85 242 ALA B C 1
ATOM 5462 O O . ALA B 1 245 ? -1.504 56.093 15.737 1.00 15.27 242 ALA B O 1
ATOM 5464 N N . ARG B 1 246 ? -0.005 57.780 15.748 1.00 17.74 243 ARG B N 1
ATOM 5465 C CA . ARG B 1 246 ? 0.500 57.500 17.108 1.00 19.09 243 ARG B CA 1
ATOM 5466 C C . ARG B 1 246 ? -0.615 57.622 18.122 1.00 18.47 243 ARG B C 1
ATOM 5467 O O . ARG B 1 246 ? -0.808 56.737 19.000 1.00 16.85 243 ARG B O 1
ATOM 5475 N N . ARG B 1 247 ? -1.416 58.681 17.988 1.00 16.07 244 ARG B N 1
ATOM 5476 C CA . ARG B 1 247 ? -2.541 58.841 18.896 1.00 18.36 244 ARG B CA 1
ATOM 5477 C C . ARG B 1 247 ? -3.562 57.720 18.776 1.00 15.66 244 ARG B C 1
ATOM 5478 O O . ARG B 1 247 ? -4.158 57.322 19.799 1.00 14.78 244 ARG B O 1
ATOM 5486 N N . ARG B 1 248 ? -3.874 57.293 17.546 1.00 17.21 245 ARG B N 1
ATOM 5487 C CA . ARG B 1 248 ? -4.797 56.194 17.336 1.00 17.72 245 ARG B CA 1
ATOM 5488 C C . ARG B 1 248 ? -4.277 54.889 17.970 1.00 15.60 245 ARG B C 1
ATOM 5489 O O . ARG B 1 248 ? -5.004 54.156 18.642 1.00 14.53 245 ARG B O 1
ATOM 5497 N N . ALA B 1 249 ? -3.010 54.601 17.707 1.00 16.26 246 ALA B N 1
ATOM 5498 C CA . ALA B 1 249 ? -2.393 53.381 18.247 1.00 16.53 246 ALA B CA 1
ATOM 5499 C C . ALA B 1 249 ? -2.409 53.422 19.777 1.00 15.20 246 ALA B C 1
ATOM 5500 O O . ALA B 1 249 ? -2.713 52.452 20.404 1.00 15.70 246 ALA B O 1
ATOM 5502 N N . GLU B 1 250 ? -2.017 54.544 20.331 1.00 14.96 247 GLU B N 1
ATOM 5503 C CA . GLU B 1 250 ? -2.038 54.731 21.769 1.00 15.93 247 GLU B CA 1
ATOM 5504 C C . GLU B 1 250 ? -3.444 54.618 22.380 1.00 17.80 247 GLU B C 1
ATOM 5505 O O . GLU B 1 250 ? -3.628 53.969 23.425 1.00 16.53 247 GLU B O 1
ATOM 5511 N N . ALA B 1 251 ? -4.438 55.232 21.738 1.00 17.00 248 ALA B N 1
ATOM 5512 C CA . ALA B 1 251 ? -5.792 55.159 22.256 1.00 15.59 248 ALA B CA 1
ATOM 5513 C C . ALA B 1 251 ? -6.263 53.710 22.288 1.00 14.85 248 ALA B C 1
ATOM 5514 O O . ALA B 1 251 ? -6.855 53.253 23.270 1.00 16.78 248 ALA B O 1
ATOM 5516 N N . GLN B 1 252 ? -6.059 53.000 21.186 1.00 13.80 249 GLN B N 1
ATOM 5517 C CA . GLN B 1 252 ? -6.576 51.643 21.054 1.00 14.58 249 GLN B CA 1
ATOM 5518 C C . GLN B 1 252 ? -5.843 50.662 21.964 1.00 14.51 249 GLN B C 1
ATOM 5519 O O . GLN B 1 252 ? -6.456 49.725 22.503 1.00 16.19 249 GLN B O 1
ATOM 5525 N N . MET B 1 253 ? -4.575 50.875 22.214 1.00 14.64 250 MET B N 1
ATOM 5526 C CA . MET B 1 253 ? -3.826 49.865 22.965 1.00 16.50 250 MET B CA 1
ATOM 5527 C C . MET B 1 253 ? -3.650 50.167 24.428 1.00 18.29 250 MET B C 1
ATOM 5528 O O . MET B 1 253 ? -3.637 49.266 25.244 1.00 18.14 250 MET B O 1
ATOM 5533 N N . ASN B 1 254 ? -3.440 51.427 24.728 1.00 16.07 251 ASN B N 1
ATOM 5534 C CA . ASN B 1 254 ? -3.013 51.859 26.056 1.00 15.08 251 ASN B CA 1
ATOM 5535 C C . ASN B 1 254 ? -4.040 52.608 26.851 1.00 17.56 251 ASN B C 1
ATOM 5536 O O . ASN B 1 254 ? -3.954 52.626 28.070 1.00 16.85 251 ASN B O 1
ATOM 5541 N N . ARG B 1 255 ? -4.980 53.278 26.169 1.00 18.21 252 ARG B N 1
ATOM 5542 C CA . ARG B 1 255 ? -5.974 54.083 26.854 1.00 15.07 252 ARG B CA 1
ATOM 5543 C C . ARG B 1 255 ? -7.391 53.475 26.840 1.00 13.82 252 ARG B C 1
ATOM 5544 O O . ARG B 1 255 ? -8.241 53.842 27.647 1.00 13.82 252 ARG B O 1
ATOM 5552 N N . TRP B 1 256 ? -7.621 52.512 25.967 1.00 13.34 253 TRP B N 1
ATOM 5553 C CA . TRP B 1 256 ? -8.935 51.921 25.816 1.00 13.55 253 TRP B CA 1
ATOM 5554 C C . TRP B 1 256 ? -9.516 51.433 27.137 1.00 14.34 253 TRP B C 1
ATOM 5555 O O . TRP B 1 256 ? -10.695 51.627 27.428 1.00 15.55 253 TRP B O 1
ATOM 5566 N N . PHE B 1 257 ? -8.665 50.795 27.970 1.00 12.52 254 PHE B N 1
ATOM 5567 C CA . PHE B 1 257 ? -9.119 50.231 29.230 1.00 11.77 254 PHE B CA 1
ATOM 5568 C C . PHE B 1 257 ? -8.806 51.127 30.397 1.00 13.18 254 PHE B C 1
ATOM 5569 O O . PHE B 1 257 ? -9.661 51.358 31.291 1.00 14.38 254 PHE B O 1
ATOM 5577 N N . LEU B 1 258 ? -7.608 51.689 30.371 1.00 13.58 255 LEU B N 1
ATOM 5578 C CA . LEU B 1 258 ? -7.183 52.566 31.460 1.00 13.26 255 LEU B CA 1
ATOM 5579 C C . LEU B 1 258 ? -8.112 53.770 31.666 1.00 15.74 255 LEU B C 1
ATOM 5580 O O . LEU B 1 258 ? -8.451 54.090 32.801 1.00 14.06 255 LEU B O 1
ATOM 5585 N N . ASP B 1 259 ? -8.523 54.449 30.595 1.00 15.71 256 ASP B N 1
ATOM 5586 C CA . ASP B 1 259 ? -9.339 55.656 30.767 1.00 15.48 256 ASP B CA 1
ATOM 5587 C C . ASP B 1 259 ? -10.669 55.376 31.496 1.00 14.72 256 ASP B C 1
ATOM 5588 O O . ASP B 1 259 ? -11.011 56.048 32.479 1.00 15.47 256 ASP B O 1
ATOM 5593 N N . PRO B 1 260 ? -11.447 54.379 31.023 1.00 14.84 257 PRO B N 1
ATOM 5594 C CA . PRO B 1 260 ? -12.698 54.046 31.784 1.00 14.19 257 PRO B CA 1
ATOM 5595 C C . PRO B 1 260 ? -12.424 53.573 33.207 1.00 14.36 257 PRO B C 1
ATOM 5596 O O . PRO B 1 260 ? -13.214 53.878 34.136 1.00 14.81 257 PRO B O 1
ATOM 5600 N N . LEU B 1 261 ? -11.337 52.824 33.419 1.00 14.17 258 LEU B N 1
ATOM 5601 C CA . LEU B 1 261 ? -11.007 52.417 34.794 1.00 14.72 258 LEU B CA 1
ATOM 5602 C C . LEU B 1 261 ? -10.823 53.642 35.680 1.00 13.60 258 LEU B C 1
ATOM 5603 O O . LEU B 1 261 ? -11.100 53.616 36.909 1.00 14.99 258 LEU B O 1
ATOM 5608 N N . MET B 1 262 ? -10.304 54.698 35.086 1.00 15.44 259 MET B N 1
ATOM 5609 C CA . MET B 1 262 ? -9.976 55.932 35.816 1.00 18.04 259 MET B CA 1
ATOM 5610 C C . MET B 1 262 ? -11.127 56.913 35.817 1.00 19.24 259 MET B C 1
ATOM 5611 O O . MET B 1 262 ? -10.969 58.060 36.221 1.00 17.52 259 MET B O 1
ATOM 5616 N N . GLY B 1 263 ? -12.279 56.476 35.302 1.00 17.17 260 GLY B N 1
ATOM 5617 C CA . GLY B 1 263 ? -13.445 57.363 35.293 1.00 19.43 260 GLY B CA 1
ATOM 5618 C C . GLY B 1 263 ? -13.422 58.424 34.229 1.00 19.94 260 GLY B C 1
ATOM 5619 O O . GLY B 1 263 ? -14.169 59.424 34.344 1.00 20.39 260 GLY B O 1
ATOM 5620 N N . ARG B 1 264 ? -12.666 58.230 33.150 1.00 16.49 261 ARG B N 1
ATOM 5621 C CA . ARG B 1 264 ? -12.519 59.227 32.111 1.00 19.06 261 ARG B CA 1
ATOM 5622 C C . ARG B 1 264 ? -13.292 58.912 30.841 1.00 17.82 261 ARG B C 1
ATOM 5623 O O . ARG B 1 264 ? -13.128 59.615 29.862 1.00 18.68 261 ARG B O 1
ATOM 5631 N N . GLY B 1 265 ? -14.092 57.863 30.857 1.00 16.47 262 GLY B N 1
ATOM 5632 C CA . GLY B 1 265 ? -14.842 57.457 29.673 1.00 17.24 262 GLY B CA 1
ATOM 5633 C C . GLY B 1 265 ? -13.881 56.811 28.675 1.00 18.33 262 GLY B C 1
ATOM 5634 O O . GLY B 1 265 ? -12.713 56.632 28.959 1.00 17.64 262 GLY B O 1
ATOM 5635 N N . TYR B 1 266 ? -14.382 56.430 27.517 1.00 13.99 263 TYR B N 1
ATOM 5636 C CA . TYR B 1 266 ? -13.522 55.858 26.499 1.00 13.95 263 TYR B CA 1
ATOM 5637 C C . TYR B 1 266 ? -12.784 56.969 25.735 1.00 14.68 263 TYR B C 1
ATOM 5638 O O . TYR B 1 266 ? -13.357 58.072 25.558 1.00 18.64 263 TYR B O 1
ATOM 5647 N N . PRO B 1 267 ? -11.562 56.705 25.252 1.00 14.97 264 PRO B N 1
ATOM 5648 C CA . PRO B 1 267 ? -10.834 57.681 24.407 1.00 14.66 264 PRO B CA 1
ATOM 5649 C C . PRO B 1 267 ? -11.622 58.119 23.179 1.00 17.54 264 PRO B C 1
ATOM 5650 O O . PRO B 1 267 ? -12.246 57.303 22.505 1.00 16.66 264 PRO B O 1
ATOM 5654 N N . GLU B 1 268 ? -11.565 59.406 22.863 1.00 16.02 265 GLU B N 1
ATOM 5655 C CA . GLU B 1 268 ? -12.305 59.939 21.714 1.00 19.35 265 GLU B CA 1
ATOM 5656 C C . GLU B 1 268 ? -11.884 59.328 20.414 1.00 18.03 265 GLU B C 1
ATOM 5657 O O . GLU B 1 268 ? -12.708 59.141 19.482 1.00 19.15 265 GLU B O 1
ATOM 5663 N N . GLU B 1 269 ? -10.616 58.945 20.340 1.00 17.37 266 GLU B N 1
ATOM 5664 C CA . GLU B 1 269 ? -10.059 58.397 19.105 1.00 16.17 266 GLU B CA 1
ATOM 5665 C C . GLU B 1 269 ? -10.697 57.065 18.704 1.00 18.04 266 GLU B C 1
ATOM 5666 O O . GLU B 1 269 ? -10.627 56.684 17.556 1.00 18.62 266 GLU B O 1
ATOM 5672 N N . LEU B 1 270 ? -11.363 56.379 19.634 1.00 17.05 267 LEU B N 1
ATOM 5673 C CA . LEU B 1 270 ? -11.915 55.085 19.308 1.00 16.90 267 LEU B CA 1
ATOM 5674 C C . LEU B 1 270 ? -13.090 55.201 18.356 1.00 18.18 267 LEU B C 1
ATOM 5675 O O . LEU B 1 270 ? -13.376 54.279 17.648 1.00 17.65 267 LEU B O 1
ATOM 5680 N N . THR B 1 271 ? -13.736 56.359 18.310 1.00 17.61 268 THR B N 1
ATOM 5681 C CA . THR B 1 271 ? -14.824 56.510 17.347 1.00 20.80 268 THR B CA 1
ATOM 5682 C C . THR B 1 271 ? -14.236 56.543 15.940 1.00 23.98 268 THR B C 1
ATOM 5683 O O . THR B 1 271 ? -14.849 56.067 14.965 1.00 24.15 268 THR B O 1
ATOM 5687 N N . ASP B 1 272 ? -13.015 57.061 15.813 1.00 19.38 269 ASP B N 1
ATOM 5688 C CA . ASP B 1 272 ? -12.330 57.075 14.516 1.00 22.36 269 ASP B CA 1
ATOM 5689 C C . ASP B 1 272 ? -11.796 55.708 14.157 1.00 25.03 269 ASP B C 1
ATOM 5690 O O . ASP B 1 272 ? -11.963 55.259 13.033 1.00 26.10 269 ASP B O 1
ATOM 5695 N N . VAL B 1 273 ? -11.179 55.028 15.127 1.00 17.11 270 VAL B N 1
ATOM 5696 C CA . VAL B 1 273 ? -10.601 53.743 14.898 1.00 16.55 270 VAL B CA 1
ATOM 5697 C C . VAL B 1 273 ? -11.640 52.705 14.529 1.00 17.65 270 VAL B C 1
ATOM 5698 O O . VAL B 1 273 ? -11.468 51.932 13.595 1.00 17.98 270 VAL B O 1
ATOM 5702 N N . TYR B 1 274 ? -12.738 52.656 15.286 1.00 16.05 271 TYR B N 1
ATOM 5703 C CA . TYR B 1 274 ? -13.716 51.593 15.080 1.00 15.83 271 TYR B CA 1
ATOM 5704 C C . TYR B 1 274 ? -14.901 51.985 14.157 1.00 18.74 271 TYR B C 1
ATOM 5705 O O . TYR B 1 274 ? -15.660 51.105 13.724 1.00 17.49 271 TYR B O 1
ATOM 5714 N N . GLY B 1 275 ? -15.024 53.271 13.851 1.00 17.36 272 GLY B N 1
ATOM 5715 C CA . GLY B 1 275 ? -16.061 53.702 12.922 1.00 19.49 272 GLY B CA 1
ATOM 5716 C C . GLY B 1 275 ? -17.428 53.248 13.323 1.00 17.37 272 GLY B C 1
ATOM 5717 O O . GLY B 1 275 ? -17.873 53.413 14.448 1.00 17.85 272 GLY B O 1
ATOM 5718 N N . ALA B 1 276 ? -18.152 52.643 12.357 1.00 18.53 273 ALA B N 1
ATOM 5719 C CA . ALA B 1 276 ? -19.558 52.329 12.574 1.00 15.97 273 ALA B CA 1
ATOM 5720 C C . ALA B 1 276 ? -19.726 51.162 13.547 1.00 17.58 273 ALA B C 1
ATOM 5721 O O . ALA B 1 276 ? -20.860 50.874 13.986 1.00 18.81 273 ALA B O 1
ATOM 5723 N N . ALA B 1 277 ? -18.627 50.492 13.911 1.00 15.97 274 ALA B N 1
ATOM 5724 C CA . ALA B 1 277 ? -18.656 49.466 14.935 1.00 15.01 274 ALA B CA 1
ATOM 5725 C C . ALA B 1 277 ? -18.657 50.025 16.354 1.00 16.72 274 ALA B C 1
ATOM 5726 O O . ALA B 1 277 ? -18.999 49.305 17.304 1.00 17.87 274 ALA B O 1
ATOM 5728 N N . TRP B 1 278 ? -18.309 51.295 16.512 1.00 15.51 275 TRP B N 1
ATOM 5729 C CA . TRP B 1 278 ? -18.309 51.905 17.842 1.00 16.14 275 TRP B CA 1
ATOM 5730 C C . TRP B 1 278 ? -19.717 51.957 18.396 1.00 16.98 275 TRP B C 1
ATOM 5731 O O . TRP B 1 278 ? -20.688 52.096 17.660 1.00 19.64 275 TRP B O 1
ATOM 5742 N N . ARG B 1 279 ? -19.845 51.843 19.706 1.00 15.19 276 ARG B N 1
ATOM 5743 C CA . ARG B 1 279 ? -21.144 51.810 20.402 1.00 17.20 276 ARG B CA 1
ATOM 5744 C C . ARG B 1 279 ? -21.061 52.600 21.663 1.00 19.22 276 ARG B C 1
ATOM 5745 O O . ARG B 1 279 ? -19.980 52.758 22.238 1.00 19.79 276 ARG B O 1
ATOM 5753 N N . GLU B 1 280 ? -22.195 53.147 22.090 1.00 17.95 277 GLU B N 1
ATOM 5754 C CA . GLU B 1 280 ? -22.310 53.788 23.380 1.00 20.47 277 GLU B CA 1
ATOM 5755 C C . GLU B 1 280 ? -23.111 52.916 24.350 1.00 21.42 277 GLU B C 1
ATOM 5756 O O . GLU B 1 280 ? -23.940 52.079 23.938 1.00 24.97 277 GLU B O 1
ATOM 5762 N N . PHE B 1 281 ? -22.840 53.070 25.645 1.00 19.71 278 PHE B N 1
ATOM 5763 C CA . PHE B 1 281 ? -23.369 52.144 26.617 1.00 19.83 278 PHE B CA 1
ATOM 5764 C C . PHE B 1 281 ? -24.028 52.912 27.743 1.00 20.70 278 PHE B C 1
ATOM 5765 O O . PHE B 1 281 ? -23.749 54.120 27.907 1.00 20.29 278 PHE B O 1
ATOM 5773 N N . PRO B 1 282 ? -24.829 52.223 28.569 1.00 21.29 279 PRO B N 1
ATOM 5774 C CA . PRO B 1 282 ? -25.488 52.879 29.717 1.00 21.68 279 PRO B CA 1
ATOM 5775 C C . PRO B 1 282 ? -24.516 53.522 30.653 1.00 21.01 279 PRO B C 1
ATOM 5776 O O . PRO B 1 282 ? -23.464 52.943 30.930 1.00 18.88 279 PRO B O 1
ATOM 5780 N N . LYS B 1 283 ? -24.869 54.675 31.205 1.00 19.13 280 LYS B N 1
ATOM 5781 C CA . LYS B 1 283 ? -24.048 55.333 32.215 1.00 19.79 280 LYS B CA 1
ATOM 5782 C C . LYS B 1 283 ? -23.704 54.474 33.382 1.00 20.14 280 LYS B C 1
ATOM 5783 O O . LYS B 1 283 ? -22.584 54.560 33.922 1.00 21.66 280 LYS B O 1
ATOM 5789 N N . GLU B 1 284 ? -24.657 53.663 33.849 1.00 19.17 281 GLU B N 1
ATOM 5790 C CA . GLU B 1 284 ? -24.414 52.822 35.004 1.00 20.96 281 GLU B CA 1
ATOM 5791 C C . GLU B 1 284 ? -23.253 51.861 34.780 1.00 20.63 281 GLU B C 1
ATOM 5792 O O . GLU B 1 284 ? -22.601 51.444 35.733 1.00 19.42 281 GLU B O 1
ATOM 5798 N N . ASP B 1 285 ? -23.033 51.490 33.516 1.00 17.00 282 ASP B N 1
ATOM 5799 C CA . ASP B 1 285 ? -21.896 50.603 33.177 1.00 16.85 282 ASP B CA 1
ATOM 5800 C C . ASP B 1 285 ? -20.577 51.253 33.575 1.00 14.90 282 ASP B C 1
ATOM 5801 O O . ASP B 1 285 ? -19.672 50.578 34.064 1.00 16.33 282 ASP B O 1
ATOM 5806 N N . PHE B 1 286 ? -20.465 52.550 33.364 1.00 15.57 283 PHE B N 1
ATOM 5807 C CA . PHE B 1 286 ? -19.182 53.201 33.660 1.00 14.92 283 PHE B CA 1
ATOM 5808 C C . PHE B 1 286 ? -18.953 53.330 35.142 1.00 15.82 283 PHE B C 1
ATOM 5809 O O . PHE B 1 286 ? -17.788 53.307 35.594 1.00 16.95 283 PHE B O 1
ATOM 5817 N N . GLU B 1 287 ? -20.026 53.426 35.924 1.00 16.44 284 GLU B N 1
ATOM 5818 C CA . GLU B 1 287 ? -19.902 53.395 37.395 1.00 18.75 284 GLU B CA 1
ATOM 5819 C C . GLU B 1 287 ? -19.341 52.046 37.837 1.00 17.04 284 GLU B C 1
ATOM 5820 O O . GLU B 1 287 ? -18.449 51.973 38.669 1.00 18.73 284 GLU B O 1
ATOM 5826 N N . LEU B 1 288 ? -19.870 50.985 37.268 1.00 16.09 285 LEU B N 1
ATOM 5827 C CA . LEU B 1 288 ? -19.400 49.634 37.561 1.00 14.57 285 LEU B CA 1
ATOM 5828 C C . LEU B 1 288 ? -17.925 49.471 37.220 1.00 16.94 285 LEU B C 1
ATOM 5829 O O . LEU B 1 288 ? -17.148 48.980 38.015 1.00 14.36 285 LEU B O 1
ATOM 5834 N N . ILE B 1 289 ? -17.565 49.914 36.019 1.00 14.55 286 ILE B N 1
ATOM 5835 C CA . ILE B 1 289 ? -16.205 49.742 35.510 1.00 14.81 286 ILE B CA 1
ATOM 5836 C C . ILE B 1 289 ? -15.209 50.453 36.405 1.00 16.01 286 ILE B C 1
ATOM 5837 O O . ILE B 1 289 ? -14.094 49.954 36.609 1.00 14.83 286 ILE B O 1
ATOM 5842 N N . ALA B 1 290 ? -15.583 51.618 36.909 1.00 16.58 287 ALA B N 1
ATOM 5843 C CA . ALA B 1 290 ? -14.654 52.429 37.722 1.00 15.85 287 ALA B CA 1
ATOM 5844 C C . ALA B 1 290 ? -14.699 52.075 39.216 1.00 18.10 287 ALA B C 1
ATOM 5845 O O . ALA B 1 290 ? -14.175 52.827 40.032 1.00 17.77 287 ALA B O 1
ATOM 5847 N N . GLU B 1 291 ? -15.294 50.952 39.577 1.00 17.07 288 GLU B N 1
ATOM 5848 C CA . GLU B 1 291 ? -15.285 50.484 40.963 1.00 16.14 288 GLU B CA 1
ATOM 5849 C C . GLU B 1 291 ? -13.859 50.565 41.557 1.00 18.34 288 GLU B C 1
ATOM 5850 O O . GLU B 1 291 ? -12.910 50.003 41.000 1.00 18.25 288 GLU B O 1
ATOM 5856 N N . PRO B 1 292 ? -13.706 51.243 42.694 1.00 15.45 289 PRO B N 1
ATOM 5857 C CA . PRO B 1 292 ? -12.310 51.515 43.148 1.00 16.39 289 PRO B CA 1
ATOM 5858 C C . PRO B 1 292 ? -11.510 50.259 43.401 1.00 16.25 289 PRO B C 1
ATOM 5859 O O . PRO B 1 292 ? -12.019 49.360 44.055 1.00 16.79 289 PRO B O 1
ATOM 5863 N N . THR B 1 293 ? -10.254 50.223 42.950 1.00 15.82 290 THR B N 1
ATOM 5864 C CA . THR B 1 293 ? -9.361 49.109 43.173 1.00 15.73 290 THR B CA 1
ATOM 5865 C C . THR B 1 293 ? -8.274 49.507 44.175 1.00 16.89 290 THR B C 1
ATOM 5866 O O . THR B 1 293 ? -8.140 50.684 44.523 1.00 15.13 290 THR B O 1
ATOM 5870 N N . ASP B 1 294 ? -7.506 48.516 44.602 1.00 14.64 291 ASP B N 1
ATOM 5871 C CA . ASP B 1 294 ? -6.455 48.661 45.597 1.00 15.04 291 ASP B CA 1
ATOM 5872 C C . ASP B 1 294 ? -5.054 48.737 45.060 1.00 15.71 291 ASP B C 1
ATOM 5873 O O . ASP B 1 294 ? -4.142 49.275 45.752 1.00 14.10 291 ASP B O 1
ATOM 5878 N N . TRP B 1 295 ? -4.853 48.200 43.862 1.00 13.64 292 TRP B N 1
ATOM 5879 C CA . TRP B 1 295 ? -3.534 48.210 43.208 1.00 15.25 292 TRP B CA 1
ATOM 5880 C C . TRP B 1 295 ? -3.736 47.934 41.707 1.00 13.56 292 TRP B C 1
ATOM 5881 O O . TRP B 1 295 ? -4.839 47.643 41.277 1.00 13.46 292 TRP B O 1
ATOM 5892 N N . MET B 1 296 ? -2.695 48.132 40.913 1.00 13.64 293 MET B N 1
ATOM 5893 C CA . MET B 1 296 ? -2.811 47.809 39.478 1.00 13.24 293 MET B CA 1
ATOM 5894 C C . MET B 1 296 ? -1.517 47.164 39.043 1.00 14.62 293 MET B C 1
ATOM 5895 O O . MET B 1 296 ? -0.400 47.550 39.487 1.00 14.49 293 MET B O 1
ATOM 5900 N N . GLY B 1 297 ? -1.633 46.143 38.200 1.00 14.31 294 GLY B N 1
ATOM 5901 C CA . GLY B 1 297 ? -0.454 45.498 37.666 1.00 13.22 294 GLY B CA 1
ATOM 5902 C C . GLY B 1 297 ? -0.135 46.021 36.284 1.00 15.23 294 GLY B C 1
ATOM 5903 O O . GLY B 1 297 ? -1.030 46.355 35.500 1.00 14.26 294 GLY B O 1
ATOM 5904 N N . LEU B 1 298 ? 1.154 46.132 36.003 1.00 13.32 295 LEU B N 1
ATOM 5905 C CA . LEU B 1 298 ? 1.663 46.458 34.667 1.00 15.86 295 LEU B CA 1
ATOM 5906 C C . LEU B 1 298 ? 2.429 45.279 34.087 1.00 14.74 295 LEU B C 1
ATOM 5907 O O . LEU B 1 298 ? 3.404 44.822 34.699 1.00 14.63 295 LEU B O 1
ATOM 5912 N N . ASN B 1 299 ? 1.985 44.776 32.963 1.00 13.13 296 ASN B N 1
ATOM 5913 C CA . ASN B 1 299 ? 2.758 43.824 32.153 1.00 12.62 296 ASN B CA 1
ATOM 5914 C C . ASN B 1 299 ? 3.500 44.640 31.125 1.00 14.21 296 ASN B C 1
ATOM 5915 O O . ASN B 1 299 ? 2.870 45.433 30.398 1.00 14.83 296 ASN B O 1
ATOM 5920 N N . TRP B 1 300 ? 4.813 44.512 31.053 1.00 12.53 297 TRP B N 1
ATOM 5921 C CA . TRP B 1 300 ? 5.578 45.374 30.158 1.00 15.60 297 TRP B CA 1
ATOM 5922 C C . TRP B 1 300 ? 6.745 44.648 29.498 1.00 13.93 297 TRP B C 1
ATOM 5923 O O . TRP B 1 300 ? 7.501 43.925 30.182 1.00 13.62 297 TRP B O 1
ATOM 5934 N N . TYR B 1 301 ? 6.916 44.889 28.206 1.00 14.63 298 TYR B N 1
ATOM 5935 C CA . TYR B 1 301 ? 7.958 44.209 27.456 1.00 13.84 298 TYR B CA 1
ATOM 5936 C C . TYR B 1 301 ? 8.725 45.136 26.501 1.00 15.43 298 TYR B C 1
ATOM 5937 O O . TYR B 1 301 ? 9.918 44.928 26.295 1.00 14.98 298 TYR B O 1
ATOM 5946 N N . THR B 1 302 ? 8.035 46.105 25.875 1.00 14.09 299 THR B N 1
ATOM 5947 C CA . THR B 1 302 ? 8.655 46.853 24.807 1.00 14.08 299 THR B CA 1
ATOM 5948 C C . THR B 1 302 ? 7.890 48.132 24.511 1.00 15.47 299 THR B C 1
ATOM 5949 O O . THR B 1 302 ? 6.885 48.398 25.179 1.00 15.06 299 THR B O 1
ATOM 5953 N N . ARG B 1 303 ? 8.362 48.874 23.524 1.00 15.65 300 ARG B N 1
ATOM 5954 C CA . ARG B 1 303 ? 7.685 50.068 23.033 1.00 14.72 300 ARG B CA 1
ATOM 5955 C C . ARG B 1 303 ? 7.382 49.852 21.568 1.00 16.48 300 ARG B C 1
ATOM 5956 O O . ARG B 1 303 ? 7.822 48.855 20.941 1.00 16.32 300 ARG B O 1
ATOM 5964 N N . ALA B 1 304 ? 6.676 50.808 20.992 1.00 14.66 301 ALA B N 1
ATOM 5965 C CA . ALA B 1 304 ? 6.527 50.840 19.541 1.00 16.38 301 ALA B CA 1
ATOM 5966 C C . ALA B 1 304 ? 6.670 52.280 19.030 1.00 16.18 301 ALA B C 1
ATOM 5967 O O . ALA B 1 304 ? 6.491 53.249 19.791 1.00 15.43 301 ALA B O 1
ATOM 5969 N N . VAL B 1 305 ? 7.000 52.397 17.746 1.00 15.85 302 VAL B N 1
ATOM 5970 C CA . VAL B 1 305 ? 7.193 53.698 17.082 1.00 14.37 302 VAL B CA 1
ATOM 5971 C C . VAL B 1 305 ? 6.252 53.696 15.853 1.00 17.60 302 VAL B C 1
ATOM 5972 O O . VAL B 1 305 ? 6.673 53.374 14.751 1.00 16.94 302 VAL B O 1
ATOM 5976 N N . PRO B 1 306 ? 4.976 54.015 16.074 1.00 16.50 303 PRO B N 1
ATOM 5977 C CA . PRO B 1 306 ? 3.994 53.837 14.977 1.00 18.59 303 PRO B CA 1
ATOM 5978 C C . PRO B 1 306 ? 3.991 54.971 13.938 1.00 19.64 303 PRO B C 1
ATOM 5979 O O . PRO B 1 306 ? 4.043 56.171 14.334 1.00 19.60 303 PRO B O 1
ATOM 5983 N N . GLU B 1 307 ? 3.844 54.616 12.661 1.00 15.37 304 GLU B N 1
ATOM 5984 C CA . GLU B 1 307 ? 3.648 55.613 11.622 1.00 19.75 304 GLU B CA 1
ATOM 5985 C C . GLU B 1 307 ? 2.260 55.375 10.965 1.00 18.24 304 GLU B C 1
ATOM 5986 O O . GLU B 1 307 ? 1.644 54.333 11.164 1.00 19.37 304 GLU B O 1
ATOM 5992 N N . ASN B 1 308 ? 1.802 56.353 10.202 1.00 17.51 305 ASN B N 1
ATOM 5993 C CA . ASN B 1 308 ? 0.531 56.215 9.488 1.00 18.32 305 ASN B CA 1
ATOM 5994 C C . ASN B 1 308 ? 0.605 55.054 8.482 1.00 20.00 305 ASN B C 1
ATOM 5995 O O . ASN B 1 308 ? 1.609 54.884 7.758 1.00 19.69 305 ASN B O 1
ATOM 6000 N N . ALA B 1 309 ? -0.465 54.262 8.431 1.00 18.25 306 ALA B N 1
ATOM 6001 C CA . ALA B 1 309 ? -0.590 53.128 7.528 1.00 20.36 306 ALA B CA 1
ATOM 6002 C C . ALA B 1 309 ? -2.083 52.969 7.185 1.00 22.40 306 ALA B C 1
ATOM 6003 O O . ALA B 1 309 ? -2.805 52.252 7.872 1.00 20.38 306 ALA B O 1
ATOM 6005 N N . PRO B 1 310 ? -2.547 53.655 6.142 1.00 23.37 307 PRO B N 1
ATOM 6006 C CA . PRO B 1 310 ? -4.001 53.693 5.902 1.00 27.18 307 PRO B CA 1
ATOM 6007 C C . PRO B 1 310 ? -4.662 52.349 5.673 1.00 26.18 307 PRO B C 1
ATOM 6008 O O . PRO B 1 310 ? -5.870 52.252 5.874 1.00 30.49 307 PRO B O 1
ATOM 6012 N N . ASP B 1 311 ? -3.907 51.322 5.346 1.00 24.62 308 ASP B N 1
ATOM 6013 C CA . ASP B 1 311 ? -4.513 50.048 5.082 1.00 30.18 308 ASP B CA 1
ATOM 6014 C C . ASP B 1 311 ? -4.358 49.057 6.231 1.00 28.11 308 ASP B C 1
ATOM 6015 O O . ASP B 1 311 ? -4.758 47.910 6.106 1.00 31.16 308 ASP B O 1
ATOM 6020 N N . ALA B 1 312 ? -3.816 49.523 7.362 1.00 22.53 309 ALA B N 1
ATOM 6021 C CA . ALA B 1 312 ? -3.577 48.662 8.509 1.00 22.45 309 ALA B CA 1
ATOM 6022 C C . ALA B 1 312 ? -4.815 48.723 9.457 1.00 25.28 309 ALA B C 1
ATOM 6023 O O . ALA B 1 312 ? -4.857 49.499 10.395 1.00 24.59 309 ALA B O 1
ATOM 6025 N N . TRP B 1 313 ? -5.795 47.894 9.196 1.00 20.20 310 TRP B N 1
ATOM 6026 C CA . TRP B 1 313 ? -7.082 47.959 9.912 1.00 18.61 310 TRP B CA 1
ATOM 6027 C C . TRP B 1 313 ? -6.971 47.417 11.346 1.00 16.79 310 TRP B C 1
ATOM 6028 O O . TRP B 1 313 ? -6.345 46.378 11.573 1.00 17.00 310 TRP B O 1
ATOM 6039 N N . PRO B 1 314 ? -7.628 48.069 12.301 1.00 17.37 311 PRO B N 1
ATOM 6040 C CA . PRO B 1 314 ? -8.411 49.303 12.217 1.00 16.00 311 PRO B CA 1
ATOM 6041 C C . PRO B 1 314 ? -7.688 50.566 12.663 1.00 16.55 311 PRO B C 1
ATOM 6042 O O . PRO B 1 314 ? -8.255 51.649 12.475 1.00 15.93 311 PRO B O 1
ATOM 6046 N N . THR B 1 315 ? -6.497 50.458 13.283 1.00 14.31 312 THR B N 1
ATOM 6047 C CA . THR B 1 315 ? -5.872 51.653 13.798 1.00 16.95 312 THR B CA 1
ATOM 6048 C C . THR B 1 315 ? -5.182 52.511 12.733 1.00 15.58 312 THR B C 1
ATOM 6049 O O . THR B 1 315 ? -4.852 53.663 12.994 1.00 17.06 312 THR B O 1
ATOM 6053 N N . ARG B 1 316 ? -4.989 51.959 11.532 1.00 17.28 313 ARG B N 1
ATOM 6054 C CA . ARG B 1 316 ? -4.309 52.677 10.441 1.00 17.89 313 ARG B CA 1
ATOM 6055 C C . ARG B 1 316 ? -2.921 53.188 10.895 1.00 17.24 313 ARG B C 1
ATOM 6056 O O . ARG B 1 316 ? -2.538 54.329 10.665 1.00 17.13 313 ARG B O 1
ATOM 6064 N N . SER B 1 317 ? -2.192 52.280 11.534 1.00 17.69 314 SER B N 1
ATOM 6065 C CA . SER B 1 317 ? -0.860 52.584 12.006 1.00 16.33 314 SER B CA 1
ATOM 6066 C C . SER B 1 317 ? -0.060 51.323 11.934 1.00 19.13 314 SER B C 1
ATOM 6067 O O . SER B 1 317 ? -0.600 50.197 11.954 1.00 18.42 314 SER B O 1
ATOM 6070 N N . ARG B 1 318 ? 1.263 51.470 11.882 1.00 18.63 315 ARG B N 1
ATOM 6071 C CA . ARG B 1 318 ? 2.126 50.302 11.908 1.00 19.54 315 ARG B CA 1
ATOM 6072 C C . ARG B 1 318 ? 3.448 50.693 12.555 1.00 20.71 315 ARG B C 1
ATOM 6073 O O . ARG B 1 318 ? 3.900 51.826 12.417 1.00 19.61 315 ARG B O 1
ATOM 6081 N N . PRO B 1 319 ? 4.071 49.751 13.274 1.00 19.49 316 PRO B N 1
ATOM 6082 C CA . PRO B 1 319 ? 5.356 50.092 13.914 1.00 17.19 316 PRO B CA 1
ATOM 6083 C C . PRO B 1 319 ? 6.529 50.163 12.927 1.00 17.77 316 PRO B C 1
ATOM 6084 O O . PRO B 1 319 ? 6.643 49.308 12.049 1.00 21.34 316 PRO B O 1
ATOM 6088 N N . VAL B 1 320 ? 7.375 51.161 13.115 1.00 18.29 317 VAL B N 1
ATOM 6089 C CA . VAL B 1 320 ? 8.625 51.312 12.360 1.00 16.20 317 VAL B CA 1
ATOM 6090 C C . VAL B 1 320 ? 9.725 50.517 13.081 1.00 17.80 317 VAL B C 1
ATOM 6091 O O . VAL B 1 320 ? 9.978 50.720 14.266 1.00 16.96 317 VAL B O 1
ATOM 6095 N N . ARG B 1 321 ? 10.375 49.604 12.352 1.00 17.91 318 ARG B N 1
ATOM 6096 C CA . ARG B 1 321 ? 11.390 48.761 12.991 1.00 19.71 318 ARG B CA 1
ATOM 6097 C C . ARG B 1 321 ? 12.575 49.635 13.444 1.00 20.05 318 ARG B C 1
ATOM 6098 O O . ARG B 1 321 ? 13.162 50.409 12.663 1.00 18.04 318 ARG B O 1
ATOM 6106 N N . GLN B 1 322 ? 12.972 49.444 14.685 1.00 17.86 319 GLN B N 1
ATOM 6107 C CA . GLN B 1 322 ? 14.022 50.227 15.297 1.00 16.54 319 GLN B CA 1
ATOM 6108 C C . GLN B 1 322 ? 15.330 49.435 15.217 1.00 16.20 319 GLN B C 1
ATOM 6109 O O . GLN B 1 322 ? 15.819 48.859 16.213 1.00 16.68 319 GLN B O 1
ATOM 6115 N N . THR B 1 323 ? 15.940 49.473 14.037 1.00 16.72 320 THR B N 1
ATOM 6116 C CA . THR B 1 323 ? 17.049 48.594 13.740 1.00 17.20 320 THR B CA 1
ATOM 6117 C C . THR B 1 323 ? 18.285 48.894 14.571 1.00 18.34 320 THR B C 1
ATOM 6118 O O . THR B 1 323 ? 19.237 48.084 14.593 1.00 18.56 320 THR B O 1
ATOM 6122 N N . GLN B 1 324 ? 18.289 50.028 15.258 1.00 14.64 321 GLN B N 1
ATOM 6123 C CA . GLN B 1 324 ? 19.452 50.403 16.091 1.00 16.52 321 GLN B CA 1
ATOM 6124 C C . GLN B 1 324 ? 19.588 49.540 17.345 1.00 17.08 321 GLN B C 1
ATOM 6125 O O . GLN B 1 324 ? 20.634 49.546 17.993 1.00 14.85 321 GLN B O 1
ATOM 6131 N N . HIS B 1 325 ? 18.530 48.840 17.709 1.00 14.56 322 HIS B N 1
ATOM 6132 C CA . HIS B 1 325 ? 18.512 48.082 18.961 1.00 15.42 322 HIS B CA 1
ATOM 6133 C C . HIS B 1 325 ? 18.280 46.586 18.715 1.00 17.32 322 HIS B C 1
ATOM 6134 O O . HIS B 1 325 ? 17.716 46.173 17.694 1.00 16.03 322 HIS B O 1
ATOM 6141 N N . ALA B 1 326 ? 18.649 45.803 19.725 1.00 14.04 323 ALA B N 1
ATOM 6142 C CA . ALA B 1 326 ? 18.384 44.374 19.711 1.00 14.81 323 ALA B CA 1
ATOM 6143 C C . ALA B 1 326 ? 16.874 44.113 19.735 1.00 18.03 323 ALA B C 1
ATOM 6144 O O . ALA B 1 326 ? 16.103 44.952 20.248 1.00 15.38 323 ALA B O 1
ATOM 6146 N N . HIS B 1 327 ? 16.485 43.002 19.135 1.00 14.11 324 HIS B N 1
ATOM 6147 C CA . HIS B 1 327 ? 15.105 42.504 19.141 1.00 14.06 324 HIS B CA 1
ATOM 6148 C C . HIS B 1 327 ? 15.062 41.074 19.626 1.00 15.07 324 HIS B C 1
ATOM 6149 O O . HIS B 1 327 ? 15.952 40.251 19.325 1.00 16.97 324 HIS B O 1
ATOM 6156 N N . THR B 1 328 ? 14.038 40.745 20.417 1.00 12.68 325 THR B N 1
ATOM 6157 C CA . THR B 1 328 ? 13.844 39.405 20.950 1.00 13.71 325 THR B CA 1
ATOM 6158 C C . THR B 1 328 ? 13.326 38.441 19.904 1.00 16.69 325 THR B C 1
ATOM 6159 O O . THR B 1 328 ? 12.983 38.822 18.769 1.00 15.75 325 THR B O 1
ATOM 6163 N N . GLU B 1 329 ? 13.183 37.202 20.313 1.00 15.46 326 GLU B N 1
ATOM 6164 C CA . GLU B 1 329 ? 12.688 36.224 19.395 1.00 16.90 326 GLU B CA 1
ATOM 6165 C C . GLU B 1 329 ? 11.254 36.427 19.058 1.00 17.78 326 GLU B C 1
ATOM 6166 O O . GLU B 1 329 ? 10.795 35.878 18.065 1.00 20.24 326 GLU B O 1
ATOM 6172 N N . THR B 1 330 ? 10.500 37.187 19.814 1.00 16.20 327 THR B N 1
ATOM 6173 C CA . THR B 1 330 ? 9.130 37.535 19.421 1.00 16.58 327 THR B CA 1
ATOM 6174 C C . THR B 1 330 ? 9.101 38.841 18.602 1.00 18.14 327 THR B C 1
ATOM 6175 O O . THR B 1 330 ? 8.022 39.385 18.277 1.00 18.72 327 THR B O 1
ATOM 6179 N N . GLY B 1 331 ? 10.288 39.358 18.286 1.00 17.53 328 GLY B N 1
ATOM 6180 C CA . GLY B 1 331 ? 10.400 40.535 17.435 1.00 18.82 328 GLY B CA 1
ATOM 6181 C C . GLY B 1 331 ? 10.180 41.852 18.149 1.00 19.35 328 GLY B C 1
ATOM 6182 O O . GLY B 1 331 ? 9.856 42.865 17.496 1.00 19.31 328 GLY B O 1
ATOM 6183 N N . TRP B 1 332 ? 10.360 41.873 19.469 1.00 15.26 329 TRP B N 1
ATOM 6184 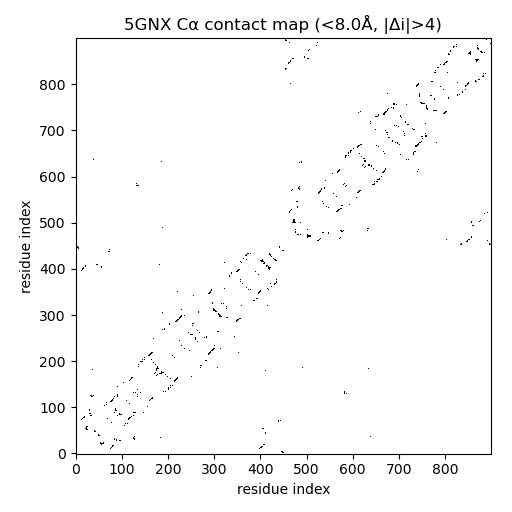C CA . TRP B 1 332 ? 10.124 43.051 20.280 1.00 14.97 329 TRP B CA 1
ATOM 6185 C C . TRP B 1 332 ? 11.418 43.828 20.530 1.00 17.04 329 TRP B C 1
ATOM 6186 O O . TRP B 1 332 ? 12.445 43.242 20.934 1.00 15.33 329 TRP B O 1
ATOM 6197 N N . GLU B 1 333 ? 11.369 45.141 20.320 1.00 13.04 330 GLU B N 1
ATOM 6198 C CA . GLU B 1 333 ? 12.564 45.946 20.576 1.00 13.39 330 GLU B CA 1
ATOM 6199 C C . GLU B 1 333 ? 12.983 45.868 22.018 1.00 14.66 330 GLU B C 1
ATOM 6200 O O . GLU B 1 333 ? 12.136 45.915 22.920 1.00 15.54 330 GLU B O 1
ATOM 6206 N N . VAL B 1 334 ? 14.301 45.823 22.263 1.00 11.34 331 VAL B N 1
ATOM 6207 C CA . VAL B 1 334 ? 14.823 45.938 23.607 1.00 13.59 331 VAL B CA 1
ATOM 6208 C C . VAL B 1 334 ? 15.180 47.419 23.880 1.00 15.67 331 VAL B C 1
ATOM 6209 O O . VAL B 1 334 ? 16.121 47.975 23.289 1.00 15.50 331 VAL B O 1
ATOM 6213 N N . TYR B 1 335 ? 14.423 48.061 24.754 1.00 15.34 332 TYR B N 1
ATOM 6214 C CA . TYR B 1 335 ? 14.665 49.479 25.051 1.00 15.80 332 TYR B CA 1
ATOM 6215 C C . TYR B 1 335 ? 14.235 49.837 26.496 1.00 16.48 332 TYR B C 1
ATOM 6216 O O . TYR B 1 335 ? 13.120 50.322 26.727 1.00 15.20 332 TYR B O 1
ATOM 6225 N N . PRO B 1 336 ? 15.100 49.563 27.476 1.00 14.93 333 PRO B N 1
ATOM 6226 C CA . PRO B 1 336 ? 14.762 49.696 28.886 1.00 15.11 333 PRO B CA 1
ATOM 6227 C C . PRO B 1 336 ? 14.281 51.068 29.328 1.00 14.18 333 PRO B C 1
ATOM 6228 O O . PRO B 1 336 ? 13.457 51.177 30.271 1.00 15.59 333 PRO B O 1
ATOM 6232 N N . PRO B 1 337 ? 14.772 52.154 28.687 1.00 15.12 334 PRO B N 1
ATOM 6233 C CA . PRO B 1 337 ? 14.299 53.468 29.173 1.00 14.90 334 PRO B CA 1
ATOM 6234 C C . PRO B 1 337 ? 12.771 53.621 29.063 1.00 14.85 334 PRO B C 1
ATOM 6235 O O . PRO B 1 337 ? 12.132 54.346 29.831 1.00 16.62 334 PRO B O 1
ATOM 6239 N N . ALA B 1 338 ? 12.192 52.951 28.100 1.00 14.85 335 ALA B N 1
ATOM 6240 C CA . ALA B 1 338 ? 10.766 53.021 27.905 1.00 15.82 335 ALA B CA 1
ATOM 6241 C C . ALA B 1 338 ? 9.982 52.354 29.045 1.00 15.67 335 ALA B C 1
ATOM 6242 O O . ALA B 1 338 ? 8.812 52.657 29.240 1.00 16.04 335 ALA B O 1
ATOM 6244 N N . LEU B 1 339 ? 10.599 51.423 29.790 1.00 14.71 336 LEU B N 1
ATOM 6245 C CA . LEU B 1 339 ? 9.908 50.905 30.958 1.00 14.42 336 LEU B CA 1
ATOM 6246 C C . LEU B 1 339 ? 9.772 52.018 32.031 1.00 15.33 336 LEU B C 1
ATOM 6247 O O . LEU B 1 339 ? 8.727 52.192 32.651 1.00 14.87 336 LEU B O 1
ATOM 6252 N N . THR B 1 340 ? 10.878 52.746 32.281 1.00 15.42 337 THR B N 1
ATOM 6253 C CA . THR B 1 340 ? 10.862 53.836 33.204 1.00 17.38 337 THR B CA 1
ATOM 6254 C C . THR B 1 340 ? 9.800 54.842 32.747 1.00 16.38 337 THR B C 1
ATOM 6255 O O . THR B 1 340 ? 8.996 55.293 33.585 1.00 15.77 337 THR B O 1
ATOM 6259 N N . ASP B 1 341 ? 9.824 55.196 31.468 1.00 14.66 338 ASP B N 1
ATOM 6260 C CA . ASP B 1 341 ? 8.856 56.176 30.927 1.00 16.77 338 ASP B CA 1
ATOM 6261 C C . ASP B 1 341 ? 7.446 55.697 31.122 1.00 15.36 338 ASP B C 1
ATOM 6262 O O . ASP B 1 341 ? 6.550 56.514 31.446 1.00 15.97 338 ASP B O 1
ATOM 6267 N N . THR B 1 342 ? 7.208 54.404 30.918 1.00 15.40 339 THR B N 1
ATOM 6268 C CA . THR B 1 342 ? 5.843 53.883 31.058 1.00 13.49 339 THR B CA 1
ATOM 6269 C C . THR B 1 342 ? 5.369 53.887 32.495 1.00 15.76 339 THR B C 1
ATOM 6270 O O . THR B 1 342 ? 4.209 54.227 32.760 1.00 15.14 339 THR B O 1
ATOM 6274 N N . LEU B 1 343 ? 6.255 53.557 33.428 1.00 14.63 340 LEU B N 1
ATOM 6275 C CA . LEU B 1 343 ? 5.853 53.562 34.834 1.00 14.51 340 LEU B CA 1
ATOM 6276 C C . LEU B 1 343 ? 5.489 54.990 35.298 1.00 14.20 340 LEU B C 1
ATOM 6277 O O . LEU B 1 343 ? 4.536 55.192 36.067 1.00 14.71 340 LEU B O 1
ATOM 6282 N N . VAL B 1 344 ? 6.261 55.963 34.826 1.00 14.34 341 VAL B N 1
ATOM 6283 C CA . VAL B 1 344 ? 6.013 57.356 35.092 1.00 14.25 341 VAL B CA 1
ATOM 6284 C C . VAL B 1 344 ? 4.663 57.765 34.498 1.00 14.90 341 VAL B C 1
ATOM 6285 O O . VAL B 1 344 ? 3.834 58.394 35.175 1.00 15.55 341 VAL B O 1
ATOM 6289 N N . TRP B 1 345 ? 4.429 57.395 33.273 1.00 14.97 342 TRP B N 1
ATOM 6290 C CA . TRP B 1 345 ? 3.134 57.733 32.634 1.00 16.69 342 TRP B CA 1
ATOM 6291 C C . TRP B 1 345 ? 1.982 57.101 33.386 1.00 15.67 342 TRP B C 1
ATOM 6292 O O . TRP B 1 345 ? 0.950 57.747 33.642 1.00 14.35 342 TRP B O 1
ATOM 6303 N N . LEU B 1 346 ? 2.120 55.830 33.742 1.00 14.58 343 LEU B N 1
ATOM 6304 C CA . LEU B 1 346 ? 1.040 55.110 34.433 1.00 17.06 343 LEU B CA 1
ATOM 6305 C C . LEU B 1 346 ? 0.764 55.733 35.792 1.00 15.26 343 LEU B C 1
ATOM 6306 O O . LEU B 1 346 ? -0.363 55.864 36.223 1.00 15.09 343 LEU B O 1
ATOM 6311 N N . SER B 1 347 ? 1.836 56.144 36.475 1.00 16.45 344 SER B N 1
ATOM 6312 C CA . SER B 1 347 ? 1.680 56.853 37.750 1.00 15.55 344 SER B CA 1
ATOM 6313 C C . SER B 1 347 ? 0.920 58.164 37.571 1.00 15.21 344 SER B C 1
ATOM 6314 O O . SER B 1 347 ? -0.023 58.468 38.380 1.00 15.13 344 SER B O 1
ATOM 6317 N N . GLU B 1 348 ? 1.215 58.917 36.510 1.00 15.83 345 GLU B N 1
ATOM 6318 C CA . GLU B 1 348 ? 0.501 60.164 36.240 1.00 15.98 345 GLU B CA 1
ATOM 6319 C C . GLU B 1 348 ? -0.976 59.862 35.973 1.00 15.61 345 GLU B C 1
ATOM 6320 O O . GLU B 1 348 ? -1.867 60.523 36.503 1.00 17.05 345 GLU B O 1
ATOM 6326 N N . GLN B 1 349 ? -1.198 58.864 35.129 1.00 13.51 346 GLN B N 1
ATOM 6327 C CA . GLN B 1 349 ? -2.564 58.520 34.701 1.00 15.02 346 GLN B CA 1
ATOM 6328 C C . GLN B 1 349 ? -3.418 57.994 35.827 1.00 17.10 346 GLN B C 1
ATOM 6329 O O . GLN B 1 349 ? -4.659 58.232 35.835 1.00 20.37 346 GLN B O 1
ATOM 6335 N N . THR B 1 350 ? -2.827 57.296 36.787 1.00 15.25 347 THR B N 1
ATOM 6336 C CA . THR B 1 350 ? -3.590 56.725 37.896 1.00 15.97 347 THR B CA 1
ATOM 6337 C C . THR B 1 350 ? -3.658 57.630 39.096 1.00 17.42 347 THR B C 1
ATOM 6338 O O . THR B 1 350 ? -4.261 57.282 40.105 1.00 18.89 347 THR B O 1
ATOM 6342 N N . GLY B 1 351 ? -3.030 58.795 39.003 1.00 15.56 348 GLY B N 1
ATOM 6343 C CA . GLY B 1 351 ? -3.076 59.786 40.052 1.00 17.25 348 GLY B CA 1
ATOM 6344 C C . GLY B 1 351 ? -1.989 59.641 41.111 1.00 17.84 348 GLY B C 1
ATOM 6345 O O . GLY B 1 351 ? -1.983 60.378 42.106 1.00 17.34 348 GLY B O 1
ATOM 6346 N N . GLY B 1 352 ? -1.122 58.664 40.940 1.00 15.55 349 GLY B N 1
ATOM 6347 C CA . GLY B 1 352 ? 0.064 58.537 41.796 1.00 16.31 349 GLY B CA 1
ATOM 6348 C C . GLY B 1 352 ? -0.144 57.945 43.150 1.00 18.06 349 GLY B C 1
ATOM 6349 O O . GLY B 1 352 ? 0.833 57.733 43.876 1.00 21.82 349 GLY B O 1
ATOM 6350 N N . LYS B 1 353 ? -1.371 57.645 43.519 1.00 15.90 350 LYS B N 1
ATOM 6351 C CA . LYS B 1 353 ? -1.667 57.086 44.843 1.00 17.50 350 LYS B CA 1
ATOM 6352 C C . LYS B 1 353 ? -2.161 55.640 44.764 1.00 19.43 350 LYS B C 1
ATOM 6353 O O . LYS B 1 353 ? -2.588 55.072 45.785 1.00 22.45 350 LYS B O 1
ATOM 6359 N N . LEU B 1 354 ? -2.141 55.073 43.576 1.00 16.28 351 LEU B N 1
ATOM 6360 C CA . LEU B 1 354 ? -2.537 53.680 43.360 1.00 17.18 351 LEU B CA 1
ATOM 6361 C C . LEU B 1 354 ? -1.285 52.810 43.306 1.00 16.03 351 LEU B C 1
ATOM 6362 O O . LEU B 1 354 ? -0.478 52.983 42.389 1.00 16.94 351 LEU B O 1
ATOM 6367 N N . PRO B 1 355 ? -1.096 51.902 44.290 1.00 16.40 352 PRO B N 1
ATOM 6368 C CA . PRO B 1 355 ? 0.116 51.063 44.311 1.00 15.75 352 PRO B CA 1
ATOM 6369 C C . PRO B 1 355 ? 0.208 50.251 43.011 1.00 15.22 352 PRO B C 1
ATOM 6370 O O . PRO B 1 355 ? -0.799 49.710 42.552 1.00 16.48 352 PRO B O 1
ATOM 6374 N N . LEU B 1 356 ? 1.391 50.224 42.437 1.00 13.17 353 LEU B N 1
ATOM 6375 C CA . LEU B 1 356 ? 1.642 49.520 41.184 1.00 14.49 353 LEU B CA 1
ATOM 6376 C C . LEU B 1 356 ? 2.611 48.336 41.431 1.00 14.33 353 LEU B C 1
ATOM 6377 O O . LEU B 1 356 ? 3.466 48.392 42.327 1.00 15.99 353 LEU B O 1
ATOM 6382 N N . MET B 1 357 ? 2.469 47.291 40.640 1.00 15.56 354 MET B N 1
ATOM 6383 C CA . MET B 1 357 ? 3.470 46.236 40.605 1.00 16.22 354 MET B CA 1
ATOM 6384 C C . MET B 1 357 ? 3.708 45.890 39.138 1.00 15.85 354 MET B C 1
ATOM 6385 O O . MET B 1 357 ? 2.772 45.892 38.367 1.00 15.78 354 MET B O 1
ATOM 6390 N N . VAL B 1 358 ? 4.957 45.621 38.775 1.00 14.54 355 VAL B N 1
ATOM 6391 C CA . VAL B 1 358 ? 5.215 45.055 37.460 1.00 13.53 355 VAL B CA 1
ATOM 6392 C C . VAL B 1 358 ? 4.929 43.575 37.605 1.00 14.93 355 VAL B C 1
ATOM 6393 O O . VAL B 1 358 ? 5.663 42.812 38.267 1.00 15.56 355 VAL B O 1
ATOM 6397 N N . THR B 1 359 ? 3.819 43.149 37.019 1.00 12.89 356 THR B N 1
ATOM 6398 C CA . THR B 1 359 ? 3.371 41.811 37.179 1.00 12.80 356 THR B CA 1
ATOM 6399 C C . THR B 1 359 ? 3.876 40.843 36.122 1.00 13.17 356 THR B C 1
ATOM 6400 O O . THR B 1 359 ? 3.705 39.604 36.248 1.00 14.62 356 THR B O 1
ATOM 6404 N N . GLU B 1 360 ? 4.451 41.380 35.039 1.00 14.98 357 GLU B N 1
ATOM 6405 C CA . GLU B 1 360 ? 5.179 40.559 34.062 1.00 13.58 357 GLU B CA 1
ATOM 6406 C C . GLU B 1 360 ? 6.206 41.417 33.393 1.00 14.16 357 GLU B C 1
ATOM 6407 O O . GLU B 1 360 ? 5.884 42.523 32.930 1.00 14.36 357 GLU B O 1
ATOM 6413 N N . ASN B 1 361 ? 7.433 40.935 33.284 1.00 15.23 358 ASN B N 1
ATOM 6414 C CA . ASN B 1 361 ? 8.428 41.564 32.422 1.00 12.28 358 ASN B CA 1
ATOM 6415 C C . ASN B 1 361 ? 9.477 40.474 32.162 1.00 14.07 358 ASN B C 1
ATOM 6416 O O . ASN B 1 361 ? 9.784 39.700 33.053 1.00 13.88 358 ASN B O 1
ATOM 6421 N N . GLY B 1 362 ? 10.002 40.415 30.961 1.00 12.52 359 GLY B N 1
ATOM 6422 C CA . GLY B 1 362 ? 10.893 39.332 30.609 1.00 12.61 359 GLY B CA 1
ATOM 6423 C C . GLY B 1 362 ? 11.165 39.365 29.126 1.00 12.55 359 GLY B C 1
ATOM 6424 O O . GLY B 1 362 ? 10.788 40.326 28.444 1.00 15.04 359 GLY B O 1
ATOM 6425 N N . SER B 1 363 ? 11.797 38.331 28.609 1.00 14.22 360 SER B N 1
ATOM 6426 C CA . SER B 1 363 ? 12.232 38.359 27.228 1.00 13.54 360 SER B CA 1
ATOM 6427 C C . SER B 1 363 ? 12.459 36.957 26.697 1.00 14.34 360 SER B C 1
ATOM 6428 O O . SER B 1 363 ? 12.829 36.051 27.460 1.00 14.38 360 SER B O 1
ATOM 6431 N N . ALA B 1 364 ? 12.175 36.765 25.415 1.00 13.39 361 ALA B N 1
ATOM 6432 C CA . ALA B 1 364 ? 12.312 35.465 24.730 1.00 14.84 361 ALA B CA 1
ATOM 6433 C C . ALA B 1 364 ? 13.549 35.472 23.814 1.00 16.82 361 ALA B C 1
ATOM 6434 O O . ALA B 1 364 ? 13.701 36.393 22.986 1.00 14.09 361 ALA B O 1
ATOM 6436 N N . TRP B 1 365 ? 14.402 34.461 23.964 1.00 14.81 362 TRP B N 1
ATOM 6437 C CA . TRP B 1 365 ? 15.628 34.323 23.163 1.00 14.24 362 TRP B CA 1
ATOM 6438 C C . TRP B 1 365 ? 15.750 32.851 22.861 1.00 16.37 362 TRP B C 1
ATOM 6439 O O . TRP B 1 365 ? 15.174 32.024 23.589 1.00 14.19 362 TRP B O 1
ATOM 6450 N N . TYR B 1 366 ? 16.451 32.503 21.786 1.00 14.97 363 TYR B N 1
ATOM 6451 C CA . TYR B 1 366 ? 16.601 31.100 21.511 1.00 14.25 363 TYR B CA 1
ATOM 6452 C C . TYR B 1 366 ? 17.400 30.377 22.599 1.00 14.49 363 TYR B C 1
ATOM 6453 O O . TYR B 1 366 ? 18.461 30.828 23.008 1.00 15.63 363 TYR B O 1
ATOM 6462 N N . ASP B 1 367 ? 16.878 29.249 23.067 1.00 15.81 364 ASP B N 1
ATOM 6463 C CA . ASP B 1 367 ? 17.595 28.305 23.903 1.00 14.50 364 ASP B CA 1
ATOM 6464 C C . ASP B 1 367 ? 17.438 26.947 23.251 1.00 13.67 364 ASP B C 1
ATOM 6465 O O . ASP B 1 367 ? 16.396 26.648 22.685 1.00 15.99 364 ASP B O 1
ATOM 6470 N N . PRO B 1 368 ? 18.461 26.088 23.371 1.00 15.33 365 PRO B N 1
ATOM 6471 C CA . PRO B 1 368 ? 18.348 24.724 22.833 1.00 14.01 365 PRO B CA 1
ATOM 6472 C C . PRO B 1 368 ? 17.244 23.920 23.587 1.00 14.68 365 PRO B C 1
ATOM 6473 O O . PRO B 1 368 ? 16.822 24.368 24.678 1.00 16.25 365 PRO B O 1
ATOM 6477 N N . PRO B 1 369 ? 16.771 22.801 23.011 1.00 15.01 366 PRO B N 1
ATOM 6478 C CA . PRO B 1 369 ? 15.640 22.092 23.609 1.00 15.42 366 PRO B CA 1
ATOM 6479 C C . PRO B 1 369 ? 16.046 21.262 24.823 1.00 14.74 366 PRO B C 1
ATOM 6480 O O . PRO B 1 369 ? 15.153 20.763 25.546 1.00 16.49 366 PRO B O 1
ATOM 6484 N N . HIS B 1 370 ? 17.350 21.146 25.073 1.00 15.38 367 HIS B N 1
ATOM 6485 C CA . HIS B 1 370 ? 17.856 20.400 26.200 1.00 16.13 367 HIS B CA 1
ATOM 6486 C C . HIS B 1 370 ? 18.966 21.171 26.840 1.00 15.27 367 HIS B C 1
ATOM 6487 O O . HIS B 1 370 ? 19.629 21.954 26.170 1.00 16.74 367 HIS B O 1
ATOM 6494 N N . ALA B 1 371 ? 19.194 20.967 28.139 1.00 15.22 368 ALA B N 1
ATOM 6495 C CA . ALA B 1 371 ? 20.316 21.578 28.800 1.00 16.33 368 ALA B CA 1
ATOM 6496 C C . ALA B 1 371 ? 21.635 21.094 28.181 1.00 20.19 368 ALA B C 1
ATOM 6497 O O . ALA B 1 371 ? 21.693 19.991 27.641 1.00 18.31 368 ALA B O 1
ATOM 6499 N N . ILE B 1 372 ? 22.685 21.884 28.330 1.00 18.55 369 ILE B N 1
ATOM 6500 C CA . ILE B 1 372 ? 23.980 21.462 27.843 1.00 25.37 369 ILE B CA 1
ATOM 6501 C C . ILE B 1 372 ? 24.919 21.473 29.038 1.00 24.57 369 ILE B C 1
ATOM 6502 O O . ILE B 1 372 ? 25.161 22.512 29.653 1.00 22.26 369 ILE B O 1
ATOM 6507 N N . ASP B 1 373 ? 25.408 20.286 29.387 1.00 24.94 370 ASP B N 1
ATOM 6508 C CA . ASP B 1 373 ? 26.278 20.124 30.576 1.00 25.30 370 ASP B CA 1
ATOM 6509 C C . ASP B 1 373 ? 25.608 20.676 31.819 1.00 23.15 370 ASP B C 1
ATOM 6510 O O . ASP B 1 373 ? 26.238 21.313 32.658 1.00 26.00 370 ASP B O 1
ATOM 6515 N N . GLY B 1 374 ? 24.287 20.492 31.908 1.00 21.10 371 GLY B N 1
ATOM 6516 C CA . GLY B 1 374 ? 23.489 20.923 33.031 1.00 21.49 371 GLY B CA 1
ATOM 6517 C C . GLY B 1 374 ? 23.226 22.416 33.127 1.00 22.28 371 GLY B C 1
ATOM 6518 O O . GLY B 1 374 ? 22.774 22.918 34.162 1.00 20.71 371 GLY B O 1
ATOM 6519 N N . ARG B 1 375 ? 23.494 23.138 32.042 1.00 20.83 372 ARG B N 1
ATOM 6520 C CA . ARG B 1 375 ? 23.334 24.588 32.076 1.00 16.17 372 ARG B CA 1
ATOM 6521 C C . ARG B 1 375 ? 22.578 25.085 30.881 1.00 18.11 372 ARG B C 1
ATOM 6522 O O . ARG B 1 375 ? 22.494 24.415 29.863 1.00 17.75 372 ARG B O 1
ATOM 6530 N N . ILE B 1 376 ? 22.073 26.303 30.990 1.00 16.70 373 ILE B N 1
ATOM 6531 C CA . ILE B 1 376 ? 21.517 27.016 29.831 1.00 17.44 373 ILE B CA 1
ATOM 6532 C C . ILE B 1 376 ? 22.079 28.435 29.929 1.00 18.93 373 ILE B C 1
ATOM 6533 O O . ILE B 1 376 ? 21.747 29.206 30.837 1.00 18.70 373 ILE B O 1
ATOM 6538 N N . HIS B 1 377 ? 22.973 28.776 28.990 1.00 17.48 374 HIS B N 1
ATOM 6539 C CA . HIS B 1 377 ? 23.612 30.063 28.964 1.00 19.69 374 HIS B CA 1
ATOM 6540 C C . HIS B 1 377 ? 22.819 31.025 28.084 1.00 19.76 374 HIS B C 1
ATOM 6541 O O . HIS B 1 377 ? 22.818 30.866 26.867 1.00 16.63 374 HIS B O 1
ATOM 6548 N N . ASP B 1 378 ? 22.168 32.008 28.700 1.00 15.78 375 ASP B N 1
ATOM 6549 C CA . ASP B 1 378 ? 21.280 32.917 27.955 1.00 15.68 375 ASP B CA 1
ATOM 6550 C C . ASP B 1 378 ? 21.652 34.362 28.195 1.00 18.61 375 ASP B C 1
ATOM 6551 O O . ASP B 1 378 ? 20.922 35.136 28.857 1.00 13.98 375 ASP B O 1
ATOM 6556 N N . PRO B 1 379 ? 22.805 34.777 27.653 1.00 18.63 376 PRO B N 1
ATOM 6557 C CA . PRO B 1 379 ? 23.323 36.105 27.976 1.00 15.35 376 PRO B CA 1
ATOM 6558 C C . PRO B 1 379 ? 22.459 37.284 27.547 1.00 16.01 376 PRO B C 1
ATOM 6559 O O . PRO B 1 379 ? 22.544 38.315 28.196 1.00 16.97 376 PRO B O 1
ATOM 6563 N N . MET B 1 380 ? 21.651 37.158 26.509 1.00 15.28 377 MET B N 1
ATOM 6564 C CA . MET B 1 380 ? 20.782 38.300 26.154 1.00 15.61 377 MET B CA 1
ATOM 6565 C C . MET B 1 380 ? 19.602 38.384 27.113 1.00 14.03 377 MET B C 1
ATOM 6566 O O . MET B 1 380 ? 19.095 39.467 27.359 1.00 15.47 377 MET B O 1
ATOM 6571 N N . ARG B 1 381 ? 19.133 37.246 27.644 1.00 13.04 378 ARG B N 1
ATOM 6572 C CA . ARG B 1 381 ? 18.065 37.280 28.647 1.00 13.87 378 ARG B CA 1
ATOM 6573 C C . ARG B 1 381 ? 18.595 37.840 29.936 1.00 15.05 378 ARG B C 1
ATOM 6574 O O . ARG B 1 381 ? 17.929 38.605 30.618 1.00 14.89 378 ARG B O 1
ATOM 6582 N N . VAL B 1 382 ? 19.842 37.505 30.257 1.00 14.09 379 VAL B N 1
ATOM 6583 C CA . VAL B 1 382 ? 20.521 38.095 31.407 1.00 15.39 379 VAL B CA 1
ATOM 6584 C C . VAL B 1 382 ? 20.631 39.623 31.270 1.00 16.07 379 VAL B C 1
ATOM 6585 O O . VAL B 1 382 ? 20.306 40.397 32.180 1.00 15.01 379 VAL B O 1
ATOM 6589 N N . HIS B 1 383 ? 21.094 40.062 30.114 1.00 15.01 380 HIS B N 1
ATOM 6590 C CA . HIS B 1 383 ? 21.211 41.496 29.831 1.00 16.66 380 HIS B CA 1
ATOM 6591 C C . HIS B 1 383 ? 19.863 42.225 29.898 1.00 15.01 380 HIS B C 1
ATOM 6592 O O . HIS B 1 383 ? 19.753 43.278 30.511 1.00 15.00 380 HIS B O 1
ATOM 6599 N N . TYR B 1 384 ? 18.834 41.639 29.289 1.00 14.63 381 TYR B N 1
ATOM 6600 C CA . TYR B 1 384 ? 17.505 42.243 29.363 1.00 15.85 381 TYR B CA 1
ATOM 6601 C C . TYR B 1 384 ? 17.077 42.347 30.841 1.00 16.54 381 TYR B C 1
ATOM 6602 O O . TYR B 1 384 ? 16.597 43.376 31.270 1.00 15.12 381 TYR B O 1
ATOM 6611 N N . LEU B 1 385 ? 17.241 41.255 31.589 1.00 14.97 382 LEU B N 1
ATOM 6612 C CA . LEU B 1 385 ? 16.837 41.224 32.973 1.00 15.67 382 LEU B CA 1
ATOM 6613 C C . LEU B 1 385 ? 17.519 42.338 33.784 1.00 18.94 382 LEU B C 1
ATOM 6614 O O . LEU B 1 385 ? 16.869 43.117 34.476 1.00 17.01 382 LEU B O 1
ATOM 6619 N N . GLN B 1 386 ? 18.827 42.415 33.698 1.00 17.79 383 GLN B N 1
ATOM 6620 C CA . GLN B 1 386 ? 19.512 43.351 34.587 1.00 18.83 383 GLN B CA 1
ATOM 6621 C C . GLN B 1 386 ? 19.231 44.807 34.165 1.00 17.18 383 GLN B C 1
ATOM 6622 O O . GLN B 1 386 ? 19.006 45.676 35.040 1.00 17.90 383 GLN B O 1
ATOM 6628 N N . THR B 1 387 ? 19.171 45.087 32.859 1.00 15.78 384 THR B N 1
ATOM 6629 C CA . THR B 1 387 ? 18.901 46.461 32.444 1.00 16.86 384 THR B CA 1
ATOM 6630 C C . THR B 1 387 ? 17.443 46.890 32.798 1.00 16.56 384 THR B C 1
ATOM 6631 O O . THR B 1 387 ? 17.207 48.060 33.141 1.00 16.27 384 THR B O 1
ATOM 6635 N N . HIS B 1 388 ? 16.480 45.968 32.712 1.00 14.25 385 HIS B N 1
ATOM 6636 C CA . HIS B 1 388 ? 15.098 46.331 33.009 1.00 15.08 385 HIS B CA 1
ATOM 6637 C C . HIS B 1 388 ? 14.859 46.463 34.510 1.00 18.25 385 HIS B C 1
ATOM 6638 O O . HIS B 1 388 ? 14.103 47.321 34.943 1.00 15.31 385 HIS B O 1
ATOM 6645 N N . ILE B 1 389 ? 15.586 45.686 35.314 1.00 15.56 386 ILE B N 1
ATOM 6646 C CA . ILE B 1 389 ? 15.457 45.884 36.757 1.00 18.00 386 ILE B CA 1
ATOM 6647 C C . ILE B 1 389 ? 16.081 47.226 37.171 1.00 15.68 386 ILE B C 1
ATOM 6648 O O . ILE B 1 389 ? 15.522 47.953 37.992 1.00 16.69 386 ILE B O 1
ATOM 6653 N N . LYS B 1 390 ? 17.188 47.619 36.556 1.00 15.80 387 LYS B N 1
ATOM 6654 C CA . LYS B 1 390 ? 17.734 48.956 36.828 1.00 15.89 387 LYS B CA 1
ATOM 6655 C C . LYS B 1 390 ? 16.728 50.059 36.414 1.00 19.67 387 LYS B C 1
ATOM 6656 O O . LYS B 1 390 ? 16.590 51.073 37.100 1.00 18.25 387 LYS B O 1
ATOM 6662 N N . ALA B 1 391 ? 16.026 49.851 35.286 1.00 16.58 388 ALA B N 1
ATOM 6663 C CA . ALA B 1 391 ? 15.022 50.796 34.839 1.00 15.98 388 ALA B CA 1
ATOM 6664 C C . ALA B 1 391 ? 13.877 50.948 35.850 1.00 16.59 388 ALA B C 1
ATOM 6665 O O . ALA B 1 391 ? 13.307 52.038 36.008 1.00 16.15 388 ALA B O 1
ATOM 6667 N N . LEU B 1 392 ? 13.548 49.881 36.548 1.00 16.27 389 LEU B N 1
ATOM 6668 C CA . LEU B 1 392 ? 12.557 49.931 37.597 1.00 16.63 389 LEU B CA 1
ATOM 6669 C C . LEU B 1 392 ? 13.041 50.811 38.714 1.00 18.73 389 LEU B C 1
ATOM 6670 O O . LEU B 1 392 ? 12.300 51.600 39.264 1.00 19.47 389 LEU B O 1
ATOM 6675 N N . HIS B 1 393 ? 14.297 50.660 39.067 1.00 17.63 390 HIS B N 1
ATOM 6676 C CA . HIS B 1 393 ? 14.833 51.427 40.160 1.00 16.48 390 HIS B CA 1
ATOM 6677 C C . HIS B 1 393 ? 14.810 52.888 39.775 1.00 19.48 390 HIS B C 1
ATOM 6678 O O . HIS B 1 393 ? 14.533 53.771 40.607 1.00 18.48 390 HIS B O 1
ATOM 6685 N N . ASP B 1 394 ? 15.090 53.177 38.508 1.00 19.18 391 ASP B N 1
ATOM 6686 C CA . ASP B 1 394 ? 15.002 54.548 38.016 1.00 17.40 391 ASP B CA 1
ATOM 6687 C C . ASP B 1 394 ? 13.600 55.152 38.217 1.00 19.36 391 ASP B C 1
ATOM 6688 O O . ASP B 1 394 ? 13.448 56.330 38.575 1.00 20.68 391 ASP B O 1
ATOM 6693 N N . ALA B 1 395 ? 12.583 54.337 37.954 1.00 18.85 392 ALA B N 1
ATOM 6694 C CA . ALA B 1 395 ? 11.185 54.762 38.094 1.00 18.29 392 ALA B CA 1
ATOM 6695 C C . ALA B 1 395 ? 10.839 55.080 39.542 1.00 19.22 392 ALA B C 1
ATOM 6696 O O . ALA B 1 395 ? 10.160 5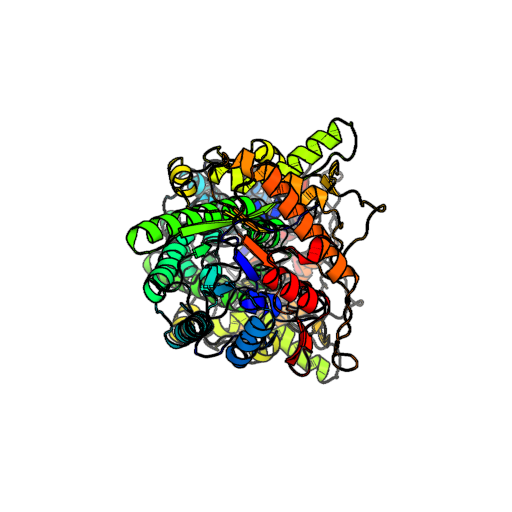6.108 39.828 1.00 20.63 392 ALA B O 1
ATOM 6698 N N . ILE B 1 396 ? 11.352 54.277 40.467 1.00 17.33 393 ILE B N 1
ATOM 6699 C CA . ILE B 1 396 ? 11.103 54.485 41.886 1.00 18.50 393 ILE B CA 1
ATOM 6700 C C . ILE B 1 396 ? 11.709 55.830 42.304 1.00 25.25 393 ILE B C 1
ATOM 6701 O O . ILE B 1 396 ? 11.149 56.549 43.126 1.00 22.19 393 ILE B O 1
ATOM 6706 N N . GLY B 1 397 ? 12.857 56.154 41.710 1.00 25.68 394 GLY B N 1
ATOM 6707 C CA . GLY B 1 397 ? 13.538 57.398 42.000 1.00 24.29 394 GLY B CA 1
ATOM 6708 C C . GLY B 1 397 ? 12.794 58.593 41.480 1.00 27.91 394 GLY B C 1
ATOM 6709 O O . GLY B 1 397 ? 13.062 59.679 41.929 1.00 31.01 394 GLY B O 1
ATOM 6710 N N . LYS B 1 398 ? 11.859 58.386 40.552 1.00 23.87 395 LYS B N 1
ATOM 6711 C CA . LYS B 1 398 ? 11.020 59.439 39.997 1.00 25.84 395 LYS B CA 1
ATOM 6712 C C . LYS B 1 398 ? 9.582 59.466 40.590 1.00 28.91 395 LYS B C 1
ATOM 6713 O O . LYS B 1 398 ? 8.629 59.938 39.937 1.00 34.48 395 LYS B O 1
ATOM 6719 N N . GLY B 1 399 ? 9.422 58.875 41.760 1.00 29.85 396 GLY B N 1
ATOM 6720 C CA . GLY B 1 399 ? 8.176 58.962 42.525 1.00 27.46 396 GLY B CA 1
ATOM 6721 C C . GLY B 1 399 ? 7.130 57.892 42.275 1.00 28.10 396 GLY B C 1
ATOM 6722 O O . GLY B 1 399 ? 6.066 57.922 42.889 1.00 28.29 396 GLY B O 1
ATOM 6723 N N . VAL B 1 400 ? 7.419 56.930 41.407 1.00 21.57 397 VAL B N 1
ATOM 6724 C CA . VAL B 1 400 ? 6.425 55.924 41.102 1.00 17.70 397 VAL B CA 1
ATOM 6725 C C . VAL B 1 400 ? 6.276 54.995 42.309 1.00 18.45 397 VAL B C 1
ATOM 6726 O O . VAL B 1 400 ? 7.295 54.522 42.855 1.00 19.47 397 VAL B O 1
ATOM 6730 N N . ASP B 1 401 ? 5.046 54.722 42.719 1.00 16.03 398 ASP B N 1
ATOM 6731 C CA . ASP B 1 401 ? 4.790 53.892 43.901 1.00 18.43 398 ASP B CA 1
ATOM 6732 C C . ASP B 1 401 ? 4.773 52.404 43.466 1.00 16.98 398 ASP B C 1
ATOM 6733 O O . ASP B 1 401 ? 3.729 51.787 43.357 1.00 18.76 398 ASP B O 1
ATOM 6738 N N . LEU B 1 402 ? 5.951 51.889 43.206 1.00 17.23 399 LEU B N 1
ATOM 6739 C CA . LEU B 1 402 ? 6.087 50.533 42.690 1.00 16.07 399 LEU B CA 1
ATOM 6740 C C . LEU B 1 402 ? 6.459 49.608 43.802 1.00 19.80 399 LEU B C 1
ATOM 6741 O O . LEU B 1 402 ? 7.426 49.858 44.525 1.00 18.32 399 LEU B O 1
ATOM 6746 N N . ARG B 1 403 ? 5.692 48.554 43.968 1.00 16.22 400 ARG B N 1
ATOM 6747 C CA . ARG B 1 403 ? 5.858 47.680 45.121 1.00 17.79 400 ARG B CA 1
ATOM 6748 C C . ARG B 1 403 ? 6.342 46.261 44.893 1.00 17.36 400 ARG B C 1
ATOM 6749 O O . ARG B 1 403 ? 6.475 45.476 45.851 1.00 14.84 400 ARG B O 1
ATOM 6757 N N . GLY B 1 404 ? 6.610 45.911 43.638 1.00 16.00 401 GLY B N 1
ATOM 6758 C CA . GLY B 1 404 ? 7.086 44.578 43.337 1.00 14.11 401 GLY B CA 1
ATOM 6759 C C . GLY B 1 404 ? 7.358 44.373 41.871 1.00 14.73 401 GLY B C 1
ATOM 6760 O O . GLY B 1 404 ? 6.963 45.199 41.018 1.00 15.69 401 GLY B O 1
ATOM 6761 N N . TYR B 1 405 ? 8.002 43.246 41.583 1.00 12.50 402 TYR B N 1
ATOM 6762 C CA . TYR B 1 405 ? 8.397 42.837 40.224 1.00 14.54 402 TYR B CA 1
ATOM 6763 C C . TYR B 1 405 ? 8.281 41.328 40.082 1.00 15.27 402 TYR B C 1
ATOM 6764 O O . TYR B 1 405 ? 8.845 40.594 40.907 1.00 14.81 402 TYR B O 1
ATOM 6773 N N . MET B 1 406 ? 7.533 40.865 39.064 1.00 13.99 403 MET B N 1
ATOM 6774 C CA . MET B 1 406 ? 7.381 39.448 38.785 1.00 15.02 403 MET B CA 1
ATOM 6775 C C . MET B 1 406 ? 7.966 39.156 37.397 1.00 14.13 403 MET B C 1
ATOM 6776 O O . MET B 1 406 ? 7.565 39.736 36.384 1.00 14.97 403 MET B O 1
ATOM 6781 N N . ALA B 1 407 ? 8.968 38.290 37.391 1.00 14.61 404 ALA B N 1
ATOM 6782 C CA . ALA B 1 407 ? 9.593 37.891 36.123 1.00 14.69 404 ALA B CA 1
ATOM 6783 C C . ALA B 1 407 ? 8.646 37.025 35.295 1.00 14.83 404 ALA B C 1
ATOM 6784 O O . ALA B 1 407 ? 8.133 36.009 35.801 1.00 13.75 404 ALA B O 1
ATOM 6786 N N . TRP B 1 408 ? 8.444 37.373 34.034 1.00 14.04 405 TRP B N 1
ATOM 6787 C CA . TRP B 1 408 ? 7.741 36.473 33.121 1.00 14.29 405 TRP B CA 1
ATOM 6788 C C . TRP B 1 408 ? 8.869 35.756 32.336 1.00 12.80 405 TRP B C 1
ATOM 6789 O O . TRP B 1 408 ? 9.577 36.426 31.586 1.00 14.87 405 TRP B O 1
ATOM 6800 N N . SER B 1 409 ? 9.036 34.451 32.486 1.00 14.26 406 SER B N 1
ATOM 6801 C CA . SER B 1 409 ? 8.183 33.545 33.250 1.00 14.71 406 SER B CA 1
ATOM 6802 C C . SER B 1 409 ? 9.030 32.678 34.1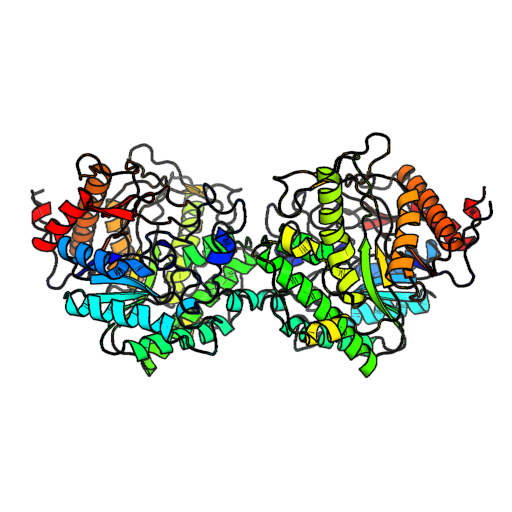31 1.00 15.74 406 SER B C 1
ATOM 6803 O O . SER B 1 409 ? 10.208 32.524 33.865 1.00 13.89 406 SER B O 1
ATOM 6806 N N . LEU B 1 410 ? 8.441 32.089 35.167 1.00 15.07 407 LEU B N 1
ATOM 6807 C CA . LEU B 1 410 ? 9.187 31.081 35.955 1.00 14.67 407 LEU B CA 1
ATOM 6808 C C . LEU B 1 410 ? 9.728 29.993 35.040 1.00 15.31 407 LEU B C 1
ATOM 6809 O O . LEU B 1 410 ? 10.868 29.606 35.191 1.00 16.84 407 LEU B O 1
ATOM 6814 N N . LEU B 1 411 ? 8.923 29.528 34.088 1.00 13.53 408 LEU B N 1
ATOM 6815 C CA . LEU B 1 411 ? 9.240 28.368 33.255 1.00 15.53 408 LEU B CA 1
ATOM 6816 C C . LEU B 1 411 ? 9.076 28.700 31.778 1.00 14.99 408 LEU B C 1
ATOM 6817 O O . LEU B 1 411 ? 8.132 29.414 31.427 1.00 13.79 408 LEU B O 1
ATOM 6822 N N . ASP B 1 412 ? 9.923 28.150 30.918 1.00 13.80 409 ASP B N 1
ATOM 6823 C CA . ASP B 1 412 ? 9.570 28.073 29.479 1.00 14.21 409 ASP B CA 1
ATOM 6824 C C . ASP B 1 412 ? 8.213 27.448 29.353 1.00 14.80 409 ASP B C 1
ATOM 6825 O O . ASP B 1 412 ? 7.885 26.467 30.023 1.00 15.36 409 ASP B O 1
ATOM 6830 N N . ASN B 1 413 ? 7.381 27.964 28.449 1.00 13.39 410 ASN B N 1
ATOM 6831 C CA . ASN B 1 413 ? 6.038 27.452 28.412 1.00 13.01 410 ASN B CA 1
ATOM 6832 C C . ASN B 1 413 ? 5.398 27.623 27.077 1.00 14.66 410 ASN B C 1
ATOM 6833 O O . ASN B 1 413 ? 6.082 27.952 26.115 1.00 15.32 410 ASN B O 1
ATOM 6838 N N . LEU B 1 414 ? 4.103 27.259 26.945 1.00 13.85 411 LEU B N 1
ATOM 6839 C CA . LEU B 1 414 ? 3.433 27.495 25.658 1.00 14.48 411 LEU B CA 1
ATOM 6840 C C . LEU B 1 414 ? 3.102 28.985 25.464 1.00 16.28 411 LEU B C 1
ATOM 6841 O O . LEU B 1 414 ? 2.238 29.532 26.156 1.00 14.84 411 LEU B O 1
ATOM 6846 N N . GLU B 1 415 ? 3.810 29.630 24.540 1.00 14.57 412 GLU B N 1
ATOM 6847 C CA . GLU B 1 415 ? 3.540 31.018 24.207 1.00 14.45 412 GLU B CA 1
ATOM 6848 C C . GLU B 1 415 ? 2.349 31.113 23.269 1.00 14.06 412 GLU B C 1
ATOM 6849 O O . GLU B 1 415 ? 2.462 31.549 22.136 1.00 17.01 412 GLU B O 1
ATOM 6855 N N . TRP B 1 416 ? 1.203 30.697 23.769 1.00 14.86 413 TRP B N 1
ATOM 6856 C CA . TRP B 1 416 ? -0.060 30.758 23.020 1.00 14.55 413 TRP B CA 1
ATOM 6857 C C . TRP B 1 416 ? 0.109 30.292 21.592 1.00 16.16 413 TRP B C 1
ATOM 6858 O O . TRP B 1 416 ? 0.663 29.167 21.365 1.00 14.84 413 TRP B O 1
ATOM 6869 N N A SER B 1 417 ? -0.380 31.085 20.615 0.50 15.91 414 SER B N 1
ATOM 6870 N N B SER B 1 417 ? -0.363 31.099 20.620 0.50 15.88 414 SER B N 1
ATOM 6871 C CA A SER B 1 417 ? -0.388 30.626 19.220 0.50 17.54 414 SER B CA 1
ATOM 6872 C CA B SER B 1 417 ? -0.383 30.665 19.221 0.50 17.39 414 SER B CA 1
ATOM 6873 C C A SER B 1 417 ? 1.019 30.482 18.644 0.50 18.42 414 SER B C 1
ATOM 6874 C C B SER B 1 417 ? 1.011 30.542 18.615 0.50 18.37 414 SER B C 1
ATOM 6875 O O A SER B 1 417 ? 1.182 29.891 17.595 0.50 17.11 414 SER B O 1
ATOM 6876 O O B SER B 1 417 ? 1.161 30.013 17.528 0.50 16.95 414 SER B O 1
ATOM 6881 N N . LEU B 1 418 ? 2.021 31.040 19.328 1.00 17.27 415 LEU B N 1
ATOM 6882 C CA . LEU B 1 418 ? 3.376 30.879 18.877 1.00 19.55 415 LEU B CA 1
ATOM 6883 C C . LEU B 1 418 ? 3.994 29.581 19.368 1.00 18.49 415 LEU B C 1
ATOM 6884 O O . LEU B 1 418 ? 5.125 29.242 18.978 1.00 20.39 415 LEU B O 1
ATOM 6889 N N . GLY B 1 419 ? 3.281 28.831 20.187 1.00 17.06 416 GLY B N 1
ATOM 6890 C CA . GLY B 1 419 ? 3.705 27.498 20.628 1.00 19.13 416 GLY B CA 1
ATOM 6891 C C . GLY B 1 419 ? 4.937 27.551 21.535 1.00 20.63 416 GLY B C 1
ATOM 6892 O O . GLY B 1 419 ? 5.236 28.582 22.138 1.00 17.83 416 GLY B O 1
ATOM 6893 N N . TYR B 1 420 ? 5.649 26.452 21.583 1.00 16.27 417 TYR B N 1
ATOM 6894 C CA . TYR B 1 420 ? 6.816 26.314 22.462 1.00 17.44 417 TYR B CA 1
ATOM 6895 C C . TYR B 1 420 ? 8.059 26.959 21.891 1.00 20.96 417 TYR B C 1
ATOM 6896 O O . TYR B 1 420 ? 9.102 26.998 22.590 1.00 21.88 417 TYR B O 1
ATOM 6905 N N . SER B 1 421 ? 7.948 27.520 20.679 1.00 20.89 418 SER B N 1
ATOM 6906 C CA . SER B 1 421 ? 9.096 28.155 19.991 1.00 24.99 418 SER B CA 1
ATOM 6907 C C . SER B 1 421 ? 9.598 29.401 20.667 1.00 21.62 418 SER B C 1
ATOM 6908 O O . SER B 1 421 ? 10.716 29.861 20.373 1.00 24.03 418 SER B O 1
ATOM 6911 N N . LYS B 1 422 ? 8.814 29.993 21.554 1.00 17.65 419 LYS B N 1
ATOM 6912 C CA . LYS B 1 422 ? 9.207 31.240 22.187 1.00 15.91 419 LYS B CA 1
ATOM 6913 C C . LYS B 1 422 ? 9.420 31.023 23.665 1.00 17.15 419 LYS B C 1
ATOM 6914 O O . LYS B 1 422 ? 8.452 30.904 24.406 1.00 18.62 419 LYS B O 1
ATOM 6920 N N . ARG B 1 423 ? 10.669 30.938 24.088 1.00 13.95 420 ARG B N 1
ATOM 6921 C CA . ARG B 1 423 ? 10.984 30.640 25.471 1.00 13.45 420 ARG B CA 1
ATOM 6922 C C . ARG B 1 423 ? 11.147 31.886 26.319 1.00 14.28 420 ARG B C 1
ATOM 6923 O O . ARG B 1 423 ? 12.083 32.642 26.061 1.00 14.94 420 ARG B O 1
ATOM 6931 N N . PHE B 1 424 ? 10.287 32.113 27.332 1.00 12.85 421 PHE B N 1
ATOM 6932 C CA . PHE B 1 424 ? 10.439 33.239 28.250 1.00 14.63 421 PHE B CA 1
ATOM 6933 C C . PHE B 1 424 ? 10.957 32.841 29.632 1.00 14.53 421 PHE B C 1
ATOM 6934 O O . PHE B 1 424 ? 11.118 33.682 30.508 1.00 15.09 421 PHE B O 1
ATOM 6942 N N . GLY B 1 425 ? 11.227 31.557 29.855 1.00 14.05 422 GLY B N 1
ATOM 6943 C CA . GLY B 1 425 ? 11.547 31.122 31.219 1.00 14.36 422 GLY B CA 1
ATOM 6944 C C . GLY B 1 425 ? 12.888 31.630 31.713 1.00 14.85 422 GLY B C 1
ATOM 6945 O O . GLY B 1 425 ? 13.826 31.779 30.945 1.00 15.35 422 GLY B O 1
ATOM 6946 N N . ILE B 1 426 ? 12.989 31.895 33.014 1.00 13.19 423 ILE B N 1
ATOM 6947 C CA . ILE B 1 426 ? 14.272 31.971 33.678 1.00 13.65 423 ILE B CA 1
ATOM 6948 C C . ILE B 1 426 ? 14.713 30.589 34.155 1.00 15.06 423 ILE B C 1
ATOM 6949 O O . ILE B 1 426 ? 15.855 30.385 34.597 1.00 15.11 423 ILE B O 1
ATOM 6954 N N . VAL B 1 427 ? 13.817 29.633 34.057 1.00 14.02 424 VAL B N 1
ATOM 6955 C CA . VAL B 1 427 ? 14.125 28.209 34.197 1.00 13.92 424 VAL B CA 1
ATOM 6956 C C . VAL B 1 427 ? 13.774 27.514 32.911 1.00 14.29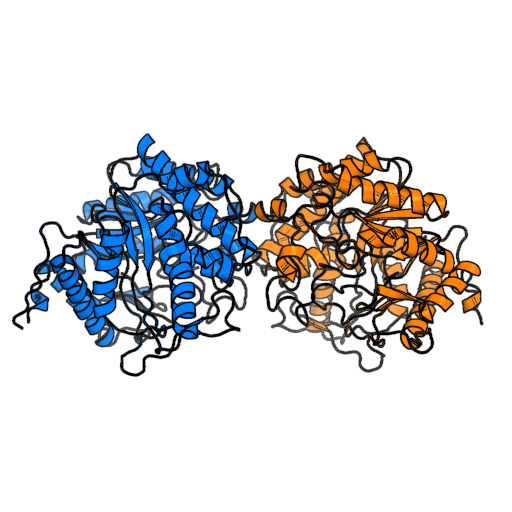 424 VAL B C 1
ATOM 6957 O O . VAL B 1 427 ? 12.619 27.691 32.379 1.00 14.89 424 VAL B O 1
ATOM 6961 N N . HIS B 1 428 ? 14.713 26.766 32.345 1.00 13.48 425 HIS B N 1
ATOM 6962 C CA . HIS B 1 428 ? 14.483 25.997 31.100 1.00 15.11 425 HIS B CA 1
ATOM 6963 C C . HIS B 1 428 ? 13.629 24.760 31.347 1.00 14.28 425 HIS B C 1
ATOM 6964 O O . HIS B 1 428 ? 13.781 24.077 32.389 1.00 14.97 425 HIS B O 1
ATOM 6971 N N . VAL B 1 429 ? 12.708 24.478 30.438 1.00 13.53 426 VAL B N 1
ATOM 6972 C CA . VAL B 1 429 ? 12.002 23.210 30.450 1.00 13.82 426 VAL B CA 1
ATOM 6973 C C . VAL B 1 429 ? 12.326 22.429 29.191 1.00 15.18 426 VAL B C 1
ATOM 6974 O O . VAL B 1 429 ? 12.175 22.915 28.066 1.00 14.91 426 VAL B O 1
ATOM 6978 N N . ASN B 1 430 ? 12.843 21.218 29.393 1.00 12.66 427 ASN B N 1
ATOM 6979 C CA . ASN B 1 430 ? 12.964 20.282 28.310 1.00 15.47 427 ASN B CA 1
ATOM 6980 C C . ASN B 1 430 ? 11.583 19.659 28.082 1.00 15.03 427 ASN B C 1
ATOM 6981 O O . ASN B 1 430 ? 11.082 18.882 28.912 1.00 16.92 427 ASN B O 1
ATOM 6986 N N . PHE B 1 431 ? 10.927 19.999 26.979 1.00 14.11 428 PHE B N 1
ATOM 6987 C CA . PHE B 1 431 ? 9.566 19.565 26.809 1.00 15.89 428 PHE B CA 1
ATOM 6988 C C . PHE B 1 431 ? 9.443 18.066 26.515 1.00 19.32 428 PHE B C 1
ATOM 6989 O O . PHE B 1 431 ? 8.348 17.518 26.657 1.00 25.78 428 PHE B O 1
ATOM 6997 N N . ALA B 1 432 ? 10.535 17.437 26.130 1.00 18.39 429 ALA B N 1
ATOM 6998 C CA . ALA B 1 432 ? 10.554 15.979 25.894 1.00 20.57 429 ALA B CA 1
ATOM 6999 C C . ALA B 1 432 ? 10.657 15.202 27.215 1.00 20.62 429 ALA B C 1
ATOM 7000 O O . ALA B 1 432 ? 9.965 14.221 27.387 1.00 26.00 429 ALA B O 1
ATOM 7002 N N . THR B 1 433 ? 11.506 15.650 28.124 1.00 16.99 430 THR B N 1
ATOM 7003 C CA . THR B 1 433 ? 11.765 14.922 29.365 1.00 17.48 430 THR B CA 1
ATOM 7004 C C . THR B 1 433 ? 11.104 15.558 30.583 1.00 18.66 430 THR B C 1
ATOM 7005 O O . THR B 1 433 ? 11.057 14.946 31.631 1.00 16.33 430 THR B O 1
ATOM 7009 N N . GLN B 1 434 ? 10.688 16.813 30.440 1.00 14.83 431 GLN B N 1
ATOM 7010 C CA . GLN B 1 434 ? 10.201 17.685 31.504 1.00 14.91 431 GLN B CA 1
ATOM 7011 C C . GLN B 1 434 ? 11.234 18.058 32.518 1.00 15.77 431 GLN B C 1
ATOM 7012 O O . GLN B 1 434 ? 10.891 18.651 33.571 1.00 16.13 431 GLN B O 1
ATOM 7018 N N . GLU B 1 435 ? 12.488 17.829 32.197 1.00 15.77 432 GLU B N 1
ATOM 7019 C CA . GLU B 1 435 ? 13.546 18.274 33.104 1.00 16.30 432 GLU B CA 1
ATOM 7020 C C . GLU B 1 435 ? 13.571 19.777 33.171 1.00 16.20 432 GLU B C 1
ATOM 7021 O O . GLU B 1 435 ? 13.476 20.403 32.150 1.00 16.62 432 GLU B O 1
ATOM 7027 N N . ARG B 1 436 ? 13.746 20.336 34.363 1.00 15.07 433 ARG B N 1
ATOM 7028 C CA . ARG B 1 436 ? 13.927 21.769 34.565 1.00 15.13 433 ARG B CA 1
ATOM 7029 C C . ARG B 1 436 ? 15.394 22.090 34.787 1.00 17.69 433 ARG B C 1
ATOM 7030 O O . ARG B 1 436 ? 16.077 21.362 35.549 1.00 17.89 433 ARG B O 1
ATOM 7038 N N . THR B 1 437 ? 15.885 23.133 34.150 1.00 15.58 434 THR B N 1
ATOM 7039 C CA . THR B 1 437 ? 17.258 23.596 34.336 1.00 14.45 434 THR B CA 1
ATOM 7040 C C . THR B 1 437 ? 17.279 25.087 34.574 1.00 14.16 434 THR B C 1
ATOM 7041 O O . THR B 1 437 ? 16.827 25.839 33.727 1.00 15.65 434 THR B O 1
ATOM 7045 N N . ILE B 1 438 ? 17.823 25.566 35.704 1.00 15.25 435 ILE B N 1
ATOM 7046 C CA . ILE B 1 438 ? 17.833 27.027 35.932 1.00 16.25 435 ILE B CA 1
ATOM 7047 C C . ILE B 1 438 ? 18.794 27.689 34.950 1.00 18.66 435 ILE B C 1
ATOM 7048 O O . ILE B 1 438 ? 19.965 27.274 34.856 1.00 16.44 435 ILE B O 1
ATOM 7053 N N . LYS B 1 439 ? 18.320 28.667 34.180 1.00 13.92 436 LYS B N 1
ATOM 7054 C CA . LYS B 1 439 ? 19.172 29.383 33.232 1.00 14.69 436 LYS B CA 1
ATOM 7055 C C . LYS B 1 439 ? 20.091 30.374 33.922 1.00 16.06 436 LYS B C 1
ATOM 7056 O O . LYS B 1 439 ? 19.891 30.712 35.087 1.00 17.00 436 LYS B O 1
ATOM 7062 N N . ASP B 1 440 ? 21.074 30.895 33.210 1.00 15.46 437 ASP B N 1
ATOM 7063 C CA . ASP B 1 440 ? 21.897 31.961 33.801 1.00 15.78 437 ASP B CA 1
ATOM 7064 C C . ASP B 1 440 ? 21.066 33.164 34.211 1.00 15.27 437 ASP B C 1
ATOM 7065 O O . ASP B 1 440 ? 21.380 33.817 35.209 1.00 15.02 437 ASP B O 1
ATOM 7070 N N . SER B 1 441 ? 19.977 33.436 33.480 1.00 13.37 438 SER B N 1
ATOM 7071 C CA . SER B 1 441 ? 19.112 34.542 33.876 1.00 13.29 438 SER B CA 1
ATOM 7072 C C . SER B 1 441 ? 18.468 34.273 35.241 1.00 14.86 438 SER B C 1
ATOM 7073 O O . SER B 1 441 ? 18.349 35.176 36.069 1.00 17.21 438 SER B O 1
ATOM 7076 N N . GLY B 1 442 ? 18.026 33.033 35.457 1.00 13.12 439 GLY B N 1
ATOM 7077 C CA . GLY B 1 442 ? 17.462 32.670 36.737 1.00 14.96 439 GLY B CA 1
ATOM 7078 C C . GLY B 1 442 ? 18.495 32.740 37.857 1.00 17.81 439 GLY B C 1
ATOM 7079 O O . GLY B 1 442 ? 18.177 33.144 38.990 1.00 17.44 439 GLY B O 1
ATOM 7080 N N . LEU B 1 443 ? 19.708 32.328 37.551 1.00 15.15 440 LEU B N 1
ATOM 7081 C CA . LEU B 1 443 ? 20.787 32.388 38.571 1.00 16.75 440 LEU B CA 1
ATOM 7082 C C . LEU B 1 443 ? 21.054 33.821 38.999 1.00 20.36 440 LEU B C 1
ATOM 7083 O O . LEU B 1 443 ? 21.231 34.102 40.215 1.00 18.47 440 LEU B O 1
ATOM 7088 N N . LEU B 1 444 ? 21.077 34.739 38.038 1.00 17.70 441 LEU B N 1
ATOM 7089 C CA . LEU B 1 444 ? 21.251 36.145 38.344 1.00 18.60 441 LEU B CA 1
ATOM 7090 C C . LEU B 1 444 ? 20.059 36.678 39.140 1.00 18.88 441 LEU B C 1
ATOM 7091 O O . LEU B 1 444 ? 20.230 37.380 40.124 1.00 17.26 441 LEU B O 1
ATOM 7096 N N . TYR B 1 445 ? 18.849 36.328 38.712 1.00 13.60 442 TYR B N 1
ATOM 7097 C CA . TYR B 1 445 ? 17.649 36.828 39.373 1.00 14.66 442 TYR B CA 1
ATOM 7098 C C . TYR B 1 445 ? 17.626 36.416 40.843 1.00 16.51 442 TYR B C 1
ATOM 7099 O O . TYR B 1 445 ? 17.310 37.240 41.710 1.00 16.61 442 TYR B O 1
ATOM 7108 N N . ALA B 1 446 ? 18.022 35.184 41.130 1.00 16.49 443 ALA B N 1
ATOM 7109 C CA . ALA B 1 446 ? 18.063 34.708 42.511 1.00 18.00 443 ALA B CA 1
ATOM 7110 C C . ALA B 1 446 ? 18.986 35.599 43.344 1.00 16.65 443 ALA B C 1
ATOM 7111 O O . ALA B 1 446 ? 18.683 35.879 44.511 1.00 19.16 443 ALA B O 1
ATOM 7113 N N . GLU B 1 447 ? 20.063 36.071 42.741 1.00 16.58 444 GLU B N 1
ATOM 7114 C CA . GLU B 1 447 ? 21.037 36.916 43.439 1.00 19.39 444 GLU B CA 1
ATOM 7115 C C . GLU B 1 447 ? 20.515 38.352 43.566 1.00 19.16 444 GLU B C 1
ATOM 7116 O O . GLU B 1 447 ? 20.751 39.020 44.565 1.00 17.65 444 GLU B O 1
ATOM 7122 N N . VAL B 1 448 ? 19.749 38.828 42.564 1.00 16.51 445 VAL B N 1
ATOM 7123 C CA . VAL B 1 448 ? 19.119 40.134 42.682 1.00 16.48 445 VAL B CA 1
ATOM 7124 C C . VAL B 1 448 ? 18.188 40.119 43.917 1.00 17.55 445 VAL B C 1
ATOM 7125 O O . VAL B 1 448 ? 18.198 41.049 44.722 1.00 17.87 445 VAL B O 1
ATOM 7129 N N . ILE B 1 449 ? 17.418 39.051 44.077 1.00 16.40 446 ILE B N 1
ATOM 7130 C CA . ILE B 1 449 ? 16.462 38.944 45.179 1.00 16.20 446 ILE B CA 1
ATOM 7131 C C . ILE B 1 449 ? 17.245 38.900 46.495 1.00 18.77 446 ILE B C 1
ATOM 7132 O O . ILE B 1 449 ? 16.966 39.682 47.413 1.00 19.17 446 ILE B O 1
ATOM 7137 N N . LYS B 1 450 ? 18.243 38.029 46.564 1.00 17.27 447 LYS B N 1
ATOM 7138 C CA . LYS B 1 450 ? 19.029 37.871 47.812 1.00 20.22 447 LYS B CA 1
ATOM 7139 C C . LYS B 1 450 ? 19.675 39.160 48.274 1.00 22.30 447 LYS B C 1
ATOM 7140 O O . LYS B 1 450 ? 19.731 39.434 49.467 1.00 22.59 447 LYS B O 1
ATOM 7146 N N . THR B 1 451 ? 20.163 39.958 47.340 1.00 21.06 448 THR B N 1
ATOM 7147 C CA . THR B 1 451 ? 20.833 41.215 47.640 1.00 20.99 448 THR B CA 1
ATOM 7148 C C . THR B 1 451 ? 19.907 42.422 47.582 1.00 20.28 448 THR B C 1
ATOM 7149 O O . THR B 1 451 ? 20.337 43.583 47.778 1.00 21.69 448 THR B O 1
ATOM 7153 N N . HIS B 1 452 ? 18.626 42.155 47.328 1.00 19.16 449 HIS B N 1
ATOM 7154 C CA . HIS B 1 452 ? 17.617 43.201 47.181 1.00 18.19 449 HIS B CA 1
ATOM 7155 C C . HIS B 1 452 ? 18.089 44.290 46.211 1.00 18.62 449 HIS B C 1
ATOM 7156 O O . HIS B 1 452 ? 17.808 45.479 46.382 1.00 20.59 449 HIS B O 1
ATOM 7163 N N . GLY B 1 453 ? 18.766 43.862 45.152 1.00 18.95 450 GLY B N 1
ATOM 7164 C CA . GLY B 1 453 ? 19.218 44.750 44.109 1.00 19.56 450 GLY B CA 1
ATOM 7165 C C . GLY B 1 453 ? 20.696 45.121 44.112 1.00 23.06 450 GLY B C 1
ATOM 7166 O O . GLY B 1 453 ? 21.229 45.589 43.117 1.00 20.31 450 GLY B O 1
ATOM 7167 N N . ASP B 1 454 ? 21.346 44.958 45.255 1.00 19.76 451 ASP B N 1
ATOM 7168 C CA . ASP B 1 454 ? 22.729 45.405 45.381 1.00 23.37 451 ASP B CA 1
ATOM 7169 C C . ASP B 1 454 ? 23.686 44.717 44.404 1.00 23.66 451 ASP B C 1
ATOM 7170 O O . ASP B 1 454 ? 24.741 45.269 44.065 1.00 25.45 451 ASP B O 1
ATOM 7175 N N . VAL B 1 455 ? 23.366 43.509 43.979 1.00 24.28 452 VAL B N 1
ATOM 7176 C CA . VAL B 1 455 ? 24.214 42.818 43.027 1.00 22.66 452 VAL B CA 1
ATOM 7177 C C . VAL B 1 455 ? 24.365 43.628 41.752 1.00 27.39 452 VAL B C 1
ATOM 7178 O O . VAL B 1 455 ? 25.350 43.462 41.018 1.00 27.02 452 VAL B O 1
ATOM 7182 N N . LEU B 1 456 ? 23.411 44.523 41.475 1.00 21.09 453 LEU B N 1
ATOM 7183 C CA . LEU B 1 456 ? 23.448 45.286 40.241 1.00 22.79 453 LEU B CA 1
ATOM 7184 C C . LEU B 1 456 ? 24.379 46.491 40.297 1.00 26.51 453 LEU B C 1
ATOM 7185 O O . LEU B 1 456 ? 24.668 47.095 39.255 1.00 28.95 453 LEU B O 1
ATOM 7190 N N . ASN B 1 457 ? 24.794 46.869 41.488 1.00 30.40 454 ASN B N 1
ATOM 7191 C CA . ASN B 1 457 ? 25.653 48.062 41.692 1.00 30.77 454 ASN B CA 1
ATOM 7192 C C . ASN B 1 457 ? 26.936 47.979 40.873 1.00 38.46 454 ASN B C 1
ATOM 7193 O O . ASN B 1 457 ? 27.388 48.964 40.291 1.00 53.19 454 ASN B O 1
ATOM 7198 N N . THR B 1 458 ? 27.509 46.787 40.842 1.00 37.01 455 THR B N 1
ATOM 7199 C CA . THR B 1 458 ? 28.874 46.575 40.384 1.00 46.78 455 THR B CA 1
ATOM 7200 C C . THR B 1 458 ? 29.015 45.104 39.977 1.00 49.69 455 THR B C 1
ATOM 7201 O O . THR B 1 458 ? 29.586 44.809 38.936 1.00 58.83 455 THR B O 1
#

B-factor: mean 20.36, std 8.01, range [11.14, 83.47]

Foldseek 3Di:
DQDFFFDDPQFFEAAEDECLWAAAPCPPQNFAAWLQNVQLCDPPQFVVSFHSNPWLNCLPVVLVLLVLRVVLVHQAYEYEQQCRLQVVLLDDDGRVVSVVSVVVNLVSCVVSNHAYEYEHDDQTHRVNVVVVVNLLDLCVLVSLLVSLLVVQQSCAPRHAHYEYYAALLCNLCCDACQQSFPPRHHDLLSSQRSSLSSLLSLLSNVVSCVVRHHHFYEYEHEAAQEDAPDPDVQFVLLNVLVRQSRPVQLLCLLLVNPGDPSVCQLSPPSHDDDDPVSSVSSNRDGAAYEYAYEAHFHWGAACVPHRSRIDGDQPVVADAAPVRGGQDQLVLLVVLLVSCVSNPVPHAYEHAEYFTWHDWPLDADVLATEDVVRLVSVLSNSVSVSVNVVVRRRYRYYHYPHCEQTQPGSHGSRTGGHCWYANVVPSDIGRYVNSVVSSVCVVSSRRVSSD/DFLFDDPQFFEAAEDECLWAAAPCCPQNFAAWLQNVQLCDPPQFVVSFGSNPWLNCLVVVLVLLVVRVVLVHQAYEYEQQCRLQPVLLDDDGRCRSVVSVVVSLVSCVVSNHAYEYEHDDQTHRVNVVVVVNLLDLCVLVSLLVSLLVVQQSCAPRHAHYAYYAALLCNLCCDDCQQSFPPRHHDLLSSQSSSLSSLLSQLSNVVSCVVRHHHFYEYEHEAAQEDAPDPDPQFVLLSVLVCLSHPVQLLCLLLVNPRDPSVCQLSPPSHDDDDPVSSVSSNRDGQAYEYAYEAHFHWGAACVPHRSRIDGDQPVVADAAPVGGGQDQLVLLVVLLVVCVSNVLPHEYEHAEYFTWHDWDLDADVLATEDVVRLVSVLSNSSSVSVNVVVRRNYRYYHYPHCEQTQPGSHGSRTGGHCWYANSVVSDIGRYPNSVVSSVCSVSSNRVSVD

Nearest PDB structures (foldseek):
  5gnx-assembly1_B  TM=1.002E+00  e=4.930E-95  metagenome
  5gnz-assembly1_K  TM=1.001E+00  e=3.722E-93  metagenome
  5gny-assembly1_C  TM=1.001E+00  e=4.947E-93  metagenome
  1gon-assembly2_B  TM=9.559E-01  e=8.845E-53  Streptomyces sp.
  6rjk-assembly1_B  TM=9.607E-01  e=1.056E-48  Agrobacterium tumefaciens A6

Sequence (900 aa):
TARSYRFPEGFLWGAATAAYQIEGSSMADGAGESIWDRFSHTPGNMKDGDTGDVACDHYNRWREDIELMKRLNLQAYRFSVSWSRVIPQGRGAINPKGLAFYDRLVDGLLEAGIEPLATLYHWDLPAALDDRGGWLNPDIADWFADYGQVLFEKFKGRVKTWGTINQPWVIVDGGYLHGALAPGHRSAYEAVIAGHNVLRAHGAAVRRFREVGEGQIGIVLNIEPKYPASDKPEDEAARRRAEAQMNRWFLDPLMGRGYPEELTDVYGAAWREFPKEDFELIAEPTDWMGLNWYTRAVPENAPDAWPTRSRPVRQTQHAHTETGWEVYPPALTDTLVWLSEQTGGKLPLMVTENGSAWYDPPHAIDGRIHDPMRVHYLQTHIKALHDAIGKGVDLRGYMAWSLLDNLEWSSLGYSKRFGIVHVNFATQERTIKDSGLLYAEVIKTHGDVLNTRSYRFPEGFLWGAATAAYQIEGSSMADGAGESIWDRFSHTPGNMKDGDTGDVACDHYNRWREDIELMKRLNLQAYRFSVSWSSRVIPQGRGAINPKGLAFYDRLVDGLLEAGIEPLATLYHWDLPAALDDRGGWLNPDIADWFADYGQVLFEKFKGRVKTWGTINQPWVIVDGGYLHGALAPGHRSAYEAVIAGHNVLRAHGAAVRRFREVGEGQIGIVLNIEPKYPASDKPEDEAARRRAEAQMNRWFLDPLMGRGYPEELTDVYGAAWREFPKEDFELIAEPTDWMGLNWYTRAVPENAPDAWPTRSRPVRQTQHAHTETGWEVYPPALTDTLVWLSEQTGGKLPLMVTENGSAWYDPPHAIDGRIHDPMRVHYLQTHIKALHDAIGKGVDLRGYMAWSLLDNLEWSSLGYSKRFGIVHVNFATQERTIKDSGLLYAEVIKTHGDVLNT

Radius of gyration: 30.85 Å; Cα contacts (8 Å, |Δi|>4): 2037; chains: 2; bounding box: 83×63×84 Å

Solvent-accessible surface area: 31858 Å² total; per-residue (Å²): 146,112,145,73,16,157,8,54,182,65,7,35,0,0,0,0,2,0,3,20,0,3,8,4,25,25,167,31,62,51,18,9,55,4,6,1,21,16,17,6,78,6,56,81,36,10,101,116,56,31,31,2,57,87,5,0,24,3,16,94,80,20,147,77,0,10,89,10,0,91,151,1,58,8,66,0,1,5,6,2,2,11,0,3,10,0,7,25,114,2,123,67,85,82,16,100,131,2,18,31,1,1,34,107,2,1,67,14,0,72,158,28,62,3,55,0,6,4,3,0,2,4,21,5,0,0,3,13,0,10,13,65,7,0,1,4,7,47,67,0,1,83,17,0,1,78,0,0,57,24,0,1,91,88,4,114,35,56,1,100,21,2,4,0,0,0,12,0,44,25,11,0,16,10,0,1,0,72,19,62,25,8,19,22,12,95,10,7,23,7,0,2,28,0,0,4,8,0,0,36,0,0,0,12,0,0,100,47,5,105,129,32,20,80,25,88,0,0,1,0,5,19,6,42,19,20,48,93,35,47,151,113,116,90,9,81,46,0,42,89,17,5,20,0,3,26,5,41,1,5,1,9,1,13,57,58,109,26,33,5,82,37,0,76,72,9,10,40,82,4,41,78,168,44,69,172,117,25,55,121,21,0,30,36,97,30,43,18,2,0,0,1,0,31,8,27,11,9,4,45,34,4,96,142,34,64,7,20,75,15,129,98,51,148,28,118,112,59,46,35,10,63,25,35,83,9,11,54,25,64,0,0,8,64,2,0,38,66,0,14,114,61,15,55,35,186,20,27,1,13,0,0,8,0,10,2,0,34,157,4,35,74,93,23,98,143,53,99,3,115,5,97,71,7,35,79,3,10,37,26,0,0,54,4,0,41,63,0,37,70,137,63,8,50,8,122,0,0,0,2,11,0,0,0,0,3,0,28,11,18,75,0,39,42,33,24,5,0,6,0,0,0,14,50,98,86,20,103,26,14,12,0,31,0,0,80,41,0,13,71,0,7,152,37,43,0,42,48,11,74,133,114,71,37,123,7,52,110,73,6,36,0,0,0,0,2,0,2,20,1,4,7,4,24,28,167,33,61,54,18,10,54,5,6,1,22,13,17,5,77,5,58,79,36,10,94,121,58,30,29,1,57,89,3,0,24,3,11,100,83,23,166,77,0,9,90,7,0,92,160,0,59,8,63,0,0,6,6,2,2,11,0,3,10,0,7,25,114,1,115,67,85,81,16,98,133,0,16,32,0,1,34,94,2,0,69,15,0,73,162,28,61,3,57,0,6,4,2,0,2,4,23,4,0,0,3,14,0,9,13,54,6,0,1,4,10,48,69,0,2,86,14,0,1,74,0,0,52,23,0,1,85,85,4,104,34,54,1,97,22,2,3,0,0,0,15,1,44,21,11,0,16,9,0,0,0,73,18,58,23,8,18,21,13,97,9,7,22,7,0,1,28,0,0,4,6,0,0,37,0,0,0,14,0,0,102,50,5,106,126,38,22,69,24,87,0,0,1,0,6,20,6,42,18,20,48,89,37,43,145,107,109,84,12,55,43,0,30,120,19,6,30,0,4,28,5,54,0,6,0,7,2,14,55,57,135,28,32,4,142,48,0,69,72,9,10,38,82,4,37,80,161,45,78,182,126,17,56,121,22,0,32,35,99,31,45,17,2,0,0,1,1,30,7,28,10,10,3,46,43,5,93,146,35,68,8,20,71,14,127,100,52,146,28,117,113,61,46,35,12,67,25,38,80,9,12,55,25,63,0,0,8,62,2,0,38,59,0,16,116,47,17,55,30,188,24,28,3,16,0,0,7,1,12,2,0,32,154,4,34,74,92,31,94,145,53,98,3,117,6,97,72,6,34,80,4,9,40,26,0,0,56,4,0,41,70,0,37,68,133,61,7,44,8,121,0,0,0,2,10,0,0,0,0,3,0,26,12,22,70,0,39,40,33,23,6,0,6,0,1,0,15,47,99,73,12,102,25,20,13,0,31,0,0,80,40,0,12,67,0,7,154,31,28,0,50,50,16,66,138